Protein 3T6G (pdb70)

Sequence (837 aa):
TVPIVEVTSSFNPATFQSLLIPRDNRPLEVGLLRKVKELLAEVDARTLARHVTKVDCLVARILGVTKEMMQTLMGVRWGMELLTLPHGRQLRLDLLERFHTMSIMLAVDILGSTGSAEERAALLHKTIQLAAELRGTMGNMFSFAAVMGALDMAQISRLEQTWVTLRQRHTEGAILYEKKLKPFLKSLNEGKEGPPLSNTTFPHVLPLITLLESEHGVEVVLAHLEAARTVAHHGGLYHTNAEVKLQGFQARPELLEVFSTEFQMRLLWGSQGASSSQARRYEKFDKVLTALSHKLEPAVSDRQLLLFYLEQCEANLTTLTNAVDAFFTAVATNQPPKIFVAHSKFVILSAHKLVFIGDTLSRQAKAADVRSQVTHYSNLLCDLLRGIVATTKAAALQYPSPSAAQDMVERVKELGHSTQQFRRVLGQLAAALEPLEVGLLRKVKELLAEVDARTLARHVTKVDCLVARILGVTKEMQTLMGVRWGMELLTLPHGRQLRLDLLERFHTMSIMLAVDILGSTGSAEERAALLHKTIQLAAELRGTMGNMFSFAAVMGALDMAQISRLEQTWVTLRQRHTEGAILYEKKLKPFLKSLNEGKEGPPLSNTTFPHVLPLITLLESEHGVEVVLAHLEAARTVAHHGGLYHTNAEVKLQGFQARPELLEVFSTEFQMRLLWGSQGASSSQARRYEKFDKVLTALSHKLEPAVQLLLFYLEQCEANLTTLTNAVDAFFTAVATNQPPKIFVAHSKFVILSAHKLVFIGDTLSRQAKAADVRSQVTHYSNLLCDLLRGIVATTKAAALQYPSPSAAQDMVERVKELGHSTQQFRRVLGQLAAALE

Radius of gyration: 34.78 Å; Cα contacts (8 Å, |Δi|>4): 1022; chains: 4; bounding box: 112×80×69 Å

Structure (mmCIF, N/CA/C/O backbone):
data_3T6G
#
_entry.id   3T6G
#
_cell.length_a   171.883
_cell.length_b   171.883
_cell.length_c   78.270
_cell.angle_alpha   90.00
_cell.angle_beta   90.00
_cell.angle_gamma   90.00
#
_symmetry.space_group_name_H-M   'I 41'
#
loop_
_entity.id
_entity.type
_entity.pdbx_description
1 polymer 'SH2 domain-containing protein 3C'
2 polymer 'Breast cancer anti-estrogen resistance protein 1'
3 non-polymer 'ACETATE ION'
4 water water
#
loop_
_atom_site.group_PDB
_atom_site.id
_atom_site.type_symbol
_atom_site.label_atom_id
_atom_site.label_alt_id
_atom_site.label_comp_id
_atom_site.label_asym_id
_atom_site.label_entity_id
_atom_site.label_seq_id
_atom_site.pdbx_PDB_ins_code
_atom_site.Cartn_x
_atom_site.Cartn_y
_atom_site.Cartn_z
_atom_site.occupancy
_atom_site.B_iso_or_equiv
_atom_site.auth_seq_id
_atom_site.auth_comp_id
_atom_site.auth_asym_id
_atom_site.auth_atom_id
_atom_site.pdbx_PDB_model_num
ATOM 1 N N . THR A 1 6 ? 45.455 50.645 16.551 1.00 110.40 386 THR A N 1
ATOM 2 C CA . THR A 1 6 ? 46.654 49.914 16.152 1.00 115.12 386 THR A CA 1
ATOM 3 C C . THR A 1 6 ? 47.646 50.775 15.350 1.00 121.50 386 THR A C 1
ATOM 4 O O . THR A 1 6 ? 48.493 51.487 15.915 1.00 108.64 386 THR A O 1
ATOM 8 N N . VAL A 1 7 ? 47.498 50.715 14.026 1.00 135.30 387 VAL A N 1
ATOM 9 C CA . VAL A 1 7 ? 48.504 51.194 13.073 1.00 142.50 387 VAL A CA 1
ATOM 10 C C . VAL A 1 7 ? 49.184 52.492 13.465 1.00 117.27 387 VAL A C 1
ATOM 11 O O . VAL A 1 7 ? 50.291 52.428 14.022 1.00 112.56 387 VAL A O 1
ATOM 15 N N . PRO A 1 8 ? 48.552 53.662 13.156 1.00 98.69 388 PRO A N 1
ATOM 16 C CA . PRO A 1 8 ? 49.090 54.990 13.511 1.00 81.08 388 PRO A CA 1
ATOM 17 C C . PRO A 1 8 ? 48.687 55.376 14.925 1.00 76.27 388 PRO A C 1
ATOM 18 O O . PRO A 1 8 ? 47.617 54.965 15.391 1.00 79.87 388 PRO A O 1
ATOM 22 N N . ILE A 1 9 ? 49.535 56.150 15.595 1.00 68.56 389 ILE A N 1
ATOM 23 C CA . ILE A 1 9 ? 49.326 56.493 16.999 1.00 72.47 389 ILE A CA 1
ATOM 24 C C . ILE A 1 9 ? 49.078 57.980 17.210 1.00 68.87 389 ILE A C 1
ATOM 25 O O . ILE A 1 9 ? 49.179 58.782 16.284 1.00 73.84 389 ILE A O 1
ATOM 30 N N . VAL A 1 10 ? 48.770 58.343 18.449 1.00 71.69 390 VAL A N 1
ATOM 31 C CA . VAL A 1 10 ? 48.471 59.732 18.779 1.00 79.54 390 VAL A CA 1
ATOM 32 C C . VAL A 1 10 ? 49.325 60.140 19.954 1.00 79.85 390 VAL A C 1
ATOM 33 O O . VAL A 1 10 ? 49.084 59.747 21.096 1.00 83.54 390 VAL A O 1
ATOM 37 N N . GLU A 1 11 ? 50.353 60.912 19.653 1.00 79.07 391 GLU A N 1
ATOM 38 C CA . GLU A 1 11 ? 51.239 61.414 20.676 1.00 79.97 391 GLU A CA 1
ATOM 39 C C . GLU A 1 11 ? 50.425 62.250 21.642 1.00 77.29 391 GLU A C 1
ATOM 40 O O . GLU A 1 11 ? 49.718 63.167 21.244 1.00 78.46 391 GLU A O 1
ATOM 46 N N . VAL A 1 12 ? 50.503 61.909 22.917 1.00 73.69 392 VAL A N 1
ATOM 47 C CA . VAL A 1 12 ? 49.686 62.576 23.914 1.00 79.56 392 VAL A CA 1
ATOM 48 C C . VAL A 1 12 ? 50.554 63.356 24.887 1.00 87.23 392 VAL A C 1
ATOM 49 O O . VAL A 1 12 ? 50.059 64.105 25.736 1.00 84.66 392 VAL A O 1
ATOM 53 N N . THR A 1 13 ? 51.861 63.187 24.726 1.00 92.01 393 THR A N 1
ATOM 54 C CA . THR A 1 13 ? 52.844 63.741 25.633 1.00 88.67 393 THR A CA 1
ATOM 55 C C . THR A 1 13 ? 53.916 64.473 24.824 1.00 86.98 393 THR A C 1
ATOM 56 O O . THR A 1 13 ? 54.208 64.093 23.687 1.00 82.94 393 THR A O 1
ATOM 60 N N . SER A 1 14 ? 54.497 65.529 25.390 1.00 85.72 394 SER A N 1
ATOM 61 C CA . SER A 1 14 ? 55.455 66.333 24.632 1.00 80.77 394 SER A CA 1
ATOM 62 C C . SER A 1 14 ? 56.723 65.550 24.352 1.00 69.42 394 SER A C 1
ATOM 63 O O . SER A 1 14 ? 57.210 64.818 25.204 1.00 66.70 394 SER A O 1
ATOM 66 N N . SER A 1 15 ? 57.270 65.717 23.156 1.00 65.47 395 SER A N 1
ATOM 67 C CA . SER A 1 15 ? 58.489 65.017 22.813 1.00 68.81 395 SER A CA 1
ATOM 68 C C . SER A 1 15 ? 59.759 65.687 23.416 1.00 79.47 395 SER A C 1
ATOM 69 O O . SER A 1 15 ? 60.877 65.172 23.275 1.00 76.15 395 SER A O 1
ATOM 72 N N . PHE A 1 16 ? 59.582 66.824 24.094 1.00 72.97 396 PHE A N 1
ATOM 73 C CA . PHE A 1 16 ? 60.674 67.452 24.839 1.00 66.66 396 PHE A CA 1
ATOM 74 C C . PHE A 1 16 ? 60.588 67.011 26.287 1.00 71.18 396 PHE A C 1
ATOM 75 O O . PHE A 1 16 ? 59.519 67.085 26.882 1.00 76.57 396 PHE A O 1
ATOM 83 N N . ASN A 1 17 ? 61.698 66.572 26.874 1.00 72.60 397 ASN A N 1
ATOM 84 C CA . ASN A 1 17 ? 61.685 66.258 28.299 1.00 75.96 397 ASN A CA 1
ATOM 85 C C . ASN A 1 17 ? 62.878 66.827 29.040 1.00 81.46 397 ASN A C 1
ATOM 86 O O . ASN A 1 17 ? 63.824 66.101 29.377 1.00 81.86 397 ASN A O 1
ATOM 91 N N . PRO A 1 18 ? 62.832 68.141 29.293 1.00 83.30 398 PRO A N 1
ATOM 92 C CA . PRO A 1 18 ? 63.871 68.913 29.974 1.00 76.65 398 PRO A CA 1
ATOM 93 C C . PRO A 1 18 ? 64.399 68.191 31.193 1.00 78.30 398 PRO A C 1
ATOM 94 O O . PRO A 1 18 ? 65.606 68.044 31.350 1.00 85.38 398 PRO A O 1
ATOM 98 N N . ALA A 1 19 ? 63.491 67.739 32.046 1.00 80.82 399 ALA A N 1
ATOM 99 C CA . ALA A 1 19 ? 63.861 67.088 33.299 1.00 80.96 399 ALA A CA 1
ATOM 100 C C . ALA A 1 19 ? 64.828 65.897 33.166 1.00 83.07 399 ALA A C 1
ATOM 101 O O . ALA A 1 19 ? 65.467 65.517 34.148 1.00 84.54 399 ALA A O 1
ATOM 103 N N . THR A 1 20 ? 64.939 65.312 31.971 1.00 82.97 400 THR A N 1
ATOM 104 C CA . THR A 1 20 ? 65.832 64.161 31.769 1.00 89.77 400 THR A CA 1
ATOM 105 C C . THR A 1 20 ? 67.063 64.466 30.910 1.00 90.96 400 THR A C 1
ATOM 106 O O . THR A 1 20 ? 67.935 63.606 30.722 1.00 89.77 400 THR A O 1
ATOM 110 N N . PHE A 1 21 ? 67.126 65.696 30.403 1.00 87.09 401 PHE A N 1
ATOM 111 C CA . PHE A 1 21 ? 68.251 66.158 29.601 1.00 76.67 401 PHE A CA 1
ATOM 112 C C . PHE A 1 21 ? 69.528 66.199 30.446 1.00 82.18 401 PHE A C 1
ATOM 113 O O . PHE A 1 21 ? 69.520 66.680 31.581 1.00 86.39 401 PHE A O 1
ATOM 121 N N . GLN A 1 22 ? 70.613 65.659 29.897 1.00 79.09 402 GLN A N 1
ATOM 122 C CA . GLN A 1 22 ? 71.897 65.606 30.581 1.00 74.74 402 GLN A CA 1
ATOM 123 C C . GLN A 1 22 ? 72.953 66.035 29.576 1.00 77.64 402 GLN A C 1
ATOM 124 O O . GLN A 1 22 ? 72.780 65.798 28.380 1.00 82.80 402 GLN A O 1
ATOM 130 N N . SER A 1 23 ? 74.031 66.666 30.055 1.00 77.75 403 SER A N 1
ATOM 131 C CA . SER A 1 23 ? 75.137 67.133 29.209 1.00 73.52 403 SER A CA 1
ATOM 132 C C . SER A 1 23 ? 76.274 67.676 30.066 1.00 81.39 403 SER A C 1
ATOM 133 O O . SER A 1 23 ? 76.163 67.709 31.290 1.00 87.32 403 SER A O 1
ATOM 136 N N . LEU A 1 24 ? 77.365 68.107 29.428 1.00 87.47 404 LEU A N 1
ATOM 137 C CA . LEU A 1 24 ? 78.480 68.743 30.145 1.00 89.54 404 LEU A CA 1
ATOM 138 C C . LEU A 1 24 ? 78.140 70.189 30.488 1.00 93.79 404 LEU A C 1
ATOM 139 O O . LEU A 1 24 ? 78.593 70.723 31.500 1.00 100.56 404 LEU A O 1
ATOM 144 N N . LEU A 1 25 ? 77.348 70.814 29.621 1.00 87.97 405 LEU A N 1
ATOM 145 C CA . LEU A 1 25 ? 76.837 72.159 29.840 1.00 78.69 405 LEU A CA 1
ATOM 146 C C . LEU A 1 25 ? 75.782 72.172 30.935 1.00 85.93 405 LEU A C 1
ATOM 147 O O . LEU A 1 25 ? 75.829 72.999 31.837 1.00 91.55 405 LEU A O 1
ATOM 152 N N . ILE A 1 26 ? 74.821 71.257 30.855 1.00 86.27 406 ILE A N 1
ATOM 153 C CA . ILE A 1 26 ? 73.755 71.227 31.849 1.00 85.67 406 ILE A CA 1
ATOM 154 C C . ILE A 1 26 ? 73.849 70.066 32.839 1.00 84.98 406 ILE A C 1
ATOM 155 O O . ILE A 1 26 ? 73.427 68.954 32.525 1.00 87.10 406 ILE A O 1
ATOM 160 N N . PRO A 1 27 ? 74.392 70.334 34.046 1.00 82.35 407 PRO A N 1
ATOM 161 C CA . PRO A 1 27 ? 74.572 69.311 35.086 1.00 86.07 407 PRO A CA 1
ATOM 162 C C . PRO A 1 27 ? 73.250 68.947 35.769 1.00 92.40 407 PRO A C 1
ATOM 163 O O . PRO A 1 27 ? 72.257 69.646 35.564 1.00 89.41 407 PRO A O 1
ATOM 167 N N . ARG A 1 28 ? 73.248 67.878 36.565 1.00 97.64 408 ARG A N 1
ATOM 168 C CA . ARG A 1 28 ? 72.008 67.295 37.072 1.00 100.88 408 ARG A CA 1
ATOM 169 C C . ARG A 1 28 ? 70.984 68.302 37.599 1.00 105.07 408 ARG A C 1
ATOM 170 O O . ARG A 1 28 ? 69.893 68.419 37.041 1.00 114.85 408 ARG A O 1
ATOM 178 N N . ASP A 1 29 ? 71.316 69.022 38.663 1.00 95.92 409 ASP A N 1
ATOM 179 C CA . ASP A 1 29 ? 70.340 69.929 39.260 1.00 98.93 409 ASP A CA 1
ATOM 180 C C . ASP A 1 29 ? 70.684 71.396 39.068 1.00 101.72 409 ASP A C 1
ATOM 181 O O . ASP A 1 29 ? 71.054 72.067 40.026 1.00 110.93 409 ASP A O 1
ATOM 186 N N . ASN A 1 30 ? 70.543 71.908 37.851 1.00 92.59 410 ASN A N 1
ATOM 187 C CA . ASN A 1 30 ? 70.980 73.278 37.581 1.00 93.40 410 ASN A CA 1
ATOM 188 C C . ASN A 1 30 ? 69.991 74.366 38.005 1.00 98.00 410 ASN A C 1
ATOM 189 O O . ASN A 1 30 ? 68.783 74.139 38.062 1.00 97.03 410 ASN A O 1
ATOM 194 N N . ARG A 1 31 ? 70.536 75.544 38.312 1.00 103.82 411 ARG A N 1
ATOM 195 C CA . ARG A 1 31 ? 69.751 76.728 38.650 1.00 100.84 411 ARG A CA 1
ATOM 196 C C . ARG A 1 31 ? 69.371 77.459 37.370 1.00 88.42 411 ARG A C 1
ATOM 197 O O . ARG A 1 31 ? 70.029 77.287 36.341 1.00 89.18 411 ARG A O 1
ATOM 205 N N . PRO A 1 32 ? 68.304 78.275 37.415 1.00 80.70 412 PRO A N 1
ATOM 206 C CA . PRO A 1 32 ? 67.976 78.971 36.164 1.00 78.61 412 PRO A CA 1
ATOM 207 C C . PRO A 1 32 ? 68.916 80.149 35.940 1.00 81.83 412 PRO A C 1
ATOM 208 O O . PRO A 1 32 ? 69.284 80.818 36.901 1.00 87.90 412 PRO A O 1
ATOM 212 N N . LEU A 1 33 ? 69.323 80.366 34.695 1.00 79.11 413 LEU A N 1
ATOM 213 C CA . LEU A 1 33 ? 70.145 81.522 34.339 1.00 85.08 413 LEU A CA 1
ATOM 214 C C . LEU A 1 33 ? 71.493 81.579 35.083 1.00 85.16 413 LEU A C 1
ATOM 215 O O . LEU A 1 33 ? 71.974 82.652 35.439 1.00 80.37 413 LEU A O 1
ATOM 220 N N . GLU A 1 34 ? 72.102 80.419 35.305 1.00 86.72 414 GLU A N 1
ATOM 221 C CA . GLU A 1 34 ? 73.432 80.371 35.897 1.00 79.66 414 GLU A CA 1
ATOM 222 C C . GLU A 1 34 ? 74.412 81.207 35.061 1.00 76.47 414 GLU A C 1
ATOM 223 O O . GLU A 1 34 ? 74.494 81.053 33.838 1.00 72.28 414 GLU A O 1
ATOM 229 N N . VAL A 1 35 ? 75.159 82.089 35.723 1.00 75.19 415 VAL A N 1
ATOM 230 C CA . VAL A 1 35 ? 75.986 83.059 35.006 1.00 77.77 415 VAL A CA 1
ATOM 231 C C . VAL A 1 35 ? 77.062 82.427 34.135 1.00 72.70 415 VAL A C 1
ATOM 232 O O . VAL A 1 35 ? 77.251 82.836 32.983 1.00 71.61 415 VAL A O 1
ATOM 236 N N . GLY A 1 36 ? 77.766 81.439 34.679 1.00 73.89 416 GLY A N 1
ATOM 237 C CA . GLY A 1 36 ? 78.798 80.755 33.920 1.00 72.54 416 GLY A CA 1
ATOM 238 C C . GLY A 1 36 ? 78.221 80.246 32.613 1.00 81.13 416 GLY A C 1
ATOM 239 O O . GLY A 1 36 ? 78.823 80.393 31.546 1.00 85.19 416 GLY A O 1
ATOM 240 N N . LEU A 1 37 ? 77.029 79.664 32.700 1.00 80.50 417 LEU A N 1
ATOM 241 C CA . LEU A 1 37 ? 76.403 79.016 31.556 1.00 79.89 417 LEU A CA 1
ATOM 242 C C . LEU A 1 37 ? 75.883 80.040 30.564 1.00 71.81 417 LEU A C 1
ATOM 243 O O . LEU A 1 37 ? 76.034 79.879 29.355 1.00 72.24 417 LEU A O 1
ATOM 248 N N . LEU A 1 38 ? 75.270 81.099 31.067 1.00 71.28 418 LEU A N 1
ATOM 249 C CA . LEU A 1 38 ? 74.936 82.221 30.191 1.00 70.97 418 LEU A CA 1
ATOM 250 C C . LEU A 1 38 ? 76.197 82.691 29.456 1.00 65.78 418 LEU A C 1
ATOM 251 O O . LEU A 1 38 ? 76.173 82.939 28.245 1.00 62.37 418 LEU A O 1
ATOM 256 N N . ARG A 1 39 ? 77.306 82.777 30.187 1.00 61.05 419 ARG A N 1
ATOM 257 C CA . ARG A 1 39 ? 78.550 83.233 29.592 1.00 69.40 419 ARG A CA 1
ATOM 258 C C . ARG A 1 39 ? 79.023 82.262 28.500 1.00 77.21 419 ARG A C 1
ATOM 259 O O . ARG A 1 39 ? 79.376 82.689 27.391 1.00 80.04 419 ARG A O 1
ATOM 267 N N . LYS A 1 40 ? 79.013 80.961 28.802 1.00 73.10 420 LYS A N 1
ATOM 268 C CA . LYS A 1 40 ? 79.402 79.946 27.820 1.00 70.12 420 LYS A CA 1
ATOM 269 C C . LYS A 1 40 ? 78.519 80.032 26.576 1.00 67.01 420 LYS A C 1
ATOM 270 O O . LYS A 1 40 ? 79.008 80.053 25.441 1.00 62.19 420 LYS A O 1
ATOM 276 N N . VAL A 1 41 ? 77.209 80.092 26.789 1.00 67.99 421 VAL A N 1
ATOM 277 C CA . VAL A 1 41 ? 76.276 80.231 25.674 1.00 63.18 421 VAL A CA 1
ATOM 278 C C . VAL A 1 41 ? 76.600 81.482 24.844 1.00 59.84 421 VAL A C 1
ATOM 279 O O . VAL A 1 41 ? 76.663 81.412 23.616 1.00 61.97 421 VAL A O 1
ATOM 283 N N . LYS A 1 42 ? 76.812 82.623 25.499 1.00 60.07 422 LYS A N 1
ATOM 284 C CA . LYS A 1 42 ? 77.195 83.842 24.764 1.00 66.50 422 LYS A CA 1
ATOM 285 C C . LYS A 1 42 ? 78.512 83.619 24.021 1.00 66.11 422 LYS A C 1
ATOM 286 O O . LYS A 1 42 ? 78.647 83.947 22.833 1.00 62.65 422 LYS A O 1
ATOM 292 N N . GLU A 1 43 ? 79.484 83.052 24.727 1.00 54.69 423 GLU A N 1
ATOM 293 C CA . GLU A 1 43 ? 80.722 82.673 24.076 1.00 60.78 423 GLU A CA 1
ATOM 294 C C . GLU A 1 43 ? 80.438 81.803 22.855 1.00 69.30 423 GLU A C 1
ATOM 295 O O . GLU A 1 43 ? 80.902 82.115 21.763 1.00 74.43 423 GLU A O 1
ATOM 301 N N . LEU A 1 44 ? 79.648 80.738 23.020 1.00 65.21 424 LEU A N 1
ATOM 302 C CA . LEU A 1 44 ? 79.406 79.811 21.907 1.00 59.35 424 LEU A CA 1
ATOM 303 C C . LEU A 1 44 ? 78.767 80.496 20.710 1.00 61.28 424 LEU A C 1
ATOM 304 O O . LEU A 1 44 ? 79.162 80.250 19.577 1.00 66.94 424 LEU A O 1
ATOM 309 N N . LEU A 1 45 ? 77.790 81.364 20.964 1.00 68.16 425 LEU A N 1
ATOM 310 C CA . LEU A 1 45 ? 77.127 82.106 19.897 1.00 62.16 425 LEU A CA 1
ATOM 311 C C . LEU A 1 45 ? 78.119 83.061 19.241 1.00 65.57 425 LEU A C 1
ATOM 312 O O . LEU A 1 45 ? 78.191 83.148 18.009 1.00 61.18 425 LEU A O 1
ATOM 317 N N . ALA A 1 46 ? 78.897 83.758 20.067 1.00 69.77 426 ALA A N 1
ATOM 318 C CA . ALA A 1 46 ? 79.882 84.727 19.566 1.00 72.98 426 ALA A CA 1
ATOM 319 C C . ALA A 1 46 ? 80.987 84.124 18.699 1.00 76.33 426 ALA A C 1
ATOM 320 O O . ALA A 1 46 ? 81.446 84.769 17.758 1.00 81.52 426 ALA A O 1
ATOM 322 N N . GLU A 1 47 ? 81.413 82.904 19.028 1.00 78.21 427 GLU A N 1
ATOM 323 C CA . GLU A 1 47 ? 82.572 82.268 18.380 1.00 76.60 427 GLU A CA 1
ATOM 324 C C . GLU A 1 47 ? 82.413 82.214 16.880 1.00 69.84 427 GLU A C 1
ATOM 325 O O . GLU A 1 47 ? 83.380 82.034 16.150 1.00 76.85 427 GLU A O 1
ATOM 331 N N . VAL A 1 48 ? 81.185 82.351 16.408 1.00 61.88 428 VAL A N 1
ATOM 332 C CA . VAL A 1 48 ? 80.928 81.933 15.054 1.00 58.46 428 VAL A CA 1
ATOM 333 C C . VAL A 1 48 ? 79.995 82.890 14.314 1.00 57.36 428 VAL A C 1
ATOM 334 O O . VAL A 1 48 ? 79.131 83.528 14.914 1.00 56.33 428 VAL A O 1
ATOM 338 N N . ASP A 1 49 ? 80.182 82.988 13.004 1.00 51.88 429 ASP A N 1
ATOM 339 C CA . ASP A 1 49 ? 79.462 83.972 12.226 1.00 57.64 429 ASP A CA 1
ATOM 340 C C . ASP A 1 49 ? 77.954 83.648 12.132 1.00 63.33 429 ASP A C 1
ATOM 341 O O . ASP A 1 49 ? 77.523 82.578 12.523 1.00 72.04 429 ASP A O 1
ATOM 346 N N . ALA A 1 50 ? 77.162 84.575 11.610 1.00 66.82 430 ALA A N 1
ATOM 347 C CA . ALA A 1 50 ? 75.714 84.392 11.543 1.00 60.76 430 ALA A CA 1
ATOM 348 C C . ALA A 1 50 ? 75.311 83.222 10.656 1.00 62.24 430 ALA A C 1
ATOM 349 O O . ALA A 1 50 ? 74.331 82.545 10.942 1.00 67.07 430 ALA A O 1
ATOM 351 N N . ARG A 1 51 ? 76.061 82.990 9.585 1.00 56.60 431 ARG A N 1
ATOM 352 C CA . ARG A 1 51 ? 75.731 81.932 8.643 1.00 61.22 431 ARG A CA 1
ATOM 353 C C . ARG A 1 51 ? 75.818 80.535 9.271 1.00 65.66 431 ARG A C 1
ATOM 354 O O . ARG A 1 51 ? 74.888 79.744 9.140 1.00 74.15 431 ARG A O 1
ATOM 362 N N . THR A 1 52 ? 76.898 80.241 9.985 1.00 60.06 432 THR A N 1
ATOM 363 C CA . THR A 1 52 ? 76.988 78.950 10.651 1.00 61.85 432 THR A CA 1
ATOM 364 C C . THR A 1 52 ? 76.003 78.855 11.842 1.00 60.52 432 THR A C 1
ATOM 365 O O . THR A 1 52 ? 75.529 77.787 12.181 1.00 68.34 432 THR A O 1
ATOM 369 N N . LEU A 1 53 ? 75.688 79.973 12.471 1.00 56.82 433 LEU A N 1
ATOM 370 C CA . LEU A 1 53 ? 74.634 79.968 13.460 1.00 57.71 433 LEU A CA 1
ATOM 371 C C . LEU A 1 53 ? 73.367 79.464 12.773 1.00 65.52 433 LEU A C 1
ATOM 372 O O . LEU A 1 53 ? 72.641 78.640 13.314 1.00 64.04 433 LEU A O 1
ATOM 377 N N . ALA A 1 54 ? 73.138 79.959 11.559 1.00 61.79 434 ALA A N 1
ATOM 378 C CA . ALA A 1 54 ? 71.918 79.680 10.817 1.00 60.06 434 ALA A CA 1
ATOM 379 C C . ALA A 1 54 ? 71.870 78.225 10.413 1.00 63.72 434 ALA A C 1
ATOM 380 O O . ALA A 1 54 ? 70.840 77.575 10.554 1.00 58.07 434 ALA A O 1
ATOM 382 N N . ARG A 1 55 ? 72.986 77.719 9.903 1.00 62.23 435 ARG A N 1
ATOM 383 C CA . ARG A 1 55 ? 73.042 76.334 9.490 1.00 55.44 435 ARG A CA 1
ATOM 384 C C . ARG A 1 55 ? 72.737 75.442 10.679 1.00 57.43 435 ARG A C 1
ATOM 385 O O . ARG A 1 55 ? 72.007 74.457 10.563 1.00 53.44 435 ARG A O 1
ATOM 393 N N . HIS A 1 56 ? 73.276 75.793 11.836 1.00 55.00 436 HIS A N 1
ATOM 394 C CA . HIS A 1 56 ? 73.055 74.963 13.006 1.00 53.69 436 HIS A CA 1
ATOM 395 C C . HIS A 1 56 ? 71.592 74.861 13.457 1.00 67.66 436 HIS A C 1
ATOM 396 O O . HIS A 1 56 ? 71.131 73.757 13.734 1.00 64.36 436 HIS A O 1
ATOM 403 N N . VAL A 1 57 ? 70.871 75.995 13.527 1.00 66.81 437 VAL A N 1
ATOM 404 C CA . VAL A 1 57 ? 69.491 75.980 14.011 1.00 57.78 437 VAL A CA 1
ATOM 405 C C . VAL A 1 57 ? 68.579 75.307 13.033 1.00 52.54 437 VAL A C 1
ATOM 406 O O . VAL A 1 57 ? 67.596 74.717 13.438 1.00 47.87 437 VAL A O 1
ATOM 410 N N . THR A 1 58 ? 68.852 75.511 11.747 1.00 46.85 438 THR A N 1
ATOM 411 C CA . THR A 1 58 ? 68.051 74.945 10.701 1.00 54.02 438 THR A CA 1
ATOM 412 C C . THR A 1 58 ? 68.081 73.436 10.844 1.00 67.29 438 THR A C 1
ATOM 413 O O . THR A 1 58 ? 67.046 72.786 10.700 1.00 56.61 438 THR A O 1
ATOM 417 N N . LYS A 1 59 ? 69.266 72.887 11.133 1.00 68.97 439 LYS A N 1
ATOM 418 C CA . LYS A 1 59 ? 69.415 71.440 11.265 1.00 63.47 439 LYS A CA 1
ATOM 419 C C . LYS A 1 59 ? 68.496 70.936 12.366 1.00 59.05 439 LYS A C 1
ATOM 420 O O . LYS A 1 59 ? 67.717 70.002 12.182 1.00 54.31 439 LYS A O 1
ATOM 426 N N . VAL A 1 60 ? 68.602 71.567 13.523 1.00 50.51 440 VAL A N 1
ATOM 427 C CA . VAL A 1 60 ? 67.838 71.142 14.673 1.00 47.02 440 VAL A CA 1
ATOM 428 C C . VAL A 1 60 ? 66.346 71.371 14.425 1.00 56.21 440 VAL A C 1
ATOM 429 O O . VAL A 1 60 ? 65.516 70.564 14.811 1.00 53.66 440 VAL A O 1
ATOM 433 N N . ASP A 1 61 ? 66.029 72.482 13.766 1.00 55.98 441 ASP A N 1
ATOM 434 C CA . ASP A 1 61 ? 64.665 72.879 13.511 1.00 50.73 441 ASP A CA 1
ATOM 435 C C . ASP A 1 61 ? 64.007 71.773 12.710 1.00 59.86 441 ASP A C 1
ATOM 436 O O . ASP A 1 61 ? 62.890 71.331 12.999 1.00 64.16 441 ASP A O 1
ATOM 441 N N . CYS A 1 62 ? 64.717 71.364 11.670 1.00 53.30 442 CYS A N 1
ATOM 442 C CA . CYS A 1 62 ? 64.259 70.350 10.763 1.00 53.30 442 CYS A CA 1
ATOM 443 C C . CYS A 1 62 ? 64.168 68.954 11.387 1.00 57.26 442 CYS A C 1
ATOM 444 O O . CYS A 1 62 ? 63.342 68.134 10.980 1.00 61.52 442 CYS A O 1
ATOM 447 N N . LEU A 1 63 ? 65.010 68.672 12.371 1.00 54.34 443 LEU A N 1
ATOM 448 C CA . LEU A 1 63 ? 64.932 67.368 13.025 1.00 52.11 443 LEU A CA 1
ATOM 449 C C . LEU A 1 63 ? 63.660 67.331 13.868 1.00 60.88 443 LEU A C 1
ATOM 450 O O . LEU A 1 63 ? 62.944 66.332 13.882 1.00 66.31 443 LEU A O 1
ATOM 455 N N . VAL A 1 64 ? 63.384 68.435 14.559 1.00 54.77 444 VAL A N 1
ATOM 456 C CA . VAL A 1 64 ? 62.277 68.506 15.496 1.00 55.96 444 VAL A CA 1
ATOM 457 C C . VAL A 1 64 ? 60.973 68.514 14.729 1.00 60.45 444 VAL A C 1
ATOM 458 O O . VAL A 1 64 ? 59.984 67.918 15.143 1.00 59.79 444 VAL A O 1
ATOM 462 N N . ALA A 1 65 ? 60.982 69.196 13.599 1.00 52.53 445 ALA A N 1
ATOM 463 C CA . ALA A 1 65 ? 59.788 69.325 12.788 1.00 47.13 445 ALA A CA 1
ATOM 464 C C . ALA A 1 65 ? 59.563 68.101 11.905 1.00 51.34 445 ALA A C 1
ATOM 465 O O . ALA A 1 65 ? 58.635 68.085 11.108 1.00 51.73 445 ALA A O 1
ATOM 467 N N . ARG A 1 66 ? 60.438 67.101 12.016 1.00 52.41 446 ARG A N 1
ATOM 468 C CA . ARG A 1 66 ? 60.385 65.934 11.132 1.00 50.00 446 ARG A CA 1
ATOM 469 C C . ARG A 1 66 ? 60.415 66.287 9.664 1.00 49.46 446 ARG A C 1
ATOM 470 O O . ARG A 1 66 ? 59.618 65.788 8.884 1.00 51.27 446 ARG A O 1
ATOM 478 N N . ILE A 1 67 ? 61.361 67.140 9.298 1.00 58.80 447 ILE A N 1
ATOM 479 C CA . ILE A 1 67 ? 61.741 67.349 7.904 1.00 51.54 447 ILE A CA 1
ATOM 480 C C . ILE A 1 67 ? 63.001 66.531 7.598 1.00 53.88 447 ILE A C 1
ATOM 481 O O . ILE A 1 67 ? 63.224 66.122 6.451 1.00 57.72 447 ILE A O 1
ATOM 486 N N . LEU A 1 68 ? 63.821 66.296 8.630 1.00 45.25 448 LEU A N 1
ATOM 487 C CA . LEU A 1 68 ? 65.008 65.456 8.502 1.00 55.78 448 LEU A CA 1
ATOM 488 C C . LEU A 1 68 ? 65.019 64.421 9.607 1.00 54.72 448 LEU A C 1
ATOM 489 O O . LEU A 1 68 ? 64.335 64.587 10.620 1.00 53.27 448 LEU A O 1
ATOM 494 N N . GLY A 1 69 ? 65.845 63.390 9.431 1.00 56.89 449 GLY A N 1
ATOM 495 C CA . GLY A 1 69 ? 66.010 62.344 10.431 1.00 52.22 449 GLY A CA 1
ATOM 496 C C . GLY A 1 69 ? 64.755 61.497 10.605 1.00 58.99 449 GLY A C 1
ATOM 497 O O . GLY A 1 69 ? 64.512 60.953 11.689 1.00 65.00 449 GLY A O 1
ATOM 498 N N . VAL A 1 70 ? 63.951 61.383 9.548 1.00 54.22 450 VAL A N 1
ATOM 499 C CA . VAL A 1 70 ? 62.703 60.605 9.639 1.00 61.09 450 VAL A CA 1
ATOM 500 C C . VAL A 1 70 ? 62.850 59.177 9.128 1.00 60.60 450 VAL A C 1
ATOM 501 O O . VAL A 1 70 ? 62.964 58.956 7.929 1.00 62.81 450 VAL A O 1
ATOM 505 N N . THR A 1 71 ? 62.820 58.203 10.029 1.00 59.99 451 THR A N 1
ATOM 506 C CA . THR A 1 71 ? 62.825 56.792 9.619 1.00 58.89 451 THR A CA 1
ATOM 507 C C . THR A 1 71 ? 61.466 56.306 9.086 1.00 61.62 451 THR A C 1
ATOM 508 O O . THR A 1 71 ? 60.442 56.965 9.258 1.00 67.27 451 THR A O 1
ATOM 512 N N . LYS A 1 72 ? 61.445 55.148 8.437 1.00 67.25 452 LYS A N 1
ATOM 513 C CA . LYS A 1 72 ? 60.164 54.576 8.012 1.00 64.66 452 LYS A CA 1
ATOM 514 C C . LYS A 1 72 ? 59.368 54.136 9.223 1.00 65.42 452 LYS A C 1
ATOM 515 O O . LYS A 1 72 ? 58.140 54.181 9.219 1.00 70.43 452 LYS A O 1
ATOM 521 N N . GLU A 1 73 ? 60.058 53.732 10.278 1.00 59.62 453 GLU A N 1
ATOM 522 C CA . GLU A 1 73 ? 59.333 53.373 11.476 1.00 63.00 453 GLU A CA 1
ATOM 523 C C . GLU A 1 73 ? 58.680 54.598 12.114 1.00 66.00 453 GLU A C 1
ATOM 524 O O . GLU A 1 73 ? 57.618 54.476 12.718 1.00 63.91 453 GLU A O 1
ATOM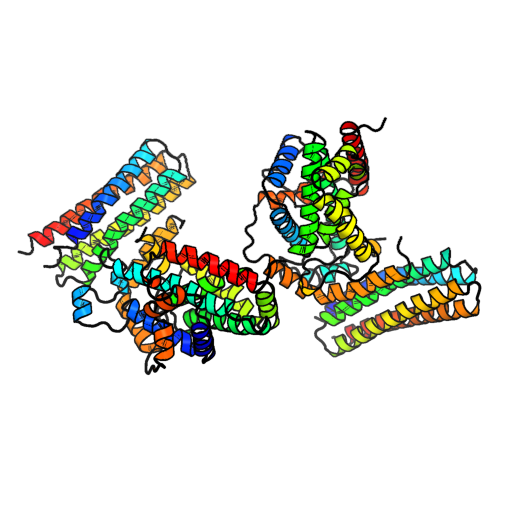 530 N N . MET A 1 74 ? 59.298 55.773 11.977 1.00 60.87 454 MET A N 1
ATOM 531 C CA A MET A 1 74 ? 58.683 57.005 12.457 0.47 55.83 454 MET A CA 1
ATOM 532 C CA B MET A 1 74 ? 58.689 57.009 12.462 0.53 55.69 454 MET A CA 1
ATOM 533 C C . MET A 1 74 ? 57.432 57.306 11.638 1.00 60.13 454 MET A C 1
ATOM 534 O O . MET A 1 74 ? 56.388 57.668 12.184 1.00 61.37 454 MET A O 1
ATOM 543 N N . GLN A 1 75 ? 57.547 57.137 10.324 1.00 55.87 455 GLN A N 1
ATOM 544 C CA . GLN A 1 75 ? 56.451 57.365 9.394 1.00 49.77 455 GLN A CA 1
ATOM 545 C C . GLN A 1 75 ? 55.224 56.480 9.664 1.00 62.74 455 GLN A C 1
ATOM 546 O O . GLN A 1 75 ? 54.068 56.891 9.502 1.00 59.58 455 GLN A O 1
ATOM 552 N N . THR A 1 76 ? 55.478 55.249 10.060 1.00 65.36 456 THR A N 1
ATOM 553 C CA . THR A 1 76 ? 54.405 54.305 10.254 1.00 64.46 456 THR A CA 1
ATOM 554 C C . THR A 1 76 ? 53.630 54.733 11.484 1.00 69.77 456 THR A C 1
ATOM 555 O O . THR A 1 76 ? 52.405 54.661 11.509 1.00 77.06 456 THR A O 1
ATOM 559 N N . LEU A 1 77 ? 54.345 55.181 12.507 1.00 69.89 457 LEU A N 1
ATOM 560 C CA . LEU A 1 77 ? 53.688 55.603 13.733 1.00 73.26 457 LEU A CA 1
ATOM 561 C C . LEU A 1 77 ? 52.893 56.886 13.497 1.00 73.58 457 LEU A C 1
ATOM 562 O O . LEU A 1 77 ? 51.896 57.115 14.164 1.00 79.48 457 LEU A O 1
ATOM 567 N N . MET A 1 78 ? 53.348 57.722 12.564 1.00 69.61 458 MET A N 1
ATOM 568 C CA . MET A 1 78 ? 52.717 59.022 12.317 1.00 69.52 458 MET A CA 1
ATOM 569 C C . MET A 1 78 ? 51.507 58.840 11.429 1.00 66.28 458 MET A C 1
ATOM 570 O O . MET A 1 78 ? 50.536 59.581 11.545 1.00 62.79 458 MET A O 1
ATOM 575 N N . GLY A 1 79 ? 51.592 57.863 10.525 1.00 66.43 459 GLY A N 1
ATOM 576 C CA . GLY A 1 79 ? 50.591 57.660 9.486 1.00 59.69 459 GLY A CA 1
ATOM 577 C C . GLY A 1 79 ? 50.929 58.431 8.217 1.00 72.21 459 GLY A C 1
ATOM 578 O O . GLY A 1 79 ? 50.320 58.196 7.166 1.00 72.43 459 GLY A O 1
ATOM 579 N N . VAL A 1 80 ? 51.908 59.344 8.311 1.00 62.03 460 VAL A N 1
ATOM 580 C CA . VAL A 1 80 ? 52.294 60.178 7.175 1.00 57.19 460 VAL A CA 1
ATOM 581 C C . VAL A 1 80 ? 53.809 60.212 7.008 1.00 63.00 460 VAL A C 1
ATOM 582 O O . VAL A 1 80 ? 54.547 59.931 7.953 1.00 61.87 460 VAL A O 1
ATOM 586 N N . ARG A 1 81 ? 54.273 60.543 5.806 1.00 55.97 461 ARG A N 1
ATOM 587 C CA . ARG A 1 81 ? 55.707 60.652 5.561 1.00 63.50 461 ARG A CA 1
ATOM 588 C C . ARG A 1 81 ? 56.403 61.794 6.323 1.00 60.80 461 ARG A C 1
ATOM 589 O O . ARG A 1 81 ? 57.454 61.585 6.913 1.00 67.03 461 ARG A O 1
ATOM 597 N N . TRP A 1 82 ? 55.818 62.986 6.325 1.00 68.08 462 TRP A N 1
ATOM 598 C CA . TRP A 1 82 ? 56.523 64.189 6.800 1.00 60.46 462 TRP A CA 1
ATOM 599 C C . TRP A 1 82 ? 55.810 64.965 7.908 1.00 57.47 462 TRP A C 1
ATOM 600 O O . TRP A 1 82 ? 54.580 65.028 7.949 1.00 64.90 462 TRP A O 1
ATOM 611 N N . GLY A 1 83 ? 56.586 65.551 8.810 1.00 52.93 463 GLY A N 1
ATOM 612 C CA . GLY A 1 83 ? 56.036 66.359 9.893 1.00 53.27 463 GLY A CA 1
ATOM 613 C C . GLY A 1 83 ? 55.212 67.526 9.369 1.00 58.55 463 GLY A C 1
ATOM 614 O O . GLY A 1 83 ? 54.304 68.008 10.037 1.00 56.32 463 GLY A O 1
ATOM 615 N N . MET A 1 84 ? 55.523 67.983 8.162 1.00 54.79 464 MET A N 1
ATOM 616 C CA . MET A 1 84 ? 54.779 69.081 7.592 1.00 52.37 464 MET A CA 1
ATOM 617 C C . MET A 1 84 ? 53.352 68.649 7.396 1.00 62.39 464 MET A C 1
ATOM 618 O O . MET A 1 84 ? 52.424 69.426 7.650 1.00 65.35 464 MET A O 1
ATOM 623 N N . GLU A 1 85 ? 53.181 67.414 6.928 1.00 62.21 465 GLU A N 1
ATOM 624 C CA . GLU A 1 85 ? 51.857 66.829 6.741 1.00 57.24 465 GLU A CA 1
ATOM 625 C C . GLU A 1 85 ? 51.226 66.567 8.092 1.00 56.44 465 GLU A C 1
ATOM 626 O O . GLU A 1 85 ? 50.065 66.900 8.324 1.00 58.69 465 GLU A O 1
ATOM 632 N N . LEU A 1 86 ? 52.017 66.031 9.008 1.00 59.60 466 LEU A N 1
ATOM 633 C CA . LEU A 1 86 ? 51.501 65.682 10.326 1.00 60.88 466 LEU A CA 1
ATOM 634 C C . LEU A 1 86 ? 50.853 66.860 11.042 1.00 67.26 466 LEU A C 1
ATOM 635 O O . LEU A 1 86 ? 49.878 66.682 11.767 1.00 70.20 466 LEU A O 1
ATOM 640 N N . LEU A 1 87 ? 51.384 68.065 10.859 1.00 69.81 467 LEU A N 1
ATOM 641 C CA . LEU A 1 87 ? 50.883 69.198 11.648 1.00 71.18 467 LEU A CA 1
ATOM 642 C C . LEU A 1 87 ? 49.582 69.850 11.143 1.00 66.15 467 LEU A C 1
ATOM 643 O O . LEU A 1 87 ? 49.080 70.782 11.766 1.00 58.42 467 LEU A O 1
ATOM 648 N N . THR A 1 88 ? 49.042 69.347 10.034 1.00 61.53 468 THR A N 1
ATOM 649 C CA . THR A 1 88 ? 47.708 69.730 9.593 1.00 63.80 468 THR A CA 1
ATOM 650 C C . THR A 1 88 ? 46.646 68.785 10.160 1.00 67.74 468 THR A C 1
ATOM 651 O O . THR A 1 88 ? 45.469 69.125 10.221 1.00 85.10 468 THR A O 1
ATOM 655 N N . LEU A 1 89 ? 47.067 67.590 10.553 1.00 63.93 469 LEU A N 1
ATOM 656 C CA . LEU A 1 89 ? 46.158 66.542 10.999 1.00 60.33 469 LEU A CA 1
ATOM 657 C C . LEU A 1 89 ? 45.802 66.671 12.477 1.00 66.46 469 LEU A C 1
ATOM 658 O O . LEU A 1 89 ? 46.533 67.272 13.246 1.00 55.61 469 LEU A O 1
ATOM 663 N N . PRO A 1 90 ? 44.668 66.089 12.890 1.00 81.11 470 PRO A N 1
ATOM 664 C CA . PRO A 1 90 ? 44.202 66.475 14.218 1.00 80.92 470 PRO A CA 1
ATOM 665 C C . PRO A 1 90 ? 45.115 65.872 15.265 1.00 74.65 470 PRO A C 1
ATOM 666 O O . PRO A 1 90 ? 45.207 66.399 16.373 1.00 79.04 470 PRO A O 1
ATOM 670 N N . HIS A 1 91 ? 45.777 64.771 14.925 1.00 67.25 471 HIS A N 1
ATOM 671 C CA . HIS A 1 91 ? 46.664 64.127 15.889 1.00 69.29 471 HIS A CA 1
ATOM 672 C C . HIS A 1 91 ? 48.060 64.738 15.869 1.00 61.61 471 HIS A C 1
ATOM 673 O O . HIS A 1 91 ? 48.863 64.474 16.746 1.00 56.68 471 HIS A O 1
ATOM 680 N N . GLY A 1 92 ? 48.325 65.562 14.864 1.00 60.27 472 GLY A N 1
ATOM 681 C CA . GLY A 1 92 ? 49.520 66.382 14.825 1.00 59.52 472 GLY A CA 1
ATOM 682 C C . GLY A 1 92 ? 49.531 67.409 15.945 1.00 62.42 472 GLY A C 1
ATOM 683 O O . GLY A 1 92 ? 50.392 68.275 16.000 1.00 70.09 472 GLY A O 1
ATOM 684 N N . ARG A 1 93 ? 48.581 67.309 16.860 1.00 68.73 473 ARG A N 1
ATOM 685 C CA . ARG A 1 93 ? 48.474 68.304 17.923 1.00 74.14 473 ARG A CA 1
ATOM 686 C C . ARG A 1 93 ? 49.764 68.459 18.758 1.00 73.49 473 ARG A C 1
ATOM 687 O O . ARG A 1 93 ? 50.202 69.574 19.044 1.00 74.66 473 ARG A O 1
ATOM 695 N N . GLN A 1 94 ? 50.377 67.347 19.144 1.00 73.07 474 GLN A N 1
ATOM 696 C CA . GLN A 1 94 ? 51.550 67.413 20.009 1.00 69.45 474 GLN A CA 1
ATOM 697 C C . GLN A 1 94 ? 52.780 68.039 19.307 1.00 64.23 474 GLN A C 1
ATOM 698 O O . GLN A 1 94 ? 53.511 68.828 19.902 1.00 60.99 474 GLN A O 1
ATOM 704 N N . LEU A 1 95 ? 52.983 67.666 18.047 1.00 45.08 475 LEU A N 1
ATOM 705 C CA . LEU A 1 95 ? 53.947 68.286 17.189 1.00 43.17 475 LEU A CA 1
ATOM 706 C C . LEU A 1 95 ? 53.734 69.802 17.197 1.00 60.22 475 LEU A C 1
ATOM 707 O O . LEU A 1 95 ? 54.636 70.563 17.560 1.00 60.56 475 LEU A O 1
ATOM 712 N N . ARG A 1 96 ? 52.535 70.231 16.813 1.00 60.77 476 ARG A N 1
ATOM 713 C CA . ARG A 1 96 ? 52.188 71.653 16.813 1.00 57.68 476 ARG A CA 1
ATOM 714 C C . ARG A 1 96 ? 52.523 72.340 18.144 1.00 62.70 476 ARG A C 1
ATOM 715 O O . ARG A 1 96 ? 53.037 73.467 18.174 1.00 57.58 476 ARG A O 1
ATOM 723 N N . LEU A 1 97 ? 52.226 71.676 19.253 1.00 55.48 477 LEU A N 1
ATOM 724 C CA . LEU A 1 97 ? 52.521 72.296 20.528 1.00 56.82 477 LEU A CA 1
ATOM 725 C C . LEU A 1 97 ? 54.035 72.375 20.764 1.00 67.43 477 LEU A C 1
ATOM 726 O O . LEU A 1 97 ? 54.516 73.386 21.266 1.00 69.32 477 LEU A O 1
ATOM 731 N N . ASP A 1 98 ? 54.774 71.327 20.378 1.00 58.23 478 ASP A N 1
ATOM 732 C CA . ASP A 1 98 ? 56.233 71.304 20.516 1.00 55.34 478 ASP A CA 1
ATOM 733 C C . ASP A 1 98 ? 56.901 72.396 19.689 1.00 59.53 478 ASP A C 1
ATOM 734 O O . ASP A 1 98 ? 57.821 73.062 20.161 1.00 60.39 478 ASP A O 1
ATOM 739 N N . LEU A 1 99 ? 56.465 72.548 18.444 1.00 50.69 479 LEU A N 1
ATOM 740 C CA . LEU A 1 99 ? 56.989 73.611 17.615 1.00 53.57 479 LEU A CA 1
ATOM 741 C C . LEU A 1 99 ? 56.667 74.980 18.211 1.00 60.87 479 LEU A C 1
ATOM 742 O O . LEU A 1 99 ? 57.394 75.925 17.975 1.00 60.17 479 LEU A O 1
ATOM 747 N N . LEU A 1 100 ? 55.579 75.097 18.967 1.00 67.07 480 LEU A N 1
ATOM 748 C CA . LEU A 1 100 ? 55.250 76.389 19.565 1.00 61.99 480 LEU A CA 1
ATOM 749 C C . LEU A 1 100 ? 56.162 76.673 20.769 1.00 66.43 480 LEU A C 1
ATOM 750 O O . LEU A 1 100 ? 56.583 77.821 20.977 1.00 74.29 480 LEU A O 1
ATOM 755 N N . GLU A 1 101 ? 56.472 75.646 21.561 1.00 59.27 481 GLU A N 1
ATOM 756 C CA . GLU A 1 101 ? 57.417 75.827 22.661 1.00 64.00 481 GLU A CA 1
ATOM 757 C C . GLU A 1 101 ? 58.761 76.215 22.080 1.00 62.81 481 GLU A C 1
ATOM 758 O O . GLU A 1 101 ? 59.436 77.109 22.590 1.00 61.80 481 GLU A O 1
ATOM 764 N N . ARG A 1 102 ? 59.129 75.551 20.992 1.00 57.77 482 ARG A N 1
ATOM 765 C CA . ARG A 1 102 ? 60.438 75.772 20.410 1.00 64.52 482 ARG A CA 1
ATOM 766 C C . ARG A 1 102 ? 60.562 77.224 19.991 1.00 65.96 482 ARG A C 1
ATOM 767 O O . ARG A 1 102 ? 61.499 77.921 20.392 1.00 64.89 482 ARG A O 1
ATOM 775 N N . PHE A 1 103 ? 59.611 77.649 19.167 1.00 61.73 483 PHE A N 1
ATOM 776 C CA . PHE A 1 103 ? 59.521 79.010 18.659 1.00 60.24 483 PHE A CA 1
ATOM 777 C C . PHE A 1 103 ? 59.642 80.077 19.766 1.00 68.45 483 PHE A C 1
ATOM 778 O O . PHE A 1 103 ? 60.613 80.856 19.789 1.00 62.26 483 PHE A O 1
ATOM 786 N N . HIS A 1 104 ? 58.689 80.125 20.692 1.00 64.11 484 HIS A N 1
ATOM 787 C CA . HIS A 1 104 ? 58.789 81.188 21.672 1.00 67.72 484 HIS A CA 1
ATOM 788 C C . HIS A 1 104 ? 60.007 81.074 22.578 1.00 64.43 484 HIS A C 1
ATOM 789 O O . HIS A 1 104 ? 60.603 82.080 22.956 1.00 63.73 484 HIS A O 1
ATOM 796 N N . THR A 1 105 ? 60.368 79.852 22.940 1.00 64.57 485 THR A N 1
ATOM 797 C CA . THR A 1 105 ? 61.498 79.648 23.828 1.00 57.05 485 THR A CA 1
ATOM 798 C C . THR A 1 105 ? 62.840 80.074 23.196 1.00 59.60 485 THR A C 1
ATOM 799 O O . THR A 1 105 ? 63.705 80.632 23.864 1.00 47.49 485 THR A O 1
ATOM 803 N N . MET A 1 106 ? 62.975 79.830 21.902 1.00 55.94 486 MET A N 1
ATOM 804 C CA . MET A 1 106 ? 64.094 80.320 21.122 1.00 49.92 486 MET A CA 1
ATOM 805 C C . MET A 1 106 ? 64.173 81.857 21.192 1.00 60.94 486 MET A C 1
ATOM 806 O O . MET A 1 106 ? 65.219 82.406 21.548 1.00 69.48 486 MET A O 1
ATOM 811 N N . SER A 1 107 ? 63.078 82.541 20.854 1.00 57.64 487 SER A N 1
ATOM 812 C CA . SER A 1 107 ? 63.010 84.017 20.907 1.00 56.23 487 SER A CA 1
ATOM 813 C C . SER A 1 107 ? 63.471 84.551 22.260 1.00 57.45 487 SER A C 1
ATOM 814 O O . SER A 1 107 ? 64.252 85.502 22.341 1.00 60.15 487 SER A O 1
ATOM 817 N N . ILE A 1 108 ? 63.032 83.895 23.323 1.00 52.56 488 ILE A N 1
ATOM 818 C CA . ILE A 1 108 ? 63.516 84.238 24.645 1.00 56.20 488 ILE A CA 1
ATOM 819 C C . ILE A 1 108 ? 65.057 84.101 24.737 1.00 62.49 488 ILE A C 1
ATOM 820 O O . ILE A 1 108 ? 65.746 85.001 25.221 1.00 64.84 488 ILE A O 1
ATOM 825 N N . MET A 1 109 ? 65.581 82.971 24.264 1.00 55.03 489 MET A N 1
ATOM 826 C CA . MET A 1 109 ? 67.009 82.669 24.330 1.00 53.47 489 MET A CA 1
ATOM 827 C C . MET A 1 109 ? 67.784 83.804 23.681 1.00 53.15 489 MET A C 1
ATOM 828 O O . MET A 1 109 ? 68.646 84.407 24.303 1.00 55.26 489 MET A O 1
ATOM 833 N N . LEU A 1 110 ? 67.467 84.078 22.418 1.00 48.01 490 LEU A N 1
ATOM 834 C CA . LEU A 1 110 ? 68.074 85.177 21.691 1.00 58.53 490 LEU A CA 1
ATOM 835 C C . LEU A 1 110 ? 67.920 86.529 22.430 1.00 67.01 490 LEU A C 1
ATOM 836 O O . LEU A 1 110 ? 68.865 87.306 22.495 1.00 63.90 490 LEU A O 1
ATOM 841 N N . ALA A 1 111 ? 66.746 86.801 22.996 1.00 70.25 491 ALA A N 1
ATOM 842 C CA . ALA A 1 111 ? 66.539 88.072 23.688 1.00 64.99 491 ALA A CA 1
ATOM 843 C C . ALA A 1 111 ? 67.420 88.182 24.932 1.00 66.98 491 ALA A C 1
ATOM 844 O O . ALA A 1 111 ? 67.932 89.256 25.246 1.00 65.81 491 ALA A O 1
ATOM 846 N N . VAL A 1 112 ? 67.591 87.066 25.632 1.00 58.15 492 VAL A N 1
ATOM 847 C CA . VAL A 1 112 ? 68.377 87.037 26.856 1.00 54.23 492 VAL A CA 1
ATOM 848 C C . VAL A 1 112 ? 69.885 87.252 26.588 1.00 59.61 492 VAL A C 1
ATOM 849 O O . VAL A 1 112 ? 70.627 87.787 27.427 1.00 52.30 492 VAL A O 1
ATOM 853 N N . ASP A 1 113 ? 70.337 86.820 25.420 1.00 59.48 493 ASP A N 1
ATOM 854 C CA . ASP A 1 113 ? 71.743 86.924 25.093 1.00 62.69 493 ASP A CA 1
ATOM 855 C C . ASP A 1 113 ? 71.980 88.400 24.896 1.00 63.73 493 ASP A C 1
ATOM 856 O O . ASP A 1 113 ? 72.949 88.966 25.400 1.00 60.25 493 ASP A O 1
ATOM 861 N N . ILE A 1 114 ? 71.047 89.024 24.185 1.00 62.74 494 ILE A N 1
ATOM 862 C CA . ILE A 1 114 ? 71.103 90.451 23.925 1.00 62.41 494 ILE A CA 1
ATOM 863 C C . ILE A 1 114 ? 71.083 91.293 25.202 1.00 63.93 494 ILE A C 1
ATOM 864 O O . ILE A 1 114 ? 71.933 92.162 25.388 1.00 64.42 494 ILE A O 1
ATOM 869 N N . LEU A 1 115 ? 70.138 91.027 26.095 1.00 64.92 495 LEU A N 1
ATOM 870 C CA . LEU A 1 115 ? 70.073 91.793 27.332 1.00 63.29 495 LEU A CA 1
ATOM 871 C C . LEU A 1 115 ? 71.187 91.376 28.277 1.00 75.55 495 LEU A C 1
ATOM 872 O O . LEU A 1 115 ? 71.398 92.007 29.311 1.00 80.29 495 LEU A O 1
ATOM 877 N N . GLY A 1 116 ? 71.894 90.305 27.922 1.00 70.27 496 GLY A N 1
ATOM 878 C CA . GLY A 1 116 ? 73.035 89.865 28.700 1.00 69.90 496 GLY A CA 1
ATOM 879 C C . GLY A 1 116 ? 74.302 90.579 28.264 1.00 73.67 496 GLY A C 1
ATOM 880 O O . GLY A 1 116 ? 75.344 90.507 28.928 1.00 65.66 496 GLY A O 1
ATOM 881 N N . SER A 1 117 ? 74.208 91.270 27.132 1.00 76.60 497 SER A N 1
ATOM 882 C CA . SER A 1 117 ? 75.322 92.045 26.606 1.00 77.02 497 SER A CA 1
ATOM 883 C C . SER A 1 117 ? 75.401 93.412 27.311 1.00 79.23 497 SER A C 1
ATOM 884 O O . SER A 1 117 ? 74.977 94.444 26.775 1.00 70.98 497 SER A O 1
ATOM 887 N N . THR A 1 118 ? 75.946 93.397 28.525 1.00 77.86 498 THR A N 1
ATOM 888 C CA . THR A 1 118 ? 75.906 94.551 29.406 1.00 79.28 498 THR A CA 1
ATOM 889 C C . THR A 1 118 ? 77.106 95.486 29.255 1.00 79.04 498 THR A C 1
ATOM 890 O O . THR A 1 118 ? 77.248 96.422 30.018 1.00 75.58 498 THR A O 1
ATOM 894 N N . GLY A 1 119 ? 77.966 95.237 28.278 1.00 82.02 499 GLY A N 1
ATOM 895 C CA . GLY A 1 119 ? 79.165 96.037 28.138 1.00 82.04 499 GLY A CA 1
ATOM 896 C C . GLY A 1 119 ? 78.810 97.485 27.893 1.00 85.01 499 GLY A C 1
ATOM 897 O O . GLY A 1 119 ? 79.282 98.390 28.591 1.00 83.15 499 GLY A O 1
ATOM 898 N N . SER A 1 120 ? 77.955 97.701 26.901 1.00 79.85 500 SER A N 1
ATOM 899 C CA . SER A 1 120 ? 77.558 99.046 26.527 1.00 75.09 500 SER A CA 1
ATOM 900 C C . SER A 1 120 ? 76.572 98.965 25.382 1.00 70.31 500 SER A C 1
ATOM 901 O O . SER A 1 120 ? 76.488 97.948 24.705 1.00 79.66 500 SER A O 1
ATOM 904 N N . ALA A 1 121 ? 75.824 100.035 25.167 1.00 62.74 501 ALA A N 1
ATOM 905 C CA . ALA A 1 121 ? 74.876 100.074 24.072 1.00 64.12 501 ALA A CA 1
ATOM 906 C C . ALA A 1 121 ? 75.627 99.786 22.785 1.00 66.40 501 ALA A C 1
ATOM 907 O O . ALA A 1 121 ? 75.076 99.232 21.839 1.00 76.41 501 ALA A O 1
ATOM 909 N N . GLU A 1 122 ? 76.900 100.149 22.755 1.00 71.27 502 GLU A N 1
ATOM 910 C CA . GLU A 1 122 ? 77.707 99.976 21.545 1.00 73.93 502 GLU A CA 1
ATOM 911 C C . GLU A 1 122 ? 78.041 98.505 21.204 1.00 71.60 502 GLU A C 1
ATOM 912 O O . GLU A 1 122 ? 77.961 98.104 20.042 1.00 63.99 502 GLU A O 1
ATOM 918 N N . GLU A 1 123 ? 78.424 97.712 22.206 1.00 68.27 503 GLU A N 1
ATOM 919 C CA . GLU A 1 123 ? 78.570 96.262 22.012 1.00 76.50 503 GLU A CA 1
ATOM 920 C C . GLU A 1 123 ? 77.241 95.603 21.690 1.00 70.94 503 GLU A C 1
ATOM 921 O O . GLU A 1 123 ? 77.149 94.783 20.764 1.00 71.99 503 GLU A O 1
ATOM 927 N N . ARG A 1 124 ? 76.227 95.937 22.491 1.00 58.97 504 ARG A N 1
ATOM 928 C CA . ARG A 1 124 ? 74.874 95.461 22.264 1.00 56.74 504 ARG A CA 1
ATOM 929 C C . ARG A 1 124 ? 74.388 95.722 20.838 1.00 64.25 504 ARG A C 1
ATOM 930 O O . ARG A 1 124 ? 73.818 94.828 20.212 1.00 75.18 504 ARG A O 1
ATOM 938 N N . ALA A 1 125 ? 74.610 96.931 20.323 1.00 50.55 505 ALA A N 1
ATOM 939 C CA . ALA A 1 125 ? 74.215 97.243 18.954 1.00 56.19 505 ALA A CA 1
ATOM 940 C C . ALA A 1 125 ? 74.825 96.256 17.977 1.00 60.53 505 ALA A C 1
ATOM 941 O O . ALA A 1 125 ? 74.143 95.752 17.091 1.00 68.11 505 ALA A O 1
ATOM 943 N N . ALA A 1 126 ? 76.113 95.985 18.141 1.00 61.87 506 ALA A N 1
ATOM 944 C CA . ALA A 1 126 ? 76.827 95.037 17.279 1.00 61.12 506 ALA A CA 1
ATOM 945 C C . ALA A 1 126 ? 76.254 93.616 17.373 1.00 50.72 506 ALA A C 1
ATOM 946 O O . ALA A 1 126 ? 76.121 92.915 16.374 1.00 55.83 506 ALA A O 1
ATOM 948 N N . LEU A 1 127 ? 75.915 93.203 18.586 1.00 45.53 507 LEU A N 1
ATOM 949 C CA . LEU A 1 127 ? 75.197 91.947 18.809 1.00 44.27 507 LEU A CA 1
ATOM 950 C C . LEU A 1 127 ? 73.794 91.957 18.171 1.00 52.36 507 LEU A C 1
ATOM 951 O O . LEU A 1 127 ? 73.374 90.979 17.551 1.00 58.76 507 LEU A O 1
ATOM 956 N N . LEU A 1 128 ? 73.073 93.063 18.339 1.00 55.53 508 LEU A N 1
ATOM 957 C CA . LEU A 1 128 ? 71.793 93.269 17.661 1.00 55.20 508 LEU A CA 1
ATOM 958 C C . LEU A 1 128 ? 71.983 93.162 16.151 1.00 63.44 508 LEU A C 1
ATOM 959 O O . LEU A 1 128 ? 71.162 92.592 15.447 1.00 69.76 508 LEU A O 1
ATOM 964 N N . HIS A 1 129 ? 73.084 93.699 15.645 1.00 67.76 509 HIS A N 1
ATOM 965 C CA . HIS A 1 129 ? 73.294 93.709 14.200 1.00 71.55 509 HIS A CA 1
ATOM 966 C C . HIS A 1 129 ? 73.510 92.289 13.702 1.00 74.04 509 HIS A C 1
ATOM 967 O O . HIS A 1 129 ? 73.170 91.949 12.567 1.00 73.45 509 HIS A O 1
ATOM 974 N N . LYS A 1 130 ? 74.079 91.467 14.574 1.00 72.98 510 LYS A N 1
ATOM 975 C CA . LYS A 1 130 ? 74.410 90.105 14.228 1.00 71.36 510 LYS A CA 1
ATOM 976 C C . LYS A 1 130 ? 73.159 89.230 14.319 1.00 68.21 510 LYS A C 1
ATOM 977 O O . LYS A 1 130 ? 72.952 88.335 13.498 1.00 66.13 510 LYS A O 1
ATOM 983 N N . THR A 1 131 ? 72.318 89.490 15.314 1.00 59.96 511 THR A N 1
ATOM 984 C CA . THR A 1 131 ? 71.013 88.842 15.353 1.00 56.54 511 THR A CA 1
ATOM 985 C C . THR A 1 131 ? 70.226 89.072 14.051 1.00 56.75 511 THR A C 1
ATOM 986 O O . THR A 1 131 ? 69.646 88.147 13.506 1.00 68.82 511 THR A O 1
ATOM 990 N N . ILE A 1 132 ? 70.232 90.303 13.550 1.00 54.99 512 ILE A N 1
ATOM 991 C CA . ILE A 1 132 ? 69.626 90.639 12.261 1.00 57.10 512 ILE A CA 1
ATOM 992 C C . ILE A 1 132 ? 70.263 89.895 11.087 1.00 63.82 512 ILE A C 1
ATOM 993 O O . ILE A 1 132 ? 69.562 89.403 10.205 1.00 72.06 512 ILE A O 1
ATOM 998 N N . GLN A 1 133 ? 71.590 89.835 11.065 1.00 62.62 513 GLN A N 1
ATOM 999 C CA . GLN A 1 133 ? 72.297 89.023 10.087 1.00 62.00 513 GLN A CA 1
ATOM 1000 C C . GLN A 1 133 ? 71.831 87.553 10.184 1.00 63.34 513 GLN A C 1
ATOM 1001 O O . GLN A 1 133 ? 71.586 86.902 9.165 1.00 63.44 513 GLN A O 1
ATOM 1007 N N . LEU A 1 134 ? 71.693 87.032 11.401 1.00 55.43 514 LEU A N 1
ATOM 1008 C CA . LEU A 1 134 ? 71.153 85.686 11.558 1.00 63.63 514 LEU A CA 1
ATOM 1009 C C . LEU A 1 134 ? 69.762 85.571 10.912 1.00 70.15 514 LEU A C 1
ATOM 1010 O O . LEU A 1 134 ? 69.476 84.599 10.209 1.00 72.52 514 LEU A O 1
ATOM 1015 N N . ALA A 1 135 ? 68.897 86.554 11.146 1.00 59.39 515 ALA A N 1
ATOM 1016 C CA . ALA A 1 135 ? 67.560 86.502 10.567 1.00 50.96 515 ALA A CA 1
ATOM 1017 C C . ALA A 1 135 ? 67.606 86.627 9.050 1.00 55.89 515 ALA A C 1
ATOM 1018 O O . ALA A 1 135 ? 66.822 85.989 8.350 1.00 63.01 515 ALA A O 1
ATOM 1020 N N . ALA A 1 136 ? 68.528 87.430 8.531 1.00 54.95 516 ALA A N 1
ATOM 1021 C CA . ALA A 1 136 ? 68.644 87.551 7.082 1.00 57.81 516 ALA A CA 1
ATOM 1022 C C . ALA A 1 136 ? 69.156 86.243 6.477 1.00 61.11 516 ALA A C 1
ATOM 1023 O O . ALA A 1 136 ? 68.737 85.845 5.392 1.00 62.74 516 ALA A O 1
ATOM 1025 N N . GLU A 1 137 ? 70.066 85.575 7.180 1.00 64.39 517 GLU A N 1
ATOM 1026 C CA . GLU A 1 137 ? 70.622 84.313 6.694 1.00 67.08 517 GLU A CA 1
ATOM 1027 C C . GLU A 1 137 ? 69.569 83.189 6.730 1.00 66.39 517 GLU A C 1
ATOM 1028 O O . GLU A 1 137 ? 69.351 82.473 5.755 1.00 68.52 517 GLU A O 1
ATOM 1034 N N . LEU A 1 138 ? 68.927 83.037 7.873 1.00 53.66 518 LEU A N 1
ATOM 1035 C CA . LEU A 1 138 ? 67.810 82.127 7.986 1.00 53.76 518 LEU A CA 1
ATOM 1036 C C . LEU A 1 138 ? 66.854 82.315 6.812 1.00 57.86 518 LEU A C 1
ATOM 1037 O O . LEU A 1 138 ? 66.412 81.349 6.185 1.00 57.50 518 LEU A O 1
ATOM 1042 N N . ARG A 1 139 ? 66.567 83.564 6.476 1.00 56.97 519 ARG A N 1
ATOM 1043 C CA . ARG A 1 139 ? 65.548 83.808 5.472 1.00 62.15 519 ARG A CA 1
ATOM 1044 C C . ARG A 1 139 ? 66.035 83.548 4.069 1.00 68.41 519 ARG A C 1
ATOM 1045 O O . ARG A 1 139 ? 65.279 83.068 3.227 1.00 79.47 519 ARG A O 1
ATOM 1053 N N . GLY A 1 140 ? 67.298 83.867 3.816 1.00 69.85 520 GLY A N 1
ATOM 1054 C CA . GLY A 1 140 ? 67.818 83.871 2.461 1.00 68.30 520 GLY A CA 1
ATOM 1055 C C . GLY A 1 140 ? 68.698 82.693 2.121 1.00 73.52 520 GLY A C 1
ATOM 1056 O O . GLY A 1 140 ? 68.489 82.020 1.123 1.00 85.05 520 GLY A O 1
ATOM 1057 N N . THR A 1 141 ? 69.703 82.449 2.943 1.00 70.53 521 THR A N 1
ATOM 1058 C CA . THR A 1 141 ? 70.608 81.343 2.696 1.00 66.68 521 THR A CA 1
ATOM 1059 C C . THR A 1 141 ? 69.923 80.012 3.021 1.00 65.29 521 THR A C 1
ATOM 1060 O O . THR A 1 141 ? 69.882 79.102 2.189 1.00 65.54 521 THR A O 1
ATOM 1064 N N . MET A 1 142 ? 69.368 79.919 4.225 1.00 57.94 522 MET A N 1
ATOM 1065 C CA . MET A 1 142 ? 68.762 78.685 4.713 1.00 52.60 522 MET A CA 1
ATOM 1066 C C . MET A 1 142 ? 67.317 78.422 4.275 1.00 61.80 522 MET A C 1
ATOM 1067 O O . MET A 1 142 ? 66.842 77.295 4.395 1.00 68.55 522 MET A O 1
ATOM 1072 N N . GLY A 1 143 ? 66.610 79.451 3.803 1.00 64.54 523 GLY A N 1
ATOM 1073 C CA . GLY A 1 143 ? 65.182 79.331 3.515 1.00 55.46 523 GLY A CA 1
ATOM 1074 C C . GLY A 1 143 ? 64.428 78.640 4.649 1.00 54.27 523 GLY A C 1
ATOM 1075 O O . GLY A 1 143 ? 63.642 77.732 4.419 1.00 52.85 523 GLY A O 1
ATOM 1076 N N . ASN A 1 144 ? 64.714 79.055 5.880 1.00 50.80 524 ASN A N 1
ATOM 1077 C CA . ASN A 1 144 ? 64.099 78.499 7.073 1.00 52.04 524 ASN A CA 1
ATOM 1078 C C . ASN A 1 144 ? 63.177 79.543 7.708 1.00 59.98 524 ASN A C 1
ATOM 1079 O O . ASN A 1 144 ? 63.630 80.335 8.538 1.00 62.07 524 ASN A O 1
ATOM 1084 N N . MET A 1 145 ? 61.896 79.558 7.308 1.00 60.77 525 MET A N 1
ATOM 1085 C CA . MET A 1 145 ? 60.938 80.566 7.786 1.00 56.08 525 MET A CA 1
ATOM 1086 C C . MET A 1 145 ? 60.647 80.420 9.270 1.00 55.60 525 MET A C 1
ATOM 1087 O O . MET A 1 145 ? 60.244 81.368 9.931 1.00 57.51 525 MET A O 1
ATOM 1092 N N . PHE A 1 146 ? 60.824 79.219 9.793 1.00 51.66 526 PHE A N 1
ATOM 1093 C CA . PHE A 1 146 ? 60.498 78.969 11.195 1.00 51.45 526 PHE A CA 1
ATOM 1094 C C . PHE A 1 146 ? 61.392 79.812 12.115 1.00 62.10 526 PHE A C 1
ATOM 1095 O O . PHE A 1 146 ? 60.911 80.718 12.794 1.00 70.63 526 PHE A O 1
ATOM 1103 N N . SER A 1 147 ? 62.694 79.534 12.121 1.00 60.37 527 SER A N 1
ATOM 1104 C CA . SER A 1 147 ? 63.628 80.299 12.962 1.00 54.79 527 SER A CA 1
ATOM 1105 C C . SER A 1 147 ? 63.855 81.751 12.521 1.00 50.82 527 SER A C 1
ATOM 1106 O O . SER A 1 147 ? 64.106 82.623 13.349 1.00 51.66 527 SER A O 1
ATOM 1109 N N . PHE A 1 148 ? 63.754 82.009 11.226 1.00 46.18 528 PHE A N 1
ATOM 1110 C CA . PHE A 1 148 ? 63.678 83.377 10.753 1.00 53.34 528 PHE A CA 1
ATOM 1111 C C . PHE A 1 148 ? 62.664 84.175 11.581 1.00 62.85 528 PHE A C 1
ATOM 1112 O O . PHE A 1 148 ? 62.973 85.244 12.085 1.00 59.90 528 PHE A O 1
ATOM 1120 N N . ALA A 1 149 ? 61.459 83.636 11.744 1.00 63.86 529 ALA A N 1
ATOM 1121 C CA . ALA A 1 149 ? 60.391 84.350 12.447 1.00 56.87 529 ALA A CA 1
ATOM 1122 C C . ALA A 1 149 ? 60.599 84.302 13.947 1.00 58.66 529 ALA A C 1
ATOM 1123 O O . ALA A 1 149 ? 60.169 85.195 14.670 1.00 58.46 529 ALA A O 1
ATOM 1125 N N . ALA A 1 150 ? 61.230 83.236 14.426 1.00 53.71 530 ALA A N 1
ATOM 1126 C CA . ALA A 1 150 ? 61.565 83.175 15.835 1.00 55.64 530 ALA A CA 1
ATOM 1127 C C . ALA A 1 150 ? 62.638 84.240 16.159 1.00 57.51 530 ALA A C 1
ATOM 1128 O O . ALA A 1 150 ? 62.695 84.762 17.276 1.00 57.39 530 ALA A O 1
ATOM 1130 N N . VAL A 1 151 ? 63.473 84.576 15.174 1.00 47.31 531 VAL A N 1
ATOM 1131 C CA . VAL A 1 151 ? 64.561 85.510 15.414 1.00 58.47 531 VAL A CA 1
ATOM 1132 C C . VAL A 1 151 ? 64.052 86.948 15.385 1.00 61.46 531 VAL A C 1
ATOM 1133 O O . VAL A 1 151 ? 64.327 87.715 16.309 1.00 66.43 531 VAL A O 1
ATOM 1137 N N . MET A 1 152 ? 63.328 87.293 14.320 1.00 52.18 532 MET A N 1
ATOM 1138 C CA . MET A 1 152 ? 62.480 88.489 14.260 1.00 58.25 532 MET A CA 1
ATOM 1139 C C . MET A 1 152 ? 61.561 88.626 15.488 1.00 62.75 532 MET A C 1
ATOM 1140 O O . MET A 1 152 ? 61.398 89.710 16.027 1.00 67.42 532 MET A O 1
ATOM 1145 N N . GLY A 1 153 ? 60.967 87.529 15.937 1.00 59.10 533 GLY A N 1
ATOM 1146 C CA . GLY A 1 153 ? 60.237 87.550 17.189 1.00 49.82 533 GLY A CA 1
ATOM 1147 C C . GLY A 1 153 ? 61.068 88.106 18.333 1.00 54.46 533 GLY A C 1
ATOM 1148 O O . GLY A 1 153 ? 60.589 88.913 19.116 1.00 65.42 533 GLY A O 1
ATOM 1149 N N . ALA A 1 154 ? 62.324 87.686 18.434 1.00 52.75 534 ALA A N 1
ATOM 1150 C CA . ALA A 1 154 ? 63.237 88.223 19.457 1.00 49.87 534 ALA A CA 1
ATOM 1151 C C . ALA A 1 154 ? 63.471 89.749 19.308 1.00 59.98 534 ALA A C 1
ATOM 1152 O O . ALA A 1 154 ? 63.428 90.504 20.287 1.00 55.66 534 ALA A O 1
ATOM 1154 N N . LEU A 1 155 ? 63.707 90.171 18.069 1.00 51.87 535 LEU A N 1
ATOM 1155 C CA . LEU A 1 155 ? 64.092 91.526 17.742 1.00 58.37 535 LEU A CA 1
ATOM 1156 C C . LEU A 1 155 ? 62.942 92.479 17.961 1.00 58.45 535 LEU A C 1
ATOM 1157 O O . LEU A 1 155 ? 63.120 93.683 17.911 1.00 61.57 535 LEU A O 1
ATOM 1162 N N . ASP A 1 156 ? 61.765 91.918 18.218 1.00 62.11 536 ASP A N 1
ATOM 1163 C CA . ASP A 1 156 ? 60.534 92.689 18.264 1.00 52.55 536 ASP A CA 1
ATOM 1164 C C . ASP A 1 156 ? 59.855 92.573 19.627 1.00 55.29 536 ASP A C 1
ATOM 1165 O O . ASP A 1 156 ? 58.807 93.169 19.854 1.00 65.51 536 ASP A O 1
ATOM 1170 N N . MET A 1 157 ? 60.433 91.815 20.551 1.00 58.31 537 MET A N 1
ATOM 1171 C CA . MET A 1 157 ? 59.856 91.815 21.889 1.00 61.94 537 MET A CA 1
ATOM 1172 C C . MET A 1 157 ? 59.904 93.241 22.401 1.00 69.98 537 MET A C 1
ATOM 1173 O O . MET A 1 157 ? 60.845 93.975 22.103 1.00 65.60 537 MET A O 1
ATOM 1178 N N . ALA A 1 158 ? 58.893 93.652 23.155 1.00 75.63 538 ALA A N 1
ATOM 1179 C CA . ALA A 1 158 ? 58.893 95.019 23.658 1.00 74.30 538 ALA A CA 1
ATOM 1180 C C . ALA A 1 158 ? 60.204 95.273 24.387 1.00 72.59 538 ALA A C 1
ATOM 1181 O O . ALA A 1 158 ? 60.782 96.357 24.296 1.00 78.35 538 ALA A O 1
ATOM 1183 N N . GLN A 1 159 ? 60.688 94.256 25.090 1.00 70.19 539 GLN A N 1
ATOM 1184 C CA . GLN A 1 159 ? 61.849 94.426 25.952 1.00 70.11 539 GLN A CA 1
ATOM 1185 C C . GLN A 1 159 ? 63.134 94.711 25.164 1.00 71.07 539 GLN A C 1
ATOM 1186 O O . GLN A 1 159 ? 64.104 95.249 25.713 1.00 71.77 539 GLN A O 1
ATOM 1192 N N . ILE A 1 160 ? 63.139 94.341 23.884 1.00 61.57 540 ILE A N 1
ATOM 1193 C CA . ILE A 1 160 ? 64.304 94.570 23.039 1.00 59.01 540 ILE A CA 1
ATOM 1194 C C . ILE A 1 160 ? 64.127 95.838 22.217 1.00 67.22 540 ILE A C 1
ATOM 1195 O O . ILE A 1 160 ? 65.079 96.582 21.993 1.00 77.84 540 ILE A O 1
ATOM 1200 N N . SER A 1 161 ? 62.903 96.099 21.784 1.00 70.85 541 SER A N 1
ATOM 1201 C CA . SER A 1 161 ? 62.671 97.187 20.849 1.00 69.39 541 SER A CA 1
ATOM 1202 C C . SER A 1 161 ? 62.683 98.547 21.537 1.00 64.92 541 SER A C 1
ATOM 1203 O O . SER A 1 161 ? 62.749 99.564 20.871 1.00 64.56 541 SER A O 1
ATOM 1206 N N . ARG A 1 162 ? 62.659 98.550 22.868 1.00 65.17 542 ARG A N 1
ATOM 1207 C CA . ARG A 1 162 ? 62.754 99.780 23.659 1.00 64.29 542 ARG A CA 1
ATOM 1208 C C . ARG A 1 162 ? 64.190 100.139 24.056 1.00 75.62 542 ARG A C 1
ATOM 1209 O O . ARG A 1 162 ? 64.398 101.094 24.808 1.00 84.36 542 ARG A O 1
ATOM 1217 N N . LEU A 1 163 ? 65.180 99.384 23.590 1.00 71.54 543 LEU A N 1
ATOM 1218 C CA . LEU A 1 163 ? 66.559 99.728 23.921 1.00 67.50 543 LEU A CA 1
ATOM 1219 C C . LEU A 1 163 ? 67.020 100.839 22.975 1.00 71.96 543 LEU A C 1
ATOM 1220 O O . LEU A 1 163 ? 67.726 100.597 21.983 1.00 65.72 543 LEU A O 1
ATOM 1225 N N . GLU A 1 164 ? 66.583 102.061 23.282 1.00 66.52 544 GLU A N 1
ATOM 1226 C CA . GLU A 1 164 ? 66.708 103.158 22.349 1.00 63.12 544 GLU A CA 1
ATOM 1227 C C . GLU A 1 164 ? 68.162 103.464 22.047 1.00 74.79 544 GLU A C 1
ATOM 1228 O O . GLU A 1 164 ? 68.531 103.681 20.889 1.00 80.85 544 GLU A O 1
ATOM 1234 N N . GLN A 1 165 ? 68.984 103.492 23.094 1.00 75.17 545 GLN A N 1
ATOM 1235 C CA . GLN A 1 165 ? 70.414 103.697 22.923 1.00 75.91 545 GLN A CA 1
ATOM 1236 C C . GLN A 1 165 ? 70.959 102.681 21.936 1.00 74.09 545 GLN A C 1
ATOM 1237 O O . GLN A 1 165 ? 71.716 103.047 21.036 1.00 72.11 545 GLN A O 1
ATOM 1243 N N . THR A 1 166 ? 70.562 101.411 22.100 1.00 63.93 546 THR A N 1
ATOM 1244 C CA . THR A 1 166 ? 71.037 100.335 21.223 1.00 58.60 546 THR A CA 1
ATOM 1245 C C . THR A 1 166 ? 70.582 100.531 19.769 1.00 61.64 546 THR A C 1
ATOM 1246 O O . THR A 1 166 ? 71.386 100.424 18.844 1.00 62.22 546 THR A O 1
ATOM 1250 N N . TRP A 1 167 ? 69.299 100.833 19.567 1.00 63.78 547 TRP A N 1
ATOM 1251 C CA . TRP A 1 167 ? 68.780 101.072 18.211 1.00 68.46 547 TRP A CA 1
ATOM 1252 C C . TRP A 1 167 ? 69.358 102.312 17.514 1.00 73.96 547 TRP A C 1
ATOM 1253 O O . TRP A 1 167 ? 69.701 102.257 16.327 1.00 73.44 547 TRP A O 1
ATOM 1264 N N . VAL A 1 168 ? 69.454 103.425 18.238 1.00 72.46 548 VAL A N 1
ATOM 1265 C CA . VAL A 1 168 ? 70.080 104.621 17.681 1.00 73.74 548 VAL A CA 1
ATOM 1266 C C . VAL A 1 168 ? 71.498 104.286 17.215 1.00 73.50 548 VAL A C 1
ATOM 1267 O O . VAL A 1 168 ? 71.880 104.568 16.078 1.00 70.36 548 VAL A O 1
ATOM 1271 N N . THR A 1 169 ? 72.272 103.660 18.095 1.00 72.99 549 THR A N 1
ATOM 1272 C CA . THR A 1 169 ? 73.638 103.314 17.747 1.00 72.50 549 THR A CA 1
ATOM 1273 C C . THR A 1 169 ? 73.733 102.249 16.645 1.00 72.96 549 THR A C 1
ATOM 1274 O O . THR A 1 169 ? 74.720 102.236 15.896 1.00 74.82 549 THR A O 1
ATOM 1278 N N . LEU A 1 170 ? 72.708 101.395 16.513 1.00 63.58 550 LEU A N 1
ATOM 1279 C CA . LEU A 1 170 ? 72.645 100.459 15.379 1.00 62.17 550 LEU A CA 1
ATOM 1280 C C . LEU A 1 170 ? 72.459 101.251 14.099 1.00 69.44 550 LEU A C 1
ATOM 1281 O O . LEU A 1 170 ? 72.973 100.892 13.034 1.00 75.54 550 LEU A O 1
ATOM 1286 N N . ARG A 1 171 ? 71.708 102.335 14.216 1.00 69.95 551 ARG A N 1
ATOM 1287 C CA . ARG A 1 171 ? 71.443 103.212 13.089 1.00 79.38 551 ARG A CA 1
ATOM 1288 C C . ARG A 1 171 ? 72.712 103.961 12.688 1.00 81.42 551 ARG A C 1
ATOM 1289 O O . ARG A 1 171 ? 72.942 104.229 11.506 1.00 80.58 551 ARG A O 1
ATOM 1297 N N . GLN A 1 172 ? 73.541 104.287 13.677 1.00 85.47 552 GLN A N 1
ATOM 1298 C CA . GLN A 1 172 ? 74.779 105.029 13.433 1.00 89.48 552 GLN A CA 1
ATOM 1299 C C . GLN A 1 172 ? 75.879 104.157 12.855 1.00 90.73 552 GLN A C 1
ATOM 1300 O O . GLN A 1 172 ? 76.505 104.514 11.860 1.00 92.14 552 GLN A O 1
ATOM 1306 N N . ARG A 1 173 ? 76.089 103.002 13.480 1.00 88.88 553 ARG A N 1
ATOM 1307 C CA . ARG A 1 173 ? 77.259 102.178 13.220 1.00 88.54 553 ARG A CA 1
ATOM 1308 C C . ARG A 1 173 ? 77.012 101.017 12.270 1.00 93.38 553 ARG A C 1
ATOM 1309 O O . ARG A 1 173 ? 77.943 100.504 11.646 1.00 100.16 553 ARG A O 1
ATOM 1317 N N . HIS A 1 174 ? 75.761 100.591 12.181 1.00 91.13 554 HIS A N 1
ATOM 1318 C CA . HIS A 1 174 ? 75.408 99.442 11.363 1.00 86.19 554 HIS A CA 1
ATOM 1319 C C . HIS A 1 174 ? 74.263 99.824 10.458 1.00 81.64 554 HIS A C 1
ATOM 1320 O O . HIS A 1 174 ? 73.203 99.195 10.445 1.00 81.43 554 HIS A O 1
ATOM 1327 N N . THR A 1 175 ? 74.498 100.861 9.678 1.00 73.97 555 THR A N 1
ATOM 1328 C CA . THR A 1 175 ? 73.424 101.453 8.924 1.00 83.58 555 THR A CA 1
ATOM 1329 C C . THR A 1 175 ? 72.783 100.469 7.942 1.00 89.00 555 THR A C 1
ATOM 1330 O O . THR A 1 175 ? 71.554 100.418 7.834 1.00 90.67 555 THR A O 1
ATOM 1334 N N . GLU A 1 176 ? 73.594 99.687 7.237 1.00 86.04 556 GLU A N 1
ATOM 1335 C CA . GLU A 1 176 ? 73.024 98.697 6.327 1.00 86.79 556 GLU A CA 1
ATOM 1336 C C . GLU A 1 176 ? 72.127 97.722 7.071 1.00 79.66 556 GLU A C 1
ATOM 1337 O O . GLU A 1 176 ? 71.031 97.410 6.619 1.00 80.18 556 GLU A O 1
ATOM 1343 N N . GLY A 1 177 ? 72.593 97.253 8.218 1.00 73.15 557 GLY A N 1
ATOM 1344 C CA . GLY A 1 177 ? 71.810 96.336 9.022 1.00 66.32 557 GLY A CA 1
ATOM 1345 C C . GLY A 1 177 ? 70.430 96.888 9.361 1.00 77.98 557 GLY A C 1
ATOM 1346 O O . GLY A 1 177 ? 69.401 96.286 9.031 1.00 80.74 557 GLY A O 1
ATOM 1347 N N . ALA A 1 178 ? 70.413 98.039 10.025 1.00 82.33 558 ALA A N 1
ATOM 1348 C CA . ALA A 1 178 ? 69.180 98.661 10.477 1.00 81.07 558 ALA A CA 1
ATOM 1349 C C . ALA A 1 178 ? 68.141 98.809 9.357 1.00 79.77 558 ALA A C 1
ATOM 1350 O O . ALA A 1 178 ? 66.941 98.579 9.581 1.00 72.84 558 ALA A O 1
ATOM 1352 N N . ILE A 1 179 ? 68.601 99.196 8.164 1.00 76.15 559 ILE A N 1
ATOM 1353 C CA . ILE A 1 179 ? 67.717 99.364 7.008 1.00 76.96 559 ILE A CA 1
ATOM 1354 C C . ILE A 1 179 ? 67.178 98.011 6.569 1.00 84.00 559 ILE A C 1
ATOM 1355 O O . ILE A 1 179 ? 65.981 97.847 6.304 1.00 89.13 559 ILE A O 1
ATOM 1360 N N . LEU A 1 180 ? 68.077 97.041 6.495 1.00 79.18 560 LEU A N 1
ATOM 1361 C CA . LEU A 1 180 ? 67.712 95.701 6.096 1.00 75.65 560 LEU A CA 1
ATOM 1362 C C . LEU A 1 180 ? 66.518 95.227 6.941 1.00 75.30 560 LEU A C 1
ATOM 1363 O O . LEU A 1 180 ? 65.502 94.760 6.407 1.00 70.26 560 LEU A O 1
ATOM 1368 N N . TYR A 1 181 ? 66.645 95.394 8.256 1.00 70.38 561 TYR A N 1
ATOM 1369 C CA . TYR A 1 181 ? 65.610 95.017 9.209 1.00 67.62 561 TYR A CA 1
ATOM 1370 C C . TYR A 1 181 ? 64.288 95.750 8.968 1.00 80.64 561 TYR A C 1
ATOM 1371 O O . TYR A 1 181 ? 63.240 95.112 8.817 1.00 76.05 561 TYR A O 1
ATOM 1380 N N . GLU A 1 182 ? 64.347 97.087 8.927 1.00 80.59 562 GLU A N 1
ATOM 1381 C CA . GLU A 1 182 ? 63.147 97.921 8.856 1.00 76.74 562 GLU A CA 1
ATOM 1382 C C . GLU A 1 182 ? 62.469 97.837 7.511 1.00 81.99 562 GLU A C 1
ATOM 1383 O O . GLU A 1 182 ? 61.237 97.893 7.413 1.00 79.31 562 GLU A O 1
ATOM 1389 N N . LYS A 1 183 ? 63.286 97.720 6.472 1.00 83.59 563 LYS A N 1
ATOM 1390 C CA . LYS A 1 183 ? 62.811 97.907 5.112 1.00 82.24 563 LYS A CA 1
ATOM 1391 C C . LYS A 1 183 ? 62.719 96.617 4.298 1.00 85.20 563 LYS A C 1
ATOM 1392 O O . LYS A 1 183 ? 62.110 96.604 3.234 1.00 91.20 563 LYS A O 1
ATOM 1398 N N . LYS A 1 184 ? 63.323 95.537 4.783 1.00 86.94 564 LYS A N 1
ATOM 1399 C CA . LYS A 1 184 ? 63.296 94.280 4.035 1.00 87.18 564 LYS A CA 1
ATOM 1400 C C . LYS A 1 184 ? 62.674 93.151 4.832 1.00 82.17 564 LYS A C 1
ATOM 1401 O O . LYS A 1 184 ? 61.669 92.577 4.425 1.00 87.35 564 LYS A O 1
ATOM 1407 N N . LEU A 1 185 ? 63.276 92.853 5.976 1.00 71.34 565 LEU A N 1
ATOM 1408 C CA . LEU A 1 185 ? 62.897 91.699 6.759 1.00 71.85 565 LEU A CA 1
ATOM 1409 C C . LEU A 1 185 ? 61.541 91.834 7.400 1.00 70.99 565 LEU A C 1
ATOM 1410 O O . LEU A 1 185 ? 60.717 90.915 7.320 1.00 72.97 565 LEU A O 1
ATOM 1415 N N . LYS A 1 186 ? 61.334 92.959 8.074 1.00 65.19 566 LYS A N 1
ATOM 1416 C CA . LYS A 1 186 ? 60.115 93.183 8.849 1.00 71.14 566 LYS A CA 1
ATOM 1417 C C . LYS A 1 186 ? 58.841 93.067 8.010 1.00 70.21 566 LYS A C 1
ATOM 1418 O O . LYS A 1 186 ? 57.878 92.389 8.410 1.00 67.40 566 LYS A O 1
ATOM 1424 N N . PRO A 1 187 ? 58.837 93.727 6.846 1.00 62.65 567 PRO A N 1
ATOM 1425 C CA . PRO A 1 187 ? 57.686 93.755 5.935 1.00 68.43 567 PRO A CA 1
ATOM 1426 C C . PRO A 1 187 ? 57.530 92.455 5.149 1.00 80.83 567 PRO A C 1
ATOM 1427 O O . PRO A 1 187 ? 56.448 92.163 4.638 1.00 86.80 567 PRO A O 1
ATOM 1431 N N . PHE A 1 188 ? 58.604 91.686 5.040 1.00 85.55 568 PHE A N 1
ATOM 1432 C CA . PHE A 1 188 ? 58.526 90.361 4.434 1.00 79.19 568 PHE A CA 1
ATOM 1433 C C . PHE A 1 188 ? 57.703 89.479 5.352 1.00 70.56 568 PHE A C 1
ATOM 1434 O O . PHE A 1 188 ? 56.756 88.819 4.939 1.00 74.80 568 PHE A O 1
ATOM 1442 N N . LEU A 1 189 ? 58.080 89.498 6.616 1.00 56.61 569 LEU A N 1
ATOM 1443 C CA . LEU A 1 189 ? 57.398 88.728 7.629 1.00 56.89 569 LEU A CA 1
ATOM 1444 C C . LEU A 1 189 ? 55.935 89.153 7.746 1.00 66.34 569 LEU A C 1
ATOM 1445 O O . LEU A 1 189 ? 55.059 88.342 8.049 1.00 69.94 569 LEU A O 1
ATOM 1450 N N . LYS A 1 190 ? 55.670 90.428 7.503 1.00 69.12 570 LYS A N 1
ATOM 1451 C CA . LYS A 1 190 ? 54.312 90.932 7.613 1.00 73.51 570 LYS A CA 1
ATOM 1452 C C . LYS A 1 190 ? 53.450 90.313 6.513 1.00 74.69 570 LYS A C 1
ATOM 1453 O O . LYS A 1 190 ? 52.308 89.941 6.758 1.00 83.13 570 LYS A O 1
ATOM 1459 N N . SER A 1 191 ? 54.011 90.203 5.307 1.00 66.99 571 SER A N 1
ATOM 1460 C CA . SER A 1 191 ? 53.384 89.481 4.203 1.00 65.93 571 SER A CA 1
ATOM 1461 C C . SER A 1 191 ? 53.103 88.027 4.557 1.00 73.78 571 SER A C 1
ATOM 1462 O O . SER A 1 191 ? 51.967 87.570 4.452 1.00 84.73 571 SER A O 1
ATOM 1465 N N . LEU A 1 192 ? 54.142 87.301 4.956 1.00 63.19 572 LEU A N 1
ATOM 1466 C CA . LEU A 1 192 ? 54.005 85.876 5.203 1.00 71.51 572 LEU A CA 1
ATOM 1467 C C . LEU A 1 192 ? 52.819 85.643 6.110 1.00 74.75 572 LEU A C 1
ATOM 1468 O O . LEU A 1 192 ? 52.062 84.695 5.913 1.00 76.58 572 LEU A O 1
ATOM 1473 N N . ASN A 1 193 ? 52.681 86.507 7.116 1.00 67.35 573 ASN A N 1
ATOM 1474 C CA . ASN A 1 193 ? 51.656 86.349 8.136 1.00 61.80 573 ASN A CA 1
ATOM 1475 C C . ASN A 1 193 ? 50.281 86.809 7.640 1.00 65.83 573 ASN A C 1
ATOM 1476 O O . ASN A 1 193 ? 49.267 86.509 8.255 1.00 64.99 573 ASN A O 1
ATOM 1481 N N . GLU A 1 194 ? 50.266 87.578 6.560 1.00 65.34 574 GLU A N 1
ATOM 1482 C CA . GLU A 1 194 ? 49.024 88.044 5.959 1.00 71.55 574 GLU A CA 1
ATOM 1483 C C . GLU A 1 194 ? 48.750 87.139 4.791 1.00 74.12 574 GLU A C 1
ATOM 1484 O O . GLU A 1 194 ? 48.017 87.505 3.886 1.00 77.89 574 GLU A O 1
ATOM 1490 N N . GLY A 1 195 ? 49.386 85.972 4.792 1.00 75.72 575 GLY A N 1
ATOM 1491 C CA . GLY A 1 195 ? 49.145 84.980 3.764 1.00 81.22 575 GLY A CA 1
ATOM 1492 C C . GLY A 1 195 ? 49.518 85.395 2.351 1.00 87.18 575 GLY A C 1
ATOM 1493 O O . GLY A 1 195 ? 49.100 84.742 1.389 1.00 89.52 575 GLY A O 1
ATOM 1494 N N . LYS A 1 196 ? 50.307 86.460 2.215 1.00 96.86 576 LYS A N 1
ATOM 1495 C CA . LYS A 1 196 ? 50.808 86.869 0.900 1.00 113.76 576 LYS A CA 1
ATOM 1496 C C . LYS A 1 196 ? 51.859 85.901 0.379 1.00 126.79 576 LYS A C 1
ATOM 1497 O O . LYS A 1 196 ? 52.367 85.051 1.120 1.00 127.51 576 LYS A O 1
ATOM 1503 N N . GLU A 1 197 ? 52.192 86.042 -0.900 1.00 134.58 577 GLU A N 1
ATOM 1504 C CA . GLU A 1 197 ? 53.172 85.163 -1.523 1.00 136.58 577 GLU A CA 1
ATOM 1505 C C . GLU A 1 197 ? 54.403 84.994 -0.646 1.00 129.88 577 GLU A C 1
ATOM 1506 O O . GLU A 1 197 ? 55.021 85.973 -0.220 1.00 128.92 577 GLU A O 1
ATOM 1512 N N . GLY A 1 198 ? 54.741 83.738 -0.373 1.00 123.53 578 GLY A N 1
ATOM 1513 C CA . GLY A 1 198 ? 55.889 83.409 0.451 1.00 115.21 578 GLY A CA 1
ATOM 1514 C C . GLY A 1 198 ? 57.158 83.198 -0.355 1.00 107.29 578 GLY A C 1
ATOM 1515 O O . GLY A 1 198 ? 57.240 83.621 -1.513 1.00 106.19 578 GLY A O 1
ATOM 1516 N N . PRO A 1 199 ? 58.154 82.531 0.254 1.00 99.21 579 PRO A N 1
ATOM 1517 C CA . PRO A 1 199 ? 59.484 82.311 -0.329 1.00 96.10 579 PRO A CA 1
ATOM 1518 C C . PRO A 1 199 ? 59.441 81.290 -1.454 1.00 96.01 579 PRO A C 1
ATOM 1519 O O . PRO A 1 199 ? 58.611 80.377 -1.407 1.00 99.43 579 PRO A O 1
ATOM 1523 N N . PRO A 1 200 ? 60.329 81.432 -2.451 1.00 92.47 580 PRO A N 1
ATOM 1524 C CA . PRO A 1 200 ? 60.329 80.492 -3.575 1.00 96.13 580 PRO A CA 1
ATOM 1525 C C . PRO A 1 200 ? 60.493 79.084 -3.040 1.00 103.54 580 PRO A C 1
ATOM 1526 O O . PRO A 1 200 ? 61.433 78.786 -2.305 1.00 102.31 580 PRO A O 1
ATOM 1530 N N . LEU A 1 201 ? 59.538 78.234 -3.381 1.00 106.57 581 LEU A N 1
ATOM 1531 C CA . LEU A 1 201 ? 59.496 76.877 -2.879 1.00 100.00 581 LEU A CA 1
ATOM 1532 C C . LEU A 1 201 ? 60.843 76.176 -3.126 1.00 97.35 581 LEU A C 1
ATOM 1533 O O . LEU A 1 201 ? 61.272 75.335 -2.335 1.00 90.54 581 LEU A O 1
ATOM 1538 N N . SER A 1 202 ? 61.521 76.548 -4.209 1.00 95.47 582 SER A N 1
ATOM 1539 C CA . SER A 1 202 ? 62.762 75.877 -4.595 1.00 96.84 582 SER A CA 1
ATOM 1540 C C . SER A 1 202 ? 63.952 76.117 -3.653 1.00 96.12 582 SER A C 1
ATOM 1541 O O . SER A 1 202 ? 64.920 75.356 -3.672 1.00 101.55 582 SER A O 1
ATOM 1544 N N . ASN A 1 203 ? 63.893 77.169 -2.842 1.00 88.83 583 ASN A N 1
ATOM 1545 C CA . ASN A 1 203 ? 64.933 77.394 -1.839 1.00 87.64 583 ASN A CA 1
ATOM 1546 C C . ASN A 1 203 ? 64.443 77.083 -0.448 1.00 79.20 583 ASN A C 1
ATOM 1547 O O . ASN A 1 203 ? 65.189 77.216 0.521 1.00 92.89 583 ASN A O 1
ATOM 1552 N N . THR A 1 204 ? 63.195 76.641 -0.344 1.00 66.53 584 THR A N 1
ATOM 1553 C CA . THR A 1 204 ? 62.582 76.445 0.964 1.00 57.30 584 THR A CA 1
ATOM 1554 C C . THR A 1 204 ? 62.920 75.110 1.604 1.00 60.07 584 THR A C 1
ATOM 1555 O O . THR A 1 204 ? 63.040 74.074 0.939 1.00 61.38 584 THR A O 1
ATOM 1559 N N . THR A 1 205 ? 62.972 75.148 2.924 1.00 53.37 585 THR A N 1
ATOM 1560 C CA . THR A 1 205 ? 63.606 74.138 3.720 1.00 43.78 585 THR A CA 1
ATOM 1561 C C . THR A 1 205 ? 62.737 73.977 4.934 1.00 54.31 585 THR A C 1
ATOM 1562 O O . THR A 1 205 ? 62.694 72.925 5.561 1.00 69.00 585 THR A O 1
ATOM 1566 N N . PHE A 1 206 ? 62.031 75.045 5.270 1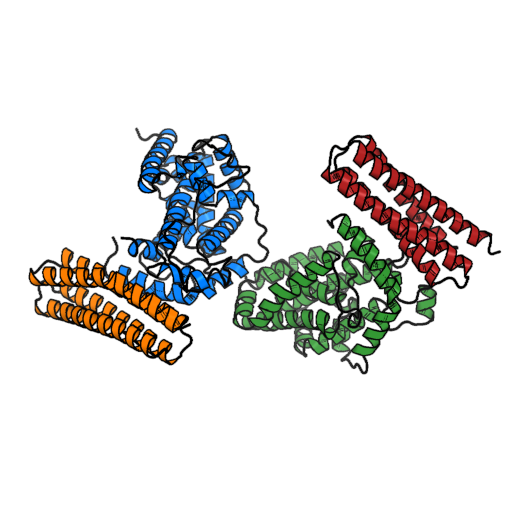.00 51.66 586 PHE A N 1
ATOM 1567 C CA . PHE A 1 206 ? 61.091 75.023 6.371 1.00 49.36 586 PHE A CA 1
ATOM 1568 C C . PHE A 1 206 ? 60.113 76.177 6.195 1.00 65.35 586 PHE A C 1
ATOM 1569 O O . PHE A 1 206 ? 60.420 77.308 6.543 1.00 73.01 586 PHE A O 1
ATOM 1577 N N . PRO A 1 207 ? 58.915 75.881 5.673 1.00 69.73 587 PRO A N 1
ATOM 1578 C CA . PRO A 1 207 ? 57.948 76.877 5.211 1.00 52.10 587 PRO A CA 1
ATOM 1579 C C . PRO A 1 207 ? 57.357 77.622 6.390 1.00 50.16 587 PRO A C 1
ATOM 1580 O O . PRO A 1 207 ? 57.578 77.242 7.556 1.00 43.43 587 PRO A O 1
ATOM 1584 N N . HIS A 1 208 ? 56.601 78.673 6.095 1.00 53.12 588 HIS A N 1
ATOM 1585 C CA . HIS A 1 208 ? 55.972 79.455 7.150 1.00 57.80 588 HIS A CA 1
ATOM 1586 C C . HIS A 1 208 ? 54.707 78.710 7.638 1.00 62.01 588 HIS A C 1
ATOM 1587 O O . HIS A 1 208 ? 53.715 78.615 6.916 1.00 67.79 588 HIS A O 1
ATOM 1594 N N . VAL A 1 209 ? 54.750 78.173 8.853 1.00 53.34 589 VAL A N 1
ATOM 1595 C CA . VAL A 1 209 ? 53.643 77.376 9.381 1.00 54.04 589 VAL A CA 1
ATOM 1596 C C . VAL A 1 209 ? 53.160 77.906 10.728 1.00 59.54 589 VAL A C 1
ATOM 1597 O O . VAL A 1 209 ? 52.279 77.307 11.344 1.00 56.28 589 VAL A O 1
ATOM 1601 N N . LEU A 1 210 ? 53.732 79.007 11.215 1.00 58.63 590 LEU A N 1
ATOM 1602 C CA . LEU A 1 210 ? 53.254 79.547 12.496 1.00 58.38 590 LEU A CA 1
ATOM 1603 C C . LEU A 1 210 ? 51.812 80.087 12.482 1.00 62.32 590 LEU A C 1
ATOM 1604 O O . LEU A 1 210 ? 51.061 79.877 13.427 1.00 68.70 590 LEU A O 1
ATOM 1609 N N . PRO A 1 211 ? 51.422 80.803 11.430 1.00 63.67 591 PRO A N 1
ATOM 1610 C CA . PRO A 1 211 ? 49.999 81.138 11.445 1.00 71.58 591 PRO A CA 1
ATOM 1611 C C . PRO A 1 211 ? 49.145 79.877 11.560 1.00 66.13 591 PRO A C 1
ATOM 1612 O O . PRO A 1 211 ? 48.393 79.768 12.515 1.00 70.97 591 PRO A O 1
ATOM 1616 N N . LEU A 1 212 ? 49.281 78.938 10.629 1.00 62.18 592 LEU A N 1
ATOM 1617 C CA . LEU A 1 212 ? 48.541 77.673 10.699 1.00 59.29 592 LEU A CA 1
ATOM 1618 C C . LEU A 1 212 ? 48.511 77.009 12.091 1.00 63.86 592 LEU A C 1
ATOM 1619 O O . LEU A 1 212 ? 47.450 76.758 12.643 1.00 66.82 592 LEU A O 1
ATOM 1624 N N . ILE A 1 213 ? 49.662 76.700 12.667 1.00 58.54 593 ILE A N 1
ATOM 1625 C CA . ILE A 1 213 ? 49.625 75.953 13.912 1.00 55.96 593 ILE A CA 1
ATOM 1626 C C . ILE A 1 213 ? 49.015 76.750 15.048 1.00 65.26 593 ILE A C 1
ATOM 1627 O O . ILE A 1 213 ? 48.555 76.192 16.040 1.00 77.70 593 ILE A O 1
ATOM 1632 N N . THR A 1 214 ? 48.995 78.060 14.905 1.00 69.69 594 THR A N 1
ATOM 1633 C CA . THR A 1 214 ? 48.384 78.884 15.934 1.00 79.25 594 THR A CA 1
ATOM 1634 C C . THR A 1 214 ? 46.850 78.861 15.809 1.00 83.18 594 THR A C 1
ATOM 1635 O O . THR A 1 214 ? 46.135 78.711 16.801 1.00 84.87 594 THR A O 1
ATOM 1639 N N . LEU A 1 215 ? 46.359 78.996 14.580 1.00 76.31 595 LEU A N 1
ATOM 1640 C CA . LEU A 1 215 ? 44.963 78.761 14.279 1.00 74.27 595 LEU A CA 1
ATOM 1641 C C . LEU A 1 215 ? 44.505 77.428 14.894 1.00 85.68 595 LEU A C 1
ATOM 1642 O O . LEU A 1 215 ? 43.730 77.412 15.853 1.00 92.38 595 LEU A O 1
ATOM 1647 N N . LEU A 1 216 ? 45.004 76.314 14.363 1.00 80.65 596 LEU A N 1
ATOM 1648 C CA . LEU A 1 216 ? 44.516 75.000 14.773 1.00 68.70 596 LEU A CA 1
ATOM 1649 C C . LEU A 1 216 ? 44.610 74.746 16.270 1.00 77.42 596 LEU A C 1
ATOM 1650 O O . LEU A 1 216 ? 44.088 73.751 16.761 1.00 88.09 596 LEU A O 1
ATOM 1655 N N . GLU A 1 217 ? 45.280 75.626 16.996 1.00 75.01 597 GLU A N 1
ATOM 1656 C CA . GLU A 1 217 ? 45.325 75.486 18.441 1.00 80.38 597 GLU A CA 1
ATOM 1657 C C . GLU A 1 217 ? 44.481 76.559 19.119 1.00 90.25 597 GLU A C 1
ATOM 1658 O O . GLU A 1 217 ? 44.939 77.681 19.371 1.00 94.14 597 GLU A O 1
ATOM 1664 N N . SER A 1 218 ? 43.239 76.201 19.412 1.00 95.82 598 SER A N 1
ATOM 1665 C CA . SER A 1 218 ? 42.275 77.147 19.972 1.00 103.33 598 SER A CA 1
ATOM 1666 C C . SER A 1 218 ? 40.850 76.646 19.746 1.00 95.41 598 SER A C 1
ATOM 1667 O O . SER A 1 218 ? 40.566 75.993 18.743 1.00 87.87 598 SER A O 1
ATOM 1670 N N . GLU A 1 233 ? 41.943 86.739 15.731 1.00 110.23 613 GLU A N 1
ATOM 1671 C CA . GLU A 1 233 ? 43.004 87.653 15.310 1.00 114.04 613 GLU A CA 1
ATOM 1672 C C . GLU A 1 233 ? 42.930 87.995 13.816 1.00 111.82 613 GLU A C 1
ATOM 1673 O O . GLU A 1 233 ? 42.720 89.155 13.450 1.00 113.51 613 GLU A O 1
ATOM 1679 N N . HIS A 1 234 ? 43.117 86.985 12.967 1.00 104.50 614 HIS A N 1
ATOM 1680 C CA . HIS A 1 234 ? 43.030 87.146 11.516 1.00 97.80 614 HIS A CA 1
ATOM 1681 C C . HIS A 1 234 ? 41.586 87.339 11.055 1.00 94.56 614 HIS A C 1
ATOM 1682 O O . HIS A 1 234 ? 40.633 87.128 11.811 1.00 96.49 614 HIS A O 1
ATOM 1689 N N . GLY A 1 235 ? 41.429 87.719 9.794 1.00 82.18 615 GLY A N 1
ATOM 1690 C CA . GLY A 1 235 ? 40.112 87.913 9.243 1.00 75.67 615 GLY A CA 1
ATOM 1691 C C . GLY A 1 235 ? 39.703 86.698 8.438 1.00 77.42 615 GLY A C 1
ATOM 1692 O O . GLY A 1 235 ? 40.568 85.986 7.950 1.00 75.06 615 GLY A O 1
ATOM 1693 N N . VAL A 1 236 ? 38.398 86.484 8.262 1.00 72.28 616 VAL A N 1
ATOM 1694 C CA . VAL A 1 236 ? 37.932 85.298 7.567 1.00 73.20 616 VAL A CA 1
ATOM 1695 C C . VAL A 1 236 ? 38.663 85.016 6.251 1.00 75.85 616 VAL A C 1
ATOM 1696 O O . VAL A 1 236 ? 38.746 83.875 5.825 1.00 74.98 616 VAL A O 1
ATOM 1700 N N . GLU A 1 237 ? 39.199 86.041 5.604 1.00 74.30 617 GLU A N 1
ATOM 1701 C CA . GLU A 1 237 ? 39.834 85.828 4.304 1.00 76.54 617 GLU A CA 1
ATOM 1702 C C . GLU A 1 237 ? 41.286 85.318 4.367 1.00 76.22 617 GLU A C 1
ATOM 1703 O O . GLU A 1 237 ? 41.685 84.476 3.553 1.00 73.15 617 GLU A O 1
ATOM 1709 N N . VAL A 1 238 ? 42.077 85.815 5.313 1.00 68.04 618 VAL A N 1
ATOM 1710 C CA . VAL A 1 238 ? 43.433 85.306 5.433 1.00 71.68 618 VAL A CA 1
ATOM 1711 C C . VAL A 1 238 ? 43.422 83.962 6.138 1.00 75.30 618 VAL A C 1
ATOM 1712 O O . VAL A 1 238 ? 44.223 83.078 5.820 1.00 74.27 618 VAL A O 1
ATOM 1716 N N . VAL A 1 239 ? 42.524 83.820 7.106 1.00 73.56 619 VAL A N 1
ATOM 1717 C CA . VAL A 1 239 ? 42.312 82.531 7.737 1.00 70.30 619 VAL A CA 1
ATOM 1718 C C . VAL A 1 239 ? 42.159 81.455 6.663 1.00 62.65 619 VAL A C 1
ATOM 1719 O O . VAL A 1 239 ? 42.828 80.442 6.716 1.00 60.84 619 VAL A O 1
ATOM 1723 N N . LEU A 1 240 ? 41.321 81.679 5.664 1.00 55.85 620 LEU A N 1
ATOM 1724 C CA . LEU A 1 240 ? 41.205 80.669 4.616 1.00 63.07 620 LEU A CA 1
ATOM 1725 C C . LEU A 1 240 ? 42.469 80.626 3.745 1.00 66.79 620 LEU A C 1
ATOM 1726 O O . LEU A 1 240 ? 42.744 79.655 3.056 1.00 72.80 620 LEU A O 1
ATOM 1731 N N . ALA A 1 241 ? 43.243 81.691 3.787 1.00 67.17 621 ALA A N 1
ATOM 1732 C CA . ALA A 1 241 ? 44.433 81.778 2.968 1.00 63.33 621 ALA A CA 1
ATOM 1733 C C . ALA A 1 241 ? 45.539 80.923 3.591 1.00 59.28 621 ALA A C 1
ATOM 1734 O O . ALA A 1 241 ? 46.239 80.181 2.904 1.00 58.03 621 ALA A O 1
ATOM 1736 N N . HIS A 1 242 ? 45.676 80.997 4.904 1.00 49.47 622 HIS A N 1
ATOM 1737 C CA . HIS A 1 242 ? 46.627 80.136 5.569 1.00 54.35 622 HIS A CA 1
ATOM 1738 C C . HIS A 1 242 ? 46.255 78.678 5.431 1.00 67.44 622 HIS A C 1
ATOM 1739 O O . HIS A 1 242 ? 47.135 77.843 5.230 1.00 72.62 622 HIS A O 1
ATOM 1746 N N . LEU A 1 243 ? 44.958 78.370 5.498 1.00 70.73 623 LEU A N 1
ATOM 1747 C CA . LEU A 1 243 ? 44.514 76.979 5.424 1.00 65.27 623 LEU A CA 1
ATOM 1748 C C . LEU A 1 243 ? 44.714 76.387 4.034 1.00 66.34 623 LEU A C 1
ATOM 1749 O O . LEU A 1 243 ? 45.183 75.267 3.892 1.00 68.51 623 LEU A O 1
ATOM 1754 N N . GLU A 1 244 ? 44.371 77.134 3.001 1.00 67.16 624 GLU A N 1
ATOM 1755 C CA . GLU A 1 244 ? 44.565 76.598 1.662 1.00 76.21 624 GLU A CA 1
ATOM 1756 C C . GLU A 1 244 ? 46.050 76.406 1.396 1.00 75.08 624 GLU A C 1
ATOM 1757 O O . GLU A 1 244 ? 46.460 75.416 0.804 1.00 78.77 624 GLU A O 1
ATOM 1763 N N . ALA A 1 245 ? 46.846 77.365 1.844 1.00 70.70 625 ALA A N 1
ATOM 1764 C CA . ALA A 1 245 ? 48.283 77.330 1.629 1.00 76.36 625 ALA A CA 1
ATOM 1765 C C . ALA A 1 245 ? 48.872 76.118 2.329 1.00 73.28 625 ALA A C 1
ATOM 1766 O O . ALA A 1 245 ? 49.841 75.513 1.858 1.00 71.54 625 ALA A O 1
ATOM 1768 N N . ALA A 1 246 ? 48.273 75.753 3.453 1.00 63.82 626 ALA A N 1
ATOM 1769 C CA . ALA A 1 246 ? 48.838 74.694 4.244 1.00 56.68 626 ALA A CA 1
ATOM 1770 C C . ALA A 1 246 ? 48.727 73.389 3.481 1.00 69.08 626 ALA A C 1
ATOM 1771 O O . ALA A 1 246 ? 49.391 72.418 3.809 1.00 84.85 626 ALA A O 1
ATOM 1773 N N . ARG A 1 247 ? 47.903 73.362 2.444 1.00 67.68 627 ARG A N 1
ATOM 1774 C CA . ARG A 1 247 ? 47.745 72.124 1.695 1.00 72.95 627 ARG A CA 1
ATOM 1775 C C . ARG A 1 247 ? 48.909 71.987 0.733 1.00 68.50 627 ARG A C 1
ATOM 1776 O O . ARG A 1 247 ? 49.340 70.880 0.432 1.00 65.38 627 ARG A O 1
ATOM 1784 N N . THR A 1 248 ? 49.386 73.117 0.222 1.00 61.74 628 THR A N 1
ATOM 1785 C CA . THR A 1 248 ? 50.568 73.119 -0.631 1.00 75.66 628 THR A CA 1
ATOM 1786 C C . THR A 1 248 ? 51.756 72.601 0.185 1.00 74.70 628 THR A C 1
ATOM 1787 O O . THR A 1 248 ? 52.505 71.733 -0.254 1.00 80.00 628 THR A O 1
ATOM 1791 N N . VAL A 1 249 ? 51.882 73.139 1.390 1.00 63.02 629 VAL A N 1
ATOM 1792 C CA . VAL A 1 249 ? 52.874 72.727 2.355 1.00 65.66 629 VAL A CA 1
ATOM 1793 C C . VAL A 1 249 ? 52.914 71.223 2.627 1.00 71.61 629 VAL A C 1
ATOM 1794 O O . VAL A 1 249 ? 53.975 70.576 2.540 1.00 66.55 629 VAL A O 1
ATOM 1798 N N . ALA A 1 250 ? 51.760 70.676 2.990 1.00 67.12 630 ALA A N 1
ATOM 1799 C CA . ALA A 1 250 ? 51.678 69.280 3.375 1.00 61.28 630 ALA A CA 1
ATOM 1800 C C . ALA A 1 250 ? 52.007 68.408 2.170 1.00 68.45 630 ALA A C 1
ATOM 1801 O O . ALA A 1 250 ? 52.608 67.339 2.290 1.00 73.51 630 ALA A O 1
ATOM 1803 N N . HIS A 1 251 ? 51.639 68.902 1.000 1.00 66.02 631 HIS A N 1
ATOM 1804 C CA . HIS A 1 251 ? 51.839 68.174 -0.236 1.00 68.35 631 HIS A CA 1
ATOM 1805 C C . HIS A 1 251 ? 53.307 68.252 -0.644 1.00 74.61 631 HIS A C 1
ATOM 1806 O O . HIS A 1 251 ? 53.737 67.585 -1.574 1.00 79.86 631 HIS A O 1
ATOM 1813 N N . HIS A 1 252 ? 54.074 69.075 0.057 1.00 69.36 632 HIS A N 1
ATOM 1814 C CA . HIS A 1 252 ? 55.437 69.344 -0.340 1.00 72.27 632 HIS A CA 1
ATOM 1815 C C . HIS A 1 252 ? 56.463 68.915 0.713 1.00 70.30 632 HIS A C 1
ATOM 1816 O O . HIS A 1 252 ? 57.613 69.354 0.685 1.00 67.74 632 HIS A O 1
ATOM 1823 N N . GLY A 1 253 ? 56.044 68.061 1.638 1.00 67.74 633 GLY A N 1
ATOM 1824 C CA . GLY A 1 253 ? 56.941 67.556 2.666 1.00 73.74 633 GLY A CA 1
ATOM 1825 C C . GLY A 1 253 ? 58.246 66.953 2.150 1.00 71.00 633 GLY A C 1
ATOM 1826 O O . GLY A 1 253 ? 59.285 67.048 2.809 1.00 72.43 633 GLY A O 1
ATOM 1827 N N . GLY A 1 254 ? 58.175 66.320 0.980 1.00 61.63 634 GLY A N 1
ATOM 1828 C CA . GLY A 1 254 ? 59.312 65.677 0.359 1.00 56.09 634 GLY A CA 1
ATOM 1829 C C . GLY A 1 254 ? 60.251 66.648 -0.317 1.00 67.34 634 GLY A C 1
ATOM 1830 O O . GLY A 1 254 ? 61.430 66.345 -0.520 1.00 73.07 634 GLY A O 1
ATOM 1831 N N . LEU A 1 255 ? 59.736 67.825 -0.660 1.00 68.99 635 LEU A N 1
ATOM 1832 C CA . LEU A 1 255 ? 60.563 68.851 -1.274 1.00 66.08 635 LEU A CA 1
ATOM 1833 C C . LEU A 1 255 ? 61.397 69.551 -0.206 1.00 68.90 635 LEU A C 1
ATOM 1834 O O . LEU A 1 255 ? 62.582 69.811 -0.400 1.00 77.32 635 LEU A O 1
ATOM 1839 N N . TYR A 1 256 ? 60.781 69.851 0.927 1.00 57.64 636 TYR A N 1
ATOM 1840 C CA . TYR A 1 256 ? 61.508 70.511 1.992 1.00 56.12 636 TYR A CA 1
ATOM 1841 C C . TYR A 1 256 ? 62.619 69.603 2.538 1.00 62.61 636 TYR A C 1
ATOM 1842 O O . TYR A 1 256 ? 63.722 70.075 2.843 1.00 69.74 636 TYR A O 1
ATOM 1851 N N . HIS A 1 257 ? 62.326 68.309 2.655 1.00 51.86 637 HIS A N 1
ATOM 1852 C CA . HIS A 1 257 ? 63.306 67.349 3.143 1.00 56.53 637 HIS A CA 1
ATOM 1853 C C . HIS A 1 257 ? 64.515 67.336 2.208 1.00 62.81 637 HIS A C 1
ATOM 1854 O O . HIS A 1 257 ? 65.659 67.523 2.649 1.00 63.23 637 HIS A O 1
ATOM 1861 N N . THR A 1 258 ? 64.242 67.129 0.918 1.00 60.59 638 THR A N 1
ATOM 1862 C CA . THR A 1 258 ? 65.258 67.205 -0.123 1.00 62.36 638 THR A CA 1
ATOM 1863 C C . THR A 1 258 ? 66.120 68.459 -0.004 1.00 68.17 638 THR A C 1
ATOM 1864 O O . THR A 1 258 ? 67.317 68.366 0.235 1.00 70.89 638 THR A O 1
ATOM 1868 N N . ASN A 1 259 ? 65.504 69.625 -0.187 1.00 65.05 639 ASN A N 1
ATOM 1869 C CA . ASN A 1 259 ? 66.212 70.890 -0.065 1.00 60.45 639 ASN A CA 1
ATOM 1870 C C . ASN A 1 259 ? 67.099 70.913 1.152 1.00 60.69 639 ASN A C 1
ATOM 1871 O O . ASN A 1 259 ? 68.281 71.223 1.064 1.00 74.25 639 ASN A O 1
ATOM 1876 N N . ALA A 1 260 ? 66.517 70.587 2.295 1.00 53.11 640 ALA A N 1
ATOM 1877 C CA . ALA A 1 260 ? 67.236 70.623 3.558 1.00 48.75 640 ALA A CA 1
ATOM 1878 C C . ALA A 1 260 ? 68.436 69.660 3.544 1.00 63.60 640 ALA A C 1
ATOM 1879 O O . ALA A 1 260 ? 69.485 69.960 4.098 1.00 64.54 640 ALA A O 1
ATOM 1881 N N . GLU A 1 261 ? 68.283 68.499 2.916 1.00 66.69 641 GLU A N 1
ATOM 1882 C CA . GLU A 1 261 ? 69.359 67.523 2.948 1.00 69.45 641 GLU A CA 1
ATOM 1883 C C . GLU A 1 261 ? 70.492 67.921 1.999 1.00 71.15 641 GLU A C 1
ATOM 1884 O O . GLU A 1 261 ? 71.676 67.682 2.285 1.00 71.77 641 GLU A O 1
ATOM 1890 N N . VAL A 1 262 ? 70.117 68.530 0.876 1.00 66.20 642 VAL A N 1
ATOM 1891 C CA . VAL A 1 262 ? 71.078 69.037 -0.090 1.00 71.55 642 VAL A CA 1
ATOM 1892 C C . VAL A 1 262 ? 71.792 70.301 0.392 1.00 75.62 642 VAL A C 1
ATOM 1893 O O . VAL A 1 262 ? 72.944 70.539 0.062 1.00 76.77 642 VAL A O 1
ATOM 1897 N N . LYS A 1 263 ? 71.090 71.113 1.164 1.00 67.54 643 LYS A N 1
ATOM 1898 C CA . LYS A 1 263 ? 71.636 72.368 1.630 1.00 64.17 643 LYS A CA 1
ATOM 1899 C C . LYS A 1 263 ? 72.604 72.098 2.772 1.00 71.13 643 LYS A C 1
ATOM 1900 O O . LYS A 1 263 ? 73.396 72.956 3.144 1.00 69.53 643 LYS A O 1
ATOM 1906 N N . LEU A 1 264 ? 72.536 70.898 3.338 1.00 74.85 644 LEU A N 1
ATOM 1907 C CA . LEU A 1 264 ? 73.349 70.578 4.507 1.00 64.36 644 LEU A CA 1
ATOM 1908 C C . LEU A 1 264 ? 74.325 69.447 4.213 1.00 65.48 644 LEU A C 1
ATOM 1909 O O . LEU A 1 264 ? 74.971 68.917 5.118 1.00 64.84 644 LEU A O 1
ATOM 1914 N N . GLN A 1 265 ? 74.445 69.070 2.945 1.00 68.76 645 GLN A N 1
ATOM 1915 C CA . GLN A 1 265 ? 75.399 68.024 2.611 1.00 75.48 645 GLN A CA 1
ATOM 1916 C C . GLN A 1 265 ? 76.815 68.584 2.729 1.00 95.97 645 GLN A C 1
ATOM 1917 O O . GLN A 1 265 ? 77.187 69.545 2.051 1.00 107.93 645 GLN A O 1
ATOM 1923 N N . GLY A 1 266 ? 77.595 67.993 3.623 1.00 97.17 646 GLY A N 1
ATOM 1924 C CA . GLY A 1 266 ? 78.913 68.511 3.923 1.00 90.32 646 GLY A CA 1
ATOM 1925 C C . GLY A 1 266 ? 78.884 69.359 5.180 1.00 83.85 646 GLY A C 1
ATOM 1926 O O . GLY A 1 266 ? 79.895 69.925 5.574 1.00 81.89 646 GLY A O 1
ATOM 1927 N N . PHE A 1 267 ? 77.721 69.462 5.815 1.00 77.49 647 PHE A N 1
ATOM 1928 C CA . PHE A 1 267 ? 77.637 70.247 7.038 1.00 74.57 647 PHE A CA 1
ATOM 1929 C C . PHE A 1 267 ? 78.528 69.657 8.135 1.00 74.04 647 PHE A C 1
ATOM 1930 O O . PHE A 1 267 ? 78.440 68.473 8.460 1.00 75.77 647 PHE A O 1
ATOM 1938 N N . GLN A 1 268 ? 79.390 70.493 8.699 1.00 73.80 648 GLN A N 1
ATOM 1939 C CA . GLN A 1 268 ? 80.269 70.061 9.782 1.00 79.96 648 GLN A CA 1
ATOM 1940 C C . GLN A 1 268 ? 79.829 70.681 11.101 1.00 69.65 648 GLN A C 1
ATOM 1941 O O . GLN A 1 268 ? 80.247 71.793 11.454 1.00 72.64 648 GLN A O 1
ATOM 1947 N N . ALA A 1 269 ? 78.977 69.967 11.827 1.00 60.43 649 ALA A N 1
ATOM 1948 C CA . ALA A 1 269 ? 78.307 70.576 12.972 1.00 64.40 649 ALA A CA 1
ATOM 1949 C C . ALA A 1 269 ? 79.202 70.611 14.188 1.00 67.15 649 ALA A C 1
ATOM 1950 O O . ALA A 1 269 ? 79.929 69.660 14.450 1.00 68.99 649 ALA A O 1
ATOM 1952 N N . ARG A 1 270 ? 79.142 71.707 14.935 1.00 68.77 650 ARG A N 1
ATOM 1953 C CA . ARG A 1 270 ? 79.797 71.755 16.230 1.00 72.28 650 ARG A CA 1
ATOM 1954 C C . ARG A 1 270 ? 78.784 71.384 17.298 1.00 73.40 650 ARG A C 1
ATOM 1955 O O . ARG A 1 270 ? 77.902 72.171 17.621 1.00 83.53 650 ARG A O 1
ATOM 1963 N N . PRO A 1 271 ? 78.903 70.170 17.836 1.00 63.11 651 PRO A N 1
ATOM 1964 C CA . PRO A 1 271 ? 78.135 69.625 18.953 1.00 62.09 651 PRO A CA 1
ATOM 1965 C C . PRO A 1 271 ? 77.588 70.666 19.934 1.00 67.44 651 PRO A C 1
ATOM 1966 O O . PRO A 1 271 ? 76.366 70.710 20.153 1.00 77.69 651 PRO A O 1
ATOM 1970 N N . GLU A 1 272 ? 78.463 71.485 20.513 1.00 67.87 652 GLU A N 1
ATOM 1971 C CA . GLU A 1 272 ? 78.048 72.421 21.566 1.00 66.72 652 GLU A CA 1
ATOM 1972 C C . GLU A 1 272 ? 77.042 73.420 21.039 1.00 66.79 652 GLU A C 1
ATOM 1973 O O . GLU A 1 272 ? 76.120 73.842 21.736 1.00 70.93 652 GLU A O 1
ATOM 1979 N N . LEU A 1 273 ? 77.233 73.790 19.787 1.00 69.08 653 LEU A N 1
ATOM 1980 C CA . LEU A 1 273 ? 76.362 74.734 19.136 1.00 66.53 653 LEU A CA 1
ATOM 1981 C C . LEU A 1 273 ? 74.999 74.101 18.962 1.00 68.70 653 LEU A C 1
ATOM 1982 O O . LEU A 1 273 ? 73.984 74.753 19.225 1.00 67.05 653 LEU A O 1
ATOM 1987 N N . LEU A 1 274 ? 74.964 72.834 18.536 1.00 70.04 654 LEU A N 1
ATOM 1988 C CA . LEU A 1 274 ? 73.681 72.118 18.432 1.00 58.49 654 LEU A CA 1
ATOM 1989 C C . LEU A 1 274 ? 73.029 72.100 19.799 1.00 57.04 654 LEU A C 1
ATOM 1990 O O . LEU A 1 274 ? 71.842 72.417 19.922 1.00 58.31 654 LEU A O 1
ATOM 1995 N N . GLU A 1 275 ? 73.791 71.785 20.846 1.00 43.88 655 GLU A N 1
ATOM 1996 C CA . GLU A 1 275 ? 73.160 71.815 22.169 1.00 48.43 655 GLU A CA 1
ATOM 1997 C C . GLU A 1 275 ? 72.433 73.144 22.432 1.00 61.68 655 GLU A C 1
ATOM 1998 O O . GLU A 1 275 ? 71.276 73.146 22.903 1.00 59.80 655 GLU A O 1
ATOM 2004 N N . VAL A 1 276 ? 73.106 74.260 22.098 1.00 56.56 656 VAL A N 1
ATOM 2005 C CA . VAL A 1 276 ? 72.628 75.617 22.411 1.00 50.08 656 VAL A CA 1
ATOM 2006 C C . VAL A 1 276 ? 71.278 75.885 21.758 1.00 56.98 656 VAL A C 1
ATOM 2007 O O . VAL A 1 276 ? 70.410 76.541 22.322 1.00 52.66 656 VAL A O 1
ATOM 2011 N N . PHE A 1 277 ? 71.105 75.324 20.567 1.00 65.68 657 PHE A N 1
ATOM 2012 C CA . PHE A 1 277 ? 69.910 75.511 19.767 1.00 57.94 657 PHE A CA 1
ATOM 2013 C C . PHE A 1 277 ? 68.896 74.385 19.972 1.00 62.72 657 PHE A C 1
ATOM 2014 O O . PHE A 1 277 ? 68.002 74.172 19.136 1.00 56.84 657 PHE A O 1
ATOM 2022 N N . SER A 1 278 ? 69.047 73.661 21.075 1.00 55.28 658 SER A N 1
ATOM 2023 C CA . SER A 1 278 ? 68.106 72.613 21.405 1.00 56.36 658 SER A CA 1
ATOM 2024 C C . SER A 1 278 ? 67.146 73.125 22.486 1.00 61.77 658 SER A C 1
ATOM 2025 O O . SER A 1 278 ? 67.593 73.744 23.475 1.00 57.36 658 SER A O 1
ATOM 2028 N N . THR A 1 279 ? 65.842 72.867 22.285 1.00 56.91 659 THR A N 1
ATOM 2029 C CA . THR A 1 279 ? 64.771 73.399 23.149 1.00 53.01 659 THR A CA 1
ATOM 2030 C C . THR A 1 279 ? 64.857 72.879 24.585 1.00 60.11 659 THR A C 1
ATOM 2031 O O . THR A 1 279 ? 64.670 73.638 25.548 1.00 65.64 659 THR A O 1
ATOM 2035 N N . GLU A 1 280 ? 65.131 71.586 24.722 1.00 52.06 660 GLU A N 1
ATOM 2036 C CA . GLU A 1 280 ? 65.422 71.007 26.025 1.00 58.56 660 GLU A CA 1
ATOM 2037 C C . GLU A 1 280 ? 66.574 71.731 26.720 1.00 62.09 660 GLU A C 1
ATOM 2038 O O . GLU A 1 280 ? 66.494 72.052 27.907 1.00 68.49 660 GLU A O 1
ATOM 2044 N N . PHE A 1 281 ? 67.655 71.985 25.991 1.00 61.09 661 PHE A N 1
ATOM 2045 C CA . PHE A 1 281 ? 68.767 72.731 26.574 1.00 60.38 661 PHE A CA 1
ATOM 2046 C C . PHE A 1 281 ? 68.264 74.113 27.022 1.00 58.73 661 PHE A C 1
ATOM 2047 O O . PHE A 1 281 ? 68.532 74.565 28.148 1.00 57.04 661 PHE A O 1
ATOM 2055 N N . GLN A 1 282 ? 67.508 74.770 26.149 1.00 49.49 662 GLN A N 1
ATOM 2056 C CA . GLN A 1 282 ? 66.981 76.088 26.481 1.00 55.98 662 GLN A CA 1
ATOM 2057 C C . GLN A 1 282 ? 66.054 76.092 27.689 1.00 63.79 662 GLN A C 1
ATOM 2058 O O . GLN A 1 282 ? 66.242 76.880 28.612 1.00 68.40 662 GLN A O 1
ATOM 2064 N N . MET A 1 283 ? 65.077 75.194 27.709 1.00 61.69 663 MET A N 1
ATOM 2065 C CA . MET A 1 283 ? 64.173 75.141 28.843 1.00 58.95 663 MET A CA 1
ATOM 2066 C C . MET A 1 283 ? 64.944 75.034 30.155 1.00 63.84 663 MET A C 1
ATOM 2067 O O . MET A 1 283 ? 64.698 75.789 31.085 1.00 70.44 663 MET A O 1
ATOM 2072 N N . ARG A 1 284 ? 65.896 74.113 30.216 1.00 70.27 664 ARG A N 1
ATOM 2073 C CA . ARG A 1 284 ? 66.732 73.933 31.405 1.00 71.05 664 ARG A CA 1
ATOM 2074 C C . ARG A 1 284 ? 67.589 75.153 31.730 1.00 76.10 664 ARG A C 1
ATOM 2075 O O . ARG A 1 284 ? 67.691 75.575 32.890 1.00 78.04 664 ARG A O 1
ATOM 2083 N N . LEU A 1 285 ? 68.215 75.715 30.702 1.00 73.88 665 LEU A N 1
ATOM 2084 C CA . LEU A 1 285 ? 68.977 76.951 30.862 1.00 66.48 665 LEU A CA 1
ATOM 2085 C C . LEU A 1 285 ? 68.111 78.036 31.467 1.00 59.74 665 LEU A C 1
ATOM 2086 O O . LEU A 1 285 ? 68.434 78.607 32.491 1.00 61.28 665 LEU A O 1
ATOM 2091 N N . LEU A 1 286 ? 67.000 78.318 30.808 1.00 66.55 666 LEU A N 1
ATOM 2092 C CA . LEU A 1 286 ? 66.139 79.426 31.184 1.00 65.09 666 LEU A CA 1
ATOM 2093 C C . LEU A 1 286 ? 65.440 79.202 32.526 1.00 70.65 666 LEU A C 1
ATOM 2094 O O . LEU A 1 286 ? 65.448 80.059 33.406 1.00 70.46 666 LEU A O 1
ATOM 2099 N N . TRP A 1 287 ? 64.849 78.037 32.705 1.00 77.37 667 TRP A N 1
ATOM 2100 C CA . TRP A 1 287 ? 64.010 77.853 33.879 1.00 75.73 667 TRP A CA 1
ATOM 2101 C C . TRP A 1 287 ? 64.620 76.981 34.969 1.00 72.73 667 TRP A C 1
ATOM 2102 O O . TRP A 1 287 ? 64.063 76.878 36.063 1.00 77.95 667 TRP A O 1
ATOM 2113 N N . GLY A 1 288 ? 65.781 76.391 34.685 1.00 66.15 668 GLY A N 1
ATOM 2114 C CA . GLY A 1 288 ? 66.438 75.496 35.630 1.00 69.78 668 GLY A CA 1
ATOM 2115 C C . GLY A 1 288 ? 65.688 74.173 35.731 1.00 80.35 668 GLY A C 1
ATOM 2116 O O . GLY A 1 288 ? 64.533 74.079 35.313 1.00 79.33 668 GLY A O 1
ATOM 2117 N N . SER A 1 289 ? 66.330 73.136 36.263 1.00 90.62 669 SER A N 1
ATOM 2118 C CA . SER A 1 289 ? 65.607 71.898 36.546 1.00 92.39 669 SER A CA 1
ATOM 2119 C C . SER A 1 289 ? 64.522 72.262 37.545 1.00 91.12 669 SER A C 1
ATOM 2120 O O . SER A 1 289 ? 64.647 73.243 38.280 1.00 94.79 669 SER A O 1
ATOM 2123 N N . GLN A 1 290 ? 63.451 71.490 37.568 1.00 88.78 670 GLN A N 1
ATOM 2124 C CA . GLN A 1 290 ? 62.286 71.882 38.351 1.00 101.30 670 GLN A CA 1
ATOM 2125 C C . GLN A 1 290 ? 61.507 72.917 37.543 1.00 100.55 670 GLN A C 1
ATOM 2126 O O . GLN A 1 290 ? 60.476 72.598 36.939 1.00 102.61 670 GLN A O 1
ATOM 2132 N N . GLY A 1 291 ? 62.020 74.147 37.509 1.00 90.27 671 GLY A N 1
ATOM 2133 C CA . GLY A 1 291 ? 61.400 75.213 36.738 1.00 78.99 671 GLY A CA 1
ATOM 2134 C C . GLY A 1 291 ? 61.040 74.855 35.303 1.00 76.57 671 GLY A C 1
ATOM 2135 O O . GLY A 1 291 ? 59.996 75.262 34.796 1.00 77.62 671 GLY A O 1
ATOM 2136 N N . ALA A 1 292 ? 61.898 74.097 34.627 1.00 76.66 672 ALA A N 1
ATOM 2137 C CA . ALA A 1 292 ? 61.638 73.769 33.227 1.00 71.57 672 ALA A CA 1
ATOM 2138 C C . ALA A 1 292 ? 60.396 72.870 33.050 1.00 80.36 672 ALA A C 1
ATOM 2139 O O . ALA A 1 292 ? 59.881 72.700 31.936 1.00 79.83 672 ALA A O 1
ATOM 2141 N N . SER A 1 293 ? 59.910 72.294 34.143 1.00 84.21 673 SER A N 1
ATOM 2142 C CA . SER A 1 293 ? 58.748 71.414 34.047 1.00 90.09 673 SER A CA 1
ATOM 2143 C C . SER A 1 293 ? 57.422 72.126 34.319 1.00 90.77 673 SER A C 1
ATOM 2144 O O . SER A 1 293 ? 56.360 71.615 33.982 1.00 95.75 673 SER A O 1
ATOM 2147 N N . SER A 1 294 ? 57.484 73.309 34.920 1.00 90.75 674 SER A N 1
ATOM 2148 C CA . SER A 1 294 ? 56.281 74.107 35.111 1.00 87.83 674 SER A CA 1
ATOM 2149 C C . SER A 1 294 ? 55.553 74.272 33.791 1.00 82.53 674 SER A C 1
ATOM 2150 O O . SER A 1 294 ? 56.085 73.943 32.730 1.00 81.18 674 SER A O 1
ATOM 2153 N N . SER A 1 295 ? 54.329 74.775 33.865 1.00 82.60 675 SER A N 1
ATOM 2154 C CA . SER A 1 295 ? 53.517 74.964 32.677 1.00 83.20 675 SER A CA 1
ATOM 2155 C C . SER A 1 295 ? 54.200 75.981 31.796 1.00 79.03 675 SER A C 1
ATOM 2156 O O . SER A 1 295 ? 55.040 76.741 32.257 1.00 79.20 675 SER A O 1
ATOM 2159 N N . GLN A 1 296 ? 53.842 75.986 30.523 1.00 77.81 676 GLN A N 1
ATOM 2160 C CA . GLN A 1 296 ? 54.363 76.967 29.595 1.00 70.11 676 GLN A CA 1
ATOM 2161 C C . GLN A 1 296 ? 53.847 78.369 29.908 1.00 77.27 676 GLN A C 1
ATOM 2162 O O . GLN A 1 296 ? 54.603 79.343 29.832 1.00 78.04 676 GLN A O 1
ATOM 2168 N N . ALA A 1 297 ? 52.562 78.477 30.245 1.00 74.17 677 ALA A N 1
ATOM 2169 C CA . ALA A 1 297 ? 51.978 79.779 30.577 1.00 74.34 677 ALA A CA 1
ATOM 2170 C C . ALA A 1 297 ? 52.756 80.437 31.705 1.00 80.24 677 ALA A C 1
ATOM 2171 O O . ALA A 1 297 ? 53.129 81.597 31.612 1.00 82.80 677 ALA A O 1
ATOM 2173 N N . ARG A 1 298 ? 52.991 79.682 32.768 1.00 83.90 678 ARG A N 1
ATOM 2174 C CA . ARG A 1 298 ? 53.716 80.175 33.934 1.00 88.76 678 ARG A CA 1
ATOM 2175 C C . ARG A 1 298 ? 55.179 80.467 33.594 1.00 89.87 678 ARG A C 1
ATOM 2176 O O . ARG A 1 298 ? 55.704 81.519 33.955 1.00 95.60 678 ARG A O 1
ATOM 2184 N N . ARG A 1 299 ? 55.841 79.545 32.899 1.00 82.90 679 ARG A N 1
ATOM 2185 C CA . ARG A 1 299 ? 57.230 79.765 32.513 1.00 81.69 679 ARG A CA 1
ATOM 2186 C C . ARG A 1 299 ? 57.337 81.059 31.708 1.00 86.43 679 ARG A C 1
ATOM 2187 O O . ARG A 1 299 ? 58.261 81.853 31.907 1.00 89.35 679 ARG A O 1
ATOM 2195 N N . TYR A 1 300 ? 56.373 81.274 30.816 1.00 80.39 680 TYR A N 1
ATOM 2196 C CA . TYR A 1 300 ? 56.413 82.415 29.912 1.00 73.35 680 TYR A CA 1
ATOM 2197 C C . TYR A 1 300 ? 56.018 83.702 30.619 1.00 82.58 680 TYR A C 1
ATOM 2198 O O . TYR A 1 300 ? 56.641 84.741 30.402 1.00 91.31 680 TYR A O 1
ATOM 2207 N N . GLU A 1 301 ? 54.994 83.631 31.465 1.00 82.10 681 GLU A N 1
ATOM 2208 C CA . GLU A 1 301 ? 54.589 84.769 32.281 1.00 90.26 681 GLU A CA 1
ATOM 2209 C C . GLU A 1 301 ? 55.783 85.275 33.075 1.00 94.04 681 GLU A C 1
ATOM 2210 O O . GLU A 1 301 ? 56.081 86.462 33.073 1.00 100.94 681 GLU A O 1
ATOM 2216 N N . LYS A 1 302 ? 56.469 84.369 33.763 1.00 90.95 682 LYS A N 1
ATOM 2217 C CA . LYS A 1 302 ? 57.531 84.780 34.673 1.00 88.65 682 LYS A CA 1
ATOM 2218 C C . LYS A 1 302 ? 58.722 85.370 33.930 1.00 87.58 682 LYS A C 1
ATOM 2219 O O . LYS A 1 302 ? 59.411 86.249 34.443 1.00 93.20 682 LYS A O 1
ATOM 2225 N N . PHE A 1 303 ? 58.967 84.904 32.715 1.00 80.70 683 PHE A N 1
ATOM 2226 C CA . PHE A 1 303 ? 60.117 85.413 31.989 1.00 77.88 683 PHE A CA 1
ATOM 2227 C C . PHE A 1 303 ? 59.842 86.765 31.367 1.00 79.26 683 PHE A C 1
ATOM 2228 O O . PHE A 1 303 ? 60.760 87.556 31.151 1.00 78.50 683 PHE A O 1
ATOM 2236 N N . ASP A 1 304 ? 58.577 87.034 31.075 1.00 79.07 684 ASP A N 1
ATOM 2237 C CA . ASP A 1 304 ? 58.238 88.288 30.431 1.00 76.52 684 ASP A CA 1
ATOM 2238 C C . ASP A 1 304 ? 58.606 89.389 31.392 1.00 77.38 684 ASP A C 1
ATOM 2239 O O . ASP A 1 304 ? 59.045 90.461 30.986 1.00 81.38 684 ASP A O 1
ATOM 2244 N N . LYS A 1 305 ? 58.452 89.107 32.679 1.00 74.85 685 LYS A N 1
ATOM 2245 C CA . LYS A 1 305 ? 58.829 90.069 33.702 1.00 83.72 685 LYS A CA 1
ATOM 2246 C C . LYS A 1 305 ? 60.363 90.154 33.844 1.00 90.91 685 LYS A C 1
ATOM 2247 O O . LYS A 1 305 ? 60.922 91.244 34.062 1.00 93.13 685 LYS A O 1
ATOM 2253 N N . VAL A 1 306 ? 61.039 89.012 33.708 1.00 84.44 686 VAL A N 1
ATOM 2254 C CA . VAL A 1 306 ? 62.486 88.964 33.890 1.00 74.62 686 VAL A CA 1
ATOM 2255 C C . VAL A 1 306 ? 63.188 89.772 32.824 1.00 73.06 686 VAL A C 1
ATOM 2256 O O . VAL A 1 306 ? 64.141 90.491 33.103 1.00 78.54 686 VAL A O 1
ATOM 2260 N N . LEU A 1 307 ? 62.705 89.636 31.598 1.00 67.74 687 LEU A N 1
ATOM 2261 C CA . LEU A 1 307 ? 63.156 90.454 30.492 1.00 63.31 687 LEU A CA 1
ATOM 2262 C C . LEU A 1 307 ? 62.993 91.943 30.790 1.00 75.55 687 LEU A C 1
ATOM 2263 O O . LEU A 1 307 ? 63.981 92.667 30.879 1.00 83.02 687 LEU A O 1
ATOM 2268 N N . THR A 1 308 ? 61.754 92.402 30.954 1.00 81.55 688 THR A N 1
ATOM 2269 C CA . THR A 1 308 ? 61.507 93.834 31.097 1.00 82.12 688 THR A CA 1
ATOM 2270 C C . THR A 1 308 ? 62.354 94.448 32.195 1.00 80.17 688 THR A C 1
ATOM 2271 O O . THR A 1 308 ? 62.710 95.616 32.105 1.00 80.85 688 THR A O 1
ATOM 2275 N N . ALA A 1 309 ? 62.691 93.663 33.221 1.00 76.42 689 ALA A N 1
ATOM 2276 C CA . ALA A 1 309 ? 63.568 94.156 34.295 1.00 73.92 689 ALA A CA 1
ATOM 2277 C C . ALA A 1 309 ? 65.011 94.336 33.830 1.00 83.63 689 ALA A C 1
ATOM 2278 O O . ALA A 1 309 ? 65.635 95.368 34.084 1.00 93.14 689 ALA A O 1
ATOM 2280 N N . LEU A 1 310 ? 65.552 93.320 33.175 1.00 78.19 690 LEU A N 1
ATOM 2281 C CA . LEU A 1 310 ? 66.877 93.442 32.600 1.00 75.92 690 LEU A CA 1
ATOM 2282 C C . LEU A 1 310 ? 66.905 94.663 31.700 1.00 74.33 690 LEU A C 1
ATOM 2283 O O . LEU A 1 310 ? 67.814 95.486 31.772 1.00 83.23 690 LEU A O 1
ATOM 2288 N N . SER A 1 311 ? 65.892 94.767 30.853 1.00 67.17 691 SER A N 1
ATOM 2289 C CA . SER A 1 311 ? 65.811 95.827 29.869 1.00 70.58 691 SER A CA 1
ATOM 2290 C C . SER A 1 311 ? 65.857 97.199 30.528 1.00 85.14 691 SER A C 1
ATOM 2291 O O . SER A 1 311 ? 66.402 98.154 29.971 1.00 91.29 691 SER A O 1
ATOM 2294 N N . HIS A 1 312 ? 65.283 97.296 31.722 1.00 86.33 692 HIS A N 1
ATOM 2295 C CA . HIS A 1 312 ? 65.198 98.576 32.406 1.00 86.03 692 HIS A CA 1
ATOM 2296 C C . HIS A 1 312 ? 66.471 98.907 33.146 1.00 86.86 692 HIS A C 1
ATOM 2297 O O . HIS A 1 312 ? 66.816 100.078 33.273 1.00 90.30 692 HIS A O 1
ATOM 2304 N N . LYS A 1 313 ? 67.153 97.874 33.640 1.00 88.87 693 LYS A N 1
ATOM 2305 C CA . LYS A 1 313 ? 68.446 98.027 34.303 1.00 88.88 693 LYS A CA 1
ATOM 2306 C C . LYS A 1 313 ? 69.459 98.484 33.284 1.00 90.32 693 LYS A C 1
ATOM 2307 O O . LYS A 1 313 ? 70.304 99.338 33.559 1.00 91.06 693 LYS A O 1
ATOM 2313 N N . LEU A 1 314 ? 69.374 97.892 32.100 1.00 86.10 694 LEU A N 1
ATOM 2314 C CA . LEU A 1 314 ? 70.278 98.232 31.019 1.00 81.65 694 LEU A CA 1
ATOM 2315 C C . LEU A 1 314 ? 70.073 99.678 30.591 1.00 81.92 694 LEU A C 1
ATOM 2316 O O . LEU A 1 314 ? 70.964 100.509 30.754 1.00 86.74 694 LEU A O 1
ATOM 2321 N N . GLU A 1 315 ? 68.900 99.973 30.040 1.00 80.42 695 GLU A N 1
ATOM 2322 C CA . GLU A 1 315 ? 68.553 101.342 29.654 1.00 75.46 695 GLU A CA 1
ATOM 2323 C C . GLU A 1 315 ? 67.289 101.800 30.382 1.00 79.51 695 GLU A C 1
ATOM 2324 O O . GLU A 1 315 ? 66.188 101.607 29.883 1.00 77.01 695 GLU A O 1
ATOM 2330 N N . PRO A 1 316 ? 67.454 102.419 31.567 1.00 89.84 696 PRO A N 1
ATOM 2331 C CA . PRO A 1 316 ? 66.347 102.895 32.411 1.00 95.87 696 PRO A CA 1
ATOM 2332 C C . PRO A 1 316 ? 65.415 103.871 31.693 1.00 102.68 696 PRO A C 1
ATOM 2333 O O . PRO A 1 316 ? 65.880 104.663 30.863 1.00 93.72 696 PRO A O 1
ATOM 2337 N N . ALA A 1 317 ? 64.124 103.807 32.032 1.00 110.42 697 ALA A N 1
ATOM 2338 C CA . ALA A 1 317 ? 63.081 104.630 31.406 1.00 113.90 697 ALA A CA 1
ATOM 2339 C C . ALA A 1 317 ? 62.889 106.021 32.038 1.00 111.21 697 ALA A C 1
ATOM 2340 O O . ALA A 1 317 ? 62.837 107.018 31.326 1.00 115.08 697 ALA A O 1
ATOM 2342 N N . VAL A 1 318 ? 62.775 106.063 33.366 1.00 107.35 698 VAL A N 1
ATOM 2343 C CA . VAL A 1 318 ? 62.536 107.287 34.143 1.00 111.93 698 VAL A CA 1
ATOM 2344 C C . VAL A 1 318 ? 62.038 108.501 33.353 1.00 116.82 698 VAL A C 1
ATOM 2345 O O . VAL A 1 318 ? 61.524 109.462 33.930 1.00 118.95 698 VAL A O 1
ATOM 2349 N N . SER B 2 96 ? 47.694 49.026 4.140 1.00 102.81 739 SER B N 1
ATOM 2350 C CA . SER B 2 96 ? 46.517 48.723 4.948 1.00 109.96 739 SER B CA 1
ATOM 2351 C C . SER B 2 96 ? 45.479 49.854 4.919 1.00 112.24 739 SER B C 1
ATOM 2352 O O . SER B 2 96 ? 45.168 50.432 5.959 1.00 112.56 739 SER B O 1
ATOM 2355 N N . ASP B 2 97 ? 44.953 50.158 3.728 1.00 111.08 740 ASP B N 1
ATOM 2356 C CA . ASP B 2 97 ? 43.880 51.147 3.547 1.00 101.08 740 ASP B CA 1
ATOM 2357 C C . ASP B 2 97 ? 42.794 51.076 4.629 1.00 105.25 740 ASP B C 1
ATOM 2358 O O . ASP B 2 97 ? 42.406 52.104 5.190 1.00 99.44 740 ASP B O 1
ATOM 2363 N N . ARG B 2 98 ? 42.298 49.870 4.915 1.00 112.66 741 ARG B N 1
ATOM 2364 C CA . ARG B 2 98 ? 41.253 49.711 5.926 1.00 110.91 741 ARG B CA 1
ATOM 2365 C C . ARG B 2 98 ? 41.688 50.244 7.292 1.00 113.47 741 ARG B C 1
ATOM 2366 O O . ARG B 2 98 ? 40.926 50.940 7.961 1.00 117.88 741 ARG B O 1
ATOM 2374 N N . GLN B 2 99 ? 42.911 49.915 7.700 1.00 112.22 742 GLN B N 1
ATOM 2375 C CA . GLN B 2 99 ? 43.481 50.455 8.932 1.00 105.87 742 GLN B CA 1
ATOM 2376 C C . GLN B 2 99 ? 43.363 51.968 8.921 1.00 95.79 742 GLN B C 1
ATOM 2377 O O . GLN B 2 99 ? 42.958 52.584 9.902 1.00 91.59 742 GLN B O 1
ATOM 2383 N N . LEU B 2 100 ? 43.741 52.554 7.793 1.00 89.28 743 LEU B N 1
ATOM 2384 C CA . LEU B 2 100 ? 43.760 53.991 7.632 1.00 93.72 743 LEU B CA 1
ATOM 2385 C C . LEU B 2 100 ? 42.354 54.543 7.755 1.00 97.52 743 LEU B C 1
ATOM 2386 O O . LEU B 2 100 ? 42.050 55.305 8.680 1.00 97.17 743 LEU B O 1
ATOM 2391 N N . LEU B 2 101 ? 41.503 54.150 6.809 1.00 95.85 744 LEU B N 1
ATOM 2392 C CA . LEU B 2 101 ? 40.126 54.619 6.772 1.00 83.22 744 LEU B CA 1
ATOM 2393 C C . LEU B 2 101 ? 39.524 54.569 8.161 1.00 73.00 744 LEU B C 1
ATOM 2394 O O . LEU B 2 101 ? 38.970 55.554 8.622 1.00 68.33 744 LEU B O 1
ATOM 2399 N N . LEU B 2 102 ? 39.650 53.445 8.857 1.00 65.77 745 LEU B N 1
ATOM 2400 C CA . LEU B 2 102 ? 39.084 53.410 10.203 1.00 70.41 745 LEU B CA 1
ATOM 2401 C C . LEU B 2 102 ? 39.707 54.472 11.117 1.00 77.45 745 LEU B C 1
ATOM 2402 O O . LEU B 2 102 ? 39.008 55.102 11.914 1.00 83.03 745 LEU B O 1
ATOM 2407 N N . PHE B 2 103 ? 41.015 54.677 10.988 1.00 77.35 746 PHE B N 1
ATOM 2408 C CA . PHE B 2 103 ? 41.721 55.608 11.859 1.00 75.10 746 PHE B CA 1
ATOM 2409 C C . PHE B 2 103 ? 41.220 57.021 11.620 1.00 67.95 746 PHE B C 1
ATOM 2410 O O . PHE B 2 103 ? 40.789 57.708 12.551 1.00 71.68 746 PHE B O 1
ATOM 2418 N N . TYR B 2 104 ? 41.253 57.446 10.366 1.00 61.53 747 TYR B N 1
ATOM 2419 C CA . TYR B 2 104 ? 40.799 58.782 10.030 1.00 57.11 747 TYR B CA 1
ATOM 2420 C C . TYR B 2 104 ? 39.298 58.984 10.127 1.00 77.36 747 TYR B C 1
ATOM 2421 O O . TYR B 2 104 ? 38.845 60.079 10.473 1.00 84.75 747 TYR B O 1
ATOM 2430 N N . LEU B 2 105 ? 38.520 57.949 9.815 1.00 78.59 748 LEU B N 1
ATOM 2431 C CA . LEU B 2 105 ? 37.070 58.038 9.983 1.00 70.31 748 LEU B CA 1
ATOM 2432 C C . LEU B 2 105 ? 36.797 58.374 11.447 1.00 69.84 748 LEU B C 1
ATOM 2433 O O . LEU B 2 105 ? 35.966 59.221 11.771 1.00 79.32 748 LEU B O 1
ATOM 2438 N N . GLU B 2 106 ? 37.547 57.719 12.323 1.00 64.96 749 GLU B N 1
ATOM 2439 C CA . GLU B 2 106 ? 37.486 57.966 13.754 1.00 60.53 749 GLU B CA 1
ATOM 2440 C C . GLU B 2 106 ? 37.967 59.406 14.088 1.00 92.01 749 GLU B C 1
ATOM 2441 O O . GLU B 2 106 ? 37.363 60.092 14.922 1.00 91.36 749 GLU B O 1
ATOM 2447 N N . GLN B 2 107 ? 39.033 59.867 13.424 1.00 82.00 750 GLN B N 1
ATOM 2448 C CA . GLN B 2 107 ? 39.510 61.241 13.600 1.00 71.27 750 GLN B CA 1
ATOM 2449 C C . GLN B 2 107 ? 38.443 62.232 13.148 1.00 71.48 750 GLN B C 1
ATOM 2450 O O . GLN B 2 107 ? 38.060 63.124 13.899 1.00 71.38 750 GLN B O 1
ATOM 2456 N N . CYS B 2 108 ? 37.981 62.085 11.910 1.00 69.56 751 CYS B N 1
ATOM 2457 C CA . CYS B 2 108 ? 36.880 62.897 11.411 1.00 67.81 751 CYS B CA 1
ATOM 2458 C C . CYS B 2 108 ? 35.809 62.994 12.469 1.00 74.90 751 CYS B C 1
ATOM 2459 O O . CYS B 2 108 ? 35.339 64.083 12.812 1.00 83.82 751 CYS B O 1
ATOM 2462 N N . GLU B 2 109 ? 35.423 61.836 12.982 1.00 66.82 752 GLU B N 1
ATOM 2463 C CA . GLU B 2 109 ? 34.282 61.769 13.887 1.00 81.89 752 GLU B CA 1
ATOM 2464 C C . GLU B 2 109 ? 34.476 62.528 15.203 1.00 84.79 752 GLU B C 1
ATOM 2465 O O . GLU B 2 109 ? 33.531 63.075 15.755 1.00 90.38 752 GLU B O 1
ATOM 2471 N N . ALA B 2 110 ? 35.702 62.588 15.693 1.00 87.06 753 ALA B N 1
ATOM 2472 C CA . ALA B 2 110 ? 35.943 63.316 16.923 1.00 89.70 753 ALA B CA 1
ATOM 2473 C C . ALA B 2 110 ? 35.702 64.818 16.711 1.00 98.62 753 ALA B C 1
ATOM 2474 O O . ALA B 2 110 ? 35.179 65.518 17.590 1.00 112.88 753 ALA B O 1
ATOM 2476 N N . ASN B 2 111 ? 36.046 65.304 15.523 1.00 86.12 754 ASN B N 1
ATOM 2477 C CA . ASN B 2 111 ? 35.930 66.726 15.230 1.00 83.43 754 ASN B CA 1
ATOM 2478 C C . ASN B 2 111 ? 34.581 67.148 14.686 1.00 90.45 754 ASN B C 1
ATOM 2479 O O . ASN B 2 111 ? 34.293 68.342 14.597 1.00 93.07 754 ASN B O 1
ATOM 2484 N N . LEU B 2 112 ? 33.751 66.176 14.324 1.00 93.16 755 LEU B N 1
ATOM 2485 C CA . LEU B 2 112 ? 32.435 66.489 13.785 1.00 96.84 755 LEU B CA 1
ATOM 2486 C C . LEU B 2 112 ? 31.512 67.090 14.826 1.00 92.82 755 LEU B C 1
ATOM 2487 O O . LEU B 2 112 ? 30.617 67.865 14.489 1.00 85.19 755 LEU B O 1
ATOM 2492 N N . THR B 2 113 ? 31.738 66.762 16.093 1.00 76.68 756 THR B N 1
ATOM 2493 C CA . THR B 2 113 ? 30.996 67.436 17.158 1.00 74.92 756 THR B CA 1
ATOM 2494 C C . THR B 2 113 ? 31.252 68.950 17.176 1.00 75.23 756 THR B C 1
ATOM 2495 O O . THR B 2 113 ? 30.308 69.752 17.124 1.00 82.14 756 THR B O 1
ATOM 2499 N N . THR B 2 114 ? 32.519 69.349 17.228 1.00 69.56 757 THR B N 1
ATOM 2500 C CA . THR B 2 114 ? 32.810 70.772 17.272 1.00 72.42 757 THR B CA 1
ATOM 2501 C C . THR B 2 114 ? 32.272 71.497 16.048 1.00 64.73 757 THR B C 1
ATOM 2502 O O . THR B 2 114 ? 31.811 72.625 16.162 1.00 65.29 757 THR B O 1
ATOM 2506 N N . LEU B 2 115 ? 32.322 70.844 14.887 1.00 57.30 758 LEU B N 1
ATOM 2507 C CA . LEU B 2 115 ? 31.825 71.459 13.659 1.00 60.05 758 LEU B CA 1
ATOM 2508 C C . LEU B 2 115 ? 30.312 71.655 13.746 1.00 72.55 758 LEU B C 1
ATOM 2509 O O . LEU B 2 115 ? 29.775 72.687 13.349 1.00 75.38 758 LEU B O 1
ATOM 2514 N N . THR B 2 116 ? 29.633 70.650 14.282 1.00 67.43 759 THR B N 1
ATOM 2515 C CA . THR B 2 116 ? 28.200 70.694 14.409 1.00 69.78 759 THR B CA 1
ATOM 2516 C C . THR B 2 116 ? 27.840 71.822 15.355 1.00 68.46 759 THR B C 1
ATOM 2517 O O . THR B 2 116 ? 26.828 72.505 15.173 1.00 66.99 759 THR B O 1
ATOM 2521 N N . ASN B 2 117 ? 28.678 72.029 16.359 1.00 67.08 760 ASN B N 1
ATOM 2522 C CA . ASN B 2 117 ? 28.446 73.122 17.289 1.00 69.26 760 ASN B CA 1
ATOM 2523 C C . ASN B 2 117 ? 28.693 74.481 16.685 1.00 70.13 760 ASN B C 1
ATOM 2524 O O . ASN B 2 117 ? 27.911 75.410 16.893 1.00 74.91 760 ASN B O 1
ATOM 2529 N N . ALA B 2 118 ? 29.773 74.588 15.924 1.00 63.62 761 ALA B N 1
ATOM 2530 C CA . ALA B 2 118 ? 30.111 75.838 15.261 1.00 56.74 761 ALA B CA 1
ATOM 2531 C C . ALA B 2 118 ? 28.984 76.240 14.318 1.00 60.11 761 ALA B C 1
ATOM 2532 O O . ALA B 2 118 ? 28.520 77.373 14.337 1.00 77.54 761 ALA B O 1
ATOM 2534 N N . VAL B 2 119 ? 28.558 75.304 13.487 1.00 57.41 762 VAL B N 1
ATOM 2535 C CA . VAL B 2 119 ? 27.459 75.524 12.563 1.00 55.19 762 VAL B CA 1
ATOM 2536 C C . VAL B 2 119 ? 26.175 75.888 13.329 1.00 69.21 762 VAL B C 1
ATOM 2537 O O . VAL B 2 119 ? 25.427 76.785 12.924 1.00 75.84 762 VAL B O 1
ATOM 2541 N N . ASP B 2 120 ? 25.915 75.217 14.445 1.00 64.14 763 ASP B N 1
ATOM 2542 C CA . ASP B 2 120 ? 24.737 75.572 15.223 1.00 66.52 763 ASP B CA 1
ATOM 2543 C C . ASP B 2 120 ? 24.778 77.043 15.667 1.00 76.03 763 ASP B C 1
ATOM 2544 O O . ASP B 2 120 ? 23.791 77.783 15.551 1.00 77.69 763 ASP B O 1
ATOM 2549 N N . ALA B 2 121 ? 25.929 77.442 16.197 1.00 72.62 764 ALA B N 1
ATOM 2550 C CA . ALA B 2 121 ? 26.146 78.784 16.689 1.00 65.00 764 ALA B CA 1
ATOM 2551 C C . ALA B 2 121 ? 25.991 79.791 15.548 1.00 71.44 764 ALA B C 1
ATOM 2552 O O . ALA B 2 121 ? 25.359 80.848 15.712 1.00 77.78 764 ALA B O 1
ATOM 2554 N N . PHE B 2 122 ? 26.569 79.462 14.398 1.00 59.88 765 PHE B N 1
ATOM 2555 C CA . PHE B 2 122 ? 26.379 80.261 13.196 1.00 63.19 765 PHE B CA 1
ATOM 2556 C C . PHE B 2 122 ? 24.886 80.525 12.900 1.00 73.03 765 PHE B C 1
ATOM 2557 O O . PHE B 2 122 ? 24.467 81.664 12.671 1.00 74.59 765 PHE B O 1
ATOM 2565 N N . PHE B 2 123 ? 24.084 79.467 12.896 1.00 71.54 766 PHE B N 1
ATOM 2566 C CA . PHE B 2 123 ? 22.696 79.598 12.504 1.00 60.47 766 PHE B CA 1
ATOM 2567 C C . PHE B 2 123 ? 21.897 80.459 13.492 1.00 69.91 766 PHE B C 1
ATOM 2568 O O . PHE B 2 123 ? 20.991 81.206 13.094 1.00 70.73 766 PHE B O 1
ATOM 2576 N N . THR B 2 124 ? 22.220 80.364 14.776 1.00 64.57 767 THR B N 1
ATOM 2577 C CA . THR B 2 124 ? 21.518 81.175 15.761 1.00 70.41 767 THR B CA 1
ATOM 2578 C C . THR B 2 124 ? 21.851 82.667 15.551 1.00 71.13 767 THR B C 1
ATOM 2579 O O . THR B 2 124 ? 20.959 83.515 15.470 1.00 72.33 767 THR B O 1
ATOM 2583 N N . ALA B 2 125 ? 23.136 82.980 15.435 1.00 68.36 768 ALA B N 1
ATOM 2584 C CA . ALA B 2 125 ? 23.544 84.358 15.176 1.00 67.76 768 ALA B CA 1
ATOM 2585 C C . ALA B 2 125 ? 22.796 84.892 13.970 1.00 68.91 768 ALA B C 1
ATOM 2586 O O . ALA B 2 125 ? 22.245 86.010 13.994 1.00 73.13 768 ALA B O 1
ATOM 2588 N N . VAL B 2 126 ? 22.763 84.108 12.904 1.00 57.90 769 VAL B N 1
ATOM 2589 C CA . VAL B 2 126 ? 22.043 84.591 11.739 1.00 67.61 769 VAL B CA 1
ATOM 2590 C C . VAL B 2 126 ? 20.553 84.790 12.056 1.00 71.60 769 VAL B C 1
ATOM 2591 O O . VAL B 2 126 ? 19.952 85.774 11.630 1.00 78.53 769 VAL B O 1
ATOM 2595 N N . ALA B 2 127 ? 19.972 83.881 12.832 1.00 69.86 770 ALA B N 1
ATOM 2596 C CA . ALA B 2 127 ? 18.525 83.926 13.076 1.00 71.24 770 ALA B CA 1
ATOM 2597 C C . ALA B 2 127 ? 18.147 85.072 13.989 1.00 76.01 770 ALA B C 1
ATOM 2598 O O . ALA B 2 127 ? 17.016 85.556 13.945 1.00 84.36 770 ALA B O 1
ATOM 2600 N N . THR B 2 128 ? 19.083 85.496 14.832 1.00 66.57 771 THR B N 1
ATOM 2601 C CA . THR B 2 128 ? 18.784 86.571 15.757 1.00 67.51 771 THR B CA 1
ATOM 2602 C C . THR B 2 128 ? 19.279 87.880 15.170 1.00 78.41 771 THR B C 1
ATOM 2603 O O . THR B 2 128 ? 19.317 88.908 15.847 1.00 80.70 771 THR B O 1
ATOM 2607 N N . ASN B 2 129 ? 19.655 87.826 13.894 1.00 78.64 772 ASN B N 1
ATOM 2608 C CA . ASN B 2 129 ? 19.979 89.028 13.138 1.00 81.08 772 ASN B CA 1
ATOM 2609 C C . ASN B 2 129 ? 21.268 89.729 13.570 1.00 74.65 772 ASN B C 1
ATOM 2610 O O . ASN B 2 129 ? 21.413 90.928 13.335 1.00 79.13 772 ASN B O 1
ATOM 2615 N N . GLN B 2 130 ? 22.188 88.998 14.199 1.00 63.37 773 GLN B N 1
ATOM 2616 C CA . GLN B 2 130 ? 23.484 89.566 14.614 1.00 63.11 773 GLN B CA 1
ATOM 2617 C C . GLN B 2 130 ? 24.224 90.247 13.464 1.00 63.90 773 GLN B C 1
ATOM 2618 O O . GLN B 2 130 ? 24.104 89.837 12.301 1.00 64.24 773 GLN B O 1
ATOM 2624 N N . PRO B 2 131 ? 25.017 91.278 13.794 1.00 61.03 774 PRO B N 1
ATOM 2625 C CA . PRO B 2 131 ? 25.799 92.054 12.815 1.00 68.37 774 PRO B CA 1
ATOM 2626 C C . PRO B 2 131 ? 27.033 91.287 12.348 1.00 68.73 774 PRO B C 1
ATOM 2627 O O . PRO B 2 131 ? 27.389 90.303 12.985 1.00 66.04 774 PRO B O 1
ATOM 2631 N N . PRO B 2 132 ? 27.653 91.716 11.234 1.00 70.31 775 PRO B N 1
ATOM 2632 C CA . PRO B 2 132 ? 28.828 91.038 10.675 1.00 64.29 775 PRO B CA 1
ATOM 2633 C C . PRO B 2 132 ? 29.948 90.825 11.692 1.00 61.86 775 PRO B C 1
ATOM 2634 O O . PRO B 2 132 ? 30.600 89.789 11.671 1.00 73.78 775 PRO B O 1
ATOM 2638 N N . LYS B 2 133 ? 30.157 91.781 12.579 1.00 66.40 776 LYS B N 1
ATOM 2639 C CA . LYS B 2 133 ? 31.127 91.621 13.655 1.00 72.32 776 LYS B CA 1
ATOM 2640 C C . LYS B 2 133 ? 31.010 90.221 14.255 1.00 70.15 776 LYS B C 1
ATOM 2641 O O . LYS B 2 133 ? 32.010 89.560 14.526 1.00 70.62 776 LYS B O 1
ATOM 2647 N N . ILE B 2 134 ? 29.773 89.766 14.414 1.00 70.60 777 ILE B N 1
ATOM 2648 C CA . ILE B 2 134 ? 29.455 88.504 15.069 1.00 71.58 777 ILE B CA 1
ATOM 2649 C C . ILE B 2 134 ? 29.457 87.309 14.123 1.00 79.27 777 ILE B C 1
ATOM 2650 O O . ILE B 2 134 ? 30.257 86.379 14.261 1.00 80.29 777 ILE B O 1
ATOM 2655 N N . PHE B 2 135 ? 28.542 87.308 13.169 1.00 77.14 778 PHE B N 1
ATOM 2656 C CA . PHE B 2 135 ? 28.403 86.127 12.330 1.00 68.89 778 PHE B CA 1
ATOM 2657 C C . PHE B 2 135 ? 29.637 85.876 11.465 1.00 68.23 778 PHE B C 1
ATOM 2658 O O . PHE B 2 135 ? 29.893 84.748 11.066 1.00 71.21 778 PHE B O 1
ATOM 2666 N N . VAL B 2 136 ? 30.417 86.915 11.192 1.00 64.15 779 VAL B N 1
ATOM 2667 C CA . VAL B 2 136 ? 31.647 86.693 10.454 1.00 67.19 779 VAL B CA 1
ATOM 2668 C C . VAL B 2 136 ? 32.609 85.880 11.302 1.00 63.37 779 VAL B C 1
ATOM 2669 O O . VAL B 2 136 ? 33.250 84.956 10.810 1.00 53.66 779 VAL B O 1
ATOM 2673 N N . ALA B 2 137 ? 32.689 86.226 12.583 1.00 67.48 780 ALA B N 1
ATOM 2674 C CA . ALA B 2 137 ? 33.451 85.439 13.554 1.00 60.56 780 ALA B CA 1
ATOM 2675 C C . ALA B 2 137 ? 33.025 83.976 13.493 1.00 63.12 780 ALA B C 1
ATOM 2676 O O . ALA B 2 137 ? 33.843 83.087 13.354 1.00 69.14 780 ALA B O 1
ATOM 2678 N N . HIS B 2 138 ? 31.722 83.741 13.575 1.00 69.62 781 HIS B N 1
ATOM 2679 C CA . HIS B 2 138 ? 31.191 82.395 13.589 1.00 60.23 781 HIS B CA 1
ATOM 2680 C C . HIS B 2 138 ? 31.524 81.659 12.288 1.00 65.81 781 HIS B C 1
ATOM 2681 O O . HIS B 2 138 ? 31.865 80.470 12.313 1.00 69.87 781 HIS B O 1
ATOM 2688 N N . SER B 2 139 ? 31.432 82.360 11.158 1.00 57.47 782 SER B N 1
ATOM 2689 C CA . SER B 2 139 ? 31.913 81.808 9.896 1.00 58.76 782 SER B CA 1
ATOM 2690 C C . SER B 2 139 ? 33.336 81.274 10.007 1.00 67.01 782 SER B C 1
ATOM 2691 O O . SER B 2 139 ? 33.621 80.174 9.547 1.00 67.68 782 SER B O 1
ATOM 2694 N N . LYS B 2 140 ? 34.235 82.066 10.584 1.00 69.40 783 LYS B N 1
ATOM 2695 C CA . LYS B 2 140 ? 35.630 81.654 10.681 1.00 65.24 783 LYS B CA 1
ATOM 2696 C C . LYS B 2 140 ? 35.717 80.331 11.419 1.00 63.20 783 LYS B C 1
ATOM 2697 O O . LYS B 2 140 ? 36.368 79.395 10.949 1.00 60.45 783 LYS B O 1
ATOM 2703 N N . PHE B 2 141 ? 35.034 80.246 12.557 1.00 58.76 784 PHE B N 1
ATOM 2704 C CA . PHE B 2 141 ? 35.007 79.007 13.322 1.00 66.37 784 PHE B CA 1
ATOM 2705 C C . PHE B 2 141 ? 34.468 77.827 12.477 1.00 67.17 784 PHE B C 1
ATOM 2706 O O . PHE B 2 141 ? 35.028 76.733 12.506 1.00 66.53 784 PHE B O 1
ATOM 2714 N N . VAL B 2 142 ? 33.393 78.053 11.718 1.00 60.01 785 VAL B N 1
ATOM 2715 C CA . VAL B 2 142 ? 32.834 77.006 10.875 1.00 59.83 785 VAL B CA 1
ATOM 2716 C C . VAL B 2 142 ? 33.812 76.551 9.792 1.00 65.13 785 VAL B C 1
ATOM 2717 O O . VAL B 2 142 ? 33.917 75.368 9.511 1.00 73.64 785 VAL B O 1
ATOM 2721 N N . ILE B 2 143 ? 34.524 77.493 9.194 1.00 64.32 786 ILE B N 1
ATOM 2722 C CA . ILE B 2 143 ? 35.473 77.209 8.124 1.00 63.71 786 ILE B CA 1
ATOM 2723 C C . ILE B 2 143 ? 36.700 76.481 8.673 1.00 67.68 786 ILE B C 1
ATOM 2724 O O . ILE B 2 143 ? 37.272 75.586 8.025 1.00 61.47 786 ILE B O 1
ATOM 2729 N N . LEU B 2 144 ? 37.095 76.870 9.878 1.00 64.63 787 LEU B N 1
ATOM 2730 C CA . LEU B 2 144 ? 38.221 76.248 10.554 1.00 60.37 787 LEU B CA 1
ATOM 2731 C C . LEU B 2 144 ? 37.958 74.754 10.783 1.00 67.67 787 LEU B C 1
ATOM 2732 O O . LEU B 2 144 ? 38.7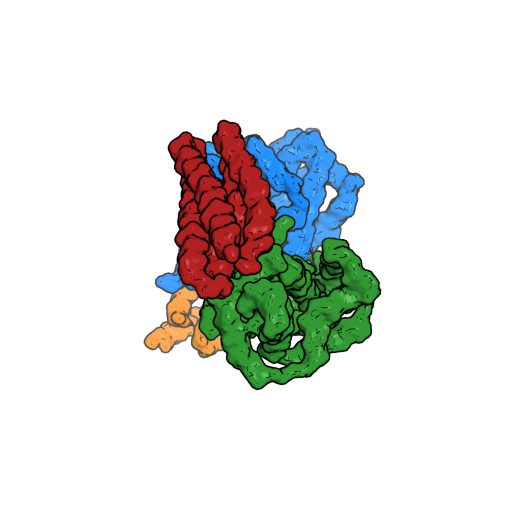32 73.908 10.329 1.00 70.33 787 LEU B O 1
ATOM 2737 N N . SER B 2 145 ? 36.864 74.438 11.483 1.00 68.95 788 SER B N 1
ATOM 2738 C CA . SER B 2 145 ? 36.565 73.060 11.878 1.00 71.68 788 SER B CA 1
ATOM 2739 C C . SER B 2 145 ? 36.442 72.175 10.664 1.00 67.77 788 SER B C 1
ATOM 2740 O O . SER B 2 145 ? 36.904 71.040 10.666 1.00 77.45 788 SER B O 1
ATOM 2743 N N . ALA B 2 146 ? 35.823 72.710 9.623 1.00 52.39 789 ALA B N 1
ATOM 2744 C CA . ALA B 2 146 ? 35.510 71.919 8.451 1.00 57.73 789 ALA B CA 1
ATOM 2745 C C . ALA B 2 146 ? 36.763 71.686 7.657 1.00 57.03 789 ALA B C 1
ATOM 2746 O O . ALA B 2 146 ? 36.865 70.665 6.983 1.00 53.14 789 ALA B O 1
ATOM 2748 N N . HIS B 2 147 ? 37.702 72.636 7.716 1.00 60.26 790 HIS B N 1
ATOM 2749 C CA . HIS B 2 147 ? 38.975 72.460 7.010 1.00 61.12 790 HIS B CA 1
ATOM 2750 C C . HIS B 2 147 ? 39.803 71.299 7.577 1.00 54.57 790 HIS B C 1
ATOM 2751 O O . HIS B 2 147 ? 40.562 70.668 6.855 1.00 61.87 790 HIS B O 1
ATOM 2758 N N . LYS B 2 148 ? 39.629 71.005 8.860 1.00 47.22 791 LYS B N 1
ATOM 2759 C CA . LYS B 2 148 ? 40.237 69.820 9.447 1.00 48.57 791 LYS B CA 1
ATOM 2760 C C . LYS B 2 148 ? 39.926 68.596 8.603 1.00 56.88 791 LYS B C 1
ATOM 2761 O O . LYS B 2 148 ? 40.747 67.701 8.510 1.00 61.88 791 LYS B O 1
ATOM 2767 N N . LEU B 2 149 ? 38.756 68.569 7.971 1.00 51.47 792 LEU B N 1
ATOM 2768 C CA . LEU B 2 149 ? 38.347 67.409 7.185 1.00 57.38 792 LEU B CA 1
ATOM 2769 C C . LEU B 2 149 ? 39.042 67.423 5.854 1.00 54.99 792 LEU B C 1
ATOM 2770 O O . LEU B 2 149 ? 39.372 66.364 5.309 1.00 57.02 792 LEU B O 1
ATOM 2775 N N . VAL B 2 150 ? 39.221 68.617 5.291 1.00 43.43 793 VAL B N 1
ATOM 2776 C CA . VAL B 2 150 ? 39.921 68.687 4.013 1.00 49.77 793 VAL B CA 1
ATOM 2777 C C . VAL B 2 150 ? 41.343 68.089 4.142 1.00 55.24 793 VAL B C 1
ATOM 2778 O O . VAL B 2 150 ? 41.829 67.438 3.218 1.00 58.51 793 VAL B O 1
ATOM 2782 N N . PHE B 2 151 ? 41.979 68.306 5.296 1.00 44.35 794 PHE B N 1
ATOM 2783 C CA . PHE B 2 151 ? 43.347 67.884 5.542 1.00 60.11 794 PHE B CA 1
ATOM 2784 C C . PHE B 2 151 ? 43.394 66.367 5.653 1.00 68.17 794 PHE B C 1
ATOM 2785 O O . PHE B 2 151 ? 44.227 65.700 5.036 1.00 63.29 794 PHE B O 1
ATOM 2793 N N . ILE B 2 152 ? 42.471 65.838 6.444 1.00 68.72 795 ILE B N 1
ATOM 2794 C CA . ILE B 2 152 ? 42.304 64.409 6.588 1.00 64.55 795 ILE B CA 1
ATOM 2795 C C . ILE B 2 152 ? 42.123 63.763 5.219 1.00 72.60 795 ILE B C 1
ATOM 2796 O O . ILE B 2 152 ? 42.783 62.781 4.898 1.00 82.08 795 ILE B O 1
ATOM 2801 N N . GLY B 2 153 ? 41.246 64.331 4.402 1.00 72.88 796 GLY B N 1
ATOM 2802 C CA . GLY B 2 153 ? 41.005 63.792 3.077 1.00 71.86 796 GLY B CA 1
ATOM 2803 C C . GLY B 2 153 ? 42.238 63.796 2.200 1.00 70.53 796 GLY B C 1
ATOM 2804 O O . GLY B 2 153 ? 42.416 62.908 1.368 1.00 73.92 796 GLY B O 1
ATOM 2805 N N . ASP B 2 154 ? 43.088 64.801 2.393 1.00 66.72 797 ASP B N 1
ATOM 2806 C CA . ASP B 2 154 ? 44.312 64.967 1.620 1.00 57.26 797 ASP B CA 1
ATOM 2807 C C . ASP B 2 154 ? 45.335 63.897 1.987 1.00 64.84 797 ASP B C 1
ATOM 2808 O O . ASP B 2 154 ? 45.892 63.234 1.118 1.00 69.34 797 ASP B O 1
ATOM 2813 N N . THR B 2 155 ? 45.579 63.737 3.282 1.00 63.76 798 THR B N 1
ATOM 2814 C CA . THR B 2 155 ? 46.353 62.616 3.774 1.00 66.13 798 THR B CA 1
ATOM 2815 C C . THR B 2 155 ? 45.858 61.294 3.175 1.00 69.64 798 THR B C 1
ATOM 2816 O O . THR B 2 155 ? 46.649 60.513 2.655 1.00 65.68 798 THR B O 1
ATOM 2820 N N . LEU B 2 156 ? 44.560 61.023 3.267 1.00 61.80 799 LEU B N 1
ATOM 2821 C CA . LEU B 2 156 ? 44.048 59.784 2.694 1.00 54.05 799 LEU B CA 1
ATOM 2822 C C . LEU B 2 156 ? 44.309 59.741 1.193 1.00 63.30 799 LEU B C 1
ATOM 2823 O O . LEU B 2 156 ? 44.522 58.670 0.626 1.00 70.10 799 LEU B O 1
ATOM 2828 N N . SER B 2 157 ? 44.344 60.903 0.547 1.00 64.98 800 SER B N 1
ATOM 2829 C CA . SER B 2 157 ? 44.593 60.915 -0.890 1.00 69.78 800 SER B CA 1
ATOM 2830 C C . SER B 2 157 ? 46.058 60.563 -1.165 1.00 79.37 800 SER B C 1
ATOM 2831 O O . SER B 2 157 ? 46.414 60.142 -2.264 1.00 81.58 800 SER B O 1
ATOM 2834 N N . ARG B 2 158 ? 46.908 60.735 -0.158 1.00 80.25 801 ARG B N 1
ATOM 2835 C CA . ARG B 2 158 ? 48.337 60.460 -0.321 1.00 78.86 801 ARG B CA 1
ATOM 2836 C C . ARG B 2 158 ? 48.746 59.028 0.052 1.00 82.88 801 ARG B C 1
ATOM 2837 O O . ARG B 2 158 ? 49.376 58.342 -0.739 1.00 86.34 801 ARG B O 1
ATOM 2845 N N . GLN B 2 159 ? 48.374 58.584 1.247 1.00 80.52 802 GLN B N 1
ATOM 2846 C CA . GLN B 2 159 ? 48.642 57.226 1.683 1.00 75.35 802 GLN B CA 1
ATOM 2847 C C . GLN B 2 159 ? 47.936 56.226 0.785 1.00 86.96 802 GLN B C 1
ATOM 2848 O O . GLN B 2 159 ? 48.542 55.649 -0.109 1.00 96.19 802 GLN B O 1
ATOM 2854 N N . ALA B 2 160 ? 46.648 56.026 1.047 1.00 95.54 803 ALA B N 1
ATOM 2855 C CA . ALA B 2 160 ? 45.798 55.066 0.327 1.00 93.63 803 ALA B CA 1
ATOM 2856 C C . ALA B 2 160 ? 46.453 54.364 -0.872 1.00 90.73 803 ALA B C 1
ATOM 2857 O O . ALA B 2 160 ? 46.956 55.013 -1.795 1.00 91.63 803 ALA B O 1
ATOM 2859 N N . LYS B 2 161 ? 46.424 53.036 -0.861 1.00 87.75 804 LYS B N 1
ATOM 2860 C CA . LYS B 2 161 ? 47.049 52.260 -1.933 1.00 94.65 804 LYS B CA 1
ATOM 2861 C C . LYS B 2 161 ? 46.043 51.960 -3.031 1.00 87.53 804 LYS B C 1
ATOM 2862 O O . LYS B 2 161 ? 46.385 51.935 -4.217 1.00 92.54 804 LYS B O 1
ATOM 2868 N N . ALA B 2 162 ? 44.799 51.733 -2.631 1.00 72.73 805 ALA B N 1
ATOM 2869 C CA . ALA B 2 162 ? 43.729 51.513 -3.595 1.00 69.67 805 ALA B CA 1
ATOM 2870 C C . ALA B 2 162 ? 43.442 52.802 -4.381 1.00 72.01 805 ALA B C 1
ATOM 2871 O O . ALA B 2 162 ? 43.319 53.894 -3.803 1.00 69.60 805 ALA B O 1
ATOM 2873 N N . ALA B 2 163 ? 43.364 52.694 -5.702 1.00 70.32 806 ALA B N 1
ATOM 2874 C CA . ALA B 2 163 ? 43.123 53.890 -6.510 1.00 69.58 806 ALA B CA 1
ATOM 2875 C C . ALA B 2 163 ? 41.649 54.360 -6.448 1.00 66.31 806 ALA B C 1
ATOM 2876 O O . ALA B 2 163 ? 41.351 55.529 -6.655 1.00 66.04 806 ALA B O 1
ATOM 2878 N N . ASP B 2 164 ? 40.734 53.446 -6.165 1.00 75.01 807 ASP B N 1
ATOM 2879 C CA . ASP B 2 164 ? 39.343 53.831 -6.019 1.00 75.61 807 ASP B CA 1
ATOM 2880 C C . ASP B 2 164 ? 39.272 54.740 -4.796 1.00 75.91 807 ASP B C 1
ATOM 2881 O O . ASP B 2 164 ? 38.557 55.729 -4.796 1.00 86.19 807 ASP B O 1
ATOM 2886 N N . VAL B 2 165 ? 40.043 54.425 -3.764 1.00 75.20 808 VAL B N 1
ATOM 2887 C CA . VAL B 2 165 ? 39.990 55.198 -2.522 1.00 76.81 808 VAL B CA 1
ATOM 2888 C C . VAL B 2 165 ? 40.695 56.542 -2.662 1.00 82.29 808 VAL B C 1
ATOM 2889 O O . VAL B 2 165 ? 40.362 57.504 -1.972 1.00 90.04 808 VAL B O 1
ATOM 2893 N N . ARG B 2 166 ? 41.673 56.623 -3.550 1.00 76.30 809 ARG B N 1
ATOM 2894 C CA . ARG B 2 166 ? 42.290 57.915 -3.783 1.00 74.89 809 ARG B CA 1
ATOM 2895 C C . ARG B 2 166 ? 41.344 58.799 -4.578 1.00 70.35 809 ARG B C 1
ATOM 2896 O O . ARG B 2 166 ? 41.296 60.011 -4.350 1.00 67.66 809 ARG B O 1
ATOM 2904 N N . SER B 2 167 ? 40.594 58.206 -5.508 1.00 63.95 810 SER B N 1
ATOM 2905 C CA . SER B 2 167 ? 39.677 59.000 -6.328 1.00 68.03 810 SER B CA 1
ATOM 2906 C C . SER B 2 167 ? 38.546 59.589 -5.491 1.00 68.95 810 SER B C 1
ATOM 2907 O O . SER B 2 167 ? 38.231 60.776 -5.588 1.00 63.52 810 SER B O 1
ATOM 2910 N N . GLN B 2 168 ? 37.974 58.759 -4.633 1.00 63.20 811 GLN B N 1
ATOM 2911 C CA . GLN B 2 168 ? 36.927 59.218 -3.738 1.00 62.94 811 GLN B CA 1
ATOM 2912 C C . GLN B 2 168 ? 37.334 60.379 -2.839 1.00 62.21 811 GLN B C 1
ATOM 2913 O O . GLN B 2 168 ? 36.619 61.383 -2.773 1.00 67.53 811 GLN B O 1
ATOM 2919 N N . VAL B 2 169 ? 38.467 60.263 -2.149 1.00 59.74 812 VAL B N 1
ATOM 2920 C CA . VAL B 2 169 ? 38.807 61.246 -1.110 1.00 55.89 812 VAL B CA 1
ATOM 2921 C C . VAL B 2 169 ? 39.410 62.542 -1.646 1.00 60.90 812 VAL B C 1
ATOM 2922 O O . VAL B 2 169 ? 39.403 63.580 -0.973 1.00 59.91 812 VAL B O 1
ATOM 2926 N N . THR B 2 170 ? 39.930 62.479 -2.862 1.00 66.61 813 THR B N 1
ATOM 2927 C CA . THR B 2 170 ? 40.429 63.662 -3.541 1.00 61.27 813 THR B CA 1
ATOM 2928 C C . THR B 2 170 ? 39.232 64.518 -3.926 1.00 58.16 813 THR B C 1
ATOM 2929 O O . THR B 2 170 ? 39.215 65.731 -3.732 1.00 57.65 813 THR B O 1
ATOM 2933 N N . HIS B 2 171 ? 38.228 63.855 -4.479 1.00 64.85 814 HIS B N 1
ATOM 2934 C CA . HIS B 2 171 ? 36.986 64.492 -4.859 1.00 63.13 814 HIS B CA 1
ATOM 2935 C C . HIS B 2 171 ? 36.372 65.234 -3.682 1.00 62.81 814 HIS B C 1
ATOM 2936 O O . HIS B 2 171 ? 36.169 66.452 -3.741 1.00 62.07 814 HIS B O 1
ATOM 2943 N N . TYR B 2 172 ? 36.097 64.508 -2.605 1.00 58.78 815 TYR B N 1
ATOM 2944 C CA . TYR B 2 172 ? 35.479 65.136 -1.444 1.00 55.53 815 TYR B CA 1
ATOM 2945 C C . TYR B 2 172 ? 36.296 66.257 -0.809 1.00 59.79 815 TYR B C 1
ATOM 2946 O O . TYR B 2 172 ? 35.737 67.263 -0.381 1.00 70.78 815 TYR B O 1
ATOM 2955 N N . SER B 2 173 ? 37.612 66.107 -0.762 1.00 65.87 816 SER B N 1
ATOM 2956 C CA . SER B 2 173 ? 38.462 67.175 -0.236 1.00 57.47 816 SER B CA 1
ATOM 2957 C C . SER B 2 173 ? 38.400 68.410 -1.119 1.00 59.10 816 SER B C 1
ATOM 2958 O O . SER B 2 173 ? 38.227 69.511 -0.629 1.00 65.36 816 SER B O 1
ATOM 2961 N N . ASN B 2 174 ? 38.552 68.229 -2.423 1.00 57.67 817 ASN B N 1
ATOM 2962 C CA . ASN B 2 174 ? 38.442 69.343 -3.346 1.00 64.89 817 ASN B CA 1
ATOM 2963 C C . ASN B 2 174 ? 37.099 70.047 -3.238 1.00 74.04 817 ASN B C 1
ATOM 2964 O O . ASN B 2 174 ? 37.023 71.267 -3.219 1.00 79.32 817 ASN B O 1
ATOM 2969 N N . LEU B 2 175 ? 36.044 69.253 -3.151 1.00 69.57 818 LEU B N 1
ATOM 2970 C CA . LEU B 2 175 ? 34.681 69.752 -3.126 1.00 54.84 818 LEU B CA 1
ATOM 2971 C C . LEU B 2 175 ? 34.380 70.534 -1.844 1.00 59.58 818 LEU B C 1
ATOM 2972 O O . LEU B 2 175 ? 33.750 71.601 -1.890 1.00 68.59 818 LEU B O 1
ATOM 2977 N N . LEU B 2 176 ? 34.859 70.035 -0.708 1.00 54.05 819 LEU B N 1
ATOM 2978 C CA . LEU B 2 176 ? 34.801 70.806 0.533 1.00 57.56 819 LEU B CA 1
ATOM 2979 C C . LEU B 2 176 ? 35.507 72.148 0.413 1.00 60.82 819 LEU B C 1
ATOM 2980 O O . LEU B 2 176 ? 35.021 73.153 0.921 1.00 71.88 819 LEU B O 1
ATOM 2985 N N . CYS B 2 177 ? 36.655 72.197 -0.244 1.00 53.15 820 CYS B N 1
ATOM 2986 C CA . CYS B 2 177 ? 37.380 73.473 -0.209 1.00 61.49 820 CYS B CA 1
ATOM 2987 C C . CYS B 2 177 ? 36.601 74.523 -1.014 1.00 55.30 820 CYS B C 1
ATOM 2988 O O . CYS B 2 177 ? 36.509 75.680 -0.626 1.00 70.74 820 CYS B O 1
ATOM 2991 N N . ASP B 2 178 ? 36.010 74.094 -2.118 1.00 48.00 821 ASP B N 1
ATOM 2992 C CA . ASP B 2 178 ? 35.117 74.940 -2.897 1.00 59.36 821 ASP B CA 1
ATOM 2993 C C . ASP B 2 178 ? 33.964 75.515 -2.087 1.00 60.51 821 ASP B C 1
ATOM 2994 O O . ASP B 2 178 ? 33.634 76.687 -2.226 1.00 67.37 821 ASP B O 1
ATOM 2999 N N . LEU B 2 179 ? 33.365 74.683 -1.244 1.00 62.55 822 LEU B N 1
ATOM 3000 C CA . LEU B 2 179 ? 32.266 75.103 -0.382 1.00 53.98 822 LEU B CA 1
ATOM 3001 C C . LEU B 2 179 ? 32.800 76.121 0.626 1.00 60.33 822 LEU B C 1
ATOM 3002 O O . LEU B 2 179 ? 32.131 77.101 0.983 1.00 57.87 822 LEU B O 1
ATOM 3007 N N . LEU B 2 180 ? 34.027 75.903 1.073 1.00 55.42 823 LEU B N 1
ATOM 3008 C CA . LEU B 2 180 ? 34.571 76.769 2.099 1.00 52.94 823 LEU B CA 1
ATOM 3009 C C . LEU B 2 180 ? 34.860 78.141 1.488 1.00 61.21 823 LEU B C 1
ATOM 3010 O O . LEU B 2 180 ? 34.620 79.166 2.107 1.00 51.94 823 LEU B O 1
ATOM 3015 N N . ARG B 2 181 ? 35.312 78.152 0.243 1.00 62.05 824 ARG B N 1
ATOM 3016 C CA . ARG B 2 181 ? 35.385 79.394 -0.494 1.00 62.08 824 ARG B CA 1
ATOM 3017 C C . ARG B 2 181 ? 33.997 80.054 -0.660 1.00 57.90 824 ARG B C 1
ATOM 3018 O O . ARG B 2 181 ? 33.837 81.252 -0.425 1.00 66.45 824 ARG B O 1
ATOM 3026 N N . GLY B 2 182 ? 33.001 79.275 -1.062 1.00 54.76 825 GLY B N 1
ATOM 3027 C CA . GLY B 2 182 ? 31.648 79.785 -1.175 1.00 46.77 825 GLY B CA 1
ATOM 3028 C C . GLY B 2 182 ? 31.219 80.441 0.127 1.00 56.95 825 GLY B C 1
ATOM 3029 O O . GLY B 2 182 ? 30.635 81.534 0.155 1.00 60.03 825 GLY B O 1
ATOM 3030 N N . ILE B 2 183 ? 31.526 79.776 1.231 1.00 48.43 826 ILE B N 1
ATOM 3031 C CA . ILE B 2 183 ? 31.166 80.322 2.522 1.00 44.20 826 ILE B CA 1
ATOM 3032 C C . ILE B 2 183 ? 31.831 81.684 2.742 1.00 65.76 826 ILE B C 1
ATOM 3033 O O . ILE B 2 183 ? 31.152 82.639 3.129 1.00 69.45 826 ILE B O 1
ATOM 3038 N N . VAL B 2 184 ? 33.139 81.777 2.477 1.00 64.19 827 VAL B N 1
ATOM 3039 C CA . VAL B 2 184 ? 33.841 83.047 2.595 1.00 63.26 827 VAL B CA 1
ATOM 3040 C C . VAL B 2 184 ? 33.246 84.091 1.652 1.00 62.75 827 VAL B C 1
ATOM 3041 O O . VAL B 2 184 ? 32.982 85.209 2.066 1.00 64.90 827 VAL B O 1
ATOM 3045 N N . ALA B 2 185 ? 33.025 83.745 0.388 1.00 52.15 828 ALA B N 1
ATOM 3046 C CA . ALA B 2 185 ? 32.453 84.742 -0.506 1.00 50.90 828 ALA B CA 1
ATOM 3047 C C . ALA B 2 185 ? 31.088 85.261 -0.000 1.00 67.97 828 ALA B C 1
ATOM 3048 O O . ALA B 2 185 ? 30.965 86.439 0.353 1.00 81.97 828 ALA B O 1
ATOM 3050 N N . THR B 2 186 ? 30.079 84.385 0.040 1.00 66.66 829 THR B N 1
ATOM 3051 C CA . THR B 2 186 ? 28.734 84.739 0.518 1.00 62.61 829 THR B CA 1
ATOM 3052 C C . THR B 2 186 ? 28.724 85.377 1.907 1.00 62.84 829 THR B C 1
ATOM 3053 O O . THR B 2 186 ? 27.800 86.110 2.244 1.00 71.89 829 THR B O 1
ATOM 3057 N N . THR B 2 187 ? 29.726 85.089 2.728 1.00 57.53 830 THR B N 1
ATOM 3058 C CA . THR B 2 187 ? 29.788 85.743 4.024 1.00 58.97 830 THR B CA 1
ATOM 3059 C C . THR B 2 187 ? 30.180 87.211 3.822 1.00 71.93 830 THR B C 1
ATOM 3060 O O . THR B 2 187 ? 29.540 88.118 4.367 1.00 69.59 830 THR B O 1
ATOM 3064 N N . LYS B 2 188 ? 31.224 87.426 3.027 1.00 63.19 831 LYS B N 1
ATOM 3065 C CA . LYS B 2 188 ? 31.614 88.752 2.607 1.00 65.81 831 LYS B CA 1
ATOM 3066 C C . LYS B 2 188 ? 30.393 89.514 2.104 1.00 69.17 831 LYS B C 1
ATOM 3067 O O . LYS B 2 188 ? 30.133 90.647 2.513 1.00 65.04 831 LYS B O 1
ATOM 3073 N N . ALA B 2 189 ? 29.640 88.892 1.211 1.00 61.14 832 ALA B N 1
ATOM 3074 C CA . ALA B 2 189 ? 28.533 89.595 0.596 1.00 61.51 832 ALA B CA 1
ATOM 3075 C C . ALA B 2 189 ? 27.475 89.955 1.643 1.00 67.29 832 ALA B C 1
ATOM 3076 O O . ALA B 2 189 ? 26.887 91.035 1.599 1.00 68.86 832 ALA B O 1
ATOM 3078 N N . ALA B 2 190 ? 27.265 89.058 2.600 1.00 63.97 833 ALA B N 1
ATOM 3079 C CA . ALA B 2 190 ? 26.327 89.306 3.688 1.00 63.16 833 ALA B CA 1
ATOM 3080 C C . ALA B 2 190 ? 26.675 90.570 4.471 1.00 67.25 833 ALA B C 1
ATOM 3081 O O . ALA B 2 190 ? 25.789 91.343 4.835 1.00 73.47 833 ALA B O 1
ATOM 3083 N N . ALA B 2 191 ? 27.965 90.738 4.752 1.00 59.04 834 ALA B N 1
ATOM 3084 C CA . ALA B 2 191 ? 28.466 91.817 5.581 1.00 55.25 834 ALA B CA 1
ATOM 3085 C C . ALA B 2 191 ? 28.329 93.112 4.791 1.00 65.10 834 ALA B C 1
ATOM 3086 O O . ALA B 2 191 ? 27.777 94.109 5.265 1.00 69.80 834 ALA B O 1
ATOM 3088 N N . LEU B 2 192 ? 28.801 93.058 3.554 1.00 67.41 835 LEU B N 1
ATOM 3089 C CA . LEU B 2 192 ? 28.850 94.217 2.685 1.00 70.07 835 LEU B CA 1
ATOM 3090 C C . LEU B 2 192 ? 27.471 94.825 2.479 1.00 75.36 835 LEU B C 1
ATOM 3091 O O . LEU B 2 192 ? 27.323 96.050 2.344 1.00 76.08 835 LEU B O 1
ATOM 3096 N N . GLN B 2 193 ? 26.466 93.956 2.466 1.00 68.58 836 GLN B N 1
ATOM 3097 C CA . GLN B 2 193 ? 25.106 94.356 2.183 1.00 59.93 836 GLN B CA 1
ATOM 3098 C C . GLN B 2 193 ? 24.254 94.372 3.446 1.00 61.69 836 GLN B C 1
ATOM 3099 O O . GLN B 2 193 ? 23.053 94.650 3.403 1.00 72.07 836 GLN B O 1
ATOM 3105 N N . TYR B 2 194 ? 24.884 94.109 4.581 1.00 49.75 837 TYR B N 1
ATOM 3106 C CA . TYR B 2 194 ? 24.150 94.082 5.833 1.00 58.69 837 TYR B CA 1
ATOM 3107 C C . TYR B 2 194 ? 23.385 95.382 6.066 1.00 70.37 837 TYR B C 1
ATOM 3108 O O . TYR B 2 194 ? 23.937 96.463 5.880 1.00 77.45 837 TYR B O 1
ATOM 3117 N N . PRO B 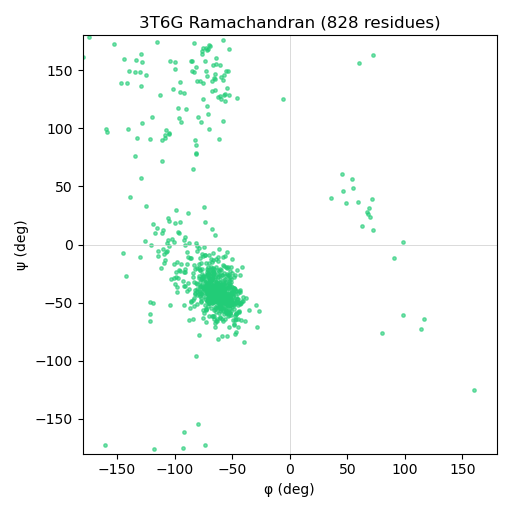2 195 ? 22.110 95.277 6.483 1.00 70.39 838 PRO B N 1
ATOM 3118 C CA . PRO B 2 195 ? 21.403 94.010 6.677 1.00 69.37 838 PRO B CA 1
ATOM 3119 C C . PRO B 2 195 ? 20.656 93.607 5.424 1.00 71.49 838 PRO B C 1
ATOM 3120 O O . PRO B 2 195 ? 19.915 94.412 4.867 1.00 75.69 838 PRO B O 1
ATOM 3124 N N . SER B 2 196 ? 20.842 92.363 5.002 1.00 68.16 839 SER B N 1
ATOM 3125 C CA . SER B 2 196 ? 20.197 91.847 3.815 1.00 62.66 839 SER B CA 1
ATOM 3126 C C . SER B 2 196 ? 19.750 90.410 4.054 1.00 74.19 839 SER B C 1
ATOM 3127 O O . SER B 2 196 ? 20.565 89.477 3.949 1.00 73.81 839 SER B O 1
ATOM 3130 N N . PRO B 2 197 ? 18.450 90.220 4.364 1.00 69.09 840 PRO B N 1
ATOM 3131 C CA . PRO B 2 197 ? 17.912 88.872 4.619 1.00 58.67 840 PRO B CA 1
ATOM 3132 C C . PRO B 2 197 ? 18.278 87.898 3.509 1.00 64.41 840 PRO B C 1
ATOM 3133 O O . PRO B 2 197 ? 18.631 86.737 3.798 1.00 67.51 840 PRO B O 1
ATOM 3137 N N . SER B 2 198 ? 18.200 88.352 2.258 1.00 60.50 841 SER B N 1
ATOM 3138 C CA . SER B 2 198 ? 18.509 87.462 1.140 1.00 65.97 841 SER B CA 1
ATOM 3139 C C . SER B 2 198 ? 20.012 87.134 1.041 1.00 74.27 841 SER B C 1
ATOM 3140 O O . SER B 2 198 ? 20.371 85.995 0.782 1.00 80.61 841 SER B O 1
ATOM 3143 N N . ALA B 2 199 ? 20.893 88.107 1.263 1.00 70.39 842 ALA B N 1
ATOM 3144 C CA . ALA B 2 199 ? 22.319 87.804 1.190 1.00 62.34 842 ALA B CA 1
ATOM 3145 C C . ALA B 2 199 ? 22.698 86.824 2.302 1.00 65.39 842 ALA B C 1
ATOM 3146 O O . ALA B 2 199 ? 23.564 85.973 2.127 1.00 68.03 842 ALA B O 1
ATOM 3148 N N . ALA B 2 200 ? 22.045 86.962 3.448 1.00 62.22 843 ALA B N 1
ATOM 3149 C CA . ALA B 2 200 ? 22.261 86.057 4.555 1.00 53.74 843 ALA B CA 1
ATOM 3150 C C . ALA B 2 200 ? 21.852 84.637 4.174 1.00 63.21 843 ALA B C 1
ATOM 3151 O O . ALA B 2 200 ? 22.556 83.683 4.503 1.00 65.01 843 ALA B O 1
ATOM 3153 N N . GLN B 2 201 ? 20.717 84.495 3.485 1.00 62.67 844 GLN B N 1
ATOM 3154 C CA . GLN B 2 201 ? 20.254 83.172 3.059 1.00 69.72 844 GLN B CA 1
ATOM 3155 C C . GLN B 2 201 ? 21.249 82.441 2.145 1.00 73.54 844 GLN B C 1
ATOM 3156 O O . GLN B 2 201 ? 21.426 81.220 2.262 1.00 66.31 844 GLN B O 1
ATOM 3162 N N . ASP B 2 202 ? 21.868 83.182 1.228 1.00 68.53 845 ASP B N 1
ATOM 3163 C CA . ASP B 2 202 ? 22.885 82.614 0.362 1.00 69.86 845 ASP B CA 1
ATOM 3164 C C . ASP B 2 202 ? 24.015 82.038 1.207 1.00 70.13 845 ASP B C 1
ATOM 3165 O O . ASP B 2 202 ? 24.460 80.912 1.001 1.00 65.23 845 ASP B O 1
ATOM 3170 N N . MET B 2 203 ? 24.460 82.832 2.167 1.00 62.87 846 MET B N 1
ATOM 3171 C CA . MET B 2 203 ? 25.458 82.405 3.126 1.00 62.87 846 MET B CA 1
ATOM 3172 C C . MET B 2 203 ? 24.981 81.153 3.868 1.00 59.89 846 MET B C 1
ATOM 3173 O O . MET B 2 203 ? 25.751 80.224 4.090 1.00 62.23 846 MET B O 1
ATOM 3178 N N . VAL B 2 204 ? 23.713 81.148 4.263 1.00 59.77 847 VAL B N 1
ATOM 3179 C CA . VAL B 2 204 ? 23.157 80.043 5.025 1.00 63.88 847 VAL B CA 1
ATOM 3180 C C . VAL B 2 204 ? 23.075 78.776 4.173 1.00 67.36 847 VAL B C 1
ATOM 3181 O O . VAL B 2 204 ? 23.365 77.674 4.647 1.00 70.71 847 VAL B O 1
ATOM 3185 N N . GLU B 2 205 ? 22.707 78.932 2.910 1.00 58.81 848 GLU B N 1
ATOM 3186 C CA . GLU B 2 205 ? 22.598 77.773 2.047 1.00 61.49 848 GLU B CA 1
ATOM 3187 C C . GLU B 2 205 ? 23.959 77.118 1.870 1.00 65.24 848 GLU B C 1
ATOM 3188 O O . GLU B 2 205 ? 24.056 75.896 1.847 1.00 63.75 848 GLU B O 1
ATOM 3194 N N . ARG B 2 206 ? 25.007 77.931 1.770 1.00 62.54 849 ARG B N 1
ATOM 3195 C CA . ARG B 2 206 ? 26.362 77.414 1.577 1.00 54.86 849 ARG B CA 1
ATOM 3196 C C . ARG B 2 206 ? 26.856 76.643 2.792 1.00 58.91 849 ARG B C 1
ATOM 3197 O O . ARG B 2 206 ? 27.517 75.628 2.645 1.00 66.88 849 ARG B O 1
ATOM 3205 N N . VAL B 2 207 ? 26.538 77.120 3.988 1.00 57.34 850 VAL B N 1
ATOM 3206 C CA . VAL B 2 207 ? 26.866 76.387 5.203 1.00 54.07 850 VAL B CA 1
ATOM 3207 C C . VAL B 2 207 ? 26.060 75.098 5.228 1.00 64.68 850 VAL B C 1
ATOM 3208 O O . VAL B 2 207 ? 26.575 74.022 5.571 1.00 64.48 850 VAL B O 1
ATOM 3212 N N . LYS B 2 208 ? 24.785 75.215 4.859 1.00 65.54 851 LYS B N 1
ATOM 3213 C CA . LYS B 2 208 ? 23.882 74.072 4.826 1.00 57.84 851 LYS B CA 1
ATOM 3214 C C . LYS B 2 208 ? 24.417 72.977 3.912 1.00 60.96 851 LYS B C 1
ATOM 3215 O O . LYS B 2 208 ? 24.318 71.807 4.240 1.00 62.23 851 LYS B O 1
ATOM 3221 N N . GLU B 2 209 ? 24.975 73.342 2.761 1.00 63.26 852 GLU B N 1
ATOM 3222 C CA . GLU B 2 209 ? 25.507 72.325 1.866 1.00 63.53 852 GLU B CA 1
ATOM 3223 C C . GLU B 2 209 ? 26.782 71.729 2.487 1.00 65.70 852 GLU B C 1
ATOM 3224 O O . GLU B 2 209 ? 27.061 70.543 2.327 1.00 60.29 852 GLU B O 1
ATOM 3230 N N . LEU B 2 210 ? 27.526 72.555 3.216 1.00 51.23 853 LEU B N 1
ATOM 3231 C CA . LEU B 2 210 ? 28.768 72.131 3.875 1.00 56.98 853 LEU B CA 1
ATOM 3232 C C . LEU B 2 210 ? 28.431 70.985 4.833 1.00 63.75 853 LEU B C 1
ATOM 3233 O O . LEU B 2 210 ? 29.093 69.956 4.853 1.00 68.89 853 LEU B O 1
ATOM 3238 N N . GLY B 2 211 ? 27.375 71.157 5.611 1.00 69.47 854 GLY B N 1
ATOM 3239 C CA . GLY B 2 211 ? 26.944 70.106 6.511 1.00 75.32 854 GLY B CA 1
ATOM 3240 C C . GLY B 2 211 ? 26.608 68.837 5.746 1.00 65.37 854 GLY B C 1
ATOM 3241 O O . GLY B 2 211 ? 27.023 67.735 6.106 1.00 65.27 854 GLY B O 1
ATOM 3242 N N . HIS B 2 212 ? 25.871 68.994 4.662 1.00 55.54 855 HIS B N 1
ATOM 3243 C CA . HIS B 2 212 ? 25.561 67.859 3.801 1.00 60.09 855 HIS B CA 1
ATOM 3244 C C . HIS B 2 212 ? 26.807 67.114 3.245 1.00 61.88 855 HIS B C 1
ATOM 3245 O O . HIS B 2 212 ? 26.799 65.893 3.132 1.00 65.39 855 HIS B O 1
ATOM 3252 N N . SER B 2 213 ? 27.866 67.840 2.895 1.00 60.49 856 SER B N 1
ATOM 3253 C CA . SER B 2 213 ? 28.986 67.226 2.173 1.00 62.71 856 SER B CA 1
ATOM 3254 C C . SER B 2 213 ? 29.937 66.509 3.116 1.00 58.41 856 SER B C 1
ATOM 3255 O O . SER B 2 213 ? 30.371 65.402 2.843 1.00 61.91 856 SER B O 1
ATOM 3258 N N . THR B 2 214 ? 30.214 67.148 4.243 1.00 56.84 857 THR B N 1
ATOM 3259 C CA . THR B 2 214 ? 30.930 66.531 5.345 1.00 51.29 857 THR B CA 1
ATOM 3260 C C . THR B 2 214 ? 30.208 65.274 5.843 1.00 58.78 857 THR B C 1
ATOM 3261 O O . THR B 2 214 ? 30.844 64.260 6.148 1.00 62.47 857 THR B O 1
ATOM 3265 N N . GLN B 2 215 ? 28.880 65.329 5.906 1.00 69.96 858 GLN B N 1
ATOM 3266 C CA . GLN B 2 215 ? 28.106 64.141 6.226 1.00 66.77 858 GLN B CA 1
ATOM 3267 C C . GLN B 2 215 ? 28.401 63.072 5.188 1.00 64.03 858 GLN B C 1
ATOM 3268 O O . GLN B 2 215 ? 28.969 62.023 5.506 1.00 62.15 858 GLN B O 1
ATOM 3274 N N . GLN B 2 216 ? 28.032 63.336 3.938 1.00 60.47 859 GLN B N 1
ATOM 3275 C CA . GLN B 2 216 ? 28.281 62.363 2.875 1.00 59.99 859 GLN B CA 1
ATOM 3276 C C . GLN B 2 216 ? 29.733 61.906 2.835 1.00 59.15 859 GLN B C 1
ATOM 3277 O O . GLN B 2 216 ? 30.022 60.805 2.402 1.00 70.62 859 GLN B O 1
ATOM 3283 N N . PHE B 2 217 ? 30.659 62.755 3.273 1.00 66.77 860 PHE B N 1
ATOM 3284 C CA . PHE B 2 217 ? 32.074 62.396 3.231 1.00 64.77 860 PHE B CA 1
ATOM 3285 C C . PHE B 2 217 ? 32.370 61.345 4.302 1.00 58.73 860 PHE B C 1
ATOM 3286 O O . PHE B 2 217 ? 32.865 60.276 3.995 1.00 64.69 860 PHE B O 1
ATOM 3294 N N . ARG B 2 218 ? 32.044 61.643 5.553 1.00 53.82 861 ARG B N 1
ATOM 3295 C CA . ARG B 2 218 ? 32.118 60.655 6.614 1.00 57.20 861 ARG B CA 1
ATOM 3296 C C . ARG B 2 218 ? 31.466 59.340 6.191 1.00 66.48 861 ARG B C 1
ATOM 3297 O O . ARG B 2 218 ? 31.946 58.260 6.520 1.00 77.04 861 ARG B O 1
ATOM 3305 N N . ARG B 2 219 ? 30.366 59.428 5.457 1.00 68.62 862 ARG B N 1
ATOM 3306 C CA . ARG B 2 219 ? 29.591 58.245 5.110 1.00 63.92 862 ARG B CA 1
ATOM 3307 C C . ARG B 2 219 ? 30.361 57.405 4.106 1.00 74.11 862 ARG B C 1
ATOM 3308 O O . ARG B 2 219 ? 30.419 56.179 4.217 1.00 88.66 862 ARG B O 1
ATOM 3316 N N . VAL B 2 220 ? 30.959 58.069 3.127 1.00 62.78 863 VAL B N 1
ATOM 3317 C CA . VAL B 2 220 ? 31.738 57.388 2.100 1.00 66.18 863 VAL B CA 1
ATOM 3318 C C . VAL B 2 220 ? 33.042 56.796 2.661 1.00 75.77 863 VAL B C 1
ATOM 3319 O O . VAL B 2 220 ? 33.570 55.802 2.145 1.00 71.88 863 VAL B O 1
ATOM 3323 N N . LEU B 2 221 ? 33.573 57.428 3.703 1.00 77.39 864 LEU B N 1
ATOM 3324 C CA . LEU B 2 221 ? 34.761 56.927 4.366 1.00 71.11 864 LEU B CA 1
ATOM 3325 C C . LEU B 2 221 ? 34.397 55.598 4.978 1.00 80.30 864 LEU B C 1
ATOM 3326 O O . LEU B 2 221 ? 35.172 54.651 4.928 1.00 88.01 864 LEU B O 1
ATOM 3331 N N . GLY B 2 222 ? 33.198 55.540 5.547 1.00 74.90 865 GLY B N 1
ATOM 3332 C CA . GLY B 2 222 ? 32.725 54.356 6.233 1.00 72.87 865 GLY B CA 1
ATOM 3333 C C . GLY B 2 222 ? 32.400 53.244 5.264 1.00 74.86 865 GLY B C 1
ATOM 3334 O O . GLY B 2 222 ? 32.682 52.079 5.522 1.00 77.88 865 GLY B O 1
ATOM 3335 N N . GLN B 2 223 ? 31.808 53.611 4.134 1.00 78.70 866 GLN B N 1
ATOM 3336 C CA . GLN B 2 223 ? 31.397 52.636 3.130 1.00 75.56 866 GLN B CA 1
ATOM 3337 C C . GLN B 2 223 ? 32.602 51.987 2.464 1.00 78.02 866 GLN B C 1
ATOM 3338 O O . GLN B 2 223 ? 32.547 50.820 2.082 1.00 82.68 866 GLN B O 1
ATOM 3344 N N . LEU B 2 224 ? 33.679 52.750 2.315 1.00 75.49 867 LEU B N 1
ATOM 3345 C CA . LEU B 2 224 ? 34.935 52.211 1.807 1.00 77.67 867 LEU B CA 1
ATOM 3346 C C . LEU B 2 224 ? 35.497 51.178 2.787 1.00 87.10 867 LEU B C 1
ATOM 3347 O O . LEU B 2 224 ? 35.487 49.970 2.520 1.00 89.50 867 LEU B O 1
ATOM 3352 N N . ALA B 2 225 ? 35.970 51.666 3.928 1.00 84.72 868 ALA B N 1
ATOM 3353 C CA . ALA B 2 225 ? 36.507 50.816 4.979 1.00 84.91 868 ALA B CA 1
ATOM 3354 C C . ALA B 2 225 ? 35.692 49.535 5.215 1.00 89.67 868 ALA B C 1
ATOM 3355 O O . ALA B 2 225 ? 36.184 48.576 5.805 1.00 97.13 868 ALA B O 1
ATOM 3357 N N . ALA B 2 226 ? 34.447 49.511 4.767 1.00 86.91 869 ALA B N 1
ATOM 3358 C CA . ALA B 2 226 ? 33.627 48.315 4.937 1.00 88.40 869 ALA B CA 1
ATOM 3359 C C . ALA B 2 226 ? 33.723 47.408 3.716 1.00 101.96 869 ALA B C 1
ATOM 3360 O O . ALA B 2 226 ? 33.625 46.183 3.828 1.00 109.51 869 ALA B O 1
ATOM 3362 N N . ALA B 2 227 ? 33.914 48.016 2.549 1.00 104.79 870 ALA B N 1
ATOM 3363 C CA . ALA B 2 227 ? 34.149 47.265 1.321 1.00 110.26 870 ALA B CA 1
ATOM 3364 C C . ALA B 2 227 ? 35.434 46.452 1.450 1.00 121.10 870 ALA B C 1
ATOM 3365 O O . ALA B 2 227 ? 35.725 45.595 0.615 1.00 125.80 870 ALA B O 1
ATOM 3367 N N . LEU B 2 228 ? 36.200 46.731 2.502 1.00 119.07 871 LEU B N 1
ATOM 3368 C CA . LEU B 2 228 ? 37.498 46.103 2.697 1.00 113.58 871 LEU B CA 1
ATOM 3369 C C . LEU B 2 228 ? 37.487 45.041 3.777 1.00 120.91 871 LEU B C 1
ATOM 3370 O O . LEU B 2 228 ? 37.653 45.335 4.959 1.00 119.14 871 LEU B O 1
ATOM 3375 N N . GLU B 2 229 ? 37.305 43.799 3.354 1.00 128.54 872 GLU B N 1
ATOM 3376 C CA . GLU B 2 229 ? 37.248 42.687 4.279 1.00 136.90 872 GLU B CA 1
ATOM 3377 C C . GLU B 2 229 ? 37.965 41.506 3.648 1.00 142.94 872 GLU B C 1
ATOM 3378 O O . GLU B 2 229 ? 38.540 41.635 2.566 1.00 143.97 872 GLU B O 1
ATOM 3384 N N . PRO C 1 32 ? 95.794 77.241 -20.202 1.00 205.06 412 PRO C N 1
ATOM 3385 C CA . PRO C 1 32 ? 94.717 77.232 -19.205 1.00 203.41 412 PRO C CA 1
ATOM 3386 C C . PRO C 1 32 ? 93.533 78.093 -19.637 1.00 207.33 412 PRO C C 1
ATOM 3387 O O . PRO C 1 32 ? 93.720 79.071 -20.358 1.00 210.94 412 PRO C O 1
ATOM 3391 N N . LEU C 1 33 ? 92.331 77.726 -19.199 1.00 207.31 413 LEU C N 1
ATOM 3392 C CA . LEU C 1 33 ? 91.121 78.474 -19.539 1.00 208.90 413 LEU C CA 1
ATOM 3393 C C . LEU C 1 33 ? 90.814 78.339 -21.032 1.00 209.23 413 LEU C C 1
ATOM 3394 O O . LEU C 1 33 ? 90.182 79.211 -21.629 1.00 213.21 413 LEU C O 1
ATOM 3399 N N . GLU C 1 34 ? 91.263 77.236 -21.624 1.00 204.26 414 GLU C N 1
ATOM 3400 C CA . GLU C 1 34 ? 91.084 76.985 -23.052 1.00 202.43 414 GLU C CA 1
ATOM 3401 C C . GLU C 1 34 ? 89.701 76.422 -23.369 1.00 198.77 414 GLU C C 1
ATOM 3402 O O . GLU C 1 34 ? 89.505 75.205 -23.393 1.00 198.29 414 GLU C O 1
ATOM 3408 N N . VAL C 1 35 ? 88.751 77.316 -23.626 1.00 194.35 415 VAL C N 1
ATOM 3409 C CA . VAL C 1 35 ? 87.367 76.928 -23.889 1.00 185.82 415 VAL C CA 1
ATOM 3410 C C . VAL C 1 35 ? 87.226 76.007 -25.104 1.00 179.89 415 VAL C C 1
ATOM 3411 O O . VAL C 1 35 ? 86.521 74.996 -25.049 1.00 175.10 415 VAL C O 1
ATOM 3415 N N . GLY C 1 36 ? 87.899 76.360 -26.194 1.00 179.54 416 GLY C N 1
ATOM 3416 C CA . GLY C 1 36 ? 87.825 75.590 -27.423 1.00 179.29 416 GLY C CA 1
ATOM 3417 C C . GLY C 1 36 ? 88.290 74.159 -27.238 1.00 174.47 416 GLY C C 1
ATOM 3418 O O . GLY C 1 36 ? 87.935 73.265 -28.010 1.00 174.67 416 GLY C O 1
ATOM 3419 N N . LEU C 1 37 ? 89.090 73.943 -26.202 1.00 168.46 417 LEU C N 1
ATOM 3420 C CA . LEU C 1 37 ? 89.612 72.619 -25.915 1.00 164.74 417 LEU C CA 1
ATOM 3421 C C . LEU C 1 37 ? 88.652 71.861 -25.008 1.00 163.23 417 LEU C C 1
ATOM 3422 O O . LEU C 1 37 ? 88.423 70.667 -25.193 1.00 165.18 417 LEU C O 1
ATOM 3427 N N . LEU C 1 38 ? 88.077 72.569 -24.039 1.00 159.11 418 LEU C N 1
ATOM 3428 C CA . LEU C 1 38 ? 87.114 71.976 -23.118 1.00 150.68 418 LEU C CA 1
ATOM 3429 C C . LEU C 1 38 ? 85.892 71.443 -23.845 1.00 155.50 418 LEU C C 1
ATOM 3430 O O . LEU C 1 38 ? 85.518 70.284 -23.673 1.00 157.55 418 LEU C O 1
ATOM 3435 N N . ARG C 1 39 ? 85.267 72.299 -24.646 1.00 156.99 419 ARG C N 1
ATOM 3436 C CA . ARG C 1 39 ? 84.103 71.902 -25.425 1.00 155.61 419 ARG C CA 1
ATOM 3437 C C . ARG C 1 39 ? 84.349 70.551 -26.081 1.00 154.08 419 ARG C C 1
ATOM 3438 O O . ARG C 1 39 ? 83.608 69.593 -25.856 1.00 154.01 419 ARG C O 1
ATOM 3446 N N . LYS C 1 40 ? 85.402 70.482 -26.887 1.00 152.94 420 LYS C N 1
ATOM 3447 C CA . LYS C 1 40 ? 85.755 69.252 -27.587 1.00 152.59 420 LYS C CA 1
ATOM 3448 C C . LYS C 1 40 ? 85.931 68.068 -26.633 1.00 149.31 420 LYS C C 1
ATOM 3449 O O . LYS C 1 40 ? 85.734 66.914 -27.018 1.00 148.43 420 LYS C O 1
ATOM 3455 N N . VAL C 1 41 ? 86.301 68.353 -25.389 1.00 146.59 421 VAL C N 1
ATOM 3456 C CA . VAL C 1 41 ? 86.472 67.297 -24.401 1.00 146.52 421 VAL C CA 1
ATOM 3457 C C . VAL C 1 41 ? 85.133 66.935 -23.765 1.00 149.78 421 VAL C C 1
ATOM 3458 O O . VAL C 1 41 ? 84.778 65.758 -23.659 1.00 150.51 421 VAL C O 1
ATOM 3462 N N . LYS C 1 42 ? 84.391 67.955 -23.345 1.00 149.30 422 LYS C N 1
ATOM 3463 C CA . LYS C 1 42 ? 83.067 67.747 -22.782 1.00 150.00 422 LYS C CA 1
ATOM 3464 C C . LYS C 1 42 ? 82.262 66.825 -23.687 1.00 157.00 422 LYS C C 1
ATOM 3465 O O . LYS C 1 42 ? 81.377 66.101 -23.230 1.00 158.36 422 LYS C O 1
ATOM 3471 N N . GLU C 1 43 ? 82.587 66.855 -24.975 1.00 160.22 423 GLU C N 1
ATOM 3472 C CA . GLU C 1 43 ? 81.871 66.074 -25.973 1.00 161.74 423 GLU C CA 1
ATOM 3473 C C . GLU C 1 43 ? 82.373 64.637 -26.025 1.00 159.35 423 GLU C C 1
ATOM 3474 O O . GLU C 1 43 ? 81.582 63.698 -26.131 1.00 160.48 423 GLU C O 1
ATOM 3480 N N . LEU C 1 44 ? 83.689 64.471 -25.951 1.00 155.38 424 LEU C N 1
ATOM 3481 C CA . LEU C 1 44 ? 84.296 63.149 -26.032 1.00 152.17 424 LEU C CA 1
ATOM 3482 C C . LEU C 1 44 ? 83.786 62.237 -24.920 1.00 147.13 424 LEU C C 1
ATOM 3483 O O . LEU C 1 44 ? 83.623 61.035 -25.111 1.00 147.18 424 LEU C O 1
ATOM 3488 N N . LEU C 1 45 ? 83.536 62.817 -23.754 1.00 142.30 425 LEU C N 1
ATOM 3489 C CA . LEU C 1 45 ? 83.013 62.059 -22.632 1.00 139.96 425 LEU C CA 1
ATOM 3490 C C . LEU C 1 45 ? 81.511 61.873 -22.793 1.00 148.63 425 LEU C C 1
ATOM 3491 O O . LEU C 1 45 ? 80.964 60.809 -22.498 1.00 149.69 425 LEU C O 1
ATOM 3496 N N . ALA C 1 46 ? 80.848 62.923 -23.261 1.00 151.15 426 ALA C N 1
ATOM 3497 C CA . ALA C 1 46 ? 79.434 62.847 -23.581 1.00 149.52 426 ALA C CA 1
ATOM 3498 C C . ALA C 1 46 ? 79.262 62.062 -24.873 1.00 151.04 426 ALA C C 1
ATOM 3499 O O . ALA C 1 46 ? 78.236 62.159 -25.543 1.00 154.58 426 ALA C O 1
ATOM 3501 N N . GLU C 1 47 ? 80.279 61.283 -25.221 1.00 149.36 427 GLU C N 1
ATOM 3502 C CA . GLU C 1 47 ? 80.270 60.526 -26.465 1.00 150.58 427 GLU C CA 1
ATOM 3503 C C . GLU C 1 47 ? 80.003 59.043 -26.221 1.00 144.98 427 GLU C C 1
ATOM 3504 O O . GLU C 1 47 ? 79.937 58.259 -27.165 1.00 146.81 427 GLU C O 1
ATOM 3510 N N . VAL C 1 48 ? 79.850 58.651 -24.960 1.00 139.35 428 VAL C N 1
ATOM 3511 C CA . VAL C 1 48 ? 79.674 57.236 -24.649 1.00 138.13 428 VAL C CA 1
ATOM 3512 C C . VAL C 1 48 ? 79.051 56.979 -23.274 1.00 133.99 428 VAL C C 1
ATOM 3513 O O . VAL C 1 48 ? 78.604 57.908 -22.594 1.00 129.72 428 VAL C O 1
ATOM 3517 N N . ASP C 1 49 ? 79.022 55.707 -22.882 1.00 135.19 429 ASP C N 1
ATOM 3518 C CA . ASP C 1 49 ? 78.401 55.288 -21.630 1.00 135.37 429 ASP C CA 1
ATOM 3519 C C . ASP C 1 49 ? 79.447 54.970 -20.569 1.00 134.56 429 ASP C C 1
ATOM 3520 O O . ASP C 1 49 ? 80.597 54.666 -20.885 1.00 131.48 429 ASP C O 1
ATOM 3525 N N . ALA C 1 50 ? 79.029 55.030 -19.308 1.00 137.09 430 ALA C N 1
ATOM 3526 C CA . ALA C 1 50 ? 79.929 54.821 -18.178 1.00 139.85 430 ALA C CA 1
ATOM 3527 C C . ALA C 1 50 ? 80.670 53.494 -18.275 1.00 145.29 430 ALA C C 1
ATOM 3528 O O . ALA C 1 50 ? 81.875 53.427 -18.039 1.00 146.91 430 ALA C O 1
ATOM 3530 N N . ARG C 1 51 ? 79.940 52.438 -18.616 1.00 148.32 431 ARG C N 1
ATOM 3531 C CA . ARG C 1 51 ? 80.534 51.118 -18.760 1.00 149.59 431 ARG C CA 1
ATOM 3532 C C . ARG C 1 51 ? 81.805 51.223 -19.588 1.00 144.58 431 ARG C C 1
ATOM 3533 O O . ARG C 1 51 ? 82.894 50.904 -19.118 1.00 140.37 431 ARG C O 1
ATOM 3541 N N . THR C 1 52 ? 81.657 51.697 -20.817 1.00 145.76 432 THR C N 1
ATOM 3542 C CA . THR C 1 52 ? 82.780 51.807 -21.734 1.00 146.23 432 THR C CA 1
ATOM 3543 C C . THR C 1 52 ? 83.853 52.771 -21.220 1.00 143.99 432 THR C C 1
ATOM 3544 O O . THR C 1 52 ? 84.974 52.788 -21.725 1.00 147.90 432 THR C O 1
ATOM 3548 N N . LEU C 1 53 ? 83.512 53.568 -20.215 1.00 138.29 433 LEU C N 1
ATOM 3549 C CA . LEU C 1 53 ? 84.485 54.482 -19.622 1.00 136.42 433 LEU C CA 1
ATOM 3550 C C . LEU C 1 53 ? 85.306 53.802 -18.532 1.00 133.83 433 LEU C C 1
ATOM 3551 O O . LEU C 1 53 ? 86.533 53.885 -18.527 1.00 133.92 433 LEU C O 1
ATOM 3556 N N . ALA C 1 54 ? 84.626 53.129 -17.612 1.00 130.44 434 ALA C N 1
ATOM 3557 C CA . ALA C 1 54 ? 85.313 52.388 -16.565 1.00 128.76 434 ALA C CA 1
ATOM 3558 C C . ALA C 1 54 ? 86.235 51.358 -17.196 1.00 131.11 434 ALA C C 1
ATOM 3559 O O . ALA C 1 54 ? 87.145 50.846 -16.549 1.00 131.95 434 ALA C O 1
ATOM 3561 N N . ARG C 1 55 ? 85.993 51.056 -18.467 1.00 134.08 435 ARG C N 1
ATOM 3562 C CA . ARG C 1 55 ? 86.868 50.159 -19.205 1.00 140.18 435 ARG C CA 1
ATOM 3563 C C . ARG C 1 55 ? 88.093 50.927 -19.688 1.00 144.36 435 ARG C C 1
ATOM 3564 O O . ARG C 1 55 ? 89.219 50.445 -19.589 1.00 147.30 435 ARG C O 1
ATOM 3572 N N . HIS C 1 56 ? 87.864 52.130 -20.206 1.00 145.83 436 HIS C N 1
ATOM 3573 C CA . HIS C 1 56 ? 88.948 52.992 -20.672 1.00 148.19 436 HIS C CA 1
ATOM 3574 C C . HIS C 1 56 ? 89.942 53.339 -19.554 1.00 142.12 436 HIS C C 1
ATOM 3575 O O . HIS C 1 56 ? 91.154 53.198 -19.729 1.00 141.81 436 HIS C O 1
ATOM 3582 N N . VAL C 1 57 ? 89.426 53.796 -18.414 1.00 135.22 437 VAL C N 1
ATOM 3583 C CA . VAL C 1 57 ? 90.275 54.229 -17.306 1.00 132.95 437 VAL C CA 1
ATOM 3584 C C . VAL C 1 57 ? 90.909 53.058 -16.576 1.00 133.96 437 VAL C C 1
ATOM 3585 O O . VAL C 1 57 ? 92.057 53.135 -16.144 1.00 143.84 437 VAL C O 1
ATOM 3589 N N . THR C 1 58 ? 90.156 51.979 -16.422 1.00 126.07 438 THR C N 1
ATOM 3590 C CA . THR C 1 58 ? 90.678 50.796 -15.759 1.00 126.03 438 THR C CA 1
ATOM 3591 C C . THR C 1 58 ? 91.842 50.198 -16.558 1.00 136.99 438 THR C C 1
ATOM 3592 O O . THR C 1 58 ? 92.586 49.349 -16.061 1.00 140.16 438 THR C O 1
ATOM 3596 N N . LYS C 1 59 ? 92.014 50.664 -17.792 1.00 140.00 439 LYS C N 1
ATOM 3597 C CA . LYS C 1 59 ? 93.098 50.172 -18.636 1.00 141.92 439 LYS C CA 1
ATOM 3598 C C . LYS C 1 59 ? 94.383 50.940 -18.393 1.00 145.00 439 LYS C C 1
ATOM 3599 O O . LYS C 1 59 ? 95.428 50.351 -18.109 1.00 149.95 439 LYS C O 1
ATOM 3605 N N . VAL C 1 60 ? 94.310 52.259 -18.524 1.00 138.94 440 VAL C N 1
ATOM 3606 C CA . VAL C 1 60 ? 95.488 53.075 -18.309 1.00 138.96 440 VAL C CA 1
ATOM 3607 C C . VAL C 1 60 ? 95.846 53.009 -16.832 1.00 139.59 440 VAL C C 1
ATOM 3608 O O . VAL C 1 60 ? 96.932 53.411 -16.429 1.00 146.46 440 VAL C O 1
ATOM 3612 N N . ASP C 1 61 ? 94.927 52.486 -16.029 1.00 134.73 441 ASP C N 1
ATOM 3613 C CA . ASP C 1 61 ? 95.177 52.300 -14.604 1.00 135.86 441 ASP C CA 1
ATOM 3614 C C . ASP C 1 61 ? 96.129 51.134 -14.353 1.00 142.36 441 ASP C C 1
ATOM 3615 O O . ASP C 1 61 ? 97.057 51.245 -13.553 1.00 145.17 441 ASP C O 1
ATOM 3620 N N . CYS C 1 62 ? 95.887 50.014 -15.031 1.00 142.26 442 CYS C N 1
ATOM 3621 C CA . CYS C 1 62 ? 96.661 48.795 -14.810 1.00 137.62 442 CYS C CA 1
ATOM 3622 C C . CYS C 1 62 ? 97.966 48.818 -15.588 1.00 141.39 442 CYS C C 1
ATOM 3623 O O . CYS C 1 62 ? 98.908 48.093 -15.270 1.00 141.94 442 CYS C O 1
ATOM 3626 N N . LEU C 1 63 ? 98.013 49.650 -16.621 1.00 140.99 443 LEU C N 1
ATOM 3627 C CA . LEU C 1 63 ? 99.271 49.937 -17.282 1.00 136.51 443 LEU C CA 1
ATOM 3628 C C . LEU C 1 63 ? 100.090 50.824 -16.350 1.00 140.21 443 LEU C C 1
ATOM 3629 O O . LEU C 1 63 ? 101.202 50.471 -15.965 1.00 150.46 443 LEU C O 1
ATOM 3634 N N . VAL C 1 64 ? 99.514 51.959 -15.963 1.00 134.82 444 VAL C N 1
ATOM 3635 C CA . VAL C 1 64 ? 100.175 52.928 -15.087 1.00 131.35 444 VAL C CA 1
ATOM 3636 C C . VAL C 1 64 ? 100.560 52.379 -13.709 1.00 137.72 444 VAL C C 1
ATOM 3637 O O . VAL C 1 64 ? 101.491 52.875 -13.075 1.00 143.01 444 VAL C O 1
ATOM 3641 N N . ALA C 1 65 ? 99.834 51.370 -13.242 1.00 138.01 445 ALA C N 1
ATOM 3642 C CA . ALA C 1 65 ? 100.117 50.756 -11.948 1.00 134.66 445 ALA C CA 1
ATOM 3643 C C . ALA C 1 65 ? 100.854 49.440 -12.142 1.00 138.27 445 ALA C C 1
ATOM 3644 O O . ALA C 1 65 ? 101.104 48.705 -11.187 1.00 140.18 445 ALA C O 1
ATOM 3646 N N . ARG C 1 66 ? 101.190 49.142 -13.390 1.00 141.11 446 ARG C N 1
ATOM 3647 C CA . ARG C 1 66 ? 101.910 47.919 -13.714 1.00 150.13 446 ARG C CA 1
ATOM 3648 C C . ARG C 1 66 ? 101.187 46.692 -13.173 1.00 151.78 446 ARG C C 1
ATOM 3649 O O . ARG C 1 66 ? 101.743 45.911 -12.403 1.00 154.16 446 ARG C O 1
ATOM 3657 N N . ILE C 1 67 ? 99.931 46.547 -13.571 1.00 150.40 447 ILE C N 1
ATOM 3658 C CA . ILE C 1 67 ? 99.191 45.322 -13.336 1.00 150.97 447 ILE C CA 1
ATOM 3659 C C . ILE C 1 67 ? 98.959 44.671 -14.693 1.00 153.39 447 ILE C C 1
ATOM 3660 O O . ILE C 1 67 ? 98.685 43.476 -14.781 1.00 154.34 447 ILE C O 1
ATOM 3665 N N . LEU C 1 68 ? 99.071 45.477 -15.749 1.00 154.80 448 LEU C N 1
ATOM 3666 C CA . LEU C 1 68 ? 99.011 44.988 -17.127 1.00 158.51 448 LEU C CA 1
ATOM 3667 C C . LEU C 1 68 ? 100.217 45.481 -17.918 1.00 165.13 448 LEU C C 1
ATOM 3668 O O . LEU C 1 68 ? 100.826 46.490 -17.566 1.00 167.11 448 LEU C O 1
ATOM 3673 N N . GLY C 1 69 ? 100.553 44.770 -18.991 1.00 169.32 449 GLY C N 1
ATOM 3674 C CA . GLY C 1 69 ? 101.665 45.152 -19.843 1.00 170.24 449 GLY C CA 1
ATOM 3675 C C . GLY C 1 69 ? 103.003 44.918 -19.172 1.00 172.61 449 GLY C C 1
ATOM 3676 O O . GLY C 1 69 ? 103.929 45.721 -19.307 1.00 172.82 449 GLY C O 1
ATOM 3677 N N . VAL C 1 70 ? 103.100 43.812 -18.442 1.00 175.57 450 VAL C N 1
ATOM 3678 C CA . VAL C 1 70 ? 104.332 43.445 -17.748 1.00 180.25 450 VAL C CA 1
ATOM 3679 C C . VAL C 1 70 ? 105.375 42.862 -18.710 1.00 182.33 450 VAL C C 1
ATOM 3680 O O . VAL C 1 70 ? 105.263 41.717 -19.155 1.00 181.75 450 VAL C O 1
ATOM 3684 N N . THR C 1 71 ? 106.390 43.662 -19.024 1.00 183.45 451 THR C N 1
ATOM 3685 C CA . THR C 1 71 ? 107.445 43.246 -19.940 1.00 186.12 451 THR C CA 1
ATOM 3686 C C . THR C 1 71 ? 108.646 42.693 -19.175 1.00 189.55 451 THR C C 1
ATOM 3687 O O . THR C 1 71 ? 109.020 43.234 -18.133 1.00 189.77 451 THR C O 1
ATOM 3691 N N . LYS C 1 72 ? 109.245 41.622 -19.698 1.00 190.71 452 LYS C N 1
ATOM 3692 C CA . LYS C 1 72 ? 110.418 40.996 -19.080 1.00 192.14 452 LYS C CA 1
ATOM 3693 C C . LYS C 1 72 ? 111.460 42.027 -18.651 1.00 192.50 452 LYS C C 1
ATOM 3694 O O . LYS C 1 72 ? 111.987 41.969 -17.538 1.00 190.29 452 LYS C O 1
ATOM 3700 N N . GLU C 1 73 ? 111.757 42.968 -19.542 1.00 195.19 453 GLU C N 1
ATOM 3701 C CA . GLU C 1 73 ? 112.706 44.031 -19.240 1.00 198.08 453 GLU C CA 1
ATOM 3702 C C . GLU C 1 73 ? 112.201 44.812 -18.044 1.00 193.59 453 GLU C C 1
ATOM 3703 O O . GLU C 1 73 ? 112.905 44.966 -17.047 1.00 196.31 453 GLU C O 1
ATOM 3709 N N . MET C 1 74 ? 110.965 45.294 -18.153 1.00 187.18 454 MET C N 1
ATOM 3710 C CA . MET C 1 74 ? 110.353 46.096 -17.105 1.00 179.61 454 MET C CA 1
ATOM 3711 C C . MET C 1 74 ? 110.122 45.269 -15.843 1.00 174.16 454 MET C C 1
ATOM 3712 O O . MET C 1 74 ? 109.744 45.805 -14.805 1.00 176.43 454 MET C O 1
ATOM 3717 N N . GLN C 1 75 ? 110.357 43.963 -15.935 1.00 170.95 455 GLN C N 1
ATOM 3718 C CA . GLN C 1 75 ? 110.216 43.076 -14.783 1.00 169.20 455 GLN C CA 1
ATOM 3719 C C . GLN C 1 75 ? 111.553 42.807 -14.094 1.00 166.28 455 GLN C C 1
ATOM 3720 O O . GLN C 1 75 ? 111.594 42.550 -12.889 1.00 159.07 455 GLN C O 1
ATOM 3726 N N . THR C 1 76 ? 112.639 42.855 -14.863 1.00 170.29 456 THR C N 1
ATOM 3727 C CA . THR C 1 76 ? 113.982 42.767 -14.293 1.00 172.02 456 THR C CA 1
ATOM 3728 C C . THR C 1 76 ? 114.326 44.077 -13.600 1.00 169.44 456 THR C C 1
ATOM 3729 O O . THR C 1 76 ? 115.046 44.096 -12.601 1.00 171.48 456 THR C O 1
ATOM 3733 N N . LEU C 1 77 ? 113.801 45.169 -14.148 1.00 164.45 457 LEU C N 1
ATOM 3734 C CA . LEU C 1 77 ? 114.010 46.502 -13.599 1.00 162.71 457 LEU C CA 1
ATOM 3735 C C . LEU C 1 77 ? 113.456 46.591 -12.183 1.00 162.23 457 LEU C C 1
ATOM 3736 O O . LEU C 1 77 ? 114.141 47.045 -11.267 1.00 164.31 457 LEU C O 1
ATOM 3741 N N . MET C 1 78 ? 112.212 46.158 -12.010 1.00 160.56 458 MET C N 1
ATOM 3742 C CA . MET C 1 78 ? 111.597 46.135 -10.687 1.00 158.93 458 MET C CA 1
ATOM 3743 C C . MET C 1 78 ? 112.162 44.971 -9.881 1.00 163.80 458 MET C C 1
ATOM 3744 O O . MET C 1 78 ? 112.367 45.079 -8.673 1.00 165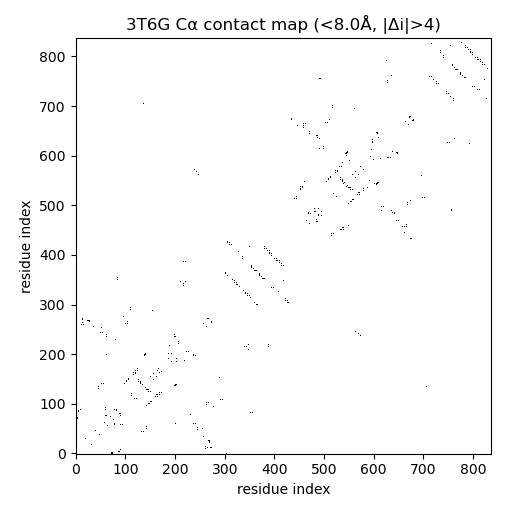.71 458 MET C O 1
ATOM 3749 N N . GLY C 1 79 ? 112.423 43.858 -10.561 1.00 166.70 459 GLY C N 1
ATOM 3750 C CA . GLY C 1 79 ? 112.830 42.639 -9.888 1.00 169.91 459 GLY C CA 1
ATOM 3751 C C . GLY C 1 79 ? 111.673 42.071 -9.087 1.00 167.98 459 GLY C C 1
ATOM 3752 O O . GLY C 1 79 ? 111.874 41.452 -8.040 1.00 166.00 459 GLY C O 1
ATOM 3753 N N . VAL C 1 80 ? 110.458 42.297 -9.591 1.00 165.18 460 VAL C N 1
ATOM 3754 C CA . VAL C 1 80 ? 109.223 41.855 -8.947 1.00 156.56 460 VAL C CA 1
ATOM 3755 C C . VAL C 1 80 ? 108.189 41.423 -9.989 1.00 154.32 460 VAL C C 1
ATOM 3756 O O . VAL C 1 80 ? 108.273 41.812 -11.155 1.00 149.99 460 VAL C O 1
ATOM 3760 N N . ARG C 1 81 ? 107.214 40.622 -9.561 1.00 158.29 461 ARG C N 1
ATOM 3761 C CA . ARG C 1 81 ? 106.157 40.131 -10.448 1.00 155.16 461 ARG C CA 1
ATOM 3762 C C . ARG C 1 81 ? 105.171 41.214 -10.898 1.00 142.81 461 ARG C C 1
ATOM 3763 O O . ARG C 1 81 ? 104.810 41.273 -12.074 1.00 145.35 461 ARG C O 1
ATOM 3771 N N . TRP C 1 82 ? 104.731 42.062 -9.972 1.00 127.92 462 TRP C N 1
ATOM 3772 C CA . TRP C 1 82 ? 103.716 43.059 -10.305 1.00 132.67 462 TRP C CA 1
ATOM 3773 C C . TRP C 1 82 ? 103.884 44.375 -9.535 1.00 136.33 462 TRP C C 1
ATOM 3774 O O . TRP C 1 82 ? 104.188 44.370 -8.344 1.00 135.92 462 TRP C O 1
ATOM 3785 N N . GLY C 1 83 ? 103.677 45.497 -10.221 1.00 136.24 463 GLY C N 1
ATOM 3786 C CA . GLY C 1 83 ? 103.840 46.810 -9.618 1.00 135.84 463 GLY C CA 1
ATOM 3787 C C . GLY C 1 83 ? 103.095 46.939 -8.303 1.00 133.91 463 GLY C C 1
ATOM 3788 O O . GLY C 1 83 ? 103.439 47.755 -7.445 1.00 128.18 463 GLY C O 1
ATOM 3789 N N . MET C 1 84 ? 102.063 46.120 -8.151 1.00 136.71 464 MET C N 1
ATOM 3790 C CA . MET C 1 84 ? 101.288 46.074 -6.923 1.00 139.07 464 MET C CA 1
ATOM 3791 C C . MET C 1 84 ? 102.148 45.636 -5.741 1.00 141.70 464 MET C C 1
ATOM 3792 O O . MET C 1 84 ? 101.816 45.892 -4.586 1.00 139.45 464 MET C O 1
ATOM 3797 N N . GLU C 1 85 ? 103.252 44.964 -6.043 1.00 148.09 465 GLU C N 1
ATOM 3798 C CA . GLU C 1 85 ? 104.217 44.551 -5.029 1.00 148.09 465 GLU C CA 1
ATOM 3799 C C . GLU C 1 85 ? 105.332 45.586 -4.936 1.00 133.58 465 GLU C C 1
ATOM 3800 O O . GLU C 1 85 ? 106.022 45.694 -3.921 1.00 116.85 465 GLU C O 1
ATOM 3806 N N . LEU C 1 86 ? 105.491 46.332 -6.024 1.00 133.63 466 LEU C N 1
ATOM 3807 C CA . LEU C 1 86 ? 106.512 47.359 -6.146 1.00 130.41 466 LEU C CA 1
ATOM 3808 C C . LEU C 1 86 ? 106.252 48.504 -5.196 1.00 133.19 466 LEU C C 1
ATOM 3809 O O . LEU C 1 86 ? 107.166 48.973 -4.527 1.00 135.88 466 LEU C O 1
ATOM 3814 N N . LEU C 1 87 ? 105.002 48.958 -5.143 1.00 134.77 467 LEU C N 1
ATOM 3815 C CA . LEU C 1 87 ? 104.647 50.098 -4.298 1.00 130.66 467 LEU C CA 1
ATOM 3816 C C . LEU C 1 87 ? 104.622 49.730 -2.810 1.00 129.74 467 LEU C C 1
ATOM 3817 O O . LEU C 1 87 ? 104.513 50.600 -1.949 1.00 131.02 467 LEU C O 1
ATOM 3822 N N . THR C 1 88 ? 104.741 48.437 -2.522 1.00 127.17 468 THR C N 1
ATOM 3823 C CA . THR C 1 88 ? 104.964 47.955 -1.164 1.00 128.65 468 THR C CA 1
ATOM 3824 C C . THR C 1 88 ? 106.441 48.130 -0.791 1.00 137.01 468 THR C C 1
ATOM 3825 O O . THR C 1 88 ? 106.810 48.142 0.388 1.00 137.07 468 THR C O 1
ATOM 3829 N N . LEU C 1 89 ? 107.287 48.266 -1.808 1.00 140.71 469 LEU C N 1
ATOM 3830 C CA . LEU C 1 89 ? 108.731 48.361 -1.600 1.00 141.16 469 LEU C CA 1
ATOM 3831 C C . LEU C 1 89 ? 109.256 49.790 -1.647 1.00 135.20 469 LEU C C 1
ATOM 3832 O O . LEU C 1 89 ? 108.700 50.647 -2.332 1.00 126.88 469 LEU C O 1
ATOM 3837 N N . PRO C 1 90 ? 110.345 50.045 -0.914 1.00 143.24 470 PRO C N 1
ATOM 3838 C CA . PRO C 1 90 ? 110.946 51.379 -0.837 1.00 141.69 470 PRO C CA 1
ATOM 3839 C C . PRO C 1 90 ? 111.340 51.934 -2.206 1.00 143.65 470 PRO C C 1
ATOM 3840 O O . PRO C 1 90 ? 111.296 53.151 -2.394 1.00 144.56 470 PRO C O 1
ATOM 3844 N N . HIS C 1 91 ? 111.703 51.069 -3.150 1.00 142.40 471 HIS C N 1
ATOM 3845 C CA . HIS C 1 91 ? 112.140 51.554 -4.457 1.00 142.57 471 HIS C CA 1
ATOM 3846 C C . HIS C 1 91 ? 110.979 51.710 -5.442 1.00 136.74 471 HIS C C 1
ATOM 3847 O O . HIS C 1 91 ? 111.145 52.244 -6.537 1.00 138.21 471 HIS C O 1
ATOM 3854 N N . GLY C 1 92 ? 109.798 51.265 -5.033 1.00 133.63 472 GLY C N 1
ATOM 3855 C CA . GLY C 1 92 ? 108.599 51.487 -5.818 1.00 132.09 472 GLY C CA 1
ATOM 3856 C C . GLY C 1 92 ? 107.925 52.804 -5.478 1.00 132.09 472 GLY C C 1
ATOM 3857 O O . GLY C 1 92 ? 106.705 52.943 -5.632 1.00 136.44 472 GLY C O 1
ATOM 3858 N N . ARG C 1 93 ? 108.724 53.763 -5.008 1.00 125.29 473 ARG C N 1
ATOM 3859 C CA . ARG C 1 93 ? 108.246 55.098 -4.667 1.00 121.82 473 ARG C CA 1
ATOM 3860 C C . ARG C 1 93 ? 107.761 55.879 -5.876 1.00 128.05 473 ARG C C 1
ATOM 3861 O O . ARG C 1 93 ? 106.634 56.349 -5.900 1.00 128.02 473 ARG C O 1
ATOM 3869 N N . GLN C 1 94 ? 108.621 56.038 -6.874 1.00 140.30 474 GLN C N 1
ATOM 3870 C CA . GLN C 1 94 ? 108.277 56.847 -8.040 1.00 142.13 474 GLN C CA 1
ATOM 3871 C C . GLN C 1 94 ? 106.918 56.453 -8.607 1.00 135.92 474 GLN C C 1
ATOM 3872 O O . GLN C 1 94 ? 106.140 57.312 -9.015 1.00 132.80 474 GLN C O 1
ATOM 3878 N N . LEU C 1 95 ? 106.631 55.156 -8.633 1.00 136.30 475 LEU C N 1
ATOM 3879 C CA . LEU C 1 95 ? 105.321 54.694 -9.071 1.00 129.50 475 LEU C CA 1
ATOM 3880 C C . LEU C 1 95 ? 104.250 55.361 -8.206 1.00 133.79 475 LEU C C 1
ATOM 3881 O O . LEU C 1 95 ? 103.333 56.001 -8.723 1.00 138.24 475 LEU C O 1
ATOM 3886 N N . ARG C 1 96 ? 104.384 55.227 -6.888 1.00 129.45 476 ARG C N 1
ATOM 3887 C CA . ARG C 1 96 ? 103.432 55.822 -5.946 1.00 121.69 476 ARG C CA 1
ATOM 3888 C C . ARG C 1 96 ? 103.092 57.288 -6.246 1.00 121.74 476 ARG C C 1
ATOM 3889 O O . ARG C 1 96 ? 101.927 57.627 -6.460 1.00 129.04 476 ARG C O 1
ATOM 3897 N N . LEU C 1 97 ? 104.098 58.152 -6.254 1.00 117.60 477 LEU C N 1
ATOM 3898 C CA . LEU C 1 97 ? 103.902 59.548 -6.644 1.00 118.04 477 LEU C CA 1
ATOM 3899 C C . LEU C 1 97 ? 103.009 59.642 -7.866 1.00 118.76 477 LEU C C 1
ATOM 3900 O O . LEU C 1 97 ? 102.045 60.404 -7.883 1.00 123.44 477 LEU C O 1
ATOM 3905 N N . ASP C 1 98 ? 103.349 58.876 -8.899 1.00 116.53 478 ASP C N 1
ATOM 3906 C CA . ASP C 1 98 ? 102.605 58.929 -10.147 1.00 116.60 478 ASP C CA 1
ATOM 3907 C C . ASP C 1 98 ? 101.158 58.522 -9.896 1.00 119.53 478 ASP C C 1
ATOM 3908 O O . ASP C 1 98 ? 100.240 59.238 -10.281 1.00 122.33 478 ASP C O 1
ATOM 3913 N N . LEU C 1 99 ? 100.955 57.383 -9.237 1.00 119.89 479 LEU C N 1
ATOM 3914 C CA . LEU C 1 99 ? 99.604 56.906 -8.946 1.00 118.47 479 LEU C CA 1
ATOM 3915 C C . LEU C 1 99 ? 98.824 57.977 -8.193 1.00 125.35 479 LEU C C 1
ATOM 3916 O O . LEU C 1 99 ? 97.624 58.158 -8.411 1.00 127.59 479 LEU C O 1
ATOM 3921 N N . LEU C 1 100 ? 99.518 58.687 -7.309 1.00 124.74 480 LEU C N 1
ATOM 3922 C CA . LEU C 1 100 ? 98.922 59.807 -6.595 1.00 117.30 480 LEU C CA 1
ATOM 3923 C C . LEU C 1 100 ? 98.602 60.930 -7.564 1.00 121.45 480 LEU C C 1
ATOM 3924 O O . LEU C 1 100 ? 97.443 61.314 -7.715 1.00 124.94 480 LEU C O 1
ATOM 3929 N N . GLU C 1 101 ? 99.636 61.455 -8.213 1.00 119.83 481 GLU C N 1
ATOM 3930 C CA . GLU C 1 101 ? 99.463 62.504 -9.211 1.00 120.41 481 GLU C CA 1
ATOM 3931 C C . GLU C 1 101 ? 98.260 62.209 -10.097 1.00 121.23 481 GLU C C 1
ATOM 3932 O O . GLU C 1 101 ? 97.415 63.075 -10.320 1.00 123.29 481 GLU C O 1
ATOM 3938 N N . ARG C 1 102 ? 98.194 60.976 -10.590 1.00 117.82 482 ARG C N 1
ATOM 3939 C CA . ARG C 1 102 ? 97.136 60.553 -11.497 1.00 114.39 482 ARG C CA 1
ATOM 3940 C C . ARG C 1 102 ? 95.810 60.478 -10.769 1.00 118.78 482 ARG C C 1
ATOM 3941 O O . ARG C 1 102 ? 94.769 60.842 -11.313 1.00 117.84 482 ARG C O 1
ATOM 3949 N N . PHE C 1 103 ? 95.863 59.989 -9.535 1.00 119.02 483 PHE C N 1
ATOM 3950 C CA . PHE C 1 103 ? 94.678 59.834 -8.712 1.00 117.00 483 PHE C CA 1
ATOM 3951 C C . PHE C 1 103 ? 94.002 61.177 -8.481 1.00 120.82 483 PHE C C 1
ATOM 3952 O O . PHE C 1 103 ? 92.854 61.384 -8.883 1.00 122.15 483 PHE C O 1
ATOM 3960 N N . HIS C 1 104 ? 94.719 62.089 -7.830 1.00 120.62 484 HIS C N 1
ATOM 3961 C CA . HIS C 1 104 ? 94.148 63.379 -7.470 1.00 115.38 484 HIS C CA 1
ATOM 3962 C C . HIS C 1 104 ? 93.852 64.196 -8.709 1.00 115.26 484 HIS C C 1
ATOM 3963 O O . HIS C 1 104 ? 92.823 64.858 -8.797 1.00 113.85 484 HIS C O 1
ATOM 3970 N N . THR C 1 105 ? 94.749 64.132 -9.681 1.00 120.66 485 THR C N 1
ATOM 3971 C CA . THR C 1 105 ? 94.519 64.819 -10.936 1.00 125.57 485 THR C CA 1
ATOM 3972 C C . THR C 1 105 ? 93.276 64.236 -11.609 1.00 124.49 485 THR C C 1
ATOM 3973 O O . THR C 1 105 ? 92.603 64.911 -12.388 1.00 121.65 485 THR C O 1
ATOM 3977 N N . MET C 1 106 ? 92.964 62.983 -11.290 1.00 126.90 486 MET C N 1
ATOM 3978 C CA . MET C 1 106 ? 91.783 62.331 -11.854 1.00 122.19 486 MET C CA 1
ATOM 3979 C C . MET C 1 106 ? 90.519 62.984 -11.313 1.00 116.10 486 MET C C 1
ATOM 3980 O O . MET C 1 106 ? 89.617 63.324 -12.076 1.00 118.39 486 MET C O 1
ATOM 3985 N N . SER C 1 107 ? 90.464 63.161 -9.996 1.00 108.96 487 SER C N 1
ATOM 3986 C CA . SER C 1 107 ? 89.339 63.848 -9.360 1.00 104.59 487 SER C CA 1
ATOM 3987 C C . SER C 1 107 ? 89.126 65.209 -10.009 1.00 109.55 487 SER C C 1
ATOM 3988 O O . SER C 1 107 ? 88.067 65.476 -10.588 1.00 105.73 487 SER C O 1
ATOM 3991 N N . ILE C 1 108 ? 90.149 66.057 -9.898 1.00 117.13 488 ILE C N 1
ATOM 3992 C CA . ILE C 1 108 ? 90.154 67.396 -10.479 1.00 116.63 488 ILE C CA 1
ATOM 3993 C C . ILE C 1 108 ? 89.647 67.373 -11.913 1.00 121.83 488 ILE C C 1
ATOM 3994 O O . ILE C 1 108 ? 88.817 68.191 -12.307 1.00 123.01 488 ILE C O 1
ATOM 3999 N N . MET C 1 109 ? 90.163 66.435 -12.695 1.00 125.19 489 MET C N 1
ATOM 4000 C CA . MET C 1 109 ? 89.742 66.288 -14.076 1.00 128.81 489 MET C CA 1
ATOM 4001 C C . MET C 1 109 ? 88.220 66.314 -14.187 1.00 124.08 489 MET C C 1
ATOM 4002 O O . MET C 1 109 ? 87.635 67.307 -14.608 1.00 126.16 489 MET C O 1
ATOM 4007 N N . LEU C 1 110 ? 87.586 65.218 -13.794 1.00 117.50 490 LEU C N 1
ATOM 4008 C CA . LEU C 1 110 ? 86.148 65.061 -13.955 1.00 115.46 490 LEU C CA 1
ATOM 4009 C C . LEU C 1 110 ? 85.365 66.262 -13.434 1.00 119.82 490 LEU C C 1
ATOM 4010 O O . LEU C 1 110 ? 84.412 66.712 -14.069 1.00 125.62 490 LEU C O 1
ATOM 4015 N N . ALA C 1 111 ? 85.775 66.782 -12.282 1.00 115.07 491 ALA C N 1
ATOM 4016 C CA . ALA C 1 111 ? 85.064 67.892 -11.661 1.00 110.05 491 ALA C CA 1
ATOM 4017 C C . ALA C 1 111 ? 84.899 69.058 -12.624 1.00 119.58 491 ALA C C 1
ATOM 4018 O O . ALA C 1 111 ? 83.821 69.645 -12.726 1.00 125.49 491 ALA C O 1
ATOM 4020 N N . VAL C 1 112 ? 85.970 69.389 -13.333 1.00 123.00 492 VAL C N 1
ATOM 4021 C CA . VAL C 1 112 ? 85.952 70.528 -14.240 1.00 126.12 492 VAL C CA 1
ATOM 4022 C C . VAL C 1 112 ? 84.970 70.316 -15.385 1.00 128.45 492 VAL C C 1
ATOM 4023 O O . VAL C 1 112 ? 84.384 71.272 -15.889 1.00 133.55 492 VAL C O 1
ATOM 4027 N N . ASP C 1 113 ? 84.787 69.065 -15.796 1.00 126.33 493 ASP C N 1
ATOM 4028 C CA . ASP C 1 113 ? 83.842 68.764 -16.862 1.00 126.62 493 ASP C CA 1
ATOM 4029 C C . ASP C 1 113 ? 82.420 69.015 -16.382 1.00 126.60 493 ASP C C 1
ATOM 4030 O O . ASP C 1 113 ? 81.558 69.428 -17.156 1.00 130.87 493 ASP C O 1
ATOM 4035 N N . ILE C 1 114 ? 82.180 68.758 -15.100 1.00 121.46 494 ILE C N 1
ATOM 4036 C CA . ILE C 1 114 ? 80.873 69.008 -14.510 1.00 116.80 494 ILE C CA 1
ATOM 4037 C C . ILE C 1 114 ? 80.641 70.506 -14.400 1.00 120.69 494 ILE C C 1
ATOM 4038 O O . ILE C 1 114 ? 79.713 71.046 -14.998 1.00 120.87 494 ILE C O 1
ATOM 4043 N N . LEU C 1 115 ? 81.499 71.171 -13.636 1.00 125.50 495 LEU C N 1
ATOM 4044 C CA . LEU C 1 115 ? 81.439 72.620 -13.481 1.00 130.42 495 LEU C CA 1
ATOM 4045 C C . LEU C 1 115 ? 81.553 73.310 -14.838 1.00 139.51 495 LEU C C 1
ATOM 4046 O O . LEU C 1 115 ? 81.334 74.517 -14.956 1.00 141.81 495 LEU C O 1
ATOM 4051 N N . GLY C 1 116 ? 81.903 72.531 -15.858 1.00 142.97 496 GLY C N 1
ATOM 4052 C CA . GLY C 1 116 ? 82.010 73.033 -17.215 1.00 145.88 496 GLY C CA 1
ATOM 4053 C C . GLY C 1 116 ? 80.671 73.042 -17.926 1.00 148.58 496 GLY C C 1
ATOM 4054 O O . GLY C 1 116 ? 80.447 73.846 -18.829 1.00 150.53 496 GLY C O 1
ATOM 4055 N N . SER C 1 117 ? 79.778 72.141 -17.527 1.00 149.38 497 SER C N 1
ATOM 4056 C CA . SER C 1 117 ? 78.427 72.127 -18.070 1.00 151.01 497 SER C CA 1
ATOM 4057 C C . SER C 1 117 ? 77.717 73.402 -17.647 1.00 156.61 497 SER C C 1
ATOM 4058 O O . SER C 1 117 ? 77.903 73.883 -16.529 1.00 156.09 497 SER C O 1
ATOM 4061 N N . THR C 1 118 ? 76.905 73.952 -18.540 1.00 162.35 498 THR C N 1
ATOM 4062 C CA . THR C 1 118 ? 76.261 75.229 -18.270 1.00 163.82 498 THR C CA 1
ATOM 4063 C C . THR C 1 118 ? 74.858 75.305 -18.857 1.00 162.17 498 THR C C 1
ATOM 4064 O O . THR C 1 118 ? 74.125 76.263 -18.610 1.00 162.23 498 THR C O 1
ATOM 4068 N N . GLY C 1 119 ? 74.491 74.290 -19.632 1.00 160.96 499 GLY C N 1
ATOM 4069 C CA . GLY C 1 119 ? 73.172 74.233 -20.233 1.00 160.54 499 GLY C CA 1
ATOM 4070 C C . GLY C 1 119 ? 72.077 74.530 -19.227 1.00 154.93 499 GLY C C 1
ATOM 4071 O O . GLY C 1 119 ? 71.516 75.626 -19.206 1.00 158.08 499 GLY C O 1
ATOM 4072 N N . SER C 1 120 ? 71.770 73.548 -18.389 1.00 146.69 500 SER C N 1
ATOM 4073 C CA . SER C 1 120 ? 70.763 73.724 -17.357 1.00 140.07 500 SER C CA 1
ATOM 4074 C C . SER C 1 120 ? 71.074 72.802 -16.198 1.00 135.58 500 SER C C 1
ATOM 4075 O O . SER C 1 120 ? 71.970 71.964 -16.285 1.00 136.31 500 SER C O 1
ATOM 4078 N N . ALA C 1 121 ? 70.335 72.957 -15.108 1.00 131.51 501 ALA C N 1
ATOM 4079 C CA . ALA C 1 121 ? 70.502 72.068 -13.971 1.00 125.92 501 ALA C CA 1
ATOM 4080 C C . ALA C 1 121 ? 70.193 70.630 -14.386 1.00 125.51 501 ALA C C 1
ATOM 4081 O O . ALA C 1 121 ? 70.862 69.690 -13.949 1.00 123.31 501 ALA C O 1
ATOM 4083 N N . GLU C 1 122 ? 69.186 70.463 -15.242 1.00 126.01 502 GLU C N 1
ATOM 4084 C CA . GLU C 1 122 ? 68.802 69.132 -15.701 1.00 128.19 502 GLU C CA 1
ATOM 4085 C C . GLU C 1 122 ? 69.975 68.441 -16.370 1.00 129.94 502 GLU C C 1
ATOM 4086 O O . GLU C 1 122 ? 70.114 67.220 -16.302 1.00 126.30 502 GLU C O 1
ATOM 4092 N N . GLU C 1 123 ? 70.824 69.237 -17.008 1.00 135.83 503 GLU C N 1
ATOM 4093 C CA . GLU C 1 123 ? 71.988 68.712 -17.705 1.00 137.78 503 GLU C CA 1
ATOM 4094 C C . GLU C 1 123 ? 73.077 68.292 -16.725 1.00 132.66 503 GLU C C 1
ATOM 4095 O O . GLU C 1 123 ? 73.487 67.131 -16.703 1.00 133.49 503 GLU C O 1
ATOM 4101 N N . ARG C 1 124 ? 73.541 69.235 -15.912 1.00 127.65 504 ARG C N 1
ATOM 4102 C CA . ARG C 1 124 ? 74.554 68.919 -14.918 1.00 126.65 504 ARG C CA 1
ATOM 4103 C C . ARG C 1 124 ? 74.091 67.739 -14.078 1.00 125.82 504 ARG C C 1
ATOM 4104 O O . ARG C 1 124 ? 74.902 66.993 -13.535 1.00 128.15 504 ARG C O 1
ATOM 4112 N N . ALA C 1 125 ? 72.779 67.566 -13.980 1.00 111.52 505 ALA C N 1
ATOM 4113 C CA . ALA C 1 125 ? 72.232 66.412 -13.284 1.00 111.68 505 ALA C CA 1
ATOM 4114 C C . ALA C 1 125 ? 72.547 65.126 -14.049 1.00 117.57 505 ALA C C 1
ATOM 4115 O O . ALA C 1 125 ? 73.233 64.245 -13.534 1.00 119.07 505 ALA C O 1
ATOM 4117 N N . ALA C 1 126 ? 72.051 65.024 -15.280 1.00 118.20 506 ALA C N 1
ATOM 4118 C CA . ALA C 1 126 ? 72.322 63.856 -16.112 1.00 116.79 506 ALA C CA 1
ATOM 4119 C C . ALA C 1 126 ? 73.812 63.549 -16.108 1.00 122.93 506 ALA C C 1
ATOM 4120 O O . ALA C 1 126 ? 74.220 62.413 -15.861 1.00 126.82 506 ALA C O 1
ATOM 4122 N N . LEU C 1 127 ? 74.618 64.568 -16.392 1.00 121.48 507 LEU C N 1
ATOM 4123 C CA . LEU C 1 127 ? 76.067 64.446 -16.315 1.00 115.58 507 LEU C CA 1
ATOM 4124 C C . LEU C 1 127 ? 76.457 63.922 -14.933 1.00 115.36 507 LEU C C 1
ATOM 4125 O O . LEU C 1 127 ? 77.091 62.872 -14.812 1.00 117.49 507 LEU C O 1
ATOM 4130 N N . LEU C 1 128 ? 76.060 64.652 -13.893 1.00 110.45 508 LEU C N 1
ATOM 4131 C CA . LEU C 1 128 ? 76.339 64.243 -12.519 1.00 101.35 508 LEU C CA 1
ATOM 4132 C C . LEU C 1 128 ? 75.993 62.774 -12.322 1.00 102.77 508 LEU C C 1
ATOM 4133 O O . LEU C 1 128 ? 76.787 61.997 -11.796 1.00 103.68 508 LEU C O 1
ATOM 4138 N N . HIS C 1 129 ? 74.796 62.399 -12.753 1.00 102.90 509 HIS C N 1
ATOM 4139 C CA . HIS C 1 129 ? 74.345 61.028 -12.614 1.00 107.03 509 HIS C CA 1
ATOM 4140 C C . HIS C 1 129 ? 75.220 60.078 -13.418 1.00 107.85 509 HIS C C 1
ATOM 4141 O O . HIS C 1 129 ? 75.555 58.984 -12.961 1.00 107.49 509 HIS C O 1
ATOM 4148 N N . LYS C 1 130 ? 75.578 60.493 -14.628 1.00 108.24 510 LYS C N 1
ATOM 4149 C CA . LYS C 1 130 ? 76.496 59.709 -15.435 1.00 111.52 510 LYS C CA 1
ATOM 4150 C C . LYS C 1 130 ? 77.766 59.457 -14.630 1.00 111.24 510 LYS C C 1
ATOM 4151 O O . LYS C 1 130 ? 78.321 58.361 -14.648 1.00 118.16 510 LYS C O 1
ATOM 4157 N N . THR C 1 131 ? 78.217 60.472 -13.905 1.00 105.83 511 THR C N 1
ATOM 4158 C CA . THR C 1 131 ? 79.436 60.337 -13.120 1.00 103.01 511 THR C CA 1
ATOM 4159 C C . THR C 1 131 ? 79.255 59.332 -11.979 1.00 97.78 511 THR C C 1
ATOM 4160 O O . THR C 1 131 ? 80.169 58.574 -11.649 1.00 99.28 511 THR C O 1
ATOM 4164 N N . ILE C 1 132 ? 78.069 59.316 -11.390 1.00 91.70 512 ILE C N 1
ATOM 4165 C CA . ILE C 1 132 ? 77.772 58.376 -10.317 1.00 94.02 512 ILE C CA 1
ATOM 4166 C C . ILE C 1 132 ? 77.753 56.922 -10.798 1.00 100.54 512 ILE C C 1
ATOM 4167 O O . ILE C 1 132 ? 78.174 56.020 -10.075 1.00 102.60 512 ILE C O 1
ATOM 4172 N N . GLN C 1 133 ? 77.250 56.695 -12.010 1.00 102.69 513 GLN C N 1
ATOM 4173 C CA . GLN C 1 133 ? 77.223 55.355 -12.598 1.00 102.31 513 GLN C CA 1
ATOM 4174 C C . GLN C 1 133 ? 78.644 54.895 -12.881 1.00 111.52 513 GLN C C 1
ATOM 4175 O O . GLN C 1 133 ? 78.986 53.723 -12.718 1.00 116.55 513 GLN C O 1
ATOM 4181 N N . LEU C 1 134 ? 79.463 55.842 -13.320 1.00 114.92 514 LEU C N 1
ATOM 4182 C CA . LEU C 1 134 ? 80.865 55.595 -13.603 1.00 112.17 514 LEU C CA 1
ATOM 4183 C C . LEU C 1 134 ? 81.577 55.066 -12.369 1.00 112.33 514 LEU C C 1
ATOM 4184 O O . LEU C 1 134 ? 82.322 54.086 -12.440 1.00 116.66 514 LEU C O 1
ATOM 4189 N N . ALA C 1 135 ? 81.351 55.722 -11.238 1.00 107.76 515 ALA C N 1
ATOM 4190 C CA . ALA C 1 135 ? 81.872 55.235 -9.972 1.00 107.61 515 ALA C CA 1
ATOM 4191 C C . ALA C 1 135 ? 81.394 53.805 -9.758 1.00 115.96 515 ALA C C 1
ATOM 4192 O O . ALA C 1 135 ? 82.167 52.929 -9.365 1.00 120.62 515 ALA C O 1
ATOM 4194 N N . ALA C 1 136 ? 80.113 53.576 -10.036 1.00 113.45 516 ALA C N 1
ATOM 4195 C CA . ALA C 1 136 ? 79.486 52.278 -9.812 1.00 114.87 516 ALA C CA 1
ATOM 4196 C C . ALA C 1 136 ? 80.082 51.178 -10.688 1.00 119.77 516 ALA C C 1
ATOM 4197 O O . ALA C 1 136 ? 80.416 50.094 -10.202 1.00 116.37 516 ALA C O 1
ATOM 4199 N N . GLU C 1 137 ? 80.201 51.455 -11.981 1.00 122.99 517 GLU C N 1
ATOM 4200 C CA . GLU C 1 137 ? 80.782 50.490 -12.900 1.00 128.08 517 GLU C CA 1
ATOM 4201 C C . GLU C 1 137 ? 82.168 50.070 -12.423 1.00 127.99 517 GLU C C 1
ATOM 4202 O O . GLU C 1 137 ? 82.495 48.882 -12.392 1.00 125.16 517 GLU C O 1
ATOM 4208 N N . LEU C 1 138 ? 82.973 51.049 -12.031 1.00 129.00 518 LEU C N 1
ATOM 4209 C CA . LEU C 1 138 ? 84.327 50.780 -11.563 1.00 127.28 518 LEU C CA 1
ATOM 4210 C C . LEU C 1 138 ? 84.370 49.844 -10.355 1.00 124.33 518 LEU C C 1
ATOM 4211 O O . LEU C 1 138 ? 85.176 48.913 -10.319 1.00 126.39 518 LEU C O 1
ATOM 4216 N N . ARG C 1 139 ? 83.508 50.077 -9.369 1.00 116.42 519 ARG C N 1
ATOM 4217 C CA . ARG C 1 139 ? 83.579 49.279 -8.151 1.00 116.31 519 ARG C CA 1
ATOM 4218 C C . ARG C 1 139 ? 82.960 47.899 -8.339 1.00 123.50 519 ARG C C 1
ATOM 4219 O O . ARG C 1 139 ? 83.502 46.896 -7.862 1.00 128.65 519 ARG C O 1
ATOM 4227 N N . GLY C 1 140 ? 81.832 47.849 -9.041 1.00 122.25 520 GLY C N 1
ATOM 4228 C CA . GLY C 1 140 ? 81.186 46.586 -9.351 1.00 122.96 520 GLY C CA 1
ATOM 4229 C C . GLY C 1 140 ? 81.837 45.933 -10.552 1.00 126.41 520 GLY C C 1
ATOM 4230 O O . GLY C 1 140 ? 82.856 45.247 -10.424 1.00 130.02 520 GLY C O 1
ATOM 4231 N N . THR C 1 141 ? 81.251 46.161 -11.722 1.00 123.92 521 THR C N 1
ATOM 4232 C CA . THR C 1 141 ? 81.775 45.638 -12.983 1.00 126.07 521 THR C CA 1
ATOM 4233 C C . THR C 1 141 ? 83.289 45.429 -12.994 1.00 127.79 521 THR C C 1
ATOM 4234 O O . THR C 1 141 ? 83.774 44.304 -12.985 1.00 137.06 521 THR C O 1
ATOM 4238 N N . MET C 1 142 ? 84.026 46.530 -13.014 1.00 119.69 522 MET C N 1
ATOM 4239 C CA . MET C 1 142 ? 85.455 46.493 -13.258 1.00 123.55 522 MET C CA 1
ATOM 4240 C C . MET C 1 142 ? 86.289 46.284 -11.997 1.00 128.67 522 MET C C 1
ATOM 4241 O O . MET C 1 142 ? 87.519 46.263 -12.065 1.00 131.77 522 MET C O 1
ATOM 4246 N N . GLY C 1 143 ? 85.630 46.130 -10.853 1.00 126.65 523 GLY C N 1
ATOM 4247 C CA . GLY C 1 143 ? 86.335 45.924 -9.598 1.00 129.14 523 GLY C CA 1
ATOM 4248 C C . GLY C 1 143 ? 87.647 46.693 -9.487 1.00 130.57 523 GLY C C 1
ATOM 4249 O O . GLY C 1 143 ? 88.643 46.182 -8.971 1.00 134.30 523 GLY C O 1
ATOM 4250 N N . ASN C 1 144 ? 87.648 47.927 -9.977 1.00 124.34 524 ASN C N 1
ATOM 4251 C CA . ASN C 1 144 ? 88.828 48.779 -9.938 1.00 117.91 524 ASN C CA 1
ATOM 4252 C C . ASN C 1 144 ? 88.686 49.843 -8.863 1.00 117.92 524 ASN C C 1
ATOM 4253 O O . ASN C 1 144 ? 88.088 50.894 -9.095 1.00 121.15 524 ASN C O 1
ATOM 4258 N N . MET C 1 145 ? 89.243 49.571 -7.688 1.00 113.88 525 MET C N 1
ATOM 4259 C CA . MET C 1 145 ? 89.105 50.474 -6.550 1.00 107.09 525 MET C CA 1
ATOM 4260 C C . MET C 1 145 ? 89.809 51.811 -6.729 1.00 102.68 525 MET C C 1
ATOM 4261 O O . MET C 1 145 ? 89.393 52.804 -6.150 1.00 106.89 525 MET C O 1
ATOM 4266 N N . PHE C 1 146 ? 90.873 51.840 -7.523 1.00 104.50 526 PHE C N 1
ATOM 4267 C CA . PHE C 1 146 ? 91.703 53.044 -7.646 1.00 104.53 526 PHE C CA 1
ATOM 4268 C C . PHE C 1 146 ? 90.935 54.237 -8.195 1.00 99.53 526 PHE C C 1
ATOM 4269 O O . PHE C 1 146 ? 90.846 55.277 -7.541 1.00 92.41 526 PHE C O 1
ATOM 4277 N N . SER C 1 147 ? 90.381 54.077 -9.394 1.00 108.44 527 SER C N 1
ATOM 4278 C CA . SER C 1 147 ? 89.615 55.138 -10.041 1.00 114.37 527 SER C CA 1
ATOM 4279 C C . SER C 1 147 ? 88.193 55.278 -9.481 1.00 116.38 527 SER C C 1
ATOM 4280 O O . SER C 1 147 ? 87.568 56.335 -9.601 1.00 119.44 527 SER C O 1
ATOM 4283 N N . PHE C 1 148 ? 87.682 54.217 -8.868 1.00 110.64 528 PHE C N 1
ATOM 4284 C CA . PHE C 1 148 ? 86.424 54.325 -8.141 1.00 100.15 528 PHE C CA 1
ATOM 4285 C C . PHE C 1 148 ? 86.556 55.465 -7.149 1.00 95.92 528 PHE C C 1
ATOM 4286 O O . PHE C 1 148 ? 85.703 56.349 -7.087 1.00 97.77 528 PHE C O 1
ATOM 4294 N N . ALA C 1 149 ? 87.646 55.453 -6.388 1.00 92.46 529 ALA C N 1
ATOM 4295 C CA . ALA C 1 149 ? 87.859 56.456 -5.341 1.00 88.90 529 ALA C CA 1
ATOM 4296 C C . ALA C 1 149 ? 88.171 57.835 -5.909 1.00 90.15 529 ALA C C 1
ATOM 4297 O O . ALA C 1 149 ? 87.729 58.863 -5.372 1.00 83.73 529 ALA C O 1
ATOM 4299 N N . ALA C 1 150 ? 88.943 57.852 -6.991 1.00 102.19 530 ALA C N 1
ATOM 4300 C CA . ALA C 1 150 ? 89.255 59.096 -7.676 1.00 104.72 530 ALA C CA 1
ATOM 4301 C C . ALA C 1 150 ? 87.952 59.761 -8.118 1.00 101.49 530 ALA C C 1
ATOM 4302 O O . ALA C 1 150 ? 87.762 60.965 -7.924 1.00 101.03 530 ALA C O 1
ATOM 4304 N N . VAL C 1 151 ? 87.052 58.966 -8.692 1.00 94.98 531 VAL C N 1
ATOM 4305 C CA . VAL C 1 151 ? 85.746 59.467 -9.110 1.00 90.47 531 VAL C CA 1
ATOM 4306 C C . VAL C 1 151 ? 84.947 59.993 -7.921 1.00 91.93 531 VAL C C 1
ATOM 4307 O O . VAL C 1 151 ? 84.498 61.137 -7.934 1.00 100.30 531 VAL C O 1
ATOM 4311 N N . MET C 1 152 ? 84.779 59.167 -6.891 1.00 85.63 532 MET C N 1
ATOM 4312 C CA . MET C 1 152 ? 84.148 59.609 -5.646 1.00 84.88 532 MET C CA 1
ATOM 4313 C C . MET C 1 152 ? 84.764 60.906 -5.107 1.00 94.56 532 MET C C 1
ATOM 4314 O O . MET C 1 152 ? 84.060 61.763 -4.552 1.00 90.50 532 MET C O 1
ATOM 4319 N N . GLY C 1 153 ? 86.082 61.042 -5.268 1.00 95.53 533 GLY C N 1
ATOM 4320 C CA . GLY C 1 153 ? 86.787 62.237 -4.847 1.00 79.67 533 GLY C CA 1
ATOM 4321 C C . GLY C 1 153 ? 86.275 63.467 -5.564 1.00 79.05 533 GLY C C 1
ATOM 4322 O O . GLY C 1 153 ? 86.035 64.503 -4.947 1.00 79.16 533 GLY C O 1
ATOM 4323 N N . ALA C 1 154 ? 86.106 63.354 -6.876 1.00 85.55 534 ALA C N 1
ATOM 4324 C CA . ALA C 1 154 ? 85.461 64.409 -7.654 1.00 93.30 534 ALA C CA 1
ATOM 4325 C C . ALA C 1 154 ? 84.046 64.750 -7.145 1.00 90.98 534 ALA C C 1
ATOM 4326 O O . ALA C 1 154 ? 83.661 65.919 -7.069 1.00 85.01 534 ALA C O 1
ATOM 4328 N N . LEU C 1 155 ? 83.273 63.726 -6.799 1.00 94.25 535 LEU C N 1
ATOM 4329 C CA . LEU C 1 155 ? 81.876 63.933 -6.414 1.00 90.56 535 LEU C CA 1
ATOM 4330 C C . LEU C 1 155 ? 81.751 64.587 -5.050 1.00 86.77 535 LEU C C 1
ATOM 4331 O O . LEU C 1 155 ? 80.743 65.236 -4.759 1.00 79.98 535 LEU C O 1
ATOM 4336 N N . ASP C 1 156 ? 82.786 64.431 -4.225 1.00 85.86 536 ASP C N 1
ATOM 4337 C CA . ASP C 1 156 ? 82.736 64.920 -2.851 1.00 77.73 536 ASP C CA 1
ATOM 4338 C C . ASP C 1 156 ? 83.481 66.247 -2.687 1.00 85.03 536 ASP C C 1
ATOM 4339 O O . ASP C 1 156 ? 83.561 66.803 -1.585 1.00 85.59 536 ASP C O 1
ATOM 4344 N N . MET C 1 157 ? 84.009 66.767 -3.789 1.00 85.17 537 MET C N 1
ATOM 4345 C CA . MET C 1 157 ? 84.637 68.077 -3.755 1.00 86.47 537 MET C CA 1
ATOM 4346 C C . MET C 1 157 ? 83.629 69.135 -3.323 1.00 87.56 537 MET C C 1
ATOM 4347 O O . MET C 1 157 ? 82.534 69.226 -3.883 1.00 93.74 537 MET C O 1
ATOM 4352 N N . ALA C 1 158 ? 83.993 69.924 -2.318 1.00 85.69 538 ALA C N 1
ATOM 4353 C CA . ALA C 1 158 ? 83.114 70.984 -1.836 1.00 76.81 538 ALA C CA 1
ATOM 4354 C C . ALA C 1 158 ? 82.594 71.793 -3.013 1.00 80.23 538 ALA C C 1
ATOM 4355 O O . ALA C 1 158 ? 81.446 72.198 -3.028 1.00 86.06 538 ALA C O 1
ATOM 4357 N N . GLN C 1 159 ? 83.440 72.012 -4.012 1.00 87.02 539 GLN C N 1
ATOM 4358 C CA . GLN C 1 159 ? 83.029 72.779 -5.181 1.00 93.97 539 GLN C CA 1
ATOM 4359 C C . GLN C 1 159 ? 81.803 72.152 -5.843 1.00 94.70 539 GLN C C 1
ATOM 4360 O O . GLN C 1 159 ? 80.916 72.851 -6.334 1.00 94.67 539 GLN C O 1
ATOM 4366 N N . ILE C 1 160 ? 81.774 70.826 -5.859 1.00 94.45 540 ILE C N 1
ATOM 4367 C CA . ILE C 1 160 ? 80.688 70.079 -6.474 1.00 90.95 540 ILE C CA 1
ATOM 4368 C C . ILE C 1 160 ? 79.517 69.939 -5.510 1.00 93.19 540 ILE C C 1
ATOM 4369 O O . ILE C 1 160 ? 78.351 70.150 -5.866 1.00 88.64 540 ILE C O 1
ATOM 4374 N N . SER C 1 161 ? 79.847 69.579 -4.280 1.00 87.16 541 SER C N 1
ATOM 4375 C CA . SER C 1 161 ? 78.854 69.392 -3.249 1.00 82.60 541 SER C CA 1
ATOM 4376 C C . SER C 1 161 ? 77.951 70.637 -3.098 1.00 89.73 541 SER C C 1
ATOM 4377 O O . SER C 1 161 ? 76.745 70.518 -2.845 1.00 87.09 541 SER C O 1
ATOM 4380 N N . ARG C 1 162 ? 78.528 71.824 -3.286 1.00 91.97 542 ARG C N 1
ATOM 4381 C CA . ARG C 1 162 ? 77.816 73.091 -3.063 1.00 89.69 542 ARG C CA 1
ATOM 4382 C C . ARG C 1 162 ? 76.788 73.484 -4.136 1.00 86.32 542 ARG C C 1
ATOM 4383 O O . ARG C 1 162 ? 76.128 74.512 -3.999 1.00 83.49 542 ARG C O 1
ATOM 4391 N N . LEU C 1 163 ? 76.654 72.690 -5.195 1.00 85.39 543 LEU C N 1
ATOM 4392 C CA . LEU C 1 163 ? 75.708 73.009 -6.267 1.00 85.23 543 LEU C CA 1
ATOM 4393 C C . LEU C 1 163 ? 74.286 72.533 -5.954 1.00 85.35 543 LEU C C 1
ATOM 4394 O O . LEU C 1 163 ? 73.754 71.668 -6.648 1.00 82.92 543 LEU C O 1
ATOM 4399 N N . GLU C 1 164 ? 73.670 73.112 -4.928 1.00 85.66 544 GLU C N 1
ATOM 4400 C CA . GLU C 1 164 ? 72.348 72.678 -4.473 1.00 87.58 544 GLU C CA 1
ATOM 4401 C C . GLU C 1 164 ? 71.347 72.388 -5.602 1.00 89.16 544 GLU C C 1
ATOM 4402 O O . GLU C 1 164 ? 70.706 71.333 -5.621 1.00 89.86 544 GLU C O 1
ATOM 4408 N N . GLN C 1 165 ? 71.197 73.322 -6.533 1.00 86.13 545 GLN C N 1
ATOM 4409 C CA . GLN C 1 165 ? 70.260 73.124 -7.630 1.00 94.89 545 GLN C CA 1
ATOM 4410 C C . GLN C 1 165 ? 70.498 71.797 -8.355 1.00 98.76 545 GLN C C 1
ATOM 4411 O O . GLN C 1 165 ? 69.563 71.035 -8.618 1.00 99.22 545 GLN C O 1
ATOM 4417 N N . THR C 1 166 ? 71.757 71.533 -8.683 1.00 99.44 546 THR C N 1
ATOM 4418 C CA . THR C 1 166 ? 72.111 70.364 -9.472 1.00 97.24 546 THR C CA 1
ATOM 4419 C C . THR C 1 166 ? 71.797 69.079 -8.728 1.00 93.26 546 THR C C 1
ATOM 4420 O O . THR C 1 166 ? 71.242 68.139 -9.294 1.00 90.92 546 THR C O 1
ATOM 4424 N N . TRP C 1 167 ? 72.159 69.039 -7.453 1.00 91.88 547 TRP C N 1
ATOM 4425 C CA . TRP C 1 167 ? 71.928 67.844 -6.659 1.00 91.74 547 TRP C CA 1
ATOM 4426 C C . TRP C 1 167 ? 70.447 67.650 -6.404 1.00 92.69 547 TRP C C 1
ATOM 4427 O O . TRP C 1 167 ? 69.964 66.521 -6.389 1.00 95.70 547 TRP C O 1
ATOM 4438 N N . VAL C 1 168 ? 69.724 68.747 -6.202 1.00 91.39 548 VAL C N 1
ATOM 4439 C CA . VAL C 1 168 ? 68.288 68.648 -5.960 1.00 84.51 548 VAL C CA 1
ATOM 4440 C C . VAL C 1 168 ? 67.569 68.001 -7.137 1.00 89.66 548 VAL C C 1
ATOM 4441 O O . VAL C 1 168 ? 66.739 67.116 -6.946 1.00 92.55 548 VAL C O 1
ATOM 4445 N N . THR C 1 169 ? 67.896 68.413 -8.357 1.00 89.99 549 THR C N 1
ATOM 4446 C CA . THR C 1 169 ? 67.228 67.822 -9.505 1.00 91.58 549 THR C CA 1
ATOM 4447 C C . THR C 1 169 ? 67.685 66.377 -9.680 1.00 101.58 549 THR C C 1
ATOM 4448 O O . THR C 1 169 ? 66.970 65.561 -10.268 1.00 108.10 549 THR C O 1
ATOM 4452 N N . LEU C 1 170 ? 68.871 66.058 -9.159 1.00 99.56 550 LEU C N 1
ATOM 4453 C CA . LEU C 1 170 ? 69.397 64.692 -9.245 1.00 94.06 550 LEU C CA 1
ATOM 4454 C C . LEU C 1 170 ? 68.592 63.746 -8.355 1.00 93.36 550 LEU C C 1
ATOM 4455 O O . LEU C 1 170 ? 68.350 62.590 -8.713 1.00 96.37 550 LEU C O 1
ATOM 4460 N N . ARG C 1 171 ? 68.194 64.245 -7.188 1.00 82.02 551 ARG C N 1
ATOM 4461 C CA . ARG C 1 171 ? 67.372 63.481 -6.266 1.00 86.03 551 ARG C CA 1
ATOM 4462 C C . ARG C 1 171 ? 65.942 63.365 -6.782 1.00 95.64 551 ARG C C 1
ATOM 4463 O O . ARG C 1 171 ? 65.170 62.535 -6.307 1.00 99.08 551 ARG C O 1
ATOM 4471 N N . GLN C 1 172 ? 65.596 64.208 -7.749 1.00 99.22 552 GLN C N 1
ATOM 4472 C CA . GLN C 1 172 ? 64.240 64.265 -8.274 1.00 104.12 552 GLN C CA 1
ATOM 4473 C C . GLN C 1 172 ? 64.093 63.469 -9.560 1.00 108.07 552 GLN C C 1
ATOM 4474 O O . GLN C 1 172 ? 63.099 62.771 -9.767 1.00 114.65 552 GLN C O 1
ATOM 4480 N N . ARG C 1 173 ? 65.093 63.575 -10.423 1.00 107.71 553 ARG C N 1
ATOM 4481 C CA . ARG C 1 173 ? 64.998 63.025 -11.765 1.00 112.15 553 ARG C CA 1
ATOM 4482 C C . ARG C 1 173 ? 65.893 61.803 -11.947 1.00 114.09 553 ARG C C 1
ATOM 4483 O O . ARG C 1 173 ? 65.826 61.111 -12.968 1.00 115.44 553 ARG C O 1
ATOM 4491 N N . HIS C 1 174 ? 66.721 61.541 -10.941 1.00 113.03 554 HIS C N 1
ATOM 4492 C CA . HIS C 1 174 ? 67.611 60.386 -10.943 1.00 111.42 554 HIS C CA 1
ATOM 4493 C C . HIS C 1 174 ? 67.627 59.765 -9.551 1.00 104.15 554 HIS C C 1
ATOM 4494 O O . HIS C 1 174 ? 68.669 59.358 -9.043 1.00 104.40 554 HIS C O 1
ATOM 4501 N N . THR C 1 175 ? 66.452 59.702 -8.941 1.00 100.98 555 THR C N 1
ATOM 4502 C CA . THR C 1 175 ? 66.322 59.292 -7.551 1.00 98.90 555 THR C CA 1
ATOM 4503 C C . THR C 1 175 ? 67.153 58.067 -7.206 1.00 96.21 555 THR C C 1
ATOM 4504 O O . THR C 1 175 ? 67.850 58.048 -6.193 1.00 91.35 555 THR C O 1
ATOM 4508 N N . GLU C 1 176 ? 67.075 57.045 -8.046 1.00 105.39 556 GLU C N 1
ATOM 4509 C CA . GLU C 1 176 ? 67.820 55.817 -7.803 1.00 112.92 556 GLU C CA 1
ATOM 4510 C C . GLU C 1 176 ? 69.324 56.053 -7.738 1.00 106.55 556 GLU C C 1
ATOM 4511 O O . GLU C 1 176 ? 69.989 55.590 -6.813 1.00 104.92 556 GLU C O 1
ATOM 4517 N N . GLY C 1 177 ? 69.852 56.773 -8.721 1.00 103.97 557 GLY C N 1
ATOM 4518 C CA . GLY C 1 177 ? 71.268 57.086 -8.761 1.00 101.14 557 GLY C CA 1
ATOM 4519 C C . GLY C 1 177 ? 71.743 57.789 -7.501 1.00 101.57 557 GLY C C 1
ATOM 4520 O O . GLY C 1 177 ? 72.879 57.598 -7.069 1.00 109.67 557 GLY C O 1
ATOM 4521 N N . ALA C 1 178 ? 70.871 58.599 -6.908 1.00 92.81 558 ALA C N 1
ATOM 4522 C CA . ALA C 1 178 ? 71.223 59.362 -5.715 1.00 91.26 558 ALA C CA 1
ATOM 4523 C C . ALA C 1 178 ? 71.290 58.474 -4.478 1.00 95.44 558 ALA C C 1
ATOM 4524 O O . ALA C 1 178 ? 72.137 58.668 -3.600 1.00 96.47 558 ALA C O 1
ATOM 4526 N N . ILE C 1 179 ? 70.386 57.503 -4.414 1.00 93.87 559 ILE C N 1
ATOM 4527 C CA . ILE C 1 179 ? 70.308 56.585 -3.288 1.00 94.91 559 ILE C CA 1
ATOM 4528 C C . ILE C 1 179 ? 71.544 55.700 -3.267 1.00 93.52 559 ILE C C 1
ATOM 4529 O O . ILE C 1 179 ? 72.071 55.359 -2.204 1.00 92.76 559 ILE C O 1
ATOM 4534 N N . LEU C 1 180 ? 72.002 55.339 -4.460 1.00 92.08 560 LEU C N 1
ATOM 4535 C CA . LEU C 1 180 ? 73.099 54.397 -4.623 1.00 90.75 560 LEU C CA 1
ATOM 4536 C C . LEU C 1 180 ? 74.403 55.044 -4.195 1.00 94.21 560 LEU C C 1
ATOM 4537 O O . LEU C 1 180 ? 75.250 54.409 -3.570 1.00 96.09 560 LEU C O 1
ATOM 4542 N N . TYR C 1 181 ? 74.550 56.317 -4.543 1.00 88.39 561 TYR C N 1
ATOM 4543 C CA . TYR C 1 181 ? 75.688 57.109 -4.119 1.00 82.15 561 TYR C CA 1
ATOM 4544 C C . TYR C 1 181 ? 75.702 57.324 -2.600 1.00 83.67 561 TYR C C 1
ATOM 4545 O O . TYR C 1 181 ? 76.609 56.860 -1.913 1.00 89.95 561 TYR C O 1
ATOM 4554 N N . GLU C 1 182 ? 74.697 58.018 -2.073 1.00 83.32 562 GLU C N 1
ATOM 4555 C CA . GLU C 1 182 ? 74.694 58.396 -0.656 1.00 80.56 562 GLU C CA 1
ATOM 4556 C C . GLU C 1 182 ? 74.711 57.209 0.307 1.00 78.08 562 GLU C C 1
ATOM 4557 O O . GLU C 1 182 ? 75.304 57.287 1.381 1.00 80.90 562 GLU C O 1
ATOM 4563 N N . LYS C 1 183 ? 74.053 56.122 -0.072 1.00 75.69 563 LYS C N 1
ATOM 4564 C CA . LYS C 1 183 ? 73.795 55.030 0.863 1.00 91.31 563 LYS C CA 1
ATOM 4565 C C . LYS C 1 183 ? 74.506 53.717 0.525 1.00 92.63 563 LYS C C 1
ATOM 4566 O O . LYS C 1 183 ? 74.505 52.783 1.330 1.00 89.71 563 LYS C O 1
ATOM 4572 N N . LYS C 1 184 ? 75.109 53.648 -0.658 1.00 93.42 564 LYS C N 1
ATOM 4573 C CA . LYS C 1 184 ? 75.888 52.475 -1.037 1.00 105.57 564 LYS C CA 1
ATOM 4574 C C . LYS C 1 184 ? 77.341 52.842 -1.370 1.00 106.49 564 LYS C C 1
ATOM 4575 O O . LYS C 1 184 ? 78.274 52.457 -0.661 1.00 106.96 564 LYS C O 1
ATOM 4581 N N . LEU C 1 185 ? 77.520 53.599 -2.447 1.00 101.65 565 LEU C N 1
ATOM 4582 C CA . LEU C 1 185 ? 78.842 54.007 -2.897 1.00 87.79 565 LEU C CA 1
ATOM 4583 C C . LEU C 1 185 ? 79.665 54.713 -1.830 1.00 85.85 565 LEU C C 1
ATOM 4584 O O . LEU C 1 185 ? 80.803 54.340 -1.580 1.00 91.60 565 LEU C O 1
ATOM 4589 N N . LYS C 1 186 ? 79.105 55.733 -1.200 1.00 88.04 566 LYS C N 1
ATOM 4590 C CA . LYS C 1 186 ? 79.874 56.489 -0.214 1.00 89.62 566 LYS C CA 1
ATOM 4591 C C . LYS C 1 186 ? 80.256 55.666 1.016 1.00 95.55 566 LYS C C 1
ATOM 4592 O O . LYS C 1 186 ? 81.413 55.669 1.431 1.00 103.94 566 LYS C O 1
ATOM 4598 N N . PRO C 1 187 ? 79.286 54.954 1.605 1.00 96.00 567 PRO C N 1
ATOM 4599 C CA . PRO C 1 187 ? 79.583 54.205 2.827 1.00 87.92 567 PRO C CA 1
ATOM 4600 C C . PRO C 1 187 ? 80.518 53.051 2.527 1.00 87.25 567 PRO C C 1
ATOM 4601 O O . PRO C 1 187 ? 81.230 52.601 3.428 1.00 92.05 567 PRO C O 1
ATOM 4605 N N . PHE C 1 188 ? 80.519 52.585 1.282 1.00 79.25 568 PHE C N 1
ATOM 4606 C CA . PHE C 1 188 ? 81.409 51.498 0.899 1.00 92.42 568 PHE C CA 1
ATOM 4607 C C . PHE C 1 188 ? 82.837 51.995 0.779 1.00 100.91 568 PHE C C 1
ATOM 4608 O O . PHE C 1 188 ? 83.772 51.296 1.166 1.00 101.77 568 PHE C O 1
ATOM 4616 N N . LEU C 1 189 ? 83.000 53.199 0.234 1.00 99.32 569 LEU C N 1
ATOM 4617 C CA . LEU C 1 189 ? 84.322 53.787 0.107 1.00 89.30 569 LEU C CA 1
ATOM 4618 C C . LEU C 1 189 ? 84.861 54.083 1.493 1.00 92.91 569 LEU C C 1
ATOM 4619 O O . LEU C 1 189 ? 86.031 53.835 1.777 1.00 93.05 569 LEU C O 1
ATOM 4624 N N . LYS C 1 190 ? 84.000 54.601 2.362 1.00 95.61 570 LYS C N 1
ATOM 4625 C CA . LYS C 1 190 ? 84.394 54.847 3.743 1.00 94.00 570 LYS C CA 1
ATOM 4626 C C . LYS C 1 190 ? 84.918 53.541 4.300 1.00 92.37 570 LYS C C 1
ATOM 4627 O O . LYS C 1 190 ? 85.975 53.498 4.924 1.00 87.17 570 LYS C O 1
ATOM 4633 N N . SER C 1 191 ? 84.170 52.471 4.050 1.00 99.72 571 SER C N 1
ATOM 4634 C CA . SER C 1 191 ? 84.559 51.129 4.478 1.00 104.04 571 SER C CA 1
ATOM 4635 C C . SER C 1 191 ? 86.025 50.812 4.128 1.00 105.22 571 SER C C 1
ATOM 4636 O O . SER C 1 191 ? 86.839 50.561 5.012 1.00 104.49 571 SER C O 1
ATOM 4639 N N . LEU C 1 192 ? 86.345 50.826 2.836 1.00 106.34 572 LEU C N 1
ATOM 4640 C CA . LEU C 1 192 ? 87.707 50.611 2.369 1.00 109.91 572 LEU C CA 1
ATOM 4641 C C . LEU C 1 192 ? 88.699 51.442 3.176 1.00 109.32 572 LEU C C 1
ATOM 4642 O O . LEU C 1 192 ? 89.556 50.909 3.877 1.00 113.08 572 LEU C O 1
ATOM 4647 N N . ASN C 1 193 ? 88.573 52.755 3.064 1.00 102.54 573 ASN C N 1
ATOM 4648 C CA . ASN C 1 193 ? 89.415 53.675 3.807 1.00 95.34 573 ASN C CA 1
ATOM 4649 C C . ASN C 1 193 ? 89.503 53.389 5.308 1.00 99.95 573 ASN C C 1
ATOM 4650 O O . ASN C 1 193 ? 90.345 53.956 5.994 1.00 100.84 573 ASN C O 1
ATOM 4655 N N . GLU C 1 194 ? 88.636 52.521 5.821 1.00 106.50 574 GLU C N 1
ATOM 4656 C CA . GLU C 1 194 ? 88.682 52.155 7.239 1.00 110.09 574 GLU C CA 1
ATOM 4657 C C . GLU C 1 194 ? 89.465 50.860 7.433 1.00 115.83 574 GLU C C 1
ATOM 4658 O O . GLU C 1 194 ? 89.469 50.276 8.517 1.00 120.03 574 GLU C O 1
ATOM 4664 N N . GLY C 1 195 ? 90.127 50.419 6.371 1.00 117.20 575 GLY C N 1
ATOM 4665 C CA . GLY C 1 195 ? 90.940 49.219 6.428 1.00 122.28 575 GLY C CA 1
ATOM 4666 C C . GLY C 1 195 ? 90.073 47.986 6.511 1.00 122.59 575 GLY C C 1
ATOM 4667 O O . GLY C 1 195 ? 90.546 46.888 6.796 1.00 122.37 575 GLY C O 1
ATOM 4668 N N . LYS C 1 196 ? 88.786 48.174 6.262 1.00 123.30 576 LYS C N 1
ATOM 4669 C CA . LYS C 1 196 ? 87.850 47.068 6.287 1.00 125.92 576 LYS C CA 1
ATOM 4670 C C . LYS C 1 196 ? 88.038 46.203 5.049 1.00 133.12 576 LYS C C 1
ATOM 4671 O O . LYS C 1 196 ? 88.984 46.405 4.283 1.00 130.29 576 LYS C O 1
ATOM 4677 N N . GLU C 1 197 ? 87.138 45.242 4.857 1.00 139.31 577 GLU C N 1
ATOM 4678 C CA . GLU C 1 197 ? 87.255 44.291 3.753 1.00 147.54 577 GLU C CA 1
ATOM 4679 C C . GLU C 1 197 ? 86.883 44.897 2.400 1.00 144.80 577 GLU C C 1
ATOM 4680 O O . GLU C 1 197 ? 85.915 45.655 2.287 1.00 143.88 577 GLU C O 1
ATOM 4686 N N . GLY C 1 198 ? 87.663 44.550 1.378 1.00 142.82 578 GLY C N 1
ATOM 4687 C CA . GLY C 1 198 ? 87.444 45.044 0.030 1.00 142.57 578 GLY C CA 1
ATOM 4688 C C . GLY C 1 198 ? 86.334 44.292 -0.676 1.00 143.78 578 GLY C C 1
ATOM 4689 O O . GLY C 1 198 ? 85.440 43.758 -0.025 1.00 149.74 578 GLY C O 1
ATOM 4690 N N . PRO C 1 199 ? 86.372 44.259 -2.017 1.00 139.46 579 PRO C N 1
ATOM 4691 C CA . PRO C 1 199 ? 85.377 43.513 -2.791 1.00 139.16 579 PRO C CA 1
ATOM 4692 C C . PRO C 1 199 ? 85.859 42.093 -3.084 1.00 145.26 579 PRO C C 1
ATOM 4693 O O . PRO C 1 199 ? 86.915 41.688 -2.591 1.00 149.20 579 PRO C O 1
ATOM 4697 N N . PRO C 1 200 ? 85.088 41.336 -3.878 1.00 145.32 580 PRO C N 1
ATOM 4698 C CA . PRO C 1 200 ? 85.485 39.977 -4.262 1.00 146.31 580 PRO C CA 1
ATOM 4699 C C . PRO C 1 200 ? 86.833 39.930 -4.990 1.00 146.36 580 PRO C C 1
ATOM 4700 O O . PRO C 1 200 ? 86.909 40.323 -6.152 1.00 148.15 580 PRO C O 1
ATOM 4704 N N . LEU C 1 201 ? 87.874 39.452 -4.314 1.00 143.89 581 LEU C N 1
ATOM 4705 C CA . LEU C 1 201 ? 89.183 39.257 -4.938 1.00 143.62 581 LEU C CA 1
ATOM 4706 C C . LEU C 1 201 ? 89.063 38.579 -6.303 1.00 138.34 581 LEU C C 1
ATOM 4707 O O . LEU C 1 201 ? 89.955 38.677 -7.145 1.00 130.25 581 LEU C O 1
ATOM 4712 N N . SER C 1 202 ? 87.950 37.884 -6.506 1.00 144.60 582 SER C N 1
ATOM 4713 C CA . SER C 1 202 ? 87.687 37.169 -7.748 1.00 145.65 582 SER C CA 1
ATOM 4714 C C . SER C 1 202 ? 87.168 38.121 -8.817 1.00 144.53 582 SER C C 1
ATOM 4715 O O . SER C 1 202 ? 86.984 37.739 -9.973 1.00 146.09 582 SER C O 1
ATOM 4718 N N . ASN C 1 203 ? 86.933 39.363 -8.415 1.00 140.99 583 ASN C N 1
ATOM 4719 C CA . ASN C 1 203 ? 86.392 40.379 -9.300 1.00 142.73 583 ASN C CA 1
ATOM 4720 C C . ASN C 1 203 ? 87.218 41.654 -9.229 1.00 142.21 583 ASN C C 1
ATOM 4721 O O . ASN C 1 203 ? 87.048 42.559 -10.049 1.00 139.42 583 ASN C O 1
ATOM 4726 N N . THR C 1 204 ? 88.111 41.710 -8.239 1.00 143.71 584 THR C N 1
ATOM 4727 C CA . THR C 1 204 ? 88.964 42.874 -8.006 1.00 132.80 584 THR C CA 1
ATOM 4728 C C . THR C 1 204 ? 90.080 42.932 -9.028 1.00 131.62 584 THR C C 1
ATOM 4729 O O . THR C 1 204 ? 90.845 41.984 -9.188 1.00 135.61 584 THR C O 1
ATOM 4733 N N . THR C 1 205 ? 90.179 44.063 -9.706 1.00 128.19 585 THR C N 1
ATOM 4734 C CA . THR C 1 205 ? 91.150 44.229 -10.770 1.00 128.56 585 THR C CA 1
ATOM 4735 C C . THR C 1 205 ? 92.252 45.191 -10.320 1.00 127.24 585 THR C C 1
ATOM 4736 O O . THR C 1 205 ? 93.334 45.266 -10.910 1.00 117.85 585 THR C O 1
ATOM 4740 N N . PHE C 1 206 ? 91.962 45.923 -9.252 1.00 132.15 586 PHE C N 1
ATOM 4741 C CA . PHE C 1 206 ? 92.875 46.930 -8.743 1.00 128.69 586 PHE C CA 1
ATOM 4742 C C . PHE C 1 206 ? 92.523 47.190 -7.288 1.00 131.05 586 PHE C C 1
ATOM 4743 O O . PHE C 1 206 ? 91.607 47.959 -6.993 1.00 131.05 586 PHE C O 1
ATOM 4751 N N . PRO C 1 207 ? 93.245 46.532 -6.370 1.00 131.45 587 PRO C N 1
ATOM 4752 C CA . PRO C 1 207 ? 92.949 46.597 -4.938 1.00 127.41 587 PRO C CA 1
ATOM 4753 C C . PRO C 1 207 ? 93.130 48.009 -4.390 1.00 118.75 587 PRO C C 1
ATOM 4754 O O . PRO C 1 207 ? 93.875 48.808 -4.949 1.00 121.91 587 PRO C O 1
ATOM 4758 N N . HIS C 1 208 ? 92.433 48.304 -3.304 1.00 109.69 588 HIS C N 1
ATOM 4759 C CA . HIS C 1 208 ? 92.407 49.644 -2.753 1.00 99.40 588 HIS C CA 1
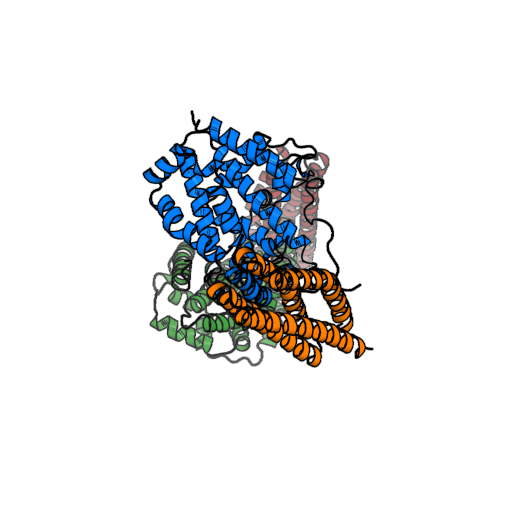ATOM 4760 C C . HIS C 1 208 ? 93.761 49.988 -2.142 1.00 99.33 588 HIS C C 1
ATOM 4761 O O . HIS C 1 208 ? 94.061 49.591 -1.013 1.00 102.75 588 HIS C O 1
ATOM 4768 N N . VAL C 1 209 ? 94.580 50.726 -2.885 1.00 95.43 589 VAL C N 1
ATOM 4769 C CA . VAL C 1 209 ? 95.936 51.026 -2.412 1.00 102.78 589 VAL C CA 1
ATOM 4770 C C . VAL C 1 209 ? 96.122 52.446 -1.867 1.00 103.42 589 VAL C C 1
ATOM 4771 O O . VAL C 1 209 ? 96.957 52.670 -0.993 1.00 106.30 589 VAL C O 1
ATOM 4775 N N . LEU C 1 210 ? 95.345 53.395 -2.382 1.00 100.63 590 LEU C N 1
ATOM 4776 C CA . LEU C 1 210 ? 95.572 54.811 -2.107 1.00 99.32 590 LEU C CA 1
ATOM 4777 C C . LEU C 1 210 ? 95.904 55.160 -0.651 1.00 102.78 590 LEU C C 1
ATOM 4778 O O . LEU C 1 210 ? 96.724 56.039 -0.406 1.00 105.97 590 LEU C O 1
ATOM 4783 N N . PRO C 1 211 ? 95.253 54.498 0.320 1.00 101.89 591 PRO C N 1
ATOM 4784 C CA . PRO C 1 211 ? 95.666 54.702 1.718 1.00 96.62 591 PRO C CA 1
ATOM 4785 C C . PRO C 1 211 ? 97.100 54.219 1.971 1.00 96.40 591 PRO C C 1
ATOM 4786 O O . PRO C 1 211 ? 97.841 54.886 2.682 1.00 98.93 591 PRO C O 1
ATOM 4790 N N . LEU C 1 212 ? 97.483 53.077 1.406 1.00 97.19 592 LEU C N 1
ATOM 4791 C CA . LEU C 1 212 ? 98.833 52.560 1.599 1.00 101.64 592 LEU C CA 1
ATOM 4792 C C . LEU C 1 212 ? 99.835 53.561 1.059 1.00 105.03 592 LEU C C 1
ATOM 4793 O O . LEU C 1 212 ? 100.650 54.107 1.800 1.00 106.42 592 LEU C O 1
ATOM 4798 N N . ILE C 1 213 ? 99.767 53.800 -0.244 1.00 106.12 593 ILE C N 1
ATOM 4799 C CA . ILE C 1 213 ? 100.728 54.677 -0.892 1.00 109.09 593 ILE C CA 1
ATOM 4800 C C . ILE C 1 213 ? 100.746 56.061 -0.253 1.00 107.17 593 ILE C C 1
ATOM 4801 O O . ILE C 1 213 ? 101.751 56.763 -0.317 1.00 109.89 593 ILE C O 1
ATOM 4806 N N . THR C 1 214 ? 99.642 56.441 0.383 1.00 105.56 594 THR C N 1
ATOM 4807 C CA . THR C 1 214 ? 99.582 57.711 1.105 1.00 103.30 594 THR C CA 1
ATOM 4808 C C . THR C 1 214 ? 100.271 57.620 2.465 1.00 111.40 594 THR C C 1
ATOM 4809 O O . THR C 1 214 ? 100.798 58.612 2.968 1.00 113.77 594 THR C O 1
ATOM 4813 N N . LEU C 1 215 ? 100.274 56.428 3.054 1.00 115.60 595 LEU C N 1
ATOM 4814 C CA . LEU C 1 215 ? 101.012 56.200 4.292 1.00 116.32 595 LEU C CA 1
ATOM 4815 C C . LEU C 1 215 ? 102.516 56.269 4.061 1.00 119.89 595 LEU C C 1
ATOM 4816 O O . LEU C 1 215 ? 103.216 57.036 4.722 1.00 120.56 595 LEU C O 1
ATOM 4821 N N . LEU C 1 216 ? 103.009 55.468 3.119 1.00 121.45 596 LEU C N 1
ATOM 4822 C CA . LEU C 1 216 ? 104.445 55.367 2.869 1.00 122.04 596 LEU C CA 1
ATOM 4823 C C . LEU C 1 216 ? 105.041 56.716 2.502 1.00 125.78 596 LEU C C 1
ATOM 4824 O O . LEU C 1 216 ? 106.045 57.133 3.071 1.00 135.20 596 LEU C O 1
ATOM 4829 N N . GLU C 1 217 ? 104.419 57.396 1.547 1.00 125.93 597 GLU C N 1
ATOM 4830 C CA . GLU C 1 217 ? 104.852 58.731 1.155 1.00 133.59 597 GLU C CA 1
ATOM 4831 C C . GLU C 1 217 ? 104.319 59.789 2.113 1.00 142.63 597 GLU C C 1
ATOM 4832 O O . GLU C 1 217 ? 103.272 60.387 1.863 1.00 147.88 597 GLU C O 1
ATOM 4838 N N . SER C 1 218 ? 105.030 60.024 3.211 1.00 148.46 598 SER C N 1
ATOM 4839 C CA . SER C 1 218 ? 104.575 60.998 4.204 1.00 150.39 598 SER C CA 1
ATOM 4840 C C . SER C 1 218 ? 105.558 62.159 4.370 1.00 152.93 598 SER C C 1
ATOM 4841 O O . SER C 1 218 ? 105.458 63.177 3.678 1.00 151.37 598 SER C O 1
ATOM 4844 N N . GLU C 1 233 ? 96.111 61.421 11.176 1.00 139.63 613 GLU C N 1
ATOM 4845 C CA . GLU C 1 233 ? 94.908 61.326 10.354 1.00 146.28 613 GLU C CA 1
ATOM 4846 C C . GLU C 1 233 ? 94.210 59.974 10.506 1.00 146.03 613 GLU C C 1
ATOM 4847 O O . GLU C 1 233 ? 93.138 59.887 11.113 1.00 152.62 613 GLU C O 1
ATOM 4853 N N . HIS C 1 234 ? 94.808 58.931 9.930 1.00 134.59 614 HIS C N 1
ATOM 4854 C CA . HIS C 1 234 ? 94.357 57.555 10.133 1.00 126.11 614 HIS C CA 1
ATOM 4855 C C . HIS C 1 234 ? 94.553 57.162 11.603 1.00 116.98 614 HIS C C 1
ATOM 4856 O O . HIS C 1 234 ? 95.511 57.608 12.245 1.00 115.21 614 HIS C O 1
ATOM 4863 N N . GLY C 1 235 ? 93.657 56.328 12.132 1.00 109.28 615 GLY C N 1
ATOM 4864 C CA . GLY C 1 235 ? 93.820 55.759 13.465 1.00 105.44 615 GLY C CA 1
ATOM 4865 C C . GLY C 1 235 ? 94.917 54.699 13.523 1.00 108.39 615 GLY C C 1
ATOM 4866 O O . GLY C 1 235 ? 95.388 54.212 12.491 1.00 102.50 615 GLY C O 1
ATOM 4867 N N . VAL C 1 236 ? 95.319 54.315 14.729 1.00 108.55 616 VAL C N 1
ATOM 4868 C CA . VAL C 1 236 ? 96.491 53.454 14.885 1.00 104.70 616 VAL C CA 1
ATOM 4869 C C . VAL C 1 236 ? 96.288 52.024 14.397 1.00 96.28 616 VAL C C 1
ATOM 4870 O O . VAL C 1 236 ? 97.201 51.406 13.838 1.00 88.22 616 VAL C O 1
ATOM 4874 N N . GLU C 1 237 ? 95.107 51.480 14.634 1.00 97.11 617 GLU C N 1
ATOM 4875 C CA . GLU C 1 237 ? 94.851 50.103 14.248 1.00 93.58 617 GLU C CA 1
ATOM 4876 C C . GLU C 1 237 ? 94.573 50.012 12.763 1.00 93.01 617 GLU C C 1
ATOM 4877 O O . GLU C 1 237 ? 95.016 49.089 12.103 1.00 100.18 617 GLU C O 1
ATOM 4883 N N . VAL C 1 238 ? 93.828 50.968 12.229 1.00 99.10 618 VAL C N 1
ATOM 4884 C CA . VAL C 1 238 ? 93.541 50.954 10.801 1.00 103.48 618 VAL C CA 1
ATOM 4885 C C . VAL C 1 238 ? 94.844 51.079 10.015 1.00 106.41 618 VAL C C 1
ATOM 4886 O O . VAL C 1 238 ? 94.945 50.598 8.887 1.00 112.04 618 VAL C O 1
ATOM 4890 N N . VAL C 1 239 ? 95.850 51.704 10.622 1.00 100.04 619 VAL C N 1
ATOM 4891 C CA . VAL C 1 239 ? 97.138 51.860 9.955 1.00 97.81 619 VAL C CA 1
ATOM 4892 C C . VAL C 1 239 ? 97.825 50.505 9.813 1.00 100.76 619 VAL C C 1
ATOM 4893 O O . VAL C 1 239 ? 98.324 50.165 8.741 1.00 104.77 619 VAL C O 1
ATOM 4897 N N . LEU C 1 240 ? 97.841 49.726 10.890 1.00 95.70 620 LEU C N 1
ATOM 4898 C CA . LEU C 1 240 ? 98.373 48.377 10.818 1.00 86.95 620 LEU C CA 1
ATOM 4899 C C . LEU C 1 240 ? 97.531 47.575 9.832 1.00 101.02 620 LEU C C 1
ATOM 4900 O O . LEU C 1 240 ? 98.051 46.774 9.051 1.00 106.35 620 LEU C O 1
ATOM 4905 N N . ALA C 1 241 ? 96.221 47.807 9.871 1.00 105.03 621 ALA C N 1
ATOM 4906 C CA . ALA C 1 241 ? 95.285 47.042 9.064 1.00 102.10 621 ALA C CA 1
ATOM 4907 C C . ALA C 1 241 ? 95.580 47.184 7.579 1.00 105.41 621 ALA C C 1
ATOM 4908 O O . ALA C 1 241 ? 95.547 46.195 6.843 1.00 113.20 621 ALA C O 1
ATOM 4910 N N . HIS C 1 242 ? 95.852 48.408 7.133 1.00 97.33 622 HIS C N 1
ATOM 4911 C CA . HIS C 1 242 ? 96.248 48.609 5.745 1.00 101.30 622 HIS C CA 1
ATOM 4912 C C . HIS C 1 242 ? 97.543 47.821 5.446 1.00 105.69 622 HIS C C 1
ATOM 4913 O O . HIS C 1 242 ? 97.600 47.036 4.491 1.00 102.76 622 HIS C O 1
ATOM 4920 N N . LEU C 1 243 ? 98.559 48.012 6.289 1.00 104.40 623 LEU C N 1
ATOM 4921 C CA . LEU C 1 243 ? 99.853 47.336 6.137 1.00 100.99 623 LEU C CA 1
ATOM 4922 C C . LEU C 1 243 ? 99.747 45.817 6.132 1.00 108.67 623 LEU C C 1
ATOM 4923 O O . LEU C 1 243 ? 100.369 45.157 5.305 1.00 116.64 623 LEU C O 1
ATOM 4928 N N . GLU C 1 244 ? 98.966 45.259 7.048 1.00 111.54 624 GLU C N 1
ATOM 4929 C CA . GLU C 1 244 ? 98.677 43.828 7.008 1.00 117.80 624 GLU C CA 1
ATOM 4930 C C . GLU C 1 244 ? 97.970 43.423 5.714 1.00 125.23 624 GLU C C 1
ATOM 4931 O O . GLU C 1 244 ? 98.262 42.369 5.138 1.00 134.23 624 GLU C O 1
ATOM 4937 N N . ALA C 1 245 ? 97.037 44.252 5.260 1.00 119.04 625 ALA C N 1
ATOM 4938 C CA . ALA C 1 245 ? 96.308 43.949 4.035 1.00 125.40 625 ALA C CA 1
ATOM 4939 C C . ALA C 1 245 ? 97.214 44.126 2.816 1.00 121.59 625 ALA C C 1
ATOM 4940 O O . ALA C 1 245 ? 97.107 43.379 1.839 1.00 120.74 625 ALA C O 1
ATOM 4942 N N . ALA C 1 246 ? 98.118 45.102 2.893 1.00 118.20 626 ALA C N 1
ATOM 4943 C CA . ALA C 1 246 ? 99.064 45.387 1.810 1.00 114.77 626 ALA C CA 1
ATOM 4944 C C . ALA C 1 246 ? 99.900 44.172 1.454 1.00 114.68 626 ALA C C 1
ATOM 4945 O O . ALA C 1 246 ? 100.218 43.945 0.288 1.00 118.94 626 ALA C O 1
ATOM 4947 N N . ARG C 1 247 ? 100.263 43.397 2.468 1.00 113.57 627 ARG C N 1
ATOM 4948 C CA . ARG C 1 247 ? 101.005 42.162 2.257 1.00 108.97 627 ARG C CA 1
ATOM 4949 C C . ARG C 1 247 ? 100.235 41.222 1.328 1.00 112.91 627 ARG C C 1
ATOM 4950 O O . ARG C 1 247 ? 100.801 40.283 0.758 1.00 112.30 627 ARG C O 1
ATOM 4958 N N . THR C 1 248 ? 98.935 41.467 1.189 1.00 120.18 628 THR C N 1
ATOM 4959 C CA . THR C 1 248 ? 98.091 40.621 0.354 1.00 123.91 628 THR C CA 1
ATOM 4960 C C . THR C 1 248 ? 98.032 41.138 -1.076 1.00 128.15 628 THR C C 1
ATOM 4961 O O . THR C 1 248 ? 97.988 40.356 -2.023 1.00 131.71 628 THR C O 1
ATOM 4965 N N . VAL C 1 249 ? 98.037 42.456 -1.228 1.00 139.44 629 VAL C N 1
ATOM 4966 C CA . VAL C 1 249 ? 98.044 43.064 -2.553 1.00 143.95 629 VAL C CA 1
ATOM 4967 C C . VAL C 1 249 ? 99.306 42.673 -3.309 1.00 148.17 629 VAL C C 1
ATOM 4968 O O . VAL C 1 249 ? 99.267 42.388 -4.504 1.00 150.22 629 VAL C O 1
ATOM 4972 N N . ALA C 1 250 ? 100.431 42.670 -2.605 1.00 148.69 630 ALA C N 1
ATOM 4973 C CA . ALA C 1 250 ? 101.686 42.270 -3.210 1.00 149.27 630 ALA C CA 1
ATOM 4974 C C . ALA C 1 250 ? 101.617 40.785 -3.521 1.00 148.57 630 ALA C C 1
ATOM 4975 O O . ALA C 1 250 ? 101.890 40.360 -4.643 1.00 146.60 630 ALA C O 1
ATOM 4977 N N . HIS C 1 251 ? 101.224 40.003 -2.521 1.00 149.13 631 HIS C N 1
ATOM 4978 C CA . HIS C 1 251 ? 101.173 38.557 -2.665 1.00 154.37 631 HIS C CA 1
ATOM 4979 C C . HIS C 1 251 ? 100.250 38.107 -3.798 1.00 158.00 631 HIS C C 1
ATOM 4980 O O . HIS C 1 251 ? 100.439 37.029 -4.374 1.00 162.07 631 HIS C O 1
ATOM 4987 N N . HIS C 1 252 ? 99.256 38.930 -4.121 1.00 152.95 632 HIS C N 1
ATOM 4988 C CA . HIS C 1 252 ? 98.270 38.552 -5.129 1.00 154.28 632 HIS C CA 1
ATOM 4989 C C . HIS C 1 252 ? 98.377 39.365 -6.414 1.00 146.69 632 HIS C C 1
ATOM 4990 O O . HIS C 1 252 ? 97.503 39.278 -7.274 1.00 145.69 632 HIS C O 1
ATOM 4997 N N . GLY C 1 253 ? 99.444 40.149 -6.543 1.00 142.41 633 GLY C N 1
ATOM 4998 C CA . GLY C 1 253 ? 99.691 40.906 -7.760 1.00 145.53 633 GLY C CA 1
ATOM 4999 C C . GLY C 1 253 ? 99.386 40.133 -9.039 1.00 151.29 633 GLY C C 1
ATOM 5000 O O . GLY C 1 253 ? 98.761 40.661 -9.962 1.00 149.48 633 GLY C O 1
ATOM 5001 N N . GLY C 1 254 ? 99.829 38.880 -9.101 1.00 154.01 634 GLY C N 1
ATOM 5002 C CA . GLY C 1 254 ? 99.642 38.073 -10.291 1.00 155.14 634 GLY C CA 1
ATOM 5003 C C . GLY C 1 254 ? 98.170 37.882 -10.561 1.00 157.29 634 GLY C C 1
ATOM 5004 O O . GLY C 1 254 ? 97.739 37.804 -11.710 1.00 153.28 634 GLY C O 1
ATOM 5005 N N . LEU C 1 255 ? 97.402 37.823 -9.478 1.00 163.42 635 LEU C N 1
ATOM 5006 C CA . LEU C 1 255 ? 95.959 37.606 -9.526 1.00 162.30 635 LEU C CA 1
ATOM 5007 C C . LEU C 1 255 ? 95.220 38.747 -10.228 1.00 153.95 635 LEU C C 1
ATOM 5008 O O . LEU C 1 255 ? 94.511 38.518 -11.209 1.00 152.32 635 LEU C O 1
ATOM 5013 N N . TYR C 1 256 ? 95.381 39.966 -9.714 1.00 148.09 636 TYR C N 1
ATOM 5014 C CA . TYR C 1 256 ? 94.758 41.150 -10.309 1.00 149.80 636 TYR C CA 1
ATOM 5015 C C . TYR C 1 256 ? 95.039 41.201 -11.802 1.00 156.68 636 TYR C C 1
ATOM 5016 O O . TYR C 1 256 ? 94.192 41.616 -12.596 1.00 153.44 636 TYR C O 1
ATOM 5025 N N . HIS C 1 257 ? 96.242 40.780 -12.179 1.00 163.91 637 HIS C N 1
ATOM 5026 C CA . HIS C 1 257 ? 96.610 40.709 -13.583 1.00 165.67 637 HIS C CA 1
ATOM 5027 C C . HIS C 1 257 ? 95.657 39.776 -14.320 1.00 166.63 637 HIS C C 1
ATOM 5028 O O . HIS C 1 257 ? 95.212 40.075 -15.427 1.00 168.51 637 HIS C O 1
ATOM 5035 N N . THR C 1 258 ? 95.339 38.647 -13.693 1.00 164.79 638 THR C N 1
ATOM 5036 C CA . THR C 1 258 ? 94.476 37.648 -14.315 1.00 163.86 638 THR C CA 1
ATOM 5037 C C . THR C 1 258 ? 93.010 38.092 -14.363 1.00 159.37 638 THR C C 1
ATOM 5038 O O . THR C 1 258 ? 92.319 37.847 -15.353 1.00 161.54 638 THR C O 1
ATOM 5042 N N . ASN C 1 259 ? 92.538 38.742 -13.302 1.00 152.08 639 ASN C N 1
ATOM 5043 C CA . ASN C 1 259 ? 91.183 39.291 -13.300 1.00 146.63 639 ASN C CA 1
ATOM 5044 C C . ASN C 1 259 ? 91.062 40.436 -14.298 1.00 144.90 639 ASN C C 1
ATOM 5045 O O . ASN C 1 259 ? 90.036 40.590 -14.962 1.00 144.66 639 ASN C O 1
ATOM 5050 N N . ALA C 1 260 ? 92.120 41.239 -14.391 1.00 142.62 640 ALA C N 1
ATOM 5051 C CA . ALA C 1 260 ? 92.202 42.312 -15.376 1.00 136.41 640 ALA C CA 1
ATOM 5052 C C . ALA C 1 260 ? 92.198 41.742 -16.796 1.00 142.07 640 ALA C C 1
ATOM 5053 O O . ALA C 1 260 ? 91.370 42.121 -17.629 1.00 139.66 640 ALA C O 1
ATOM 5055 N N . GLU C 1 261 ? 93.130 40.829 -17.063 1.00 146.70 641 GLU C N 1
ATOM 5056 C CA . GLU C 1 261 ? 93.242 40.195 -18.374 1.00 152.74 641 GLU C CA 1
ATOM 5057 C C . GLU C 1 261 ? 91.889 39.654 -18.811 1.00 144.93 641 GLU C C 1
ATOM 5058 O O . GLU C 1 261 ? 91.525 39.719 -19.985 1.00 139.31 641 GLU C O 1
ATOM 5064 N N . VAL C 1 262 ? 91.152 39.118 -17.847 1.00 144.12 642 VAL C N 1
ATOM 5065 C CA . VAL C 1 262 ? 89.822 38.595 -18.098 1.00 149.86 642 VAL C CA 1
ATOM 5066 C C . VAL C 1 262 ? 88.849 39.705 -18.491 1.00 149.35 642 VAL C C 1
ATOM 5067 O O . VAL C 1 262 ? 88.309 39.700 -19.597 1.00 147.01 642 VAL C O 1
ATOM 5071 N N . LYS C 1 263 ? 88.639 40.658 -17.584 1.00 147.63 643 LYS C N 1
ATOM 5072 C CA . LYS C 1 263 ? 87.617 41.688 -17.769 1.00 144.93 643 LYS C CA 1
ATOM 5073 C C . LYS C 1 263 ? 87.911 42.639 -18.929 1.00 147.31 643 LYS C C 1
ATOM 5074 O O . LYS C 1 263 ? 86.994 43.245 -19.486 1.00 149.03 643 LYS C O 1
ATOM 5080 N N . LEU C 1 264 ? 89.183 42.763 -19.294 1.00 150.05 644 LEU C N 1
ATOM 5081 C CA . LEU C 1 264 ? 89.558 43.565 -20.456 1.00 155.47 644 LEU C CA 1
ATOM 5082 C C . LEU C 1 264 ? 89.929 42.711 -21.661 1.00 159.63 644 LEU C C 1
ATOM 5083 O O . 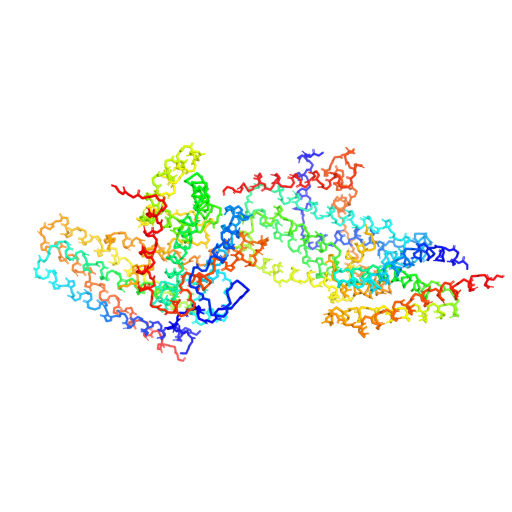LEU C 1 264 ? 90.605 43.174 -22.582 1.00 158.08 644 LEU C O 1
ATOM 5088 N N . GLN C 1 265 ? 89.479 41.461 -21.646 1.00 163.74 645 GLN C N 1
ATOM 5089 C CA . GLN C 1 265 ? 89.674 40.563 -22.774 1.00 168.42 645 GLN C CA 1
ATOM 5090 C C . GLN C 1 265 ? 88.898 41.080 -23.975 1.00 164.56 645 GLN C C 1
ATOM 5091 O O . GLN C 1 265 ? 87.798 41.616 -23.828 1.00 158.78 645 GLN C O 1
ATOM 5097 N N . GLY C 1 266 ? 89.472 40.917 -25.162 1.00 167.89 646 GLY C N 1
ATOM 5098 C CA . GLY C 1 266 ? 88.854 41.431 -26.368 1.00 170.77 646 GLY C CA 1
ATOM 5099 C C . GLY C 1 266 ? 88.366 42.842 -26.127 1.00 171.42 646 GLY C C 1
ATOM 5100 O O . GLY C 1 266 ? 87.171 43.130 -26.222 1.00 169.57 646 GLY C O 1
ATOM 5101 N N . PHE C 1 267 ? 89.298 43.726 -25.792 1.00 173.07 647 PHE C N 1
ATOM 5102 C CA . PHE C 1 267 ? 88.950 45.105 -25.498 1.00 172.77 647 PHE C CA 1
ATOM 5103 C C . PHE C 1 267 ? 89.501 46.078 -26.532 1.00 172.45 647 PHE C C 1
ATOM 5104 O O . PHE C 1 267 ? 90.691 46.074 -26.837 1.00 174.14 647 PHE C O 1
ATOM 5112 N N . GLN C 1 268 ? 88.620 46.924 -27.049 1.00 172.13 648 GLN C N 1
ATOM 5113 C CA . GLN C 1 268 ? 88.959 47.848 -28.119 1.00 176.21 648 GLN C CA 1
ATOM 5114 C C . GLN C 1 268 ? 88.514 49.253 -27.742 1.00 170.06 648 GLN C C 1
ATOM 5115 O O . GLN C 1 268 ? 87.407 49.447 -27.235 1.00 163.90 648 GLN C O 1
ATOM 5121 N N . ALA C 1 269 ? 89.375 50.235 -27.990 1.00 172.30 649 ALA C N 1
ATOM 5122 C CA . ALA C 1 269 ? 89.115 51.588 -27.510 1.00 172.30 649 ALA C CA 1
ATOM 5123 C C . ALA C 1 269 ? 89.517 52.679 -28.496 1.00 169.72 649 ALA C C 1
ATOM 5124 O O . ALA C 1 269 ? 90.568 52.599 -29.135 1.00 166.75 649 ALA C O 1
ATOM 5126 N N . ARG C 1 270 ? 88.673 53.703 -28.603 1.00 166.24 650 ARG C N 1
ATOM 5127 C CA . ARG C 1 270 ? 88.999 54.876 -29.402 1.00 161.80 650 ARG C CA 1
ATOM 5128 C C . ARG C 1 270 ? 90.088 55.672 -28.693 1.00 159.49 650 ARG C C 1
ATOM 5129 O O . ARG C 1 270 ? 89.861 56.242 -27.624 1.00 159.19 650 ARG C O 1
ATOM 5137 N N . PRO C 1 271 ? 91.284 55.700 -29.289 1.00 160.45 651 PRO C N 1
ATOM 5138 C CA . PRO C 1 271 ? 92.482 56.315 -28.708 1.00 163.51 651 PRO C CA 1
ATOM 5139 C C . PRO C 1 271 ? 92.230 57.741 -28.234 1.00 167.12 651 PRO C C 1
ATOM 5140 O O . PRO C 1 271 ? 92.872 58.205 -27.291 1.00 167.23 651 PRO C O 1
ATOM 5144 N N . GLU C 1 272 ? 91.303 58.428 -28.890 1.00 168.67 652 GLU C N 1
ATOM 5145 C CA . GLU C 1 272 ? 90.929 59.771 -28.481 1.00 168.15 652 GLU C CA 1
ATOM 5146 C C . GLU C 1 272 ? 90.601 59.776 -26.993 1.00 161.32 652 GLU C C 1
ATOM 5147 O O . GLU C 1 272 ? 91.201 60.514 -26.212 1.00 159.18 652 GLU C O 1
ATOM 5153 N N . LEU C 1 273 ? 89.650 58.938 -26.603 1.00 157.75 653 LEU C N 1
ATOM 5154 C CA . LEU C 1 273 ? 89.255 58.854 -25.206 1.00 156.55 653 LEU C CA 1
ATOM 5155 C C . LEU C 1 273 ? 90.424 58.461 -24.318 1.00 151.71 653 LEU C C 1
ATOM 5156 O O . LEU C 1 273 ? 90.555 58.949 -23.197 1.00 150.50 653 LEU C O 1
ATOM 5161 N N . LEU C 1 274 ? 91.276 57.578 -24.821 1.00 148.55 654 LEU C N 1
ATOM 5162 C CA . LEU C 1 274 ? 92.415 57.124 -24.039 1.00 147.07 654 LEU C CA 1
ATOM 5163 C C . LEU C 1 274 ? 93.345 58.270 -23.665 1.00 154.29 654 LEU C C 1
ATOM 5164 O O . LEU C 1 274 ? 93.731 58.400 -22.503 1.00 156.77 654 LEU C O 1
ATOM 5169 N N . GLU C 1 275 ? 93.703 59.096 -24.646 1.00 158.96 655 GLU C N 1
ATOM 5170 C CA . GLU C 1 275 ? 94.531 60.277 -24.391 1.00 157.63 655 GLU C CA 1
ATOM 5171 C C . GLU C 1 275 ? 93.788 61.218 -23.437 1.00 150.75 655 GLU C C 1
ATOM 5172 O O . GLU C 1 275 ? 94.317 62.241 -23.009 1.00 147.77 655 GLU C O 1
ATOM 5178 N N . VAL C 1 276 ? 92.558 60.850 -23.099 1.00 144.08 656 VAL C N 1
ATOM 5179 C CA . VAL C 1 276 ? 91.744 61.638 -22.185 1.00 136.49 656 VAL C CA 1
ATOM 5180 C C . VAL C 1 276 ? 91.741 61.062 -20.770 1.00 133.29 656 VAL C C 1
ATOM 5181 O O . VAL C 1 276 ? 91.370 61.741 -19.818 1.00 135.24 656 VAL C O 1
ATOM 5185 N N . PHE C 1 277 ? 92.159 59.811 -20.632 1.00 130.18 657 PHE C N 1
ATOM 5186 C CA . PHE C 1 277 ? 92.378 59.235 -19.312 1.00 128.64 657 PHE C CA 1
ATOM 5187 C C . PHE C 1 277 ? 93.872 59.142 -19.059 1.00 130.92 657 PHE C C 1
ATOM 5188 O O . PHE C 1 277 ? 94.339 58.341 -18.249 1.00 129.23 657 PHE C O 1
ATOM 5196 N N . SER C 1 278 ? 94.620 59.971 -19.775 1.00 132.36 658 SER C N 1
ATOM 5197 C CA . SER C 1 278 ? 96.050 60.045 -19.573 1.00 140.40 658 SER C CA 1
ATOM 5198 C C . SER C 1 278 ? 96.376 61.212 -18.657 1.00 134.17 658 SER C C 1
ATOM 5199 O O . SER C 1 278 ? 96.104 62.365 -18.987 1.00 129.51 658 SER C O 1
ATOM 5202 N N . THR C 1 279 ? 96.950 60.904 -17.501 1.00 135.44 659 THR C N 1
ATOM 5203 C CA . THR C 1 279 ? 97.454 61.931 -16.600 1.00 139.80 659 THR C CA 1
ATOM 5204 C C . THR C 1 279 ? 98.312 62.941 -17.361 1.00 141.24 659 THR C C 1
ATOM 5205 O O . THR C 1 279 ? 98.264 64.143 -17.087 1.00 136.37 659 THR C O 1
ATOM 5209 N N . GLU C 1 280 ? 99.097 62.444 -18.315 1.00 143.56 660 GLU C N 1
ATOM 5210 C CA . GLU C 1 280 ? 99.940 63.306 -19.133 1.00 145.96 660 GLU C CA 1
ATOM 5211 C C . GLU C 1 280 ? 99.128 64.436 -19.761 1.00 145.32 660 GLU C C 1
ATOM 5212 O O . GLU C 1 280 ? 99.413 65.615 -19.539 1.00 145.68 660 GLU C O 1
ATOM 5218 N N . PHE C 1 281 ? 98.115 64.071 -20.541 1.00 141.28 661 PHE C N 1
ATOM 5219 C CA . PHE C 1 281 ? 97.324 65.062 -21.262 1.00 141.30 661 PHE C CA 1
ATOM 5220 C C . PHE C 1 281 ? 96.484 65.938 -20.331 1.00 139.90 661 PHE C C 1
ATOM 5221 O O . PHE C 1 281 ? 96.305 67.133 -20.575 1.00 140.44 661 PHE C O 1
ATOM 5229 N N . GLN C 1 282 ? 95.962 65.339 -19.268 1.00 135.94 662 GLN C N 1
ATOM 5230 C CA . GLN C 1 282 ? 95.211 66.097 -18.284 1.00 133.55 662 GLN C CA 1
ATOM 5231 C C . GLN C 1 282 ? 96.011 67.323 -17.861 1.00 132.97 662 GLN C C 1
ATOM 5232 O O . GLN C 1 282 ? 95.521 68.448 -17.900 1.00 129.64 662 GLN C O 1
ATOM 5238 N N . MET C 1 283 ? 97.259 67.097 -17.477 1.00 140.37 663 MET C N 1
ATOM 5239 C CA . MET C 1 283 ? 98.104 68.166 -16.968 1.00 144.14 663 MET C CA 1
ATOM 5240 C C . MET C 1 283 ? 98.200 69.339 -17.937 1.00 150.72 663 MET C C 1
ATOM 5241 O O . MET C 1 283 ? 98.048 70.496 -17.538 1.00 153.79 663 MET C O 1
ATOM 5246 N N . ARG C 1 284 ? 98.450 69.036 -19.207 1.00 152.62 664 ARG C N 1
ATOM 5247 C CA . ARG C 1 284 ? 98.598 70.071 -20.227 1.00 153.17 664 ARG C CA 1
ATOM 5248 C C . ARG C 1 284 ? 97.315 70.888 -20.356 1.00 150.89 664 ARG C C 1
ATOM 5249 O O . ARG C 1 284 ? 97.354 72.094 -20.603 1.00 152.48 664 ARG C O 1
ATOM 5257 N N . LEU C 1 285 ? 96.181 70.220 -20.177 1.00 144.83 665 LEU C N 1
ATOM 5258 C CA . LEU C 1 285 ? 94.879 70.849 -20.357 1.00 145.97 665 LEU C CA 1
ATOM 5259 C C . LEU C 1 285 ? 94.510 71.745 -19.178 1.00 146.41 665 LEU C C 1
ATOM 5260 O O . LEU C 1 285 ? 93.993 72.851 -19.356 1.00 144.44 665 LEU C O 1
ATOM 5265 N N . LEU C 1 286 ? 94.775 71.260 -17.971 1.00 145.74 666 LEU C N 1
ATOM 5266 C CA . LEU C 1 286 ? 94.430 71.999 -16.768 1.00 140.79 666 LEU C CA 1
ATOM 5267 C C . LEU C 1 286 ? 95.194 73.309 -16.694 1.00 147.62 666 LEU C C 1
ATOM 5268 O O . LEU C 1 286 ? 94.606 74.379 -16.515 1.00 145.98 666 LEU C O 1
ATOM 5273 N N . TRP C 1 287 ? 96.511 73.211 -16.840 1.00 153.43 667 TRP C N 1
ATOM 5274 C CA . TRP C 1 287 ? 97.397 74.340 -16.591 1.00 153.16 667 TRP C CA 1
ATOM 5275 C C . TRP C 1 287 ? 98.132 74.811 -17.843 1.00 148.65 667 TRP C C 1
ATOM 5276 O O . TRP C 1 287 ? 99.093 75.570 -17.748 1.00 148.07 667 TRP C O 1
ATOM 5287 N N . GLY C 1 288 ? 97.672 74.366 -19.009 1.00 148.11 668 GLY C N 1
ATOM 5288 C CA . GLY C 1 288 ? 98.300 74.723 -20.268 1.00 154.64 668 GLY C CA 1
ATOM 5289 C C . GLY C 1 288 ? 99.747 74.266 -20.319 1.00 162.47 668 GLY C C 1
ATOM 5290 O O . GLY C 1 288 ? 100.374 74.066 -19.278 1.00 166.09 668 GLY C O 1
ATOM 5291 N N . SER C 1 289 ? 100.284 74.086 -21.521 1.00 162.98 669 SER C N 1
ATOM 5292 C CA . SER C 1 289 ? 101.688 73.720 -21.645 1.00 167.11 669 SER C CA 1
ATOM 5293 C C . SER C 1 289 ? 102.541 74.792 -20.965 1.00 168.87 669 SER C C 1
ATOM 5294 O O . SER C 1 289 ? 102.226 75.977 -21.048 1.00 169.84 669 SER C O 1
ATOM 5297 N N . GLN C 1 290 ? 103.601 74.369 -20.280 1.00 168.68 670 GLN C N 1
ATOM 5298 C CA . GLN C 1 290 ? 104.439 75.267 -19.477 1.00 169.98 670 GLN C CA 1
ATOM 5299 C C . GLN C 1 290 ? 104.071 75.225 -17.998 1.00 171.00 670 GLN C C 1
ATOM 5300 O O . GLN C 1 290 ? 104.897 74.886 -17.149 1.00 174.38 670 GLN C O 1
ATOM 5306 N N . GLY C 1 291 ? 102.830 75.594 -17.696 1.00 169.04 671 GLY C N 1
ATOM 5307 C CA . GLY C 1 291 ? 102.317 75.516 -16.340 1.00 163.89 671 GLY C CA 1
ATOM 5308 C C . GLY C 1 291 ? 102.117 74.071 -15.929 1.00 158.16 671 GLY C C 1
ATOM 5309 O O . GLY C 1 291 ? 101.966 73.763 -14.749 1.00 156.38 671 GLY C O 1
ATOM 5310 N N . ALA C 1 292 ? 102.116 73.183 -16.920 1.00 156.95 672 ALA C N 1
ATOM 5311 C CA . ALA C 1 292 ? 102.022 71.750 -16.678 1.00 155.70 672 ALA C CA 1
ATOM 5312 C C . ALA C 1 292 ? 103.288 71.228 -16.009 1.00 154.50 672 ALA C C 1
ATOM 5313 O O . ALA C 1 292 ? 103.280 70.173 -15.378 1.00 150.67 672 ALA C O 1
ATOM 5315 N N . SER C 1 293 ? 104.379 71.971 -16.154 1.00 158.46 673 SER C N 1
ATOM 5316 C CA . SER C 1 293 ? 105.651 71.575 -15.565 1.00 158.78 673 SER C CA 1
ATOM 5317 C C . SER C 1 293 ? 105.795 72.131 -14.152 1.00 163.18 673 SER C C 1
ATOM 5318 O O . SER C 1 293 ? 106.634 71.666 -13.379 1.00 166.24 673 SER C O 1
ATOM 5321 N N . SER C 1 294 ? 104.971 73.124 -13.821 1.00 160.56 674 SER C N 1
ATOM 5322 C CA . SER C 1 294 ? 105.021 73.762 -12.508 1.00 157.40 674 SER C CA 1
ATOM 5323 C C . SER C 1 294 ? 104.798 72.750 -11.384 1.00 155.55 674 SER C C 1
ATOM 5324 O O . SER C 1 294 ? 104.532 71.571 -11.637 1.00 154.11 674 SER C O 1
ATOM 5327 N N . SER C 1 295 ? 104.912 73.213 -10.144 1.00 153.96 675 SER C N 1
ATOM 5328 C CA . SER C 1 295 ? 104.800 72.328 -8.989 1.00 150.60 675 SER C CA 1
ATOM 5329 C C . SER C 1 295 ? 103.368 71.854 -8.764 1.00 144.46 675 SER C C 1
ATOM 5330 O O . SER C 1 295 ? 102.410 72.585 -9.011 1.00 143.94 675 SER C O 1
ATOM 5333 N N . GLN C 1 296 ? 103.243 70.617 -8.300 1.00 139.09 676 GLN C N 1
ATOM 5334 C CA . GLN C 1 296 ? 101.956 70.023 -7.982 1.00 128.09 676 GLN C CA 1
ATOM 5335 C C . GLN C 1 296 ? 101.211 70.908 -6.985 1.00 120.70 676 GLN C C 1
ATOM 5336 O O . GLN C 1 296 ? 100.078 71.322 -7.228 1.00 118.30 676 GLN C O 1
ATOM 5342 N N . ALA C 1 297 ? 101.863 71.208 -5.867 1.00 114.31 677 ALA C N 1
ATOM 5343 C CA . ALA C 1 297 ? 101.233 71.990 -4.817 1.00 109.34 677 ALA C CA 1
ATOM 5344 C C . ALA C 1 297 ? 100.754 73.345 -5.322 1.00 122.39 677 ALA C C 1
ATOM 5345 O O . ALA C 1 297 ? 99.692 73.812 -4.928 1.00 132.13 677 ALA C O 1
ATOM 5347 N N . ARG C 1 298 ? 101.535 73.976 -6.191 1.00 128.23 678 ARG C N 1
ATOM 5348 C CA . ARG C 1 298 ? 101.141 75.259 -6.770 1.00 129.02 678 ARG C CA 1
ATOM 5349 C C . ARG C 1 298 ? 100.071 75.042 -7.835 1.00 124.58 678 ARG C C 1
ATOM 5350 O O . ARG C 1 298 ? 99.241 75.917 -8.080 1.00 123.21 678 ARG C O 1
ATOM 5358 N N . ARG C 1 299 ? 100.098 73.871 -8.463 1.00 123.08 679 ARG C N 1
ATOM 5359 C CA . ARG C 1 299 ? 99.106 73.522 -9.473 1.00 129.13 679 ARG C CA 1
ATOM 5360 C C . ARG C 1 299 ? 97.735 73.279 -8.843 1.00 132.00 679 ARG C C 1
ATOM 5361 O O . ARG C 1 299 ? 96.735 73.872 -9.251 1.00 133.17 679 ARG C O 1
ATOM 5369 N N . TYR C 1 300 ? 97.703 72.405 -7.844 1.00 129.20 680 TYR C N 1
ATOM 5370 C CA . TYR C 1 300 ? 96.477 72.100 -7.118 1.00 120.11 680 TYR C CA 1
ATOM 5371 C C . TYR C 1 300 ? 95.883 73.339 -6.451 1.00 121.00 680 TYR C C 1
ATOM 5372 O O . TYR C 1 300 ? 94.699 73.632 -6.624 1.00 115.62 680 TYR C O 1
ATOM 5381 N N . GLU C 1 301 ? 96.705 74.057 -5.690 1.00 125.44 681 GLU C N 1
ATOM 5382 C CA . GLU C 1 301 ? 96.291 75.326 -5.109 1.00 132.55 681 GLU C CA 1
ATOM 5383 C C . GLU C 1 301 ? 95.566 76.154 -6.149 1.00 137.40 681 GLU C C 1
ATOM 5384 O O . GLU C 1 301 ? 94.354 76.349 -6.078 1.00 141.64 681 GLU C O 1
ATOM 5390 N N . LYS C 1 302 ? 96.333 76.643 -7.118 1.00 139.01 682 LYS C N 1
ATOM 5391 C CA . LYS C 1 302 ? 95.822 77.564 -8.124 1.00 136.10 682 LYS C CA 1
ATOM 5392 C C . LYS C 1 302 ? 94.513 77.076 -8.726 1.00 128.43 682 LYS C C 1
ATOM 5393 O O . LYS C 1 302 ? 93.504 77.778 -8.701 1.00 123.21 682 LYS C O 1
ATOM 5399 N N . PHE C 1 303 ? 94.526 75.862 -9.258 1.00 127.32 683 PHE C N 1
ATOM 5400 C CA . PHE C 1 303 ? 93.350 75.354 -9.940 1.00 126.67 683 PHE C CA 1
ATOM 5401 C C . PHE C 1 303 ? 92.181 75.155 -8.986 1.00 122.24 683 PHE C C 1
ATOM 5402 O O . PHE C 1 303 ? 91.022 75.107 -9.406 1.00 118.68 683 PHE C O 1
ATOM 5410 N N . ASP C 1 304 ? 92.492 75.042 -7.702 1.00 121.10 684 ASP C N 1
ATOM 5411 C CA . ASP C 1 304 ? 91.463 74.849 -6.694 1.00 118.94 684 ASP C CA 1
ATOM 5412 C C . ASP C 1 304 ? 90.616 76.104 -6.545 1.00 118.92 684 ASP C C 1
ATOM 5413 O O . ASP C 1 304 ? 89.408 76.026 -6.318 1.00 116.75 684 ASP C O 1
ATOM 5418 N N . LYS C 1 305 ? 91.251 77.265 -6.668 1.00 118.83 685 LYS C N 1
ATOM 5419 C CA . LYS C 1 305 ? 90.517 78.523 -6.619 1.00 120.26 685 LYS C CA 1
ATOM 5420 C C . LYS C 1 305 ? 89.681 78.676 -7.884 1.00 112.37 685 LYS C C 1
ATOM 5421 O O . LYS C 1 305 ? 88.658 79.368 -7.891 1.00 109.10 685 LYS C O 1
ATOM 5427 N N . VAL C 1 306 ? 90.125 78.025 -8.955 1.00 106.17 686 VAL C N 1
ATOM 5428 C CA . VAL C 1 306 ? 89.382 78.024 -10.204 1.00 110.90 686 VAL C CA 1
ATOM 5429 C C . VAL C 1 306 ? 88.058 77.313 -9.985 1.00 115.57 686 VAL C C 1
ATOM 5430 O O . VAL C 1 306 ? 86.988 77.864 -10.257 1.00 115.83 686 VAL C O 1
ATOM 5434 N N . LEU C 1 307 ? 88.139 76.080 -9.496 1.00 114.16 687 LEU C N 1
ATOM 5435 C CA . LEU C 1 307 ? 86.941 75.326 -9.153 1.00 110.49 687 LEU C CA 1
ATOM 5436 C C . LEU C 1 307 ? 85.969 76.217 -8.395 1.00 109.31 687 LEU C C 1
ATOM 5437 O O . LEU C 1 307 ? 84.829 76.406 -8.819 1.00 114.70 687 LEU C O 1
ATOM 5442 N N . THR C 1 308 ? 86.429 76.780 -7.283 1.00 101.92 688 THR C N 1
ATOM 5443 C CA . THR C 1 308 ? 85.570 77.595 -6.439 1.00 98.54 688 THR C CA 1
ATOM 5444 C C . THR C 1 308 ? 84.868 78.682 -7.252 1.00 107.75 688 THR C C 1
ATOM 5445 O O . THR C 1 308 ? 83.640 78.809 -7.201 1.00 107.43 688 THR C O 1
ATOM 5449 N N . ALA C 1 309 ? 85.645 79.448 -8.014 1.00 112.13 689 ALA C N 1
ATOM 5450 C CA . ALA C 1 309 ? 85.083 80.479 -8.881 1.00 112.47 689 ALA C CA 1
ATOM 5451 C C . ALA C 1 309 ? 84.147 79.870 -9.921 1.00 114.81 689 ALA C C 1
ATOM 5452 O O . ALA C 1 309 ? 83.045 80.365 -10.134 1.00 116.59 689 ALA C O 1
ATOM 5454 N N . LEU C 1 310 ? 84.587 78.794 -10.566 1.00 115.40 690 LEU C N 1
ATOM 5455 C CA . LEU C 1 310 ? 83.760 78.107 -11.554 1.00 115.24 690 LEU C CA 1
ATOM 5456 C C . LEU C 1 310 ? 82.464 77.557 -10.957 1.00 116.53 690 LEU C C 1
ATOM 5457 O O . LEU C 1 310 ? 81.496 77.323 -11.678 1.00 121.94 690 LEU C O 1
ATOM 5462 N N . SER C 1 311 ? 82.453 77.342 -9.645 1.00 109.42 691 SER C N 1
ATOM 5463 C CA . SER C 1 311 ? 81.293 76.766 -8.977 1.00 105.13 691 SER C CA 1
ATOM 5464 C C . SER C 1 311 ? 80.343 77.846 -8.472 1.00 112.82 691 SER C C 1
ATOM 5465 O O . SER C 1 311 ? 79.151 77.594 -8.258 1.00 116.42 691 SER C O 1
ATOM 5468 N N . HIS C 1 312 ? 80.873 79.046 -8.263 1.00 110.81 692 HIS C N 1
ATOM 5469 C CA . HIS C 1 3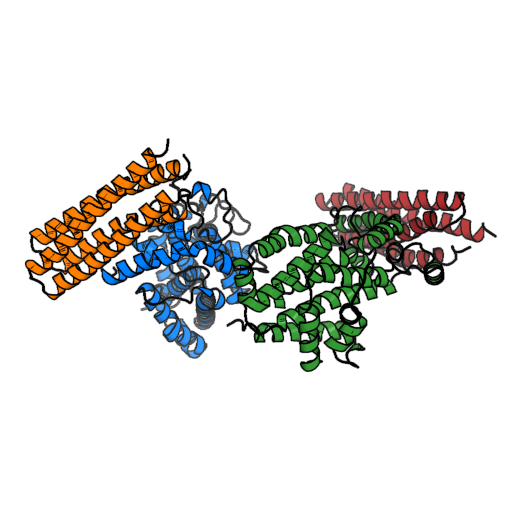12 ? 80.036 80.156 -7.831 1.00 108.00 692 HIS C CA 1
ATOM 5470 C C . HIS C 1 312 ? 79.534 80.895 -9.056 1.00 111.53 692 HIS C C 1
ATOM 5471 O O . HIS C 1 312 ? 78.499 81.563 -9.024 1.00 116.87 692 HIS C O 1
ATOM 5478 N N . LYS C 1 313 ? 80.273 80.766 -10.145 1.00 111.99 693 LYS C N 1
ATOM 5479 C CA . LYS C 1 313 ? 79.832 81.322 -11.406 1.00 121.40 693 LYS C CA 1
ATOM 5480 C C . LYS C 1 313 ? 78.678 80.466 -11.905 1.00 122.02 693 LYS C C 1
ATOM 5481 O O . LYS C 1 313 ? 77.738 80.965 -12.520 1.00 118.70 693 LYS C O 1
ATOM 5487 N N . LEU C 1 314 ? 78.743 79.174 -11.598 1.00 125.18 694 LEU C N 1
ATOM 5488 C CA . LEU C 1 314 ? 77.719 78.221 -12.016 1.00 122.71 694 LEU C CA 1
ATOM 5489 C C . LEU C 1 314 ? 76.426 78.394 -11.216 1.00 119.23 694 LEU C C 1
ATOM 5490 O O . LEU C 1 314 ? 75.350 78.580 -11.782 1.00 119.07 694 LEU C O 1
ATOM 5495 N N . GLU C 1 315 ? 76.534 78.328 -9.897 1.00 115.06 695 GLU C N 1
ATOM 5496 C CA . GLU C 1 315 ? 75.381 78.571 -9.045 1.00 114.50 695 GLU C CA 1
ATOM 5497 C C . GLU C 1 315 ? 75.767 79.531 -7.930 1.00 120.83 695 GLU C C 1
ATOM 5498 O O . GLU C 1 315 ? 76.231 79.109 -6.876 1.00 121.11 695 GLU C O 1
ATOM 5504 N N . PRO C 1 316 ? 75.581 80.836 -8.170 1.00 123.76 696 PRO C N 1
ATOM 5505 C CA . PRO C 1 316 ? 75.927 81.886 -7.206 1.00 120.16 696 PRO C CA 1
ATOM 5506 C C . PRO C 1 316 ? 75.203 81.647 -5.902 1.00 112.09 696 PRO C C 1
ATOM 5507 O O . PRO C 1 316 ? 73.990 81.479 -5.925 1.00 112.54 696 PRO C O 1
ATOM 5511 N N . ALA C 1 317 ? 75.926 81.642 -4.789 1.00 111.32 697 ALA C N 1
ATOM 5512 C CA . ALA C 1 317 ? 75.345 81.254 -3.506 1.00 118.09 697 ALA C CA 1
ATOM 5513 C C . ALA C 1 317 ? 74.412 82.297 -2.887 1.00 123.54 697 ALA C C 1
ATOM 5514 O O . ALA C 1 317 ? 74.315 82.395 -1.660 1.00 124.15 697 ALA C O 1
ATOM 5516 N N . VAL C 1 318 ? 73.709 83.052 -3.728 1.00 125.30 698 VAL C N 1
ATOM 5517 C CA . VAL C 1 318 ? 72.829 84.119 -3.244 1.00 126.97 698 VAL C CA 1
ATOM 5518 C C . VAL C 1 318 ? 71.499 83.593 -2.687 1.00 122.45 698 VAL C C 1
ATOM 5519 O O . VAL C 1 318 ? 71.467 82.696 -1.836 1.00 117.57 698 VAL C O 1
ATOM 5523 N N . GLN D 2 99 ? 123.050 37.296 -4.094 1.00 160.50 742 GLN D N 1
ATOM 5524 C CA . GLN D 2 99 ? 123.176 37.789 -5.463 1.00 166.60 742 GLN D CA 1
ATOM 5525 C C . GLN D 2 99 ? 122.524 39.165 -5.616 1.00 172.32 742 GLN D C 1
ATOM 5526 O O . GLN D 2 99 ? 123.122 40.075 -6.186 1.00 178.50 742 GLN D O 1
ATOM 5532 N N . LEU D 2 100 ? 121.301 39.314 -5.106 1.00 167.79 743 LEU D N 1
ATOM 5533 C CA . LEU D 2 100 ? 120.593 40.596 -5.143 1.00 164.18 743 LEU D CA 1
ATOM 5534 C C . LEU D 2 100 ? 120.144 41.029 -3.732 1.00 157.04 743 LEU D C 1
ATOM 5535 O O . LEU D 2 100 ? 119.088 41.657 -3.544 1.00 127.08 743 LEU D O 1
ATOM 5540 N N . LEU D 2 101 ? 120.956 40.679 -2.739 1.00 169.53 744 LEU D N 1
ATOM 5541 C CA . LEU D 2 101 ? 120.756 41.167 -1.379 1.00 172.40 744 LEU D CA 1
ATOM 5542 C C . LEU D 2 101 ? 121.411 42.537 -1.269 1.00 170.33 744 LEU D C 1
ATOM 5543 O O . LEU D 2 101 ? 121.024 43.375 -0.451 1.00 165.96 744 LEU D O 1
ATOM 5548 N N . LEU D 2 102 ? 122.393 42.749 -2.139 1.00 173.28 745 LEU D N 1
ATOM 5549 C CA . LEU D 2 102 ? 123.281 43.908 -2.095 1.00 174.20 745 LEU D CA 1
ATOM 5550 C C . LEU D 2 102 ? 122.558 45.259 -2.092 1.00 180.23 745 LEU D C 1
ATOM 5551 O O . LEU D 2 102 ? 123.193 46.308 -1.943 1.00 179.95 745 LEU D O 1
ATOM 5556 N N . PHE D 2 103 ? 121.239 45.241 -2.259 1.00 184.35 746 PHE D N 1
ATOM 5557 C CA . PHE D 2 103 ? 120.468 46.473 -2.134 1.00 186.69 746 PHE D CA 1
ATOM 5558 C C . PHE D 2 103 ? 119.410 46.371 -1.046 1.00 187.52 746 PHE D C 1
ATOM 5559 O O . PHE D 2 103 ? 119.320 47.250 -0.196 1.00 187.82 746 PHE D O 1
ATOM 5567 N N . TYR D 2 104 ? 118.617 45.301 -1.069 1.00 189.85 747 TYR D N 1
ATOM 5568 C CA . TYR D 2 104 ? 117.585 45.101 -0.055 1.00 187.01 747 TYR D CA 1
ATOM 5569 C C . TYR D 2 104 ? 118.147 45.400 1.323 1.00 180.97 747 TYR D C 1
ATOM 5570 O O . TYR D 2 104 ? 117.484 46.022 2.155 1.00 179.26 747 TYR D O 1
ATOM 5579 N N . LEU D 2 105 ? 119.376 44.950 1.556 1.00 176.56 748 LEU D N 1
ATOM 5580 C CA . LEU D 2 105 ? 120.068 45.254 2.799 1.00 171.93 748 LEU D CA 1
ATOM 5581 C C . LEU D 2 105 ? 120.307 46.761 2.887 1.00 174.89 748 LEU D C 1
ATOM 5582 O O . LEU D 2 105 ? 120.001 47.391 3.901 1.00 178.09 748 LEU D O 1
ATOM 5587 N N . GLU D 2 106 ? 120.834 47.334 1.809 1.00 172.17 749 GLU D N 1
ATOM 5588 C CA . GLU D 2 106 ? 121.084 48.768 1.734 1.00 171.31 749 GLU D CA 1
ATOM 5589 C C . GLU D 2 106 ? 119.810 49.579 1.960 1.00 170.56 749 GLU D C 1
ATOM 5590 O O . GLU D 2 106 ? 119.800 50.545 2.723 1.00 169.15 749 GLU D O 1
ATOM 5596 N N . GLN D 2 107 ? 118.737 49.182 1.286 1.00 171.99 750 GLN D N 1
ATOM 5597 C CA . GLN D 2 107 ? 117.443 49.830 1.446 1.00 170.27 750 GLN D CA 1
ATOM 5598 C C . GLN D 2 107 ? 116.858 49.537 2.822 1.00 166.83 750 GLN D C 1
ATOM 5599 O O . GLN D 2 107 ? 116.126 50.351 3.382 1.00 164.09 750 GLN D O 1
ATOM 5605 N N . CYS D 2 108 ? 117.196 48.372 3.365 1.00 163.92 751 CYS D N 1
ATOM 5606 C CA . CYS D 2 108 ? 116.836 48.036 4.735 1.00 158.37 751 CYS D CA 1
ATOM 5607 C C . CYS D 2 108 ? 117.591 48.902 5.748 1.00 158.24 751 CYS D C 1
ATOM 5608 O O . CYS D 2 108 ? 117.043 49.278 6.783 1.00 165.83 751 CYS D O 1
ATOM 5611 N N . GLU D 2 109 ? 118.846 49.217 5.453 1.00 148.14 752 GLU D N 1
ATOM 5612 C CA . GLU D 2 109 ? 119.643 50.042 6.352 1.00 149.06 752 GLU D CA 1
ATOM 5613 C C . GLU D 2 109 ? 119.166 51.478 6.346 1.00 145.95 752 GLU D C 1
ATOM 5614 O O . GLU D 2 109 ? 119.433 52.229 7.281 1.00 147.57 752 GLU D O 1
ATOM 5620 N N . ALA D 2 110 ? 118.479 51.862 5.278 1.00 145.35 753 ALA D N 1
ATOM 5621 C CA . ALA D 2 110 ? 117.961 53.220 5.159 1.00 151.92 753 ALA D CA 1
ATOM 5622 C C . ALA D 2 110 ? 116.802 53.440 6.127 1.00 150.60 753 ALA D C 1
ATOM 5623 O O . ALA D 2 110 ? 116.556 54.562 6.576 1.00 145.67 753 ALA D O 1
ATOM 5625 N N . ASN D 2 111 ? 116.102 52.354 6.450 1.00 151.44 754 ASN D N 1
ATOM 5626 C CA . ASN D 2 111 ? 114.922 52.416 7.305 1.00 148.89 754 ASN D CA 1
ATOM 5627 C C . ASN D 2 111 ? 115.193 52.102 8.769 1.00 144.51 754 ASN D C 1
ATOM 5628 O O . ASN D 2 111 ? 114.418 52.489 9.644 1.00 144.62 754 ASN D O 1
ATOM 5633 N N . LEU D 2 112 ? 116.284 51.394 9.040 1.00 138.06 755 LEU D N 1
ATOM 5634 C CA . LEU D 2 112 ? 116.663 51.145 10.420 1.00 131.62 755 LEU D CA 1
ATOM 5635 C C . LEU D 2 112 ? 117.135 52.439 11.058 1.00 125.91 755 LEU D C 1
ATOM 5636 O O . LEU D 2 112 ? 117.051 52.611 12.271 1.00 127.20 755 LEU D O 1
ATOM 5641 N N . THR D 2 113 ? 117.611 53.363 10.234 1.00 114.41 756 THR D N 1
ATOM 5642 C CA . THR D 2 113 ? 118.077 54.639 10.746 1.00 124.53 756 THR D CA 1
ATOM 5643 C C . THR D 2 113 ? 116.883 55.472 11.206 1.00 130.94 756 THR D C 1
ATOM 5644 O O . THR D 2 113 ? 116.927 56.106 12.257 1.00 137.36 756 THR D O 1
ATOM 5648 N N . THR D 2 114 ? 115.812 55.454 10.420 1.00 126.99 757 THR D N 1
ATOM 5649 C CA . THR D 2 114 ? 114.608 56.205 10.745 1.00 122.75 757 THR D CA 1
ATOM 5650 C C . THR D 2 114 ? 113.843 55.520 11.872 1.00 120.01 757 THR D C 1
ATOM 5651 O O . THR D 2 114 ? 113.263 56.173 12.742 1.00 118.11 757 THR D O 1
ATOM 5655 N N . LEU D 2 115 ? 113.844 54.194 11.830 1.00 117.49 758 LEU D N 1
ATOM 5656 C CA . LEU D 2 115 ? 113.145 53.362 12.796 1.00 112.58 758 LEU D CA 1
ATOM 5657 C C . LEU D 2 115 ? 113.806 53.449 14.159 1.00 109.91 758 LEU D C 1
ATOM 5658 O O . LEU D 2 115 ? 113.140 53.627 15.184 1.00 106.54 758 LEU D O 1
ATOM 5663 N N . THR D 2 116 ? 115.126 53.312 14.150 1.00 111.28 759 THR D N 1
ATOM 5664 C CA . THR D 2 116 ? 115.949 53.347 15.354 1.00 111.86 759 THR D CA 1
ATOM 5665 C C . THR D 2 116 ? 115.630 54.521 16.253 1.00 112.36 759 THR D C 1
ATOM 5666 O O . THR D 2 116 ? 115.671 54.412 17.481 1.00 110.77 759 THR D O 1
ATOM 5670 N N . ASN D 2 117 ? 115.337 55.651 15.624 1.00 116.26 760 ASN D N 1
ATOM 5671 C CA . ASN D 2 117 ? 115.014 56.871 16.342 1.00 114.16 760 ASN D CA 1
ATOM 5672 C C . ASN D 2 117 ? 113.521 56.948 16.646 1.00 108.93 760 ASN D C 1
ATOM 5673 O O . ASN D 2 117 ? 113.117 57.485 17.675 1.00 108.39 760 ASN D O 1
ATOM 5678 N N . ALA D 2 118 ? 112.697 56.406 15.757 1.00 104.32 761 ALA D N 1
ATOM 5679 C CA . ALA D 2 118 ? 111.291 56.239 16.085 1.00 99.25 761 ALA D CA 1
ATOM 5680 C C . ALA D 2 118 ? 111.247 55.547 17.439 1.00 104.65 761 ALA D C 1
ATOM 5681 O O . ALA D 2 118 ? 110.633 56.039 18.381 1.00 105.85 761 ALA D O 1
ATOM 5683 N N . VAL D 2 119 ? 111.940 54.416 17.537 1.00 110.60 762 VAL D N 1
ATOM 5684 C CA . VAL D 2 119 ? 112.026 53.682 18.792 1.00 106.10 762 VAL D CA 1
ATOM 5685 C C . VAL D 2 119 ? 112.572 54.583 19.900 1.00 105.77 762 VAL D C 1
ATOM 5686 O O . VAL D 2 119 ? 112.042 54.605 21.011 1.00 107.57 762 VAL D O 1
ATOM 5690 N N . ASP D 2 120 ? 113.615 55.341 19.569 1.00 99.01 763 ASP D N 1
ATOM 5691 C CA . ASP D 2 120 ? 114.230 56.315 20.477 1.00 102.08 763 ASP D CA 1
ATOM 5692 C C . ASP D 2 120 ? 113.244 57.320 21.104 1.00 98.06 763 ASP D C 1
ATOM 5693 O O . ASP D 2 120 ? 113.148 57.438 22.330 1.00 95.51 763 ASP D O 1
ATOM 5698 N N . ALA D 2 121 ? 112.518 58.047 20.265 1.00 94.40 764 ALA D N 1
ATOM 5699 C CA . ALA D 2 121 ? 111.566 59.023 20.760 1.00 94.20 764 ALA D CA 1
ATOM 5700 C C . ALA D 2 121 ? 110.536 58.345 21.657 1.00 97.49 764 ALA D C 1
ATOM 5701 O O . ALA D 2 121 ? 110.229 58.829 22.747 1.00 100.33 764 ALA D O 1
ATOM 5703 N N . PHE D 2 122 ? 110.011 57.219 21.185 1.00 97.30 765 PHE D N 1
ATOM 5704 C CA . PHE D 2 122 ? 108.974 56.481 21.899 1.00 87.34 765 PHE D CA 1
ATOM 5705 C C . PHE D 2 122 ? 109.352 56.210 23.353 1.00 95.64 765 PHE D C 1
ATOM 5706 O O . PHE D 2 122 ? 108.654 56.635 24.273 1.00 99.55 765 PHE D O 1
ATOM 5714 N N . PHE D 2 123 ? 110.450 55.488 23.551 1.00 100.51 766 PHE D N 1
ATOM 5715 C CA . PHE D 2 123 ? 110.986 55.232 24.887 1.00 104.21 766 PHE D CA 1
ATOM 5716 C C . PHE D 2 123 ? 111.103 56.505 25.737 1.00 104.69 766 PHE D C 1
ATOM 5717 O O . PHE D 2 123 ? 110.717 56.513 26.910 1.00 103.07 766 PHE D O 1
ATOM 5725 N N . THR D 2 124 ? 111.669 57.561 25.150 1.00 97.75 767 THR D N 1
ATOM 5726 C CA . THR D 2 124 ? 111.745 58.868 25.795 1.00 90.72 767 THR D CA 1
ATOM 5727 C C . THR D 2 124 ? 110.354 59.387 26.209 1.00 92.77 767 THR D C 1
ATOM 5728 O O . THR D 2 124 ? 110.200 60.007 27.265 1.00 98.85 767 THR D O 1
ATOM 5732 N N . ALA D 2 125 ? 109.348 59.131 25.375 1.00 78.90 768 ALA D N 1
ATOM 5733 C CA . ALA D 2 125 ? 107.987 59.605 25.638 1.00 76.61 768 ALA D CA 1
ATOM 5734 C C . ALA D 2 125 ? 107.287 58.853 26.785 1.00 83.93 768 ALA D C 1
ATOM 5735 O O . ALA D 2 125 ? 106.597 59.457 27.609 1.00 86.07 768 ALA D O 1
ATOM 5737 N N . VAL D 2 126 ? 107.453 57.537 26.831 1.00 76.14 769 VAL D N 1
ATOM 5738 C CA . VAL D 2 126 ? 107.003 56.783 27.979 1.00 79.48 769 VAL D CA 1
ATOM 5739 C C . VAL D 2 126 ? 107.907 57.043 29.192 1.00 87.91 769 VAL D C 1
ATOM 5740 O O . VAL D 2 126 ? 107.472 57.005 30.335 1.00 96.70 769 VAL D O 1
ATOM 5744 N N . ALA D 2 127 ? 109.176 57.308 28.950 1.00 90.83 770 ALA D N 1
ATOM 5745 C CA . ALA D 2 127 ? 110.082 57.559 30.059 1.00 99.97 770 ALA D CA 1
ATOM 5746 C C . ALA D 2 127 ? 109.664 58.828 30.793 1.00 102.04 770 ALA D C 1
ATOM 5747 O O . ALA D 2 127 ? 109.703 58.883 32.024 1.00 103.56 770 ALA D O 1
ATOM 5749 N N . THR D 2 128 ? 109.253 59.835 30.024 1.00 94.41 771 THR D N 1
ATOM 5750 C CA . THR D 2 128 ? 108.936 61.150 30.564 1.00 91.65 771 THR D CA 1
ATOM 5751 C C . THR D 2 128 ? 107.435 61.349 30.774 1.00 91.29 771 THR D C 1
ATOM 5752 O O . THR D 2 128 ? 106.922 62.467 30.672 1.00 86.27 771 THR D O 1
ATOM 5756 N N . ASN D 2 129 ? 106.740 60.249 31.052 1.00 97.63 772 ASN D N 1
ATOM 5757 C CA . ASN D 2 129 ? 105.306 60.252 31.390 1.00 99.35 772 ASN D CA 1
ATOM 5758 C C . ASN D 2 129 ? 104.390 61.036 30.463 1.00 88.29 772 ASN D C 1
ATOM 5759 O O . ASN D 2 129 ? 103.424 61.640 30.912 1.00 92.15 772 ASN D O 1
ATOM 5764 N N . GLN D 2 130 ? 104.689 61.018 29.170 1.00 80.87 773 GLN D N 1
ATOM 5765 C CA . GLN D 2 130 ? 103.840 61.670 28.192 1.00 77.32 773 GLN D CA 1
ATOM 5766 C C . GLN D 2 130 ? 102.499 60.946 28.129 1.00 83.36 773 GLN D C 1
ATOM 5767 O O . GLN D 2 130 ? 102.409 59.763 28.462 1.00 91.67 773 GLN D O 1
ATOM 5773 N N . PRO D 2 131 ? 101.447 61.661 27.722 1.00 79.17 774 PRO D N 1
ATOM 5774 C CA . PRO D 2 131 ? 100.122 61.044 27.582 1.00 75.60 774 PRO D CA 1
ATOM 5775 C C . PRO D 2 131 ? 99.991 60.329 26.243 1.00 73.77 774 PRO D C 1
ATOM 5776 O O . PRO D 2 131 ? 100.907 60.413 25.421 1.00 79.74 774 PRO D O 1
ATOM 5780 N N . PRO D 2 132 ? 98.881 59.602 26.044 1.00 66.23 775 PRO D N 1
ATOM 5781 C CA . PRO D 2 132 ? 98.599 58.846 24.824 1.00 64.61 775 PRO D CA 1
ATOM 5782 C C . PRO D 2 132 ? 98.735 59.660 23.544 1.00 71.37 775 PRO D C 1
ATOM 5783 O O . PRO D 2 132 ? 99.347 59.182 22.580 1.00 70.81 775 PRO D O 1
ATOM 5787 N N . LYS D 2 133 ? 98.162 60.862 23.532 1.00 75.23 776 LYS D N 1
ATOM 5788 C CA . LYS D 2 133 ? 98.199 61.719 22.356 1.00 66.41 776 LYS D CA 1
ATOM 5789 C C . LYS D 2 133 ? 99.616 61.665 21.831 1.00 67.16 776 LYS D C 1
ATOM 5790 O O . LYS D 2 133 ? 99.865 61.602 20.624 1.00 71.85 776 LYS D O 1
ATOM 5796 N N . ILE D 2 134 ? 100.551 61.676 22.766 1.00 64.18 777 ILE D N 1
ATOM 5797 C CA . ILE D 2 134 ? 101.955 61.635 22.413 1.00 74.15 777 ILE D CA 1
ATOM 5798 C C . ILE D 2 134 ? 102.477 60.214 22.171 1.00 78.88 777 ILE D C 1
ATOM 5799 O O . ILE D 2 134 ? 102.890 59.875 21.054 1.00 82.08 777 ILE D O 1
ATOM 5804 N N . PHE D 2 135 ? 102.469 59.371 23.196 1.00 72.57 778 PHE D N 1
ATOM 5805 C CA . PHE D 2 135 ? 103.176 58.107 23.025 1.00 81.62 778 PHE D CA 1
ATOM 5806 C C . PHE D 2 135 ? 102.517 57.209 21.984 1.00 76.92 778 PHE D C 1
ATOM 5807 O O . PHE D 2 135 ? 103.168 56.347 21.398 1.00 72.22 778 PHE D O 1
ATOM 5815 N N . VAL D 2 136 ? 101.231 57.442 21.736 1.00 73.77 779 VAL D N 1
ATOM 5816 C CA . VAL D 2 136 ? 100.537 56.731 20.675 1.00 71.85 779 VAL D CA 1
ATOM 5817 C C . VAL D 2 136 ? 100.977 57.205 19.300 1.00 74.52 779 VAL D C 1
ATOM 5818 O O . VAL D 2 136 ? 101.152 56.400 18.380 1.00 69.94 779 VAL D O 1
ATOM 5822 N N . ALA D 2 137 ? 101.135 58.517 19.162 1.00 75.61 780 ALA D N 1
ATOM 5823 C CA . ALA D 2 137 ? 101.733 59.094 17.967 1.00 72.64 780 ALA D CA 1
ATOM 5824 C C . ALA D 2 137 ? 103.036 58.385 17.611 1.00 77.91 780 ALA D C 1
ATOM 5825 O O . ALA D 2 137 ? 103.275 58.060 16.445 1.00 82.79 780 ALA D O 1
ATOM 5827 N N . HIS D 2 138 ? 103.874 58.135 18.613 1.00 80.21 781 HIS D N 1
ATOM 5828 C CA . HIS D 2 138 ? 105.212 57.582 18.363 1.00 83.89 781 HIS D CA 1
ATOM 5829 C C . HIS D 2 138 ? 105.080 56.117 18.005 1.00 88.44 781 HIS D C 1
ATOM 5830 O O . HIS D 2 138 ? 105.890 55.556 17.263 1.00 85.09 781 HIS D O 1
ATOM 5837 N N . SER D 2 139 ? 104.045 55.496 18.549 1.00 90.93 782 SER D N 1
ATOM 5838 C CA . SER D 2 139 ? 103.784 54.097 18.272 1.00 94.74 782 SER D CA 1
ATOM 5839 C C . SER D 2 139 ? 103.359 53.906 16.813 1.00 99.06 782 SER D C 1
ATOM 5840 O O . SER D 2 139 ? 103.859 53.011 16.131 1.00 94.96 782 SER D O 1
ATOM 5843 N N . LYS D 2 140 ? 102.438 54.744 16.336 1.00 100.25 783 LYS D N 1
ATOM 5844 C CA . LYS D 2 140 ? 102.142 54.789 14.904 1.00 94.88 783 LYS D CA 1
ATOM 5845 C C . LYS D 2 140 ? 103.460 54.827 14.110 1.00 95.24 783 LYS D C 1
ATOM 5846 O O . LYS D 2 140 ? 103.737 53.942 13.303 1.00 97.00 783 LYS D O 1
ATOM 5852 N N . PHE D 2 141 ? 104.270 55.852 14.355 1.00 92.78 784 PHE D N 1
ATOM 5853 C CA . PHE D 2 141 ? 105.495 56.068 13.585 1.00 94.44 784 PHE D CA 1
ATOM 5854 C C . PHE D 2 141 ? 106.438 54.867 13.582 1.00 99.61 784 PHE D C 1
ATOM 5855 O O . PHE D 2 141 ? 107.156 54.626 12.603 1.00 107.35 784 PHE D O 1
ATOM 5863 N N . VAL D 2 142 ? 106.435 54.116 14.677 1.00 90.37 785 VAL D N 1
ATOM 5864 C CA . VAL D 2 142 ? 107.329 52.978 14.811 1.00 87.94 785 VAL D CA 1
ATOM 5865 C C . VAL D 2 142 ? 106.805 51.798 14.012 1.00 92.36 785 VAL D C 1
ATOM 5866 O O . VAL D 2 142 ? 107.537 51.179 13.238 1.00 100.34 785 VAL D O 1
ATOM 5870 N N . ILE D 2 143 ? 105.530 51.492 14.209 1.00 94.17 786 ILE D N 1
ATOM 5871 C CA . ILE D 2 143 ? 104.854 50.455 13.445 1.00 101.50 786 ILE D CA 1
ATOM 5872 C C . ILE D 2 143 ? 105.065 50.675 11.947 1.00 102.38 786 ILE D C 1
ATOM 5873 O O . ILE D 2 143 ? 105.406 49.743 11.213 1.00 106.20 786 ILE D O 1
ATOM 5878 N N . LEU D 2 144 ? 104.877 51.913 11.502 1.00 98.55 787 LEU D N 1
ATOM 5879 C CA . LEU D 2 144 ? 105.075 52.253 10.098 1.00 102.15 787 LEU D CA 1
ATOM 5880 C C . LEU D 2 144 ? 106.482 51.847 9.631 1.00 106.18 787 LEU D C 1
ATOM 5881 O O . LEU D 2 144 ? 106.641 50.798 8.998 1.00 105.25 787 LEU D O 1
ATOM 5886 N N . SER D 2 145 ? 107.497 52.649 9.957 1.00 104.93 788 SER D N 1
ATOM 5887 C CA . SER D 2 145 ? 108.891 52.295 9.625 1.00 102.60 788 SER D CA 1
ATOM 5888 C C . SER D 2 145 ? 109.152 50.780 9.718 1.00 107.14 788 SER D C 1
ATOM 5889 O O . SER D 2 145 ? 109.576 50.154 8.744 1.00 101.82 788 SER D O 1
ATOM 5892 N N . ALA D 2 146 ? 108.878 50.193 10.882 1.00 109.47 789 ALA D N 1
ATOM 5893 C CA . ALA D 2 146 ? 109.151 48.770 11.107 1.00 107.02 789 ALA D CA 1
ATOM 5894 C C . ALA D 2 146 ? 108.510 47.881 10.044 1.00 110.79 789 ALA D C 1
ATOM 5895 O O . ALA D 2 146 ? 109.155 46.995 9.501 1.00 116.62 789 ALA D O 1
ATOM 5897 N N . HIS D 2 147 ? 107.241 48.119 9.739 1.00 110.33 790 HIS D N 1
ATOM 5898 C CA . HIS D 2 147 ? 106.566 47.310 8.738 1.00 106.40 790 HIS D CA 1
ATOM 5899 C C . HIS D 2 147 ? 107.232 47.400 7.366 1.00 108.02 790 HIS D C 1
ATOM 5900 O O . HIS D 2 147 ? 107.032 46.523 6.535 1.00 118.53 790 HIS D O 1
ATOM 5907 N N . LYS D 2 148 ? 108.006 48.453 7.112 1.00 102.55 791 LYS D N 1
ATOM 5908 C CA . LYS D 2 148 ? 108.658 48.583 5.811 1.00 106.88 791 LYS D CA 1
ATOM 5909 C C . LYS D 2 148 ? 109.584 47.387 5.571 1.00 124.43 791 LYS D C 1
ATOM 5910 O O . LYS D 2 148 ? 109.644 46.848 4.463 1.00 135.71 791 LYS D O 1
ATOM 5916 N N . LEU D 2 149 ? 110.298 46.968 6.613 1.00 121.39 792 LEU D N 1
ATOM 5917 C CA . LEU D 2 149 ? 111.061 45.734 6.553 1.00 124.12 792 LEU D CA 1
ATOM 5918 C C . LEU D 2 149 ? 110.170 44.608 6.055 1.00 130.67 792 LEU D C 1
ATOM 5919 O O . LEU D 2 149 ? 110.508 43.894 5.108 1.00 131.28 792 LEU D O 1
ATOM 5924 N N . VAL D 2 150 ? 109.025 44.456 6.713 1.00 132.89 793 VAL D N 1
ATOM 5925 C CA . VAL D 2 150 ? 108.103 43.360 6.430 1.00 132.82 793 VAL D CA 1
ATOM 5926 C C . VAL D 2 150 ? 107.708 43.303 4.955 1.00 142.60 793 VAL D C 1
ATOM 5927 O O . VAL D 2 150 ? 107.367 42.242 4.434 1.00 146.44 793 VAL D O 1
ATOM 5931 N N . PHE D 2 151 ? 107.785 44.442 4.276 1.00 145.93 794 PHE D N 1
ATOM 5932 C CA . PHE D 2 151 ? 107.570 44.473 2.836 1.00 149.77 794 PHE D CA 1
ATOM 5933 C C . PHE D 2 151 ? 108.738 43.825 2.093 1.00 147.52 794 PHE D C 1
ATOM 5934 O O . PHE D 2 151 ? 108.531 42.997 1.205 1.00 151.47 794 PHE D O 1
ATOM 5942 N N . ILE D 2 152 ? 109.963 44.193 2.460 1.00 136.99 795 ILE D N 1
ATOM 5943 C CA . ILE D 2 152 ? 111.139 43.566 1.868 1.00 130.81 795 ILE D CA 1
ATOM 5944 C C . ILE D 2 152 ? 111.272 42.125 2.352 1.00 142.59 795 ILE D C 1
ATOM 5945 O O . ILE D 2 152 ? 111.506 41.207 1.561 1.00 143.18 795 ILE D O 1
ATOM 5950 N N . GLY D 2 153 ? 111.133 41.940 3.661 1.00 146.29 796 GLY D N 1
ATOM 5951 C CA . GLY D 2 153 ? 111.214 40.622 4.258 1.00 151.66 796 GLY D CA 1
ATOM 5952 C C . GLY D 2 153 ? 110.230 39.679 3.602 1.00 160.11 796 GLY D C 1
ATOM 5953 O O . GLY D 2 153 ? 110.375 38.457 3.674 1.00 171.30 796 GLY D O 1
ATOM 5954 N N . ASP D 2 154 ? 109.221 40.254 2.957 1.00 158.95 797 ASP D N 1
ATOM 5955 C CA . ASP D 2 154 ? 108.233 39.482 2.210 1.00 157.51 797 ASP D CA 1
ATOM 5956 C C . ASP D 2 154 ? 108.762 39.168 0.816 1.00 149.63 797 ASP D C 1
ATOM 5957 O O . ASP D 2 154 ? 108.788 38.013 0.398 1.00 151.75 797 ASP D O 1
ATOM 5962 N N . THR D 2 155 ? 109.193 40.208 0.108 1.00 144.80 798 THR D N 1
ATOM 5963 C CA . THR D 2 155 ? 109.711 40.075 -1.248 1.00 150.36 798 THR D CA 1
ATOM 5964 C C . THR D 2 155 ? 110.720 38.928 -1.377 1.00 156.77 798 THR D C 1
ATOM 5965 O O . THR D 2 155 ? 110.726 38.193 -2.370 1.00 148.40 798 THR D O 1
ATOM 5969 N N . LEU D 2 156 ? 111.569 38.781 -0.366 1.00 166.65 799 LEU D N 1
ATOM 5970 C CA . LEU D 2 156 ? 112.598 37.752 -0.381 1.00 173.66 799 LEU D CA 1
ATOM 5971 C C . LEU D 2 156 ? 111.979 36.395 -0.669 1.00 181.61 799 LEU D C 1
ATOM 5972 O O . LEU D 2 156 ? 112.304 35.754 -1.667 1.00 183.74 799 LEU D O 1
ATOM 5977 N N . SER D 2 157 ? 111.074 35.972 0.204 1.00 188.22 800 SER D N 1
ATOM 5978 C CA . SER D 2 157 ? 110.397 34.686 0.063 1.00 197.35 800 SER D CA 1
ATOM 5979 C C . SER D 2 157 ? 109.781 34.502 -1.329 1.00 198.46 800 SER D C 1
ATOM 5980 O O . SER D 2 157 ? 109.493 33.380 -1.752 1.00 197.81 800 SER D O 1
ATOM 5983 N N . ARG D 2 158 ? 109.586 35.613 -2.034 1.00 198.36 801 ARG D N 1
ATOM 5984 C CA . ARG D 2 158 ? 108.912 35.607 -3.327 1.00 198.21 801 ARG D CA 1
ATOM 5985 C C . ARG D 2 158 ? 109.867 35.836 -4.496 1.00 198.30 801 ARG D C 1
ATOM 5986 O O . ARG D 2 158 ? 109.462 35.741 -5.655 1.00 200.55 801 ARG D O 1
ATOM 5994 N N . GLN D 2 159 ? 111.130 36.130 -4.195 1.00 194.25 802 GLN D N 1
ATOM 5995 C CA . GLN D 2 159 ? 112.102 36.452 -5.236 1.00 189.56 802 GLN D CA 1
ATOM 5996 C C . GLN D 2 159 ? 113.278 35.481 -5.279 1.00 193.72 802 GLN D C 1
ATOM 5997 O O . GLN D 2 159 ? 113.625 34.964 -6.340 1.00 194.29 802 GLN D O 1
ATOM 6003 N N . ALA D 2 160 ? 113.887 35.247 -4.120 1.00 195.50 803 ALA D N 1
ATOM 6004 C CA . ALA D 2 160 ? 115.061 34.388 -4.015 1.00 196.39 803 ALA D CA 1
ATOM 6005 C C . ALA D 2 160 ? 114.798 33.008 -4.594 1.00 204.92 803 ALA D C 1
ATOM 6006 O O . ALA D 2 160 ? 113.670 32.510 -4.555 1.00 203.57 803 ALA D O 1
ATOM 6008 N N . LYS D 2 161 ? 115.850 32.396 -5.129 1.00 213.83 804 LYS D N 1
ATOM 6009 C CA . LYS D 2 161 ? 115.761 31.054 -5.696 1.00 218.18 804 LYS D CA 1
ATOM 6010 C C . LYS D 2 161 ? 116.237 29.997 -4.703 1.00 213.71 804 LYS D C 1
ATOM 6011 O O . LYS D 2 161 ? 115.980 28.806 -4.881 1.00 213.02 804 LYS D O 1
ATOM 6017 N N . ALA D 2 162 ? 116.925 30.442 -3.655 1.00 209.15 805 ALA D N 1
ATOM 6018 C CA . ALA D 2 162 ? 117.379 29.552 -2.589 1.00 207.46 805 ALA D CA 1
ATOM 6019 C C . ALA D 2 162 ? 116.220 29.112 -1.690 1.00 205.58 805 ALA D C 1
ATOM 6020 O O . ALA D 2 162 ? 115.187 29.785 -1.615 1.00 198.70 805 ALA D O 1
ATOM 6022 N N . ALA D 2 163 ? 116.404 27.990 -0.999 1.00 206.54 806 ALA D N 1
ATOM 6023 C CA . ALA D 2 163 ? 115.349 27.426 -0.159 1.00 201.33 806 ALA D CA 1
ATOM 6024 C C . ALA D 2 163 ? 115.520 27.753 1.323 1.00 197.44 806 ALA D C 1
ATOM 6025 O O . ALA D 2 163 ? 114.534 27.914 2.042 1.00 197.55 806 ALA D O 1
ATOM 6027 N N . ASP D 2 164 ? 116.764 27.840 1.783 1.00 195.51 807 ASP D N 1
ATOM 6028 C CA . ASP D 2 164 ? 117.025 28.262 3.152 1.00 195.30 807 ASP D CA 1
ATOM 6029 C C . ASP D 2 164 ? 116.816 29.771 3.237 1.00 190.36 807 ASP D C 1
ATOM 6030 O O . ASP D 2 164 ? 116.478 30.310 4.291 1.00 189.81 807 ASP D O 1
ATOM 6035 N N . VAL D 2 165 ? 117.014 30.445 2.107 1.00 183.07 808 VAL D N 1
ATOM 6036 C CA . VAL D 2 165 ? 116.807 31.884 2.011 1.00 169.68 808 VAL D CA 1
ATOM 6037 C C . VAL D 2 165 ? 115.339 32.218 2.228 1.00 169.32 808 VAL D C 1
ATOM 6038 O O . VAL D 2 165 ? 114.974 32.832 3.227 1.00 158.62 808 VAL D O 1
ATOM 6042 N N . ARG D 2 166 ? 114.498 31.807 1.283 1.00 176.15 809 ARG D N 1
ATOM 6043 C CA . ARG D 2 166 ? 113.061 31.978 1.425 1.00 175.20 809 ARG D CA 1
ATOM 6044 C C . ARG D 2 166 ? 112.582 31.417 2.764 1.00 176.27 809 ARG D C 1
ATOM 6045 O O . ARG D 2 166 ? 111.531 31.810 3.266 1.00 173.55 809 ARG D O 1
ATOM 6053 N N . SER D 2 167 ? 113.350 30.500 3.344 1.00 181.98 810 SER D N 1
ATOM 6054 C CA . SER D 2 167 ? 113.007 29.980 4.662 1.00 181.90 810 SER D CA 1
ATOM 6055 C C . SER D 2 167 ? 113.281 31.033 5.723 1.00 178.15 810 SER D C 1
ATOM 6056 O O . SER D 2 167 ? 112.357 31.542 6.360 1.00 179.19 810 SER D O 1
ATOM 6059 N N . GLN D 2 168 ? 114.558 31.354 5.901 1.00 175.37 811 GLN D N 1
ATOM 6060 C CA . GLN D 2 168 ? 114.985 32.383 6.845 1.00 170.02 811 GLN D CA 1
ATOM 6061 C C . GLN D 2 168 ? 114.051 33.604 6.887 1.00 159.04 811 GLN D C 1
ATOM 6062 O O . GLN D 2 168 ? 113.398 33.861 7.900 1.00 150.98 811 GLN D O 1
ATOM 6068 N N . VAL D 2 169 ? 113.996 34.343 5.782 1.00 158.19 812 VAL D N 1
ATOM 6069 C CA . VAL D 2 169 ? 113.270 35.609 5.719 1.00 157.15 812 VAL D CA 1
ATOM 6070 C C . VAL D 2 169 ? 111.821 35.506 6.191 1.00 153.05 812 VAL D C 1
ATOM 6071 O O . VAL D 2 169 ? 111.298 36.435 6.802 1.00 139.38 812 VAL D O 1
ATOM 6075 N N . THR D 2 170 ? 111.179 34.377 5.909 1.00 160.24 813 THR D N 1
ATOM 6076 C CA . THR D 2 170 ? 109.777 34.199 6.273 1.00 161.84 813 THR D CA 1
ATOM 6077 C C . THR D 2 170 ? 109.591 34.159 7.787 1.00 161.02 813 THR D C 1
ATOM 6078 O O . THR D 2 170 ? 108.708 34.834 8.330 1.00 150.99 813 THR D O 1
ATOM 6082 N N . HIS D 2 171 ? 110.425 33.366 8.459 1.00 163.81 814 HIS D N 1
ATOM 6083 C CA . HIS D 2 171 ? 110.381 33.260 9.915 1.00 162.72 814 HIS D CA 1
ATOM 6084 C C . HIS D 2 171 ? 110.346 34.638 10.574 1.00 161.86 814 HIS D C 1
ATOM 6085 O O . HIS D 2 171 ? 109.331 35.028 11.153 1.00 161.81 814 HIS D O 1
ATOM 6092 N N . TYR D 2 172 ? 111.452 35.370 10.474 1.00 160.33 815 TYR D N 1
ATOM 6093 C CA . TYR D 2 172 ? 111.546 36.713 11.040 1.00 152.89 815 TYR D CA 1
ATOM 6094 C C . TYR D 2 172 ? 110.403 37.586 10.556 1.00 152.49 815 TYR D C 1
ATOM 6095 O O . TYR D 2 172 ? 109.503 37.918 11.325 1.00 153.21 815 TYR D O 1
ATOM 6104 N N . SER D 2 173 ? 110.446 37.946 9.276 1.00 151.39 816 SER D N 1
ATOM 6105 C CA . SER D 2 173 ? 109.426 38.792 8.661 1.00 146.37 816 SER D CA 1
ATOM 6106 C C . SER D 2 173 ? 108.060 38.618 9.322 1.00 142.54 816 SER D C 1
ATOM 6107 O O . SER D 2 173 ? 107.430 39.594 9.729 1.00 139.69 816 SER D O 1
ATOM 6110 N N . ASN D 2 174 ? 107.616 37.370 9.427 1.00 145.08 817 ASN D N 1
ATOM 6111 C CA . ASN D 2 174 ? 106.372 37.038 10.109 1.00 147.89 817 ASN D CA 1
ATOM 6112 C C . ASN D 2 174 ? 106.379 37.473 11.570 1.00 145.97 817 ASN D C 1
ATOM 6113 O O . ASN D 2 174 ? 105.482 38.191 12.022 1.00 140.54 817 ASN D O 1
ATOM 6118 N N . LEU D 2 175 ? 107.397 37.023 12.301 1.00 146.64 818 LEU D N 1
ATOM 6119 C CA . LEU D 2 175 ? 107.558 37.342 13.718 1.00 141.88 818 LEU D CA 1
ATOM 6120 C C . LEU D 2 175 ? 107.420 38.841 13.985 1.00 138.07 818 LEU D C 1
ATOM 6121 O O . LEU D 2 175 ? 106.746 39.257 14.931 1.00 138.96 818 LEU D O 1
ATOM 6126 N N . LEU D 2 176 ? 108.062 39.649 13.151 1.00 129.59 819 LEU D N 1
ATOM 6127 C CA . LEU D 2 176 ? 107.879 41.083 13.223 1.00 125.42 819 LEU D CA 1
ATOM 6128 C C . LEU D 2 176 ? 106.385 41.372 13.156 1.00 129.92 819 LEU D C 1
ATOM 6129 O O . LEU D 2 176 ? 105.834 42.046 14.025 1.00 131.09 819 LEU D O 1
ATOM 6134 N N . CYS D 2 177 ? 105.728 40.839 12.131 1.00 131.03 820 CYS D N 1
ATOM 6135 C CA . CYS D 2 177 ? 104.297 41.043 11.963 1.00 126.37 820 CYS D CA 1
ATOM 6136 C C . CYS D 2 177 ? 103.514 40.679 13.230 1.00 127.22 820 CYS D C 1
ATOM 6137 O O . CYS D 2 177 ? 102.485 41.306 13.540 1.00 127.17 820 CYS D O 1
ATOM 6140 N N . ASP D 2 178 ? 103.998 39.676 13.962 1.00 120.13 821 ASP D N 1
ATOM 6141 C CA . ASP D 2 178 ? 103.380 39.317 15.235 1.00 119.15 821 ASP D CA 1
ATOM 6142 C C . ASP D 2 178 ? 103.722 40.333 16.318 1.00 117.37 821 ASP D C 1
ATOM 6143 O O . ASP D 2 178 ? 102.893 40.668 17.167 1.00 115.42 821 ASP D O 1
ATOM 6148 N N . LEU D 2 179 ? 104.952 40.824 16.272 1.00 114.07 822 LEU D N 1
ATOM 6149 C CA . LEU D 2 179 ? 105.399 41.823 17.216 1.00 103.73 822 LEU D CA 1
ATOM 6150 C C . LEU D 2 179 ? 104.664 43.109 16.951 1.00 108.12 822 LEU D C 1
ATOM 6151 O O . LEU D 2 179 ? 104.304 43.824 17.882 1.00 119.42 822 LEU D O 1
ATOM 6156 N N . LEU D 2 180 ? 104.432 43.406 15.676 1.00 106.19 823 LEU D N 1
ATOM 6157 C CA . LEU D 2 180 ? 103.715 44.620 15.319 1.00 102.04 823 LEU D CA 1
ATOM 6158 C C . LEU D 2 180 ? 102.290 44.556 15.848 1.00 96.74 823 LEU D C 1
ATOM 6159 O O . LEU D 2 180 ? 101.800 45.508 16.442 1.00 91.97 823 LEU D O 1
ATOM 6164 N N . ARG D 2 181 ? 101.618 43.432 15.647 1.00 106.47 824 ARG D N 1
ATOM 6165 C CA . ARG D 2 181 ? 100.267 43.311 16.174 1.00 106.98 824 ARG D CA 1
ATOM 6166 C C . ARG D 2 181 ? 100.330 43.487 17.685 1.00 106.66 824 ARG D C 1
ATOM 6167 O O . ARG D 2 181 ? 99.495 44.178 18.273 1.00 97.35 824 ARG D O 1
ATOM 6175 N N . GLY D 2 182 ? 101.351 42.892 18.299 1.00 106.32 825 GLY D N 1
ATOM 6176 C CA . GLY D 2 182 ? 101.531 42.974 19.736 1.00 105.51 825 GLY D CA 1
ATOM 6177 C C . GLY D 2 182 ? 101.785 44.393 20.212 1.00 107.38 825 GLY D C 1
ATOM 6178 O O . GLY D 2 182 ? 101.599 44.711 21.387 1.00 106.48 825 GLY D O 1
ATOM 6179 N N . ILE D 2 183 ? 102.198 45.256 19.294 1.00 111.83 826 ILE D N 1
ATOM 6180 C CA . ILE D 2 183 ? 102.564 46.624 19.656 1.00 114.29 826 ILE D CA 1
ATOM 6181 C C . ILE D 2 183 ? 101.355 47.559 19.633 1.00 113.15 826 ILE D C 1
ATOM 6182 O O . ILE D 2 183 ? 101.217 48.432 20.491 1.00 115.45 826 ILE D O 1
ATOM 6187 N N . VAL D 2 184 ? 100.470 47.372 18.661 1.00 109.58 827 VAL D N 1
ATOM 6188 C CA . VAL D 2 184 ? 99.217 48.122 18.664 1.00 99.80 827 VAL D CA 1
ATOM 6189 C C . VAL D 2 184 ? 98.261 47.612 19.742 1.00 96.93 827 VAL D C 1
ATOM 6190 O O . VAL D 2 184 ? 97.518 48.386 20.344 1.00 103.42 827 VAL D O 1
ATOM 6194 N N . ALA D 2 185 ? 98.273 46.307 19.977 1.00 90.34 828 ALA D N 1
ATOM 6195 C CA . ALA D 2 185 ? 97.475 45.739 21.051 1.00 83.32 828 ALA D CA 1
ATOM 6196 C C . ALA D 2 185 ? 97.891 46.320 22.404 1.00 88.06 828 ALA D C 1
ATOM 6197 O O . ALA D 2 185 ? 97.034 46.733 23.191 1.00 82.07 828 ALA D O 1
ATOM 6199 N N . THR D 2 186 ? 99.198 46.361 22.670 1.00 87.16 829 THR D N 1
ATOM 6200 C CA . THR D 2 186 ? 99.688 46.841 23.961 1.00 84.01 829 THR D CA 1
ATOM 6201 C C . THR D 2 186 ? 99.633 48.370 24.075 1.00 89.86 829 THR D C 1
ATOM 6202 O O . THR D 2 186 ? 99.487 48.914 25.174 1.00 96.23 829 THR D O 1
ATOM 6206 N N . THR D 2 187 ? 99.753 49.066 22.950 1.00 83.19 830 THR D N 1
ATOM 6207 C CA . THR D 2 187 ? 99.607 50.523 22.965 1.00 87.53 830 THR D CA 1
ATOM 6208 C C . THR D 2 187 ? 98.151 50.930 23.233 1.00 83.88 830 THR D C 1
ATOM 6209 O O . THR D 2 187 ? 97.881 51.811 24.052 1.00 78.98 830 THR D O 1
ATOM 6213 N N . LYS D 2 188 ? 97.221 50.281 22.536 1.00 86.29 831 LYS D N 1
ATOM 6214 C CA . LYS D 2 188 ? 95.793 50.506 22.748 1.00 85.58 831 LYS D CA 1
ATOM 6215 C C . LYS D 2 188 ? 95.423 50.273 24.213 1.00 85.17 831 LYS D C 1
ATOM 6216 O O . LYS D 2 188 ? 94.693 51.063 24.816 1.00 78.32 831 LYS D O 1
ATOM 6222 N N . ALA D 2 189 ? 95.934 49.184 24.781 1.00 82.61 832 ALA D N 1
ATOM 6223 C CA . ALA D 2 189 ? 95.692 48.885 26.184 1.00 75.62 832 ALA D CA 1
ATOM 6224 C C . ALA D 2 189 ? 96.339 49.934 27.087 1.00 77.31 832 ALA D C 1
ATOM 6225 O O . ALA D 2 189 ? 95.773 50.326 28.101 1.00 86.62 832 ALA D O 1
ATOM 6227 N N . ALA D 2 190 ? 97.526 50.389 26.720 1.00 71.86 833 ALA D N 1
ATOM 6228 C CA . ALA D 2 190 ? 98.194 51.417 27.498 1.00 76.26 833 ALA D CA 1
ATOM 6229 C C . ALA D 2 190 ? 97.421 52.741 27.477 1.00 81.03 833 ALA D C 1
ATOM 6230 O O . ALA D 2 190 ? 97.485 53.520 28.428 1.00 90.67 833 ALA D O 1
ATOM 6232 N N . ALA D 2 191 ? 96.699 53.006 26.394 1.00 76.80 834 ALA D N 1
ATOM 6233 C CA . ALA D 2 191 ? 95.931 54.248 26.299 1.00 72.32 834 ALA D CA 1
ATOM 6234 C C . ALA D 2 191 ? 94.659 54.163 27.120 1.00 72.83 834 ALA D C 1
ATOM 6235 O O . ALA D 2 191 ? 94.330 55.088 27.867 1.00 69.15 834 ALA D O 1
ATOM 6237 N N . LEU D 2 192 ? 93.956 53.042 26.977 1.00 77.27 835 LEU D N 1
ATOM 6238 C CA . LEU D 2 192 ? 92.641 52.860 27.582 1.00 77.62 835 LEU D CA 1
ATOM 6239 C C . LEU D 2 192 ? 92.738 52.838 29.101 1.00 80.29 835 LEU D C 1
ATOM 6240 O O . LEU D 2 192 ? 91.776 53.158 29.799 1.00 81.87 835 LEU D O 1
ATOM 6245 N N . GLN D 2 193 ? 93.911 52.473 29.607 1.00 76.65 836 GLN D N 1
ATOM 6246 C CA . GLN D 2 193 ? 94.144 52.441 31.048 1.00 79.41 836 GLN D CA 1
ATOM 6247 C C . GLN D 2 193 ? 95.106 53.531 31.522 1.00 80.29 836 GLN D C 1
ATOM 6248 O O . GLN D 2 193 ? 95.584 53.491 32.655 1.00 89.45 836 GLN D O 1
ATOM 6254 N N . TYR D 2 194 ? 95.394 54.492 30.657 1.00 68.85 837 TYR D N 1
ATOM 6255 C CA . TYR D 2 194 ? 96.160 55.661 31.062 1.00 82.29 837 TYR D CA 1
ATOM 6256 C C . TYR D 2 194 ? 95.557 56.342 32.297 1.00 88.53 837 TYR D C 1
ATOM 6257 O O . TYR D 2 194 ? 94.366 56.629 32.319 1.00 90.79 837 TYR D O 1
ATOM 6266 N N . PRO D 2 195 ? 96.381 56.599 33.333 1.00 93.49 838 PRO D N 1
ATOM 6267 C CA . PRO D 2 195 ? 97.807 56.260 33.455 1.00 86.54 838 PRO D CA 1
ATOM 6268 C C . PRO D 2 195 ? 98.044 54.891 34.077 1.00 77.81 838 PRO D C 1
ATOM 6269 O O . PRO D 2 195 ? 97.710 54.689 35.247 1.00 79.84 838 PRO D O 1
ATOM 6273 N N . SER D 2 196 ? 98.638 53.971 33.323 1.00 80.48 839 SER D N 1
ATOM 6274 C CA . SER D 2 196 ? 98.907 52.623 33.847 1.00 84.18 839 SER D CA 1
ATOM 6275 C C . SER D 2 196 ? 100.386 52.226 33.863 1.00 97.34 839 SER D C 1
ATOM 6276 O O . SER D 2 196 ? 100.983 51.970 32.816 1.00 96.03 839 SER D O 1
ATOM 6279 N N . PRO D 2 197 ? 100.977 52.134 35.060 1.00 111.84 840 PRO D N 1
ATOM 6280 C CA . PRO D 2 197 ? 102.378 51.702 35.120 1.00 113.50 840 PRO D CA 1
ATOM 6281 C C . PRO D 2 197 ? 102.576 50.353 34.418 1.00 116.60 840 PRO D C 1
ATOM 6282 O O . PRO D 2 197 ? 103.480 50.233 33.593 1.00 117.04 840 PRO D O 1
ATOM 6286 N N . SER D 2 198 ? 101.728 49.369 34.718 1.00 117.71 841 SER D N 1
ATOM 6287 C CA . SER D 2 198 ? 101.860 48.018 34.148 1.00 108.77 841 SER D CA 1
ATOM 6288 C C . SER D 2 198 ? 101.646 47.956 32.626 1.00 108.38 841 SER D C 1
ATOM 6289 O O . SER D 2 198 ? 102.468 47.381 31.904 1.00 108.36 841 SER D O 1
ATOM 6292 N N . ALA D 2 199 ? 100.553 48.553 32.144 1.00 100.85 842 ALA D N 1
ATOM 6293 C CA . ALA D 2 199 ? 100.290 48.622 30.707 1.00 95.63 842 ALA D CA 1
ATOM 6294 C C . ALA D 2 199 ? 101.448 49.277 29.940 1.00 98.31 842 ALA D C 1
ATOM 6295 O O . ALA D 2 199 ? 101.932 48.734 28.944 1.00 105.13 842 ALA D O 1
ATOM 6297 N N . ALA D 2 200 ? 101.889 50.441 30.408 1.00 88.02 843 ALA D N 1
ATOM 6298 C CA . ALA D 2 200 ? 103.054 51.101 29.831 1.00 88.90 843 ALA D CA 1
ATOM 6299 C C . ALA D 2 200 ? 104.258 50.159 29.767 1.00 103.51 843 ALA D C 1
ATOM 6300 O O . ALA D 2 200 ? 105.061 50.223 28.833 1.00 105.44 843 ALA D O 1
ATOM 6302 N N . GLN D 2 201 ? 104.387 49.292 30.767 1.00 110.04 844 GLN D N 1
ATOM 6303 C CA . GLN D 2 201 ? 105.506 48.357 30.814 1.00 111.53 844 GLN D CA 1
ATOM 6304 C C . GLN D 2 201 ? 105.434 47.360 29.659 1.00 106.12 844 GLN D C 1
ATOM 6305 O O . GLN D 2 201 ? 106.445 47.091 29.014 1.00 97.50 844 GLN D O 1
ATOM 6311 N N . ASP D 2 202 ? 104.245 46.810 29.404 1.00 105.24 845 ASP D N 1
ATOM 6312 C CA . ASP D 2 202 ? 104.085 45.815 28.342 1.00 101.03 845 ASP D CA 1
ATOM 6313 C C . ASP D 2 202 ? 104.435 46.393 26.979 1.00 102.65 845 ASP D C 1
ATOM 6314 O O . ASP D 2 202 ? 105.169 45.781 26.196 1.00 110.52 845 ASP D O 1
ATOM 6319 N N . MET D 2 203 ? 103.903 47.578 26.716 1.00 96.63 846 MET D N 1
ATOM 6320 C CA . MET D 2 203 ? 104.131 48.307 25.473 1.00 96.47 846 MET D CA 1
ATOM 6321 C C . MET D 2 203 ? 105.629 48.475 25.227 1.00 101.25 846 MET D C 1
ATOM 6322 O O . MET D 2 203 ? 106.135 48.276 24.117 1.00 103.94 846 MET D O 1
ATOM 6327 N N . VAL D 2 204 ? 106.337 48.840 26.286 1.00 100.29 847 VAL D N 1
ATOM 6328 C CA . VAL D 2 204 ? 107.766 49.092 26.205 1.00 93.31 847 VAL D CA 1
ATOM 6329 C C . VAL D 2 204 ? 108.580 47.810 26.050 1.00 96.71 847 VAL D C 1
ATOM 6330 O O . VAL D 2 204 ? 109.672 47.843 25.487 1.00 98.88 847 VAL D O 1
ATOM 6334 N N . GLU D 2 205 ? 108.052 46.687 26.540 1.00 105.17 848 GLU D N 1
ATOM 6335 C CA . GLU D 2 205 ? 108.696 45.382 26.329 1.00 117.68 848 GLU D CA 1
ATOM 6336 C C . GLU D 2 205 ? 108.614 45.023 24.855 1.00 110.93 848 GLU D C 1
ATOM 6337 O O . GLU D 2 205 ? 109.584 44.551 24.263 1.00 107.88 848 GLU D O 1
ATOM 6343 N N . ARG D 2 206 ? 107.434 45.249 24.282 1.00 102.23 849 ARG D N 1
ATOM 6344 C CA . ARG D 2 206 ? 107.173 44.985 22.877 1.00 109.25 849 ARG D CA 1
ATOM 6345 C C . ARG D 2 206 ? 108.146 45.744 22.001 1.00 110.81 849 ARG D C 1
ATOM 6346 O O . ARG D 2 206 ? 108.879 45.141 21.222 1.00 115.69 849 ARG D O 1
ATOM 6354 N N . VAL D 2 207 ? 108.137 47.072 22.127 1.00 106.21 850 VAL D N 1
ATOM 6355 C CA . VAL D 2 207 ? 109.045 47.941 21.372 1.00 102.76 850 VAL D CA 1
ATOM 6356 C C . VAL D 2 207 ? 110.506 47.535 21.583 1.00 113.55 850 VAL D C 1
ATOM 6357 O O . VAL D 2 207 ? 111.258 47.343 20.626 1.00 118.25 850 VAL D O 1
ATOM 6361 N N . LYS D 2 208 ? 110.904 47.408 22.844 1.00 112.12 851 LYS D N 1
ATOM 6362 C CA . LYS D 2 208 ? 112.167 46.785 23.186 1.00 108.56 851 LYS D CA 1
ATOM 6363 C C . LYS D 2 208 ? 112.376 45.542 22.323 1.00 116.81 851 LYS D C 1
ATOM 6364 O O . LYS D 2 208 ? 113.300 45.485 21.516 1.00 124.46 851 LYS D O 1
ATOM 6370 N N . GLU D 2 209 ? 111.512 44.545 22.499 1.00 117.86 852 GLU D N 1
ATOM 6371 C CA . GLU D 2 209 ? 111.645 43.273 21.787 1.00 123.20 852 GLU D CA 1
ATOM 6372 C C . GLU D 2 209 ? 111.589 43.450 20.274 1.00 122.51 852 GLU D C 1
ATOM 6373 O O . GLU D 2 209 ? 112.308 42.778 19.534 1.00 125.11 852 GLU D O 1
ATOM 6379 N N . LEU D 2 210 ? 110.722 44.350 19.823 1.00 113.90 853 LEU D N 1
ATOM 6380 C CA . LEU D 2 210 ? 110.596 44.657 18.406 1.00 118.10 853 LEU D CA 1
ATOM 6381 C C . LEU D 2 210 ? 111.926 45.140 17.839 1.00 129.09 853 LEU D C 1
ATOM 6382 O O . LEU D 2 210 ? 112.369 44.674 16.787 1.00 135.32 853 LEU D O 1
ATOM 6387 N N . GLY D 2 211 ? 112.552 46.079 18.545 1.00 128.03 854 GLY D N 1
ATOM 6388 C CA . GLY D 2 211 ? 113.818 46.654 18.130 1.00 120.67 854 GLY D CA 1
ATOM 6389 C C . GLY D 2 211 ? 114.916 45.614 18.045 1.00 126.95 854 GLY D C 1
ATOM 6390 O O . GLY D 2 211 ? 115.774 45.676 17.163 1.00 132.45 854 GLY D O 1
ATOM 6391 N N . HIS D 2 212 ? 114.899 44.654 18.964 1.00 125.44 855 HIS D N 1
ATOM 6392 C CA . HIS D 2 212 ? 115.889 43.585 18.935 1.00 121.17 855 HIS D CA 1
ATOM 6393 C C . HIS D 2 212 ? 115.667 42.690 17.725 1.00 127.36 855 HIS D C 1
ATOM 6394 O O . HIS D 2 212 ? 116.605 42.365 17.002 1.00 139.54 855 HIS D O 1
ATOM 6401 N N . SER D 2 213 ? 114.420 42.297 17.502 1.00 128.65 856 SER D N 1
ATOM 6402 C CA . SER D 2 213 ? 114.097 41.427 16.380 1.00 129.05 856 SER D CA 1
ATOM 6403 C C . SER D 2 213 ? 114.492 42.044 15.044 1.00 126.09 856 SER D C 1
ATOM 6404 O O . SER D 2 213 ? 115.102 41.378 14.212 1.00 122.91 856 SER D O 1
ATOM 6407 N N . THR D 2 214 ? 114.149 43.315 14.844 1.00 126.22 857 THR D N 1
ATOM 6408 C CA . THR D 2 214 ? 114.442 44.000 13.588 1.00 129.81 857 THR D CA 1
ATOM 6409 C C . THR D 2 214 ? 115.941 44.157 13.369 1.00 148.75 857 THR D C 1
ATOM 6410 O O . THR D 2 214 ? 116.402 44.273 12.232 1.00 156.86 857 THR D O 1
ATOM 6414 N N . GLN D 2 215 ? 116.702 44.172 14.458 1.00 155.09 858 GLN D N 1
ATOM 6415 C CA . GLN D 2 215 ? 118.155 44.201 14.357 1.00 159.67 858 GLN D CA 1
ATOM 6416 C C . GLN D 2 215 ? 118.676 42.823 13.957 1.00 166.23 858 GLN D C 1
ATOM 6417 O O . GLN D 2 215 ? 119.362 42.677 12.945 1.00 168.73 858 GLN D O 1
ATOM 6423 N N . GLN D 2 216 ? 118.337 41.809 14.744 1.00 178.14 859 GLN D N 1
ATOM 6424 C CA . GLN D 2 216 ? 118.746 40.450 14.421 1.00 185.07 859 GLN D CA 1
ATOM 6425 C C . GLN D 2 216 ? 118.044 39.960 13.159 1.00 176.23 859 GLN D C 1
ATOM 6426 O O . GLN D 2 216 ? 118.047 38.766 12.858 1.00 175.93 859 GLN D O 1
ATOM 6432 N N . PHE D 2 217 ? 117.435 40.886 12.427 1.00 164.91 860 PHE D N 1
ATOM 6433 C CA . PHE D 2 217 ? 116.875 40.565 11.122 1.00 157.04 860 PHE D CA 1
ATOM 6434 C C . PHE D 2 217 ? 117.823 41.025 10.020 1.00 151.22 860 PHE D C 1
ATOM 6435 O O . PHE D 2 217 ? 117.864 40.434 8.938 1.00 146.69 860 PHE D O 1
ATOM 6443 N N . ARG D 2 218 ? 118.584 42.078 10.305 1.00 149.52 861 ARG D N 1
ATOM 6444 C CA . ARG D 2 218 ? 119.648 42.515 9.411 1.00 153.86 861 ARG D CA 1
ATOM 6445 C C . ARG D 2 218 ? 120.947 41.823 9.811 1.00 154.94 861 ARG D C 1
ATOM 6446 O O . ARG D 2 218 ? 122.004 42.037 9.209 1.00 150.04 861 ARG D O 1
ATOM 6454 N N . ARG D 2 219 ? 120.858 41.000 10.849 1.00 157.63 862 ARG D N 1
ATOM 6455 C CA . ARG D 2 219 ? 121.939 40.090 11.179 1.00 162.96 862 ARG D CA 1
ATOM 6456 C C . ARG D 2 219 ? 121.827 38.918 10.213 1.00 158.37 862 ARG D C 1
ATOM 6457 O O . ARG D 2 219 ? 122.556 38.850 9.222 1.00 156.35 862 ARG D O 1
ATOM 6465 N N . VAL D 2 220 ? 120.884 38.020 10.496 1.00 157.13 863 VAL D N 1
ATOM 6466 C CA . VAL D 2 220 ? 120.574 36.876 9.635 1.00 158.93 863 VAL D CA 1
ATOM 6467 C C . VAL D 2 220 ? 120.527 37.254 8.155 1.00 160.65 863 VAL D C 1
ATOM 6468 O O . VAL D 2 220 ? 120.745 36.417 7.282 1.00 159.44 863 VAL D O 1
ATOM 6472 N N . LEU D 2 221 ? 120.232 38.518 7.881 1.00 162.61 864 LEU D N 1
ATOM 6473 C CA . LEU D 2 221 ? 120.169 39.018 6.514 1.00 159.68 864 LEU D CA 1
ATOM 6474 C C . LEU D 2 221 ? 121.575 39.160 5.940 1.00 157.25 864 LEU D C 1
ATOM 6475 O O . LEU D 2 221 ? 121.843 38.731 4.820 1.00 160.85 864 LEU D O 1
ATOM 6480 N N . GLY D 2 222 ? 122.468 39.765 6.718 1.00 151.86 865 GLY D N 1
ATOM 6481 C CA . GLY D 2 222 ? 123.817 40.041 6.265 1.00 153.08 865 GLY D CA 1
ATOM 6482 C C . GLY D 2 222 ? 124.721 38.817 6.224 1.00 157.27 865 GLY D C 1
ATOM 6483 O O . GLY D 2 222 ? 125.847 38.875 5.704 1.00 152.33 865 GLY D O 1
ATOM 6484 N N . GLN D 2 223 ? 124.240 37.714 6.794 1.00 156.01 866 GLN D N 1
ATOM 6485 C CA . GLN D 2 223 ? 124.962 36.450 6.741 1.00 159.55 866 GLN D CA 1
ATOM 6486 C C . GLN D 2 223 ? 124.812 35.869 5.349 1.00 162.59 866 GLN D C 1
ATOM 6487 O O . GLN D 2 223 ? 125.792 35.699 4.620 1.00 163.65 866 GLN D O 1
ATOM 6493 N N . LEU D 2 224 ? 123.567 35.561 4.999 1.00 159.01 867 LEU D N 1
ATOM 6494 C CA . LEU D 2 224 ? 123.224 35.048 3.682 1.00 158.28 867 LEU D CA 1
ATOM 6495 C C . LEU D 2 224 ? 124.040 35.723 2.583 1.00 158.58 867 LEU D C 1
ATOM 6496 O O . LEU D 2 224 ? 124.576 35.052 1.696 1.00 163.78 867 LEU D O 1
ATOM 6501 N N . ALA D 2 225 ? 124.134 37.048 2.649 1.00 148.87 868 ALA D N 1
ATOM 6502 C CA . ALA D 2 225 ? 124.889 37.800 1.660 1.00 148.01 868 ALA D CA 1
ATOM 6503 C C . ALA D 2 225 ? 126.353 37.342 1.632 1.00 160.73 868 ALA D C 1
ATOM 6504 O O . ALA D 2 225 ? 126.764 36.579 0.752 1.00 165.71 868 ALA D O 1
ATOM 6506 N N . ALA D 2 226 ? 127.132 37.812 2.602 1.00 158.13 869 ALA D N 1
ATOM 6507 C CA . ALA D 2 226 ? 128.535 37.451 2.712 1.00 149.74 869 ALA D CA 1
ATOM 6508 C C . ALA D 2 226 ? 128.736 35.945 2.558 1.00 161.50 869 ALA D C 1
ATOM 6509 O O . ALA D 2 226 ? 129.690 35.506 1.913 1.00 167.05 869 ALA D O 1
ATOM 6511 N N . ALA D 2 227 ? 127.835 35.160 3.146 1.00 166.13 870 ALA D N 1
ATOM 6512 C CA . ALA D 2 227 ? 127.917 33.699 3.082 1.00 166.51 870 ALA D CA 1
ATOM 6513 C C . ALA D 2 227 ? 127.912 33.190 1.640 1.00 171.65 870 ALA D C 1
ATOM 6514 O O . ALA D 2 227 ? 128.837 32.482 1.222 1.00 170.12 870 ALA D O 1
ATOM 6516 N N . LEU D 2 228 ? 126.869 33.545 0.889 1.00 171.83 871 LEU D N 1
ATOM 6517 C CA . LEU D 2 228 ? 126.790 33.202 -0.531 1.00 173.98 871 LEU D CA 1
ATOM 6518 C C . LEU D 2 228 ? 127.948 33.858 -1.275 1.00 180.80 871 LEU D C 1
ATOM 6519 O O . LEU D 2 228 ? 127.833 34.990 -1.748 1.00 183.47 871 LEU D O 1
ATOM 6524 N N . GLU D 2 229 ? 129.064 33.146 -1.379 1.00 181.02 872 GLU D N 1
ATOM 6525 C CA . GLU D 2 229 ? 130.270 33.720 -1.958 1.00 182.27 872 GLU D CA 1
ATOM 6526 C C . GLU D 2 229 ? 131.331 32.660 -2.234 1.00 182.19 872 GLU D C 1
ATOM 6527 O O . GLU D 2 229 ? 131.575 32.307 -3.387 1.00 180.38 872 GLU D O 1
#

B-factor: mean 100.18, std 38.55, range [33.05, 395.73]

Organism: Homo sapiens (NCBI:txid9606)

Nearest PDB structures (foldseek):
  3t6g-assembly1_A  TM=1.003E+00  e=1.056E-42  Homo sapiens
  3t6g-assembly2_C  TM=9.957E-01  e=6.563E-33  Homo sapiens
  3t6a-assembly1_A  TM=9.680E-01  e=4.875E-24  Homo sapiens
  6axg-assembly1_A  TM=4.943E-01  e=7.302E-04  Homo sapiens
  3u33-assembly1_B  TM=1.454E-01  e=4.092E+00  Escherichia coli K-12

CATH classification: 1.10.840.10

Foldseek 3Di:
DWAAFDPDAPFDLQPDDDPLFHNFDAAQDPVSLVVLLVVVVVDALQLLLLLLLVQLCVLLFLPPDDVVNCRRQVHNGSLLSLLDLSNLNSLVNLVLLLQLLLLLLLCNLLVQQPALQVSLVSLLRLLVNLVNNVPVQQAVSVNVSSVSNCPQPLNVPLVSNLVNNCVPVVVSNCCVVPPSVVLNVQVLLLHDHDDLQQHQHHDCVNVSVVSPPPHDPVSVVSSVVVSVVRSVCSNNNSVNSCVSCVVPDDDVVSSLSSHSSSSLCRRLNNVGSPDDPVVSVVVVSVVSNVSSCVSPNDD/DLLVLLVVVLVVLVVLVVQLVVLLVLLVVCVVVQHALVPNVVSLVSNLVSLLVLLVSLVVQLVPPPDPVSNVLSPVLSVVLVVLNVQLVVLSVVVNVPPPDNVSVVSNNVSSVVNNVSSVVSSVVSVVVSVVPD/DPPLVVLVVVLVVVVVDALLLVLLLLLVVLCVLQFLPPDDPVNCVVQVADGSLLSLLDPNSLVSLVVLVLLLQLLLLQLLCSLLVDFPDLLVSLVSLLRLLVNLVCNCPVQLAQRVNVSSVSNCPPPLNVVLVSNVVVNCVVVVVSNCCVVPPSVVLNVCVVQLHDGDPLLQHLHHNCNVVSDVVPDPHDDVSNVSSVVCSVVSRVCSNSSSVNSCVSCPPHDDDVVVNCVSDSVNSLCVQLNPPCSPPDPVVSCVVVVVVSNVSSCVRPPPD/DPLVPLLVVLVVLLVQLVVLLVVLCVCVVVVHALVPNVVSLVSNLVSLCVNLVSLCVQLVPDPDDVRVVLSVVLSVVLVVLNVQLCVLSVVVNVPPPDPVSSVSNNVSSVVSSVSSVVSSVVSVCVVVVVD

GO terms:
  GO:0005515 protein binding (F, IPI)
  GO:0007254 JNK cascade (P, TAS)
  GO:0005829 cytosol (C, IDA)
  GO:0005737 cytoplasm (C, EXP)
  GO:0005886 plasma membrane (C, EXP)

InterPro domains:
  IPR000980 SH2 domain [PF00017] (220-300)
  IPR000980 SH2 domain [PS50001] (220-319)
  IPR000980 SH2 domain [SM00252] (218-306)
  IPR001895 Ras guanine-nucleotide exchange factors catalytic domain [PF00617] (635-712)
  IPR001895 Ras guanine-nucleotide exchange factors catalytic domain [PS50009] (586-854)
  IPR001895 Ras guanine-nucleotide exchange factors catalytic domain [SM00147] (582-855)
  IPR023578 Ras guanine nucleotide exchange factor domain superfamily [SSF48366] (568-724)
  IPR036860 SH2 domain superfamily [G3DSA:3.30.505.10] (204-323)
  IPR036860 SH2 domain superfamily [SSF55550] (206-323)
  IPR036964 Ras guanine-nucleotide exchange factor, catalytic domain superfamily [G3DSA:1.10.840.10] (540-860)
  IPR044102 SHEP1/BCAR3/NSP1, SH2 domain [cd10337] (213-347)
  IPR051853 Adapter protein with SH2 and Ras-GEF domains [PTHR14247] (17-859)

Solvent-accessible surface area: 38063 Å² total; per-residue (Å²): 156,43,10,74,72,44,130,101,50,73,22,75,9,57,90,37,130,43,183,28,1,79,187,105,11,177,60,46,78,117,19,15,49,125,59,6,61,72,7,7,70,101,18,84,9,97,29,9,0,76,2,2,0,58,16,0,0,82,36,0,27,0,15,62,22,74,135,127,69,20,78,80,4,9,1,128,35,0,0,5,4,0,4,0,30,8,0,128,20,3,8,56,5,0,38,12,0,32,70,0,2,2,2,5,11,0,12,17,1,3,34,11,94,52,48,18,95,106,10,0,46,37,0,38,42,12,0,80,4,0,26,30,0,79,34,31,1,1,0,0,2,1,0,6,0,2,4,26,0,1,79,25,73,6,0,60,75,0,125,109,0,19,59,16,0,128,133,147,36,70,154,3,8,92,62,2,83,147,126,3,73,59,34,27,136,34,8,53,73,32,119,163,39,32,95,69,94,47,3,0,0,8,34,3,24,11,6,0,69,24,16,27,132,211,44,38,14,93,38,6,10,35,14,0,46,54,3,48,72,16,4,117,36,1,32,40,4,34,16,7,0,61,3,23,21,42,69,45,161,37,118,102,76,3,41,31,0,0,24,3,42,0,0,13,8,1,1,21,0,14,138,24,3,72,53,65,72,66,147,11,34,103,106,6,82,129,37,5,48,37,61,0,76,174,42,11,91,70,183,96,15,89,68,18,1,73,28,0,26,85,18,1,80,65,22,19,86,60,8,86,84,1,22,90,35,0,65,76,7,28,78,78,118,63,54,28,180,59,8,30,47,55,0,48,92,0,0,27,1,0,0,47,2,0,3,0,0,14,0,0,28,71,28,2,151,32,62,110,8,82,77,72,0,58,92,19,0,70,53,0,5,79,19,0,113,15,0,15,55,25,1,89,35,4,29,145,104,92,106,25,118,83,8,22,101,81,0,16,71,65,1,105,63,0,25,122,15,3,92,71,0,72,147,18,0,23,92,32,2,65,78,56,178,102,152,31,113,45,98,55,130,128,20,61,69,27,14,72,82,34,69,9,118,39,5,0,78,9,5,3,54,19,0,0,77,57,0,73,0,16,56,41,59,137,110,89,36,104,117,11,19,5,145,38,0,0,0,5,0,4,0,44,68,1,122,113,7,13,64,65,0,27,22,3,10,78,0,2,11,20,10,16,0,12,21,2,4,25,8,104,56,42,20,84,92,12,0,49,35,0,33,55,10,0,76,9,0,24,27,0,69,26,60,3,0,0,0,3,1,0,6,0,4,4,29,1,2,89,31,72,22,0,20,62,0,62,109,1,12,18,19,0,54,91,148,43,68,146,6,9,95,68,5,50,153,132,3,71,63,39,30,135,29,4,58,86,21,109,139,42,26,74,66,97,38,4,1,0,10,32,3,28,6,8,0,60,18,18,36,137,211,46,34,26,78,38,10,11,32,15,0,61,54,4,56,57,16,6,130,44,0,24,55,3,25,79,13,2,86,75,51,19,128,75,50,136,34,107,96,106,2,49,115,8,2,28,23,146,44,0,32,148,14,10,23,8,82,159,18,14,103,55,63,74,69,140,17,45,91,104,19,66,108,50,6,51,37,46,0,73,156,30,12,80,57,157,128,86,15,131,49,4,30,116,36,5,68,62,22,11,91,67,2,67,81,3,19,81,33,0,60,76,3,31,74,73,125,63,55,29,170,61,8,28,45,47,0,62,86,0,1,26,4,1,0,54,3,0,4,5,0,26,0,5,37,50,40,16,178,41,70,109,28,89,67,72,4,53,100,31,0,56,62,2,10,75,19,0,135,14,0,8,55,26,1,85,34,4,33,143,101,96,110,16,114,80,10,27,113,79,0,33,83,64,0,135,85,0,19,117,24,2,80,63,6,65,120,25,4,24,93,32,29,69,76,114,188

Secondary structure (DSSP, 8-state):
--S----S-S--GGG---SSS-TTPPTT-HHHHHHHHHHHHTS-HHHHHHHHHHHHHHHTTSSS--HHHHHHHSSS-HHHHTTSGGGHHHHHHHHHHHHHHHHHHHHHHHT--S-HHHHHHHHHHHHHHHHHHHHTS-BHHHHHHHHHHHTSHHHHT-HHHHHHHHHH-HHHHHIIIIIIHHHHHHHHTT---S-GGG-SB---HHHHHHT-----HHHHHHHHHHHHHHHTTHHHHHHHHHHHTTT----HHHHHHT-HHHHHHHHH-TTGGGS-HHHHHHHHHHHHHHHHHHHS---/-HHHHHHHHHHHHHHHHHHHHHHHHHHHHHHHTT--HHHHHHHHHHHHHHHHHHHHHHHHHHHS--SHHHHHHHHHHHHHHHHHHHHHHHHHHHHHHT-S-HHHHHHHHHHHHHHHHHHHHHHHHHHHHHHH--/---HHHHHHHHHHHTTS-HHHHHHHHHHHHHHHTTSS---HHHHHHHTSS-HHHHTTSGGGHHHHHHHHHHHHHHHHHHHHHHTT--S-HHHHHHHHHHHHHHHHHHHTTT-BHHHHHHHHHHHT-HHHHT-HHHHHHHHHHSHHHHHHIIIIIHHHHHHHHTT---S-TTT-SB---HHHHHHH-----HHHHHHHHHHHHHHHHTHHHHHHHHHHHTTT----HHHHTTS-HHHHHHHHHHHHHTSS-HHHHHHHHHHHHHHHHHHHS---/--HHHHHHHHHHHHHHHHHHHHHHHHHHHTT--HHHHHHHHHHHHHHHHHHHHHHHHHHHH---HHHHHHHHHHHHHHHHHHHHHHHHHHHHHHT-S-HHHHHHHHHHHHHHHHHHHHHHHHHHHHHHH--